Protein AF-0000000083550286 (afdb_homodimer)

Solvent-accessible surface area (backbone atoms only — not comparable to full-atom values): 44886 Å² total; per-residue (Å²): 136,80,75,78,68,79,46,74,65,54,56,50,49,52,51,49,56,55,54,67,57,27,69,70,26,64,65,83,85,72,85,82,77,82,92,67,58,82,58,62,94,46,85,60,46,61,58,56,79,90,54,51,64,74,60,34,42,72,42,70,67,60,52,52,47,47,53,38,22,76,72,44,20,48,68,37,49,34,32,51,34,47,28,50,26,33,46,18,51,31,46,28,52,52,30,58,74,47,60,39,35,36,35,36,37,37,39,39,41,30,15,79,82,58,81,53,78,46,47,35,39,37,44,31,40,37,38,42,30,55,57,65,58,36,24,34,57,59,22,47,37,51,16,30,50,24,45,30,50,23,30,52,26,48,25,50,42,39,45,51,52,50,48,53,49,46,52,50,30,50,41,50,24,29,39,22,51,50,49,44,52,52,45,51,52,50,37,53,53,35,48,52,51,31,53,51,41,47,52,32,32,76,70,68,72,41,54,72,66,48,40,46,52,32,50,38,53,35,30,52,41,59,41,53,45,50,63,30,54,27,48,28,49,36,23,45,31,51,40,16,50,50,27,60,47,56,51,79,72,48,44,76,69,63,66,54,84,62,78,63,62,52,66,74,52,81,57,36,40,38,35,47,64,56,23,55,72,50,21,39,66,34,50,23,32,45,24,48,18,50,17,30,45,21,43,30,15,28,36,54,21,64,68,46,64,45,40,32,41,39,34,39,40,32,48,29,43,34,70,98,56,69,75,46,72,49,67,52,71,52,75,45,78,48,66,67,83,86,54,72,66,53,58,55,47,31,53,49,31,48,50,49,21,51,51,28,44,52,50,23,53,48,38,46,52,49,45,49,50,44,33,47,55,22,31,60,49,48,73,43,35,66,60,51,46,51,53,28,50,51,44,31,54,54,24,49,50,43,30,55,49,27,48,50,30,32,75,71,66,72,43,52,57,66,52,29,52,51,22,48,52,50,25,53,51,26,49,51,49,35,48,50,44,44,41,45,42,39,47,29,48,51,50,26,24,59,43,22,31,43,45,78,75,128,136,80,77,79,66,79,43,75,63,50,55,49,47,50,52,49,54,53,55,66,56,29,70,70,28,63,65,82,83,70,85,82,78,83,90,68,57,82,58,64,93,44,83,60,46,62,59,57,78,92,54,50,64,74,61,33,40,72,42,71,67,60,53,50,48,48,53,40,22,77,73,43,20,60,69,36,50,50,30,50,51,47,29,53,53,34,47,52,51,32,50,55,53,52,50,59,74,47,66,48,75,47,77,49,75,50,72,49,75,44,48,92,84,71,81,52,80,43,45,35,38,35,45,29,40,38,37,42,31,55,57,64,62,38,25,34,57,57,23,46,38,52,17,31,50,25,45,30,52,22,30,53,25,48,25,51,42,39,44,52,52,50,48,52,48,44,50,49,28,50,42,48,24,29,38,22,51,50,49,44,52,51,44,52,51,49,36,53,52,35,47,52,52,32,53,52,40,47,53,32,33,76,70,69,72,42,54,72,66,46,41,52,51,32,50,48,52,34,51,54,41,61,67,52,47,60,62,31,54,50,47,26,52,53,24,45,48,49,41,16,60,51,26,60,47,58,53,80,74,48,44,75,72,64,66,55,84,60,79,64,62,52,65,75,53,79,60,37,40,38,36,46,64,58,22,55,73,50,21,39,65,36,49,22,32,46,24,48,21,50,18,31,44,21,44,30,15,28,36,53,23,65,69,45,61,46,41,32,40,40,34,37,40,33,48,30,42,32,67,98,55,68,75,39,59,31,26,39,38,36,47,39,36,41,32,61,72,47,55,60,42,50,56,19,46,32,48,25,32,49,28,50,21,50,32,29,45,39,50,23,53,43,38,47,43,50,44,51,34,45,32,49,35,20,32,40,42,47,73,37,36,63,60,38,45,52,26,26,50,50,30,30,52,44,24,48,52,41,31,55,51,28,47,50,30,34,74,71,70,72,44,52,57,65,53,29,52,51,23,49,53,49,24,52,51,27,47,51,50,34,48,50,44,44,41,46,41,38,47,29,47,52,49,26,23,59,44,24,28,43,48,74,75,127

Nearest PDB structures (foldseek):
  5iuy-assembly1_A  TM=9.160E-01  e=4.317E-27  Pseudomonas aeruginosa PAO1
  4k7r-assembly1_A  TM=8.828E-01  e=2.246E-24  Escherichia coli K-12
  1wp1-assembly2_B  TM=8.985E-01  e=4.055E-19  Pseudomonas aeruginosa
  5bun-assembly1_B  TM=8.725E-01  e=7.963E-19  Salmonella enterica subsp. enterica serovar Typhi
  2wmz-assembly1_B  TM=8.799E-01  e=1.711E-18  Escherichia coli K-12

Foldseek 3Di:
DDPPPCDPVNVVVVVVVLLVLLPPLFFDDDQDAFDDDFFFPFDADAADDQDDLVCLLVDVVLVVLLVLLVVAFVLLVVLVVVLVVLVVVLVVLVCLQDKDKDKDWDWDWDCPPVPDTWIKIKIKMKIKHWHSRNCLSVLLSQLSVLLSLLSVLSSLLSSLVLSLQLLLLLLQLLLLVLLLVLLVVLLVVLVVVLVVQVVCVVVVNHDPVLNVLSVVSNVVSVVVNVVSVVSNLVSLVSSCNSSVHDSVVVCVVSVDHDHRGDRNDAFRFHGLSLLCVQASVLSSLSSNLSSLSSVLSSLVSLQAKIKMWMKMWMFMDIVVDDIDIDIDTDMDIGHDDDDPVSVVVSVVSVVVSVVSVVVSNVVSVVLSVQLNVLSVQLVCLVVQLVVLVVQLVVLVVQLVVQVVCVVVVNHHSVSNSVSSVSNSVSSSSSSVSSSSNSSSSSSNNSSSSSHPDD/DDPPPCDPVNVVVVVVVLLVQQPPLFFDDDQDAFDDDFFFPFDADAADDQDDLVCLLVDVLLVVLLVLLVVAFPLLVVLVVVLVVLVVVLVVLVCLQDKDKDKDWDWDWDCPPVPDTWIKIKIKMKIKHWHSRNCLSVLLSQLSVLLSLLSVLVSLLSSLVLSLQLLLLLLQLLLLVLLLVLLVVLLVVLVVVLVVQVVCVVVVNHDPVLNVLSVVSNVVSVVVNVVSVVSNVVSLVSSCNSSVHDSVVVCVVSVDHDHRGDRNDAFRFHGLSLLCVQASVLSSLSSNLSSLSSVLSSLVSLQAKIKMWMKMWMFMDIVVDDIDIDIDTDMDIGHDDDDPPSVVVSVVSVVVSVVSVVVSNVVSVVLSVLLSVLSVQLVCLVVQLVVLVVQLVVLVVQLVVQVVCSVVVNHHSVSNSVSSVSNSVSSSSSSVSSSSNSSSSSSNNSSSSSNPPD

pLDDT: mean 90.05, std 11.56, range [27.23, 98.69]

Secondary structure (DSSP, 8-state):
-------HHHHHHHHHHHHHGGGGG-----PPPP---SS-SS--PPPP-S--GGGGG--HHHHHHHHHHHHH-HHHHHHHHHHHHHHHHHHHHHHTTS-EEEEEEEEEEE-TTSS--EEEEEEEEEEEEEE-SSSHHHHHHHHHHHHHHHHHHHHHHHHHHHHHHHHHHHHHHHHHHHHHHHHHHHHHHHHHHHHHHHHHHHTTSS-HHHHHHHHHHHHHHHHHHHHHHHHHHHHHHHHHHHHT--HHHHHHHHSS--PPP---S------HHHHHHH-HHHHHHHHHHHHHHHHHHHHHHTTS-EEEEEEEEEEEEETTS-EEEEEEEEEEEE--SS-HHHHHHHHHHHHHHHHHHHHHHHHHHHHHHHHHHHHHHHTTHHHHHHHHHHHHHHHHHHHHHHHHHHHTTSS-HHHHHHHHHHHHHHHHHHHHHHHHHHHHHHHHHHHTT-----/-------HHHHHHHHHHHHHGGGGG-----PPPP---SS-SS--PPPP-S--GGGGG--HHHHHHHHHHHHH-HHHHHHHHHHHHHHHHHHHHHGGGS-EEEEEEEEEEE-TTSS--EEEEEEEEEEEEEE-SSSHHHHHHHHHHHHHHHHHHHHHHHHHHHHHHHHHHHHHHHHHHHHHHHHHHHHHHHHHHHHHHHHHHHTTSS-HHHHHHHHHHHHHHHHHHHHHHHHHHHHHHHHHHHHT--HHHHHHHHSS--PPP---S------HHHHHHH-HHHHHHHHHHHHHHHHHHHHHHTTS-EEEEEEEEEEEEETTS-EEEEEEEEEEEEEEEE-HHHHHHHHHHHHHHHHHHHHHHHHHHHHHHHHHHHHHHHHHHHHHHHHHHHHHHHHHHHHHHHHHHHHTTSS-HHHHHHHHHHHHHHHHHHHHHHHHHHHHHHHHHHHTT-----

Sequence (908 aa):
MTQMTIGRRSLLKWSAATLALAGCADVNYDPPAAAVAARFDGTAPARTGNRMWWTSFRDSQLDQLITAGNARNLDVRQAVEAVNEARAAAEAIGANDLPGVDATAGAQRGNPNGTGTATSSSVGASASWVLDIFGANRNARRAAAAQLDAAYLSADVARLVMESGIANAYVDMRYYQANIALTQRSLESRRRSLDLTRTQFDLGGAARLDVLQAEQLVAEGEAQLPAYEVGFDQALARLATLTGQRIADLRPTLRRGSPQPRPRFSASVGVPAEVVRERPDVNLAERQYAAAAFEVGVAQAAFWPSVSLSGSISPTQVRGGNSITYWAIGPTINLPIFQAGNIANLKGAESRAVQAKLAWEQSVLNAIEEVESGLAAYNRDARNIAAQQRLVSTSSEAVELSRTNFSLGEGTFMNVLDAERSYLSAQQSLSAAERQRAADFIALSVAAAGRSTRMTQMTIGRRSLLKWSAATLALAGCADVNYDPPAAAVAARFDGTAPARTGNRMWWTSFRDSQLDQLITAGNARNLDVRQAVEAVNEARAAAEAIGANDLPGVDATAGAQRGNPNGTGTATSSSVGASASWVLDIFGANRNARRAAAAQLDAAYLSADVARLVMESGIANAYVDMRYYQANIALTQRSLESRRRSLDLTRTQFDLGGAARLDVLQAEQLVAEGEAQLPAYEVGFDQALARLATLTGQRIADLRPTLRRGSPQPRPRFSASVGVPAEVVRERPDVNLAERQYAAAAFEVGVAQAAFWPSVSLSGSISPTQVRGGNSITYWAIGPTINLPIFQAGNIANLKGAESRAVQAKLAWEQSVLNAIEEVESGLAAYNRDARNIAAQQRLVSTSSEAVELSRTNFSLGEGTFMNVLDAERSYLSAQQSLSAAERQRAADFIALSVAAAGRSTR

Structure (mmCIF, N/CA/C/O backbone):
data_AF-0000000083550286-model_v1
#
loop_
_entity.id
_entity.type
_entity.pdbx_description
1 polymer 'Efflux transporter outer membrane subunit'
#
loop_
_atom_site.group_PDB
_atom_site.id
_atom_site.type_symbol
_atom_site.label_atom_id
_atom_site.label_alt_id
_atom_site.label_comp_id
_atom_site.label_asym_id
_atom_site.label_entity_id
_atom_site.label_seq_id
_atom_site.pdbx_PDB_ins_code
_atom_site.Cartn_x
_atom_site.Cartn_y
_atom_site.Cartn_z
_atom_site.occupancy
_atom_site.B_iso_or_equiv
_atom_site.auth_seq_id
_atom_site.auth_comp_id
_atom_site.auth_asym_id
_atom_site.auth_atom_id
_atom_site.pdbx_PDB_model_num
ATOM 1 N N . MET A 1 1 ? -27.656 61.75 38.5 1 30.72 1 MET A N 1
ATOM 2 C CA . MET A 1 1 ? -26.734 60.969 37.656 1 30.72 1 MET A CA 1
ATOM 3 C C . MET A 1 1 ? -26.141 59.812 38.469 1 30.72 1 MET A C 1
ATOM 5 O O . MET A 1 1 ? -25.266 60.031 39.312 1 30.72 1 MET A O 1
ATOM 9 N N . THR A 1 2 ? -27 58.875 38.938 1 37.53 2 THR A N 1
ATOM 10 C CA . THR A 1 2 ? -26.875 57.812 39.875 1 37.53 2 THR A CA 1
ATOM 11 C C . THR A 1 2 ? -25.812 56.812 39.438 1 37.53 2 THR A C 1
ATOM 13 O O . THR A 1 2 ? -25.875 56.25 38.344 1 37.53 2 THR A O 1
ATOM 16 N N . GLN A 1 3 ? -24.562 57.031 39.875 1 40.09 3 GLN A N 1
ATOM 17 C CA . GLN A 1 3 ? -23.453 56.094 39.812 1 40.09 3 GLN A CA 1
ATOM 18 C C . GLN A 1 3 ? -23.906 54.688 40.156 1 40.09 3 GLN A C 1
ATOM 20 O O . GLN A 1 3 ? -24.344 54.438 41.281 1 40.09 3 GLN A O 1
ATOM 25 N N . MET A 1 4 ? -24.594 54 39.312 1 46.22 4 MET A N 1
ATOM 26 C CA . MET A 1 4 ? -24.844 52.594 39.594 1 46.22 4 MET A CA 1
ATOM 27 C C . MET A 1 4 ? -23.562 51.906 40.031 1 46.22 4 MET A C 1
ATOM 29 O O . MET A 1 4 ? -22.672 51.656 39.219 1 46.22 4 MET A O 1
ATOM 33 N N . THR A 1 5 ? -23.016 52.188 41.188 1 46.53 5 THR A N 1
ATOM 34 C CA . THR A 1 5 ? -21.984 51.438 41.875 1 46.53 5 THR A CA 1
ATOM 35 C C . THR A 1 5 ? -22.312 49.938 41.875 1 46.53 5 THR A C 1
ATOM 37 O O . THR A 1 5 ? -23.328 49.531 42.469 1 46.53 5 THR A O 1
ATOM 40 N N . ILE A 1 6 ? -22.172 49.281 40.844 1 55.62 6 ILE A N 1
ATOM 41 C CA . ILE A 1 6 ? -22.219 47.844 40.938 1 55.62 6 ILE A CA 1
ATOM 42 C C . ILE A 1 6 ? -21.422 47.375 42.156 1 55.62 6 ILE A C 1
ATOM 44 O O . ILE A 1 6 ? -20.219 47.594 42.25 1 55.62 6 ILE A O 1
ATOM 48 N N . GLY A 1 7 ? -21.953 47.375 43.375 1 54.03 7 GLY A N 1
ATOM 49 C CA . GLY A 1 7 ? -21.359 47.031 44.656 1 54.03 7 GLY A CA 1
ATOM 50 C C . GLY A 1 7 ? -20.594 45.75 44.625 1 54.03 7 GLY A C 1
ATOM 51 O O . GLY A 1 7 ? -20.812 44.906 43.75 1 54.03 7 GLY A O 1
ATOM 52 N N . ARG A 1 8 ? -19.406 45.688 45.25 1 63.25 8 ARG A N 1
ATOM 53 C CA . ARG A 1 8 ? -18.531 44.531 45.469 1 63.25 8 ARG A CA 1
ATOM 54 C C . ARG A 1 8 ? -19.328 43.25 45.625 1 63.25 8 ARG A C 1
ATOM 56 O O . ARG A 1 8 ? -18.875 42.188 45.188 1 63.25 8 ARG A O 1
ATOM 63 N N . ARG A 1 9 ? -20.438 43.375 46.188 1 66 9 ARG A N 1
ATOM 64 C CA . ARG A 1 9 ? -21.25 42.188 46.469 1 66 9 ARG A CA 1
ATOM 65 C C . ARG A 1 9 ? -21.906 41.656 45.219 1 66 9 ARG A C 1
ATOM 67 O O . ARG A 1 9 ? -22.062 40.438 45.062 1 66 9 ARG A O 1
ATOM 74 N N . SER A 1 10 ? -22.266 42.469 44.281 1 59.47 10 SER A N 1
ATOM 75 C CA . SER A 1 10 ? -22.891 42.031 43.031 1 59.47 10 SER A CA 1
ATOM 76 C C . SER A 1 10 ? -21.859 41.406 42.094 1 59.47 10 SER A C 1
ATOM 78 O O . SER A 1 10 ? -22.141 40.438 41.406 1 59.47 10 SER A O 1
ATOM 80 N N . LEU A 1 11 ? -20.656 41.969 42.094 1 58.16 11 LEU A N 1
ATOM 81 C CA . LEU A 1 11 ? -19.578 41.344 41.312 1 58.16 11 LEU A CA 1
ATOM 82 C C . LEU A 1 11 ? -19.266 39.969 41.844 1 58.16 11 LEU A C 1
ATOM 84 O O . LEU A 1 11 ? -19.016 39.031 41.062 1 58.16 11 LEU A O 1
ATOM 88 N N . LEU A 1 12 ? -19.297 39.844 43.188 1 60.75 12 LEU A N 1
ATOM 89 C CA . LEU A 1 12 ? -19.047 38.531 43.781 1 60.75 12 LEU A CA 1
ATOM 90 C C . LEU A 1 12 ? -20.172 37.562 43.438 1 60.75 12 LEU A C 1
ATOM 92 O O . LEU A 1 12 ? -19.922 36.375 43.188 1 60.75 12 LEU A O 1
ATOM 96 N N . LYS A 1 13 ? -21.391 38.062 43.438 1 59.19 13 LYS A N 1
ATOM 97 C CA . LYS A 1 13 ? -22.516 37.219 43.125 1 59.19 13 LYS A CA 1
ATOM 98 C C . LYS A 1 13 ? -22.484 36.781 41.656 1 59.19 13 LYS A C 1
ATOM 100 O O . LYS A 1 13 ? -22.812 35.656 41.312 1 59.19 13 LYS A O 1
ATOM 105 N N . TRP A 1 14 ? -22.125 37.688 40.75 1 55.56 14 TRP A N 1
ATOM 106 C CA . TRP A 1 14 ? -22 37.344 39.344 1 55.56 14 TRP A CA 1
ATOM 107 C C . TRP A 1 14 ? -20.828 36.406 39.094 1 55.56 14 TRP A C 1
ATOM 109 O O . TRP A 1 14 ? -20.922 35.5 38.281 1 55.56 14 TRP A O 1
ATOM 119 N N . SER A 1 15 ? -19.812 36.656 39.844 1 57.62 15 SER A N 1
ATOM 120 C CA . SER A 1 15 ? -18.688 35.719 39.75 1 57.62 15 SER A CA 1
ATOM 121 C C . SER A 1 15 ? -19.094 34.312 40.219 1 57.62 15 SER A C 1
ATOM 123 O O . SER A 1 15 ? -18.672 33.312 39.625 1 57.62 15 SER A O 1
ATOM 125 N N . ALA A 1 16 ? -19.844 34.281 41.281 1 57.94 16 ALA A N 1
ATOM 126 C CA . ALA A 1 16 ? -20.281 33 41.812 1 57.94 16 ALA A CA 1
ATOM 127 C C . ALA A 1 16 ? -21.219 32.312 40.812 1 57.94 16 ALA A C 1
ATOM 129 O O . ALA A 1 16 ? -21.188 31.078 40.688 1 57.94 16 ALA A O 1
ATOM 130 N N . ALA A 1 17 ? -22.109 32.969 40.219 1 54.84 17 ALA A N 1
ATOM 131 C CA . ALA A 1 17 ? -23.047 32.406 39.25 1 54.84 17 ALA A CA 1
ATOM 132 C C . ALA A 1 17 ? -22.312 31.859 38.031 1 54.84 17 ALA A C 1
ATOM 134 O O . ALA A 1 17 ? -22.703 30.828 37.469 1 54.84 17 ALA A O 1
ATOM 135 N N . THR A 1 18 ? -21.328 32.594 37.594 1 54.19 18 THR A N 1
ATOM 136 C CA . THR A 1 18 ? -20.531 32.125 36.469 1 54.19 18 THR A CA 1
ATOM 137 C C . THR A 1 18 ? -19.797 30.844 36.812 1 54.19 18 THR A C 1
ATOM 139 O O . THR A 1 18 ? -19.625 29.969 35.969 1 54.19 18 THR A O 1
ATOM 142 N N . LEU A 1 19 ? -19.391 30.75 38.062 1 55 19 LEU A N 1
ATOM 143 C CA . LEU A 1 19 ? -18.672 29.547 38.469 1 55 19 LEU A CA 1
ATOM 144 C C . LEU A 1 19 ? -19.609 28.344 38.531 1 55 19 LEU A C 1
ATOM 146 O O . LEU A 1 19 ? -19.188 27.203 38.281 1 55 19 LEU A O 1
ATOM 150 N N . ALA A 1 20 ? -20.812 28.578 38.938 1 54.44 20 ALA A N 1
ATOM 151 C CA . ALA A 1 20 ? -21.75 27.453 39.031 1 54.44 20 ALA A CA 1
ATOM 152 C C . ALA A 1 20 ? -22.047 26.859 37.656 1 54.44 20 ALA A C 1
ATOM 154 O O . ALA A 1 20 ? -22.344 25.656 37.562 1 54.44 20 ALA A O 1
ATOM 155 N N . LEU A 1 21 ? -21.922 27.547 36.594 1 51.34 21 LEU A N 1
ATOM 156 C CA . LEU A 1 21 ? -22.188 27.062 35.25 1 51.34 21 LEU A CA 1
ATOM 157 C C . LEU A 1 21 ? -20.969 26.344 34.688 1 51.34 21 LEU A C 1
ATOM 159 O O . LEU A 1 21 ? -21.047 25.75 33.594 1 51.34 21 LEU A O 1
ATOM 163 N N . ALA A 1 22 ? -19.828 26.531 35.219 1 52.34 22 ALA A N 1
ATOM 164 C CA . ALA A 1 22 ? -18.547 26 34.75 1 52.34 22 ALA A CA 1
ATOM 165 C C . ALA A 1 22 ? -18.578 24.484 34.656 1 52.34 22 ALA A C 1
ATOM 167 O O . ALA A 1 22 ? -17.844 23.891 33.875 1 52.34 22 ALA A O 1
ATOM 168 N N . GLY A 1 23 ? -19.391 23.844 35.438 1 51.91 23 GLY A N 1
ATOM 169 C CA . GLY A 1 23 ? -19.391 22.391 35.469 1 51.91 23 GLY A CA 1
ATOM 170 C C . GLY A 1 23 ? -20 21.766 34.219 1 51.91 23 GLY A C 1
ATOM 171 O O . GLY A 1 23 ? -19.922 20.562 34.031 1 51.91 23 GLY A O 1
ATOM 172 N N . CYS A 1 24 ? -20.609 22.391 33.406 1 53.09 24 CYS A N 1
ATOM 173 C CA . CYS A 1 24 ? -21.641 21.797 32.594 1 53.09 24 CYS A CA 1
ATOM 174 C C . CYS A 1 24 ? -21.062 21.266 31.281 1 53.09 24 CYS A C 1
ATOM 176 O O . CYS A 1 24 ? -21.672 20.438 30.609 1 53.09 24 CYS A O 1
ATOM 178 N N . ALA A 1 25 ? -19.766 21.719 30.797 1 65.69 25 ALA A N 1
ATOM 179 C CA . ALA A 1 25 ? -19.5 21.234 29.453 1 65.69 25 ALA A CA 1
ATOM 180 C C . ALA A 1 25 ? -18.469 20.109 29.469 1 65.69 25 ALA A C 1
ATOM 182 O O . ALA A 1 25 ? -17.922 19.734 28.422 1 65.69 25 ALA A O 1
ATOM 183 N N . ASP A 1 26 ? -18.203 19.547 30.609 1 74.44 26 ASP A N 1
ATOM 184 C CA . ASP A 1 26 ? -17.234 18.469 30.641 1 74.44 26 ASP A CA 1
ATOM 185 C C . ASP A 1 26 ? -17.859 17.141 30.219 1 74.44 26 ASP A C 1
ATOM 187 O O . ASP A 1 26 ? -18.859 16.719 30.797 1 74.44 26 ASP A O 1
ATOM 191 N N . VAL A 1 27 ? -17.344 16.625 29.078 1 81.62 27 VAL A N 1
ATOM 192 C CA . VAL A 1 27 ? -17.859 15.367 28.547 1 81.62 27 VAL A CA 1
ATOM 193 C C . VAL A 1 27 ? -17.266 14.203 29.344 1 81.62 27 VAL A C 1
ATOM 195 O O . VAL A 1 27 ? -16.047 14.141 29.547 1 81.62 27 VAL A O 1
ATOM 198 N N . ASN A 1 28 ? -18.125 13.352 29.953 1 85.31 28 ASN A N 1
ATOM 199 C CA . ASN A 1 28 ? -17.703 12.094 30.547 1 85.31 28 ASN A CA 1
ATOM 200 C C . ASN A 1 28 ? -17.766 10.945 29.547 1 85.31 28 ASN A C 1
ATOM 202 O O . ASN A 1 28 ? -18.844 10.617 29.031 1 85.31 28 ASN A O 1
ATOM 206 N N . TYR A 1 29 ? -16.641 10.539 29.188 1 91.44 29 TYR A N 1
ATOM 207 C CA . TYR A 1 29 ? -16.578 9.43 28.234 1 91.44 29 TYR A CA 1
ATOM 208 C C . TYR A 1 29 ? -16.422 8.102 28.953 1 91.44 29 TYR A C 1
ATOM 210 O O . TYR A 1 29 ? -15.516 7.926 29.781 1 91.44 29 TYR A O 1
ATOM 218 N N . ASP A 1 30 ? -17.344 7.16 28.688 1 89.75 30 ASP A N 1
ATOM 219 C CA . ASP A 1 30 ? -17.266 5.773 29.141 1 89.75 30 ASP A CA 1
ATOM 220 C C . ASP A 1 30 ? -16.984 4.836 27.969 1 89.75 30 ASP A C 1
ATOM 222 O O . ASP A 1 30 ? -17.734 4.801 27 1 89.75 30 ASP A O 1
ATOM 226 N N . PRO A 1 31 ? -15.898 4.152 28.109 1 92.19 31 PRO A N 1
ATOM 227 C CA . PRO A 1 31 ? -15.617 3.225 27 1 92.19 31 PRO A CA 1
ATOM 228 C C . PRO A 1 31 ? -16.75 2.242 26.75 1 92.19 31 PRO A C 1
ATOM 230 O O . PRO A 1 31 ? -17.344 1.716 27.703 1 92.19 31 PRO A O 1
ATOM 233 N N . PRO A 1 32 ? -17.078 2.096 25.516 1 92.19 32 PRO A N 1
ATOM 234 C CA . PRO A 1 32 ? -18.172 1.169 25.203 1 92.19 32 PRO A CA 1
ATOM 235 C C . PRO A 1 32 ? -17.781 -0.291 25.438 1 92.19 32 PRO A C 1
ATOM 237 O O . PRO A 1 32 ? -16.609 -0.64 25.406 1 92.19 32 PRO A O 1
ATOM 240 N N . ALA A 1 33 ? -18.781 -1.096 25.719 1 91.12 33 ALA A N 1
ATOM 241 C CA . ALA A 1 33 ? -18.594 -2.539 25.844 1 91.12 33 ALA A CA 1
ATOM 242 C C . ALA A 1 33 ? -18.938 -3.246 24.531 1 91.12 33 ALA A C 1
ATOM 244 O O . ALA A 1 33 ? -19.984 -3 23.938 1 91.12 33 ALA A O 1
ATOM 245 N N . ALA A 1 34 ? -18.031 -4.031 24.125 1 93.06 34 ALA A N 1
ATOM 246 C CA . ALA A 1 34 ? -18.266 -4.762 22.875 1 93.06 34 ALA A CA 1
ATOM 247 C C . ALA A 1 34 ? -19.328 -5.84 23.078 1 93.06 34 ALA A C 1
ATOM 249 O O . ALA A 1 34 ? -19.312 -6.566 24.078 1 93.06 34 ALA A O 1
ATOM 250 N N . ALA A 1 35 ? -20.266 -5.918 22.156 1 92.12 35 ALA A N 1
ATOM 251 C CA . ALA A 1 35 ? -21.266 -6.973 22.156 1 92.12 35 ALA A CA 1
ATOM 252 C C . ALA A 1 35 ? -20.766 -8.211 21.406 1 92.12 35 ALA A C 1
ATOM 254 O O . ALA A 1 35 ? -20.844 -8.273 20.188 1 92.12 35 ALA A O 1
ATOM 255 N N . VAL A 1 36 ? -20.188 -9.109 22.156 1 95.31 36 VAL A N 1
ATOM 256 C CA . VAL A 1 36 ? -19.641 -10.312 21.531 1 95.31 36 VAL A CA 1
ATOM 257 C C . VAL A 1 36 ? -20.172 -11.555 22.266 1 95.31 36 VAL A C 1
ATOM 259 O O . VAL A 1 36 ? -20.594 -11.469 23.422 1 95.31 36 VAL A O 1
ATOM 262 N N . ALA A 1 37 ? -20.172 -12.695 21.547 1 95.56 37 ALA A N 1
ATOM 263 C CA . ALA A 1 37 ? -20.578 -13.977 22.141 1 95.56 37 ALA A CA 1
ATOM 264 C C . ALA A 1 37 ? -19.594 -14.43 23.203 1 95.56 37 ALA A C 1
ATOM 266 O O . ALA A 1 37 ? -18.469 -13.914 23.281 1 95.56 37 ALA A O 1
ATOM 267 N N . ALA A 1 38 ? -20 -15.336 24.062 1 94.69 38 ALA A N 1
ATOM 268 C CA . ALA A 1 38 ? -19.156 -15.836 25.141 1 94.69 38 ALA A CA 1
ATOM 269 C C . ALA A 1 38 ? -18.016 -16.688 24.609 1 94.69 38 ALA A C 1
ATOM 271 O O . ALA A 1 38 ? -16.938 -16.75 25.188 1 94.69 38 ALA A O 1
ATOM 272 N N . ARG A 1 39 ? -18.391 -17.422 23.516 1 95.62 39 ARG A N 1
ATOM 273 C CA . ARG A 1 39 ? -17.391 -18.281 22.891 1 95.62 39 ARG A CA 1
ATOM 274 C C . ARG A 1 39 ? -17.422 -18.172 21.375 1 95.62 39 ARG A C 1
ATOM 276 O O . ARG A 1 39 ? -18.438 -17.766 20.797 1 95.62 39 ARG A O 1
ATOM 283 N N . PHE A 1 40 ? -16.297 -18.453 20.766 1 96.25 40 PHE A N 1
ATOM 284 C CA . PHE A 1 40 ? -16.266 -18.547 19.312 1 96.25 40 PHE A CA 1
ATOM 285 C C . PHE A 1 40 ? -17.062 -19.75 18.828 1 96.25 40 PHE A C 1
ATOM 287 O O . PHE A 1 40 ? -17.281 -20.703 19.578 1 96.25 40 PHE A O 1
ATOM 294 N N . ASP A 1 41 ? -17.516 -19.703 17.5 1 94.75 41 ASP A N 1
ATOM 295 C CA . ASP A 1 41 ? -18.219 -20.844 16.906 1 94.75 41 ASP A CA 1
ATOM 296 C C . ASP A 1 41 ? -17.266 -22.031 16.719 1 94.75 41 ASP A C 1
ATOM 298 O O . ASP A 1 41 ? -17.641 -23.172 17 1 94.75 41 ASP A O 1
ATOM 302 N N . GLY A 1 42 ? -16.062 -21.75 16.25 1 93.62 42 GLY A N 1
ATOM 303 C CA . GLY A 1 42 ? -15.047 -22.781 16.156 1 93.62 42 GLY A CA 1
ATOM 304 C C . GLY A 1 42 ? -14.352 -23.062 17.469 1 93.62 42 GLY A C 1
ATOM 305 O O . GLY A 1 42 ? -14.359 -22.234 18.375 1 93.62 42 GLY A O 1
ATOM 306 N N . THR A 1 43 ? -13.836 -24.312 17.656 1 93.62 43 THR A N 1
ATOM 307 C CA . THR A 1 43 ? -13.07 -24.656 18.844 1 93.62 43 THR A CA 1
ATOM 308 C C . THR A 1 43 ? -11.805 -23.812 18.922 1 93.62 43 THR A C 1
ATOM 310 O O . THR A 1 43 ? -10.945 -23.875 18.047 1 93.62 43 THR A O 1
ATOM 313 N N . ALA A 1 44 ? -11.758 -23.016 19.922 1 95.25 44 ALA A N 1
ATOM 314 C CA . ALA A 1 44 ? -10.625 -22.109 20.094 1 95.25 44 ALA A CA 1
ATOM 315 C C . ALA A 1 44 ? -9.742 -22.562 21.25 1 95.25 44 ALA A C 1
ATOM 317 O O . ALA A 1 44 ? -10.227 -22.797 22.359 1 95.25 44 ALA A O 1
ATOM 318 N N . PRO A 1 45 ? -8.445 -22.688 20.969 1 93.69 45 PRO A N 1
ATOM 319 C CA . PRO A 1 45 ? -7.551 -22.969 22.094 1 93.69 45 PRO A CA 1
ATOM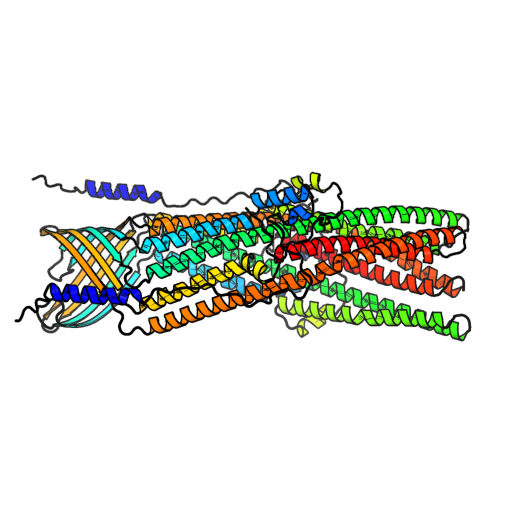 320 C C . PRO A 1 45 ? -7.594 -21.875 23.156 1 93.69 45 PRO A C 1
ATOM 322 O O . PRO A 1 45 ? -7.863 -20.719 22.859 1 93.69 45 PRO A O 1
ATOM 325 N N . ALA A 1 46 ? -7.301 -22.266 24.406 1 91.62 46 ALA A N 1
ATOM 326 C CA . ALA A 1 46 ? -7.285 -21.297 25.516 1 91.62 46 ALA A CA 1
ATOM 327 C C . ALA A 1 46 ? -6.133 -20.312 25.359 1 91.62 46 ALA A C 1
ATOM 329 O O . ALA A 1 46 ? -5.141 -20.609 24.688 1 91.62 46 ALA A O 1
ATOM 330 N N . ARG A 1 47 ? -6.352 -19.188 25.906 1 90.38 47 ARG A N 1
ATOM 331 C CA . ARG A 1 47 ? -5.289 -18.188 25.891 1 90.38 47 ARG A CA 1
ATOM 332 C C . ARG A 1 47 ? -4.164 -18.578 26.844 1 90.38 47 ARG A C 1
ATOM 334 O O . ARG A 1 47 ? -4.418 -18.906 28.016 1 90.38 47 ARG A O 1
ATOM 341 N N . THR A 1 48 ? -3.119 -18.719 26.281 1 80.31 48 THR A N 1
ATOM 342 C CA . THR A 1 48 ? -1.975 -19.094 27.094 1 80.31 48 THR A CA 1
ATOM 343 C C . THR A 1 48 ? -1.08 -17.875 27.359 1 80.31 48 THR A C 1
ATOM 345 O O . THR A 1 48 ? -1.271 -16.812 26.766 1 80.31 48 THR A O 1
ATOM 348 N N . GLY A 1 49 ? -0.128 -17.906 28.344 1 69.06 49 GLY A N 1
ATOM 349 C CA . GLY A 1 49 ? 0.749 -16.875 28.859 1 69.06 49 GLY A CA 1
ATOM 350 C C . GLY A 1 49 ? 1.306 -15.961 27.781 1 69.06 49 GLY A C 1
ATOM 351 O O . GLY A 1 49 ? 0.855 -16 26.641 1 69.06 49 GLY A O 1
ATOM 352 N N . ASN A 1 50 ? 2.168 -15.023 28.109 1 67.56 50 ASN A N 1
ATOM 353 C CA . ASN A 1 50 ? 2.689 -13.844 27.438 1 67.56 50 ASN A CA 1
ATOM 354 C C . ASN A 1 50 ? 3.846 -14.195 26.5 1 67.56 50 ASN A C 1
ATOM 356 O O . ASN A 1 50 ? 4.84 -13.477 26.438 1 67.56 50 ASN A O 1
ATOM 360 N N . ARG A 1 51 ? 3.684 -15.414 25.797 1 77.88 51 ARG A N 1
ATOM 361 C CA . ARG A 1 51 ? 4.777 -15.719 24.875 1 77.88 51 ARG A CA 1
ATOM 362 C C . ARG A 1 51 ? 4.516 -15.117 23.5 1 77.88 51 ARG A C 1
ATOM 364 O O . ARG A 1 51 ? 3.367 -15.023 23.062 1 77.88 51 ARG A O 1
ATOM 371 N N . MET A 1 52 ? 5.641 -14.742 22.922 1 90.12 52 MET A N 1
ATOM 372 C CA . MET A 1 52 ? 5.551 -14.273 21.547 1 90.12 52 MET A CA 1
ATOM 373 C C . MET A 1 52 ? 5.152 -15.414 20.609 1 90.12 52 MET A C 1
ATOM 375 O O . MET A 1 52 ? 5.719 -16.5 20.672 1 90.12 52 MET A O 1
ATOM 379 N N . TRP A 1 53 ? 4.125 -15.25 19.812 1 92.44 53 TRP A N 1
ATOM 380 C CA . TRP A 1 53 ? 3.486 -16.312 19.047 1 92.44 53 TRP A CA 1
ATOM 381 C C . TRP A 1 53 ? 4.488 -16.984 18.109 1 92.44 53 TRP A C 1
ATOM 383 O O . TRP A 1 53 ? 4.418 -18.188 17.875 1 92.44 53 TRP A O 1
ATOM 393 N N . TRP A 1 54 ? 5.457 -16.234 17.547 1 94.19 54 TRP A N 1
ATOM 394 C CA . TRP A 1 54 ? 6.359 -16.797 16.547 1 94.19 54 TRP A CA 1
ATOM 395 C C . TRP A 1 54 ? 7.344 -17.781 17.188 1 94.19 54 TRP A C 1
ATOM 397 O O . TRP A 1 54 ? 7.953 -18.594 16.5 1 94.19 54 TRP A O 1
ATOM 407 N N . THR A 1 55 ? 7.555 -17.688 18.516 1 93 55 THR A N 1
ATOM 408 C CA . THR A 1 55 ? 8.453 -18.609 19.203 1 93 55 THR A CA 1
ATOM 409 C C . THR A 1 55 ? 7.887 -20.031 19.203 1 93 55 THR A C 1
ATOM 411 O O . THR A 1 55 ? 8.602 -20.984 19.484 1 93 55 THR A O 1
ATOM 414 N N . SER A 1 56 ? 6.605 -20.172 18.844 1 94 56 SER A N 1
ATOM 415 C CA . SER A 1 56 ? 5.984 -21.484 18.734 1 94 56 SER A CA 1
ATOM 416 C C . SER A 1 56 ? 6.641 -22.328 17.641 1 94 56 SER A C 1
ATOM 418 O O . SER A 1 56 ? 6.547 -23.547 17.656 1 94 56 SER A O 1
ATOM 420 N N . PHE A 1 57 ? 7.305 -21.688 16.719 1 96.62 57 PHE A N 1
ATOM 421 C CA . PHE A 1 57 ? 7.957 -22.422 15.633 1 96.62 57 PHE A CA 1
ATOM 422 C C . PHE A 1 57 ? 9.305 -22.969 16.078 1 96.62 57 PHE A C 1
ATOM 424 O O . PHE A 1 57 ? 9.891 -23.828 15.422 1 96.62 57 PHE A O 1
ATOM 431 N N . ARG A 1 58 ? 9.875 -22.484 17.188 1 95.69 58 ARG A N 1
ATOM 432 C CA . ARG A 1 58 ? 11.188 -22.875 17.703 1 95.69 58 ARG A CA 1
ATOM 433 C C . ARG A 1 58 ? 12.25 -22.812 16.609 1 95.69 58 ARG A C 1
ATOM 435 O O . ARG A 1 58 ? 13.008 -23.766 16.406 1 95.69 58 ARG A O 1
ATOM 442 N N . ASP A 1 59 ? 12.203 -21.812 15.875 1 96.88 59 ASP A N 1
ATOM 443 C CA . ASP A 1 59 ? 13.109 -21.594 14.758 1 96.88 59 ASP A CA 1
ATOM 444 C C . ASP A 1 59 ? 13.977 -20.359 14.992 1 96.88 59 ASP A C 1
ATOM 446 O O . ASP A 1 59 ? 13.484 -19.219 14.922 1 96.88 59 ASP A O 1
ATOM 450 N N . SER A 1 60 ? 15.289 -20.531 15.25 1 96 60 SER A N 1
ATOM 451 C CA . SER A 1 60 ? 16.203 -19.453 15.617 1 96 60 SER A CA 1
ATOM 452 C C . SER A 1 60 ? 16.391 -18.469 14.477 1 96 60 SER A C 1
ATOM 454 O O . SER A 1 60 ? 16.609 -17.281 14.703 1 96 60 SER A O 1
ATOM 456 N N . GLN A 1 61 ? 16.328 -18.953 13.258 1 96.81 61 GLN A N 1
ATOM 457 C CA . GLN A 1 61 ? 16.453 -18.047 12.125 1 96.81 61 GLN A CA 1
ATOM 458 C C . GLN A 1 61 ? 15.25 -17.109 12.031 1 96.81 61 GLN A C 1
ATOM 460 O O . GLN A 1 61 ? 15.406 -15.906 11.789 1 96.81 61 GLN A O 1
ATOM 465 N N . LEU A 1 62 ? 14.039 -17.656 12.219 1 97.56 62 LEU A N 1
ATOM 466 C CA . LEU A 1 62 ? 12.844 -16.828 12.234 1 97.56 62 LEU A CA 1
ATOM 467 C C . LEU A 1 62 ? 12.914 -15.797 13.367 1 97.56 62 LEU A C 1
ATOM 469 O O . LEU A 1 62 ? 12.594 -14.625 13.164 1 97.56 62 LEU A O 1
ATOM 473 N N . ASP A 1 63 ? 13.414 -16.234 14.539 1 96.94 63 ASP A N 1
ATOM 474 C CA . ASP A 1 63 ? 13.555 -15.336 15.68 1 96.94 63 ASP A CA 1
ATOM 475 C C . ASP A 1 63 ? 14.492 -14.18 15.344 1 96.94 63 ASP A C 1
ATOM 477 O O . ASP A 1 63 ? 14.203 -13.023 15.68 1 96.94 63 ASP A O 1
ATOM 481 N N . GLN A 1 64 ? 15.562 -14.484 14.695 1 96.75 64 GLN A N 1
ATOM 482 C CA . GLN A 1 64 ? 16.547 -13.469 14.344 1 96.75 64 GLN A CA 1
ATOM 483 C C . GLN A 1 64 ? 15.984 -12.484 13.328 1 96.75 64 GLN A C 1
ATOM 485 O O . GLN A 1 64 ? 16.25 -11.281 13.406 1 96.75 64 GLN A O 1
ATOM 490 N N . LEU A 1 65 ? 15.211 -12.977 12.383 1 97.94 65 LEU A N 1
ATOM 491 C CA . LEU A 1 65 ? 14.609 -12.109 11.383 1 97.94 65 LEU A CA 1
ATOM 492 C C . LEU A 1 65 ? 13.602 -11.156 12.023 1 97.94 65 LEU A C 1
ATOM 494 O O . LEU A 1 65 ? 13.562 -9.969 11.688 1 97.94 65 LEU A O 1
ATOM 498 N N . ILE A 1 66 ? 12.805 -11.664 12.945 1 97.25 66 ILE A N 1
ATOM 499 C CA . ILE A 1 66 ? 11.82 -10.82 13.617 1 97.25 66 ILE A CA 1
ATOM 500 C C . ILE A 1 66 ? 12.531 -9.781 14.477 1 97.25 66 ILE A C 1
ATOM 502 O O . ILE A 1 66 ? 12.133 -8.609 14.508 1 97.25 66 ILE A O 1
ATOM 506 N N . THR A 1 67 ? 13.625 -10.156 15.141 1 96.5 67 THR A N 1
ATOM 507 C CA . THR A 1 67 ? 14.422 -9.219 15.93 1 96.5 67 THR A CA 1
ATOM 508 C C . THR A 1 67 ? 15 -8.125 15.039 1 96.5 67 THR A C 1
ATOM 510 O O . THR A 1 67 ? 14.953 -6.945 15.391 1 96.5 67 THR A O 1
ATOM 513 N N . ALA A 1 68 ? 15.492 -8.531 13.898 1 96.75 68 ALA A N 1
ATOM 514 C CA . ALA A 1 68 ? 16.016 -7.559 12.945 1 96.75 68 ALA A CA 1
ATOM 515 C C . ALA A 1 68 ? 14.93 -6.613 12.469 1 96.75 68 ALA A C 1
ATOM 517 O O . ALA A 1 68 ? 15.156 -5.406 12.336 1 96.75 68 ALA A O 1
ATOM 518 N N . GLY A 1 69 ? 13.742 -7.168 12.164 1 97 69 GLY A N 1
ATOM 519 C CA . GLY A 1 69 ? 12.617 -6.336 11.781 1 97 69 GLY A CA 1
ATOM 520 C C . GLY A 1 69 ? 12.234 -5.32 12.844 1 97 69 GLY A C 1
ATOM 521 O O . GLY A 1 69 ? 12.008 -4.148 12.539 1 97 69 GLY A O 1
ATOM 522 N N . ASN A 1 70 ? 12.219 -5.777 14.086 1 94.88 70 ASN A N 1
ATOM 523 C CA . ASN A 1 70 ? 11.883 -4.887 15.188 1 94.88 70 ASN A CA 1
ATOM 524 C C . ASN A 1 70 ? 12.891 -3.752 15.32 1 94.88 70 ASN A C 1
ATOM 526 O O . ASN A 1 70 ? 12.539 -2.645 15.734 1 94.88 70 ASN A O 1
ATOM 530 N N . ALA A 1 71 ? 14.055 -3.967 14.906 1 94.06 71 ALA A N 1
ATOM 531 C CA . ALA A 1 71 ? 15.117 -2.982 15.055 1 94.06 71 ALA A CA 1
ATOM 532 C C . ALA A 1 71 ? 15.156 -2.025 13.867 1 94.06 71 ALA A C 1
ATOM 534 O O . ALA A 1 71 ? 15.555 -0.867 14.008 1 94.06 71 ALA A O 1
ATOM 535 N N . ARG A 1 72 ? 14.664 -2.496 12.656 1 94.31 72 ARG A N 1
ATOM 536 C CA . ARG A 1 72 ? 15.086 -1.738 11.484 1 94.31 72 ARG A CA 1
ATOM 537 C C . ARG A 1 72 ? 13.898 -1.452 10.57 1 94.31 72 ARG A C 1
ATOM 539 O O . ARG A 1 72 ? 14.008 -0.652 9.633 1 94.31 72 ARG A O 1
ATOM 546 N N . ASN A 1 73 ? 12.789 -2.1 10.75 1 96.12 73 ASN A N 1
ATOM 547 C CA . ASN A 1 73 ? 11.688 -1.958 9.805 1 96.12 73 ASN A CA 1
ATOM 548 C C . ASN A 1 73 ? 11.211 -0.51 9.703 1 96.12 73 ASN A C 1
ATOM 550 O O . ASN A 1 73 ? 10.883 0.11 10.719 1 96.12 73 ASN A O 1
ATOM 554 N N . LEU A 1 74 ? 11.156 -0.053 8.5 1 95.31 74 LEU A N 1
ATOM 555 C CA . LEU A 1 74 ? 10.945 1.374 8.281 1 95.31 74 LEU A CA 1
ATOM 556 C C . LEU A 1 74 ? 9.477 1.741 8.469 1 95.31 74 LEU A C 1
ATOM 558 O O . LEU A 1 74 ? 9.156 2.873 8.844 1 95.31 74 LEU A O 1
ATOM 562 N N . ASP A 1 75 ? 8.547 0.799 8.227 1 94.44 75 ASP A N 1
ATOM 563 C CA . ASP A 1 75 ? 7.137 1.061 8.508 1 94.44 75 ASP A CA 1
ATOM 564 C C . ASP A 1 75 ? 6.906 1.263 10.008 1 94.44 75 ASP A C 1
ATOM 566 O O . ASP A 1 75 ? 6.172 2.164 10.414 1 94.44 75 ASP A O 1
ATOM 570 N N . VAL A 1 76 ? 7.543 0.434 10.812 1 95.94 76 VAL A N 1
ATOM 571 C CA . VAL A 1 76 ? 7.422 0.545 12.258 1 95.94 76 VAL A CA 1
ATOM 572 C C . VAL A 1 76 ? 8.062 1.846 12.734 1 95.94 76 VAL A C 1
ATOM 574 O O . VAL A 1 76 ? 7.496 2.561 13.562 1 95.94 76 VAL A O 1
ATOM 577 N N . ARG A 1 77 ? 9.18 2.193 12.195 1 96.06 77 ARG A N 1
ATOM 578 C CA . ARG A 1 77 ? 9.867 3.418 12.586 1 96.06 77 ARG A CA 1
ATOM 579 C C . ARG A 1 77 ? 9.031 4.648 12.242 1 96.06 77 ARG A C 1
ATOM 581 O O . ARG A 1 77 ? 9.016 5.625 12.992 1 96.06 77 ARG A O 1
ATOM 588 N N . GLN A 1 78 ? 8.391 4.613 11.094 1 95.94 78 GLN A N 1
ATOM 589 C CA . GLN A 1 78 ? 7.496 5.703 10.719 1 95.94 78 GLN A CA 1
ATOM 590 C C . GLN A 1 78 ? 6.328 5.824 11.695 1 95.94 78 GLN A C 1
ATOM 592 O O . GLN A 1 78 ? 5.957 6.93 12.094 1 95.94 78 GLN A O 1
ATOM 597 N N . ALA A 1 79 ? 5.773 4.676 12.078 1 95.56 79 ALA A N 1
ATOM 598 C CA . ALA A 1 79 ? 4.66 4.68 13.023 1 95.56 79 ALA A CA 1
ATOM 599 C C . ALA A 1 79 ? 5.105 5.211 14.383 1 95.56 79 ALA A C 1
ATOM 601 O O . ALA A 1 79 ? 4.355 5.934 15.055 1 95.56 79 ALA A O 1
ATOM 602 N N . VAL A 1 80 ? 6.309 4.895 14.844 1 95.44 80 VAL A N 1
ATOM 603 C CA . VAL A 1 80 ? 6.852 5.383 16.109 1 95.44 80 VAL A CA 1
ATOM 604 C C . VAL A 1 80 ? 7.066 6.895 16.031 1 95.44 80 VAL A C 1
ATOM 606 O O . VAL A 1 80 ? 6.773 7.621 16.984 1 95.44 80 VAL A O 1
ATOM 609 N N . GLU A 1 81 ? 7.52 7.336 14.844 1 95.75 81 GLU A N 1
ATOM 610 C CA . GLU A 1 81 ? 7.711 8.773 14.695 1 95.75 81 GLU A CA 1
ATOM 611 C C . GLU A 1 81 ? 6.375 9.516 14.688 1 95.75 81 GLU A C 1
ATOM 613 O O . GLU A 1 81 ? 6.289 10.648 15.156 1 95.75 81 GLU A O 1
ATOM 618 N N . ALA A 1 82 ? 5.348 8.906 14.211 1 95.12 82 ALA A N 1
ATOM 619 C CA . ALA A 1 82 ? 4.012 9.5 14.234 1 95.12 82 ALA A CA 1
ATOM 620 C C . ALA A 1 82 ? 3.531 9.703 15.672 1 95.12 82 ALA A C 1
ATOM 622 O O . ALA A 1 82 ? 2.758 10.625 15.945 1 95.12 82 ALA A O 1
ATOM 623 N N . VAL A 1 83 ? 4.004 8.875 16.641 1 96 83 VAL A N 1
ATOM 624 C CA . VAL A 1 83 ? 3.721 9.07 18.062 1 96 83 VAL A CA 1
ATOM 625 C C . VAL A 1 83 ? 4.328 10.391 18.531 1 96 83 VAL A C 1
ATOM 627 O O . VAL A 1 83 ? 3.684 11.156 19.25 1 96 83 VAL A O 1
ATOM 630 N N . ASN A 1 84 ? 5.52 10.656 18.047 1 95.12 84 ASN A N 1
ATOM 631 C CA . ASN A 1 84 ? 6.16 11.922 18.391 1 95.12 84 ASN A CA 1
ATOM 632 C C . ASN A 1 84 ? 5.375 13.117 17.859 1 95.12 84 ASN A C 1
ATOM 634 O O . ASN A 1 84 ? 5.242 14.133 18.531 1 95.12 84 ASN A O 1
ATOM 638 N N . GLU A 1 85 ? 4.855 12.992 16.703 1 96.19 85 GLU A N 1
ATOM 639 C CA . GLU A 1 85 ? 4.02 14.047 16.125 1 96.19 85 GLU A CA 1
ATOM 640 C C . GLU A 1 85 ? 2.758 14.258 16.969 1 96.19 85 GLU A C 1
ATOM 642 O O . GLU A 1 85 ? 2.373 15.398 17.234 1 96.19 85 GLU A O 1
ATOM 647 N N . ALA A 1 86 ? 2.146 13.141 17.312 1 95.75 86 ALA A N 1
ATOM 648 C CA . ALA A 1 86 ? 0.94 13.227 18.141 1 95.75 86 ALA A CA 1
ATOM 649 C C . ALA A 1 86 ? 1.248 13.828 19.5 1 95.75 86 ALA A C 1
ATOM 651 O O . ALA A 1 86 ? 0.437 14.57 20.062 1 95.75 86 ALA A O 1
ATOM 652 N N . ARG A 1 87 ? 2.383 13.492 20.062 1 95.62 87 ARG A N 1
ATOM 653 C CA . ARG A 1 87 ? 2.814 14.062 21.328 1 95.62 87 ARG A CA 1
ATOM 654 C C . ARG A 1 87 ? 2.998 15.578 21.219 1 95.62 87 ARG A C 1
ATOM 656 O O . ARG A 1 87 ? 2.539 16.328 22.078 1 95.62 87 ARG A O 1
ATOM 663 N N . ALA A 1 88 ? 3.627 15.984 20.141 1 95 88 ALA A N 1
ATOM 664 C CA . ALA A 1 88 ? 3.797 17.406 19.906 1 95 88 ALA A CA 1
ATOM 665 C C . ALA A 1 88 ? 2.445 18.109 19.75 1 95 88 ALA A C 1
ATOM 667 O O . ALA A 1 88 ? 2.248 19.203 20.266 1 95 88 ALA A O 1
ATOM 668 N N . ALA A 1 89 ? 1.51 17.5 19.094 1 94.56 89 ALA A N 1
ATOM 669 C CA . ALA A 1 89 ? 0.169 18.047 18.938 1 94.56 89 ALA A CA 1
ATOM 670 C C . ALA A 1 89 ? -0.539 18.188 20.281 1 94.56 89 ALA A C 1
ATOM 672 O O . ALA A 1 89 ? -1.193 19.203 20.547 1 94.56 89 ALA A O 1
ATOM 673 N N . ALA A 1 90 ? -0.391 17.172 21.156 1 94.88 90 ALA A N 1
ATOM 674 C CA . ALA A 1 90 ? -0.97 17.234 22.5 1 94.88 90 ALA A CA 1
ATOM 675 C C . ALA A 1 90 ? -0.336 18.359 23.328 1 94.88 90 ALA A C 1
ATOM 677 O O . ALA A 1 90 ? -1.029 19.062 24.047 1 94.88 90 ALA A O 1
ATOM 678 N N . GLU A 1 91 ? 0.957 18.5 23.141 1 94.06 91 GLU A N 1
ATOM 679 C CA . GLU A 1 91 ? 1.663 19.578 23.828 1 94.06 91 GLU A CA 1
ATOM 680 C C . GLU A 1 91 ? 1.192 20.938 23.328 1 94.06 91 GLU A C 1
ATOM 682 O O . GLU A 1 91 ? 1.042 21.875 24.125 1 94.06 91 GLU A O 1
ATOM 687 N N . ALA A 1 92 ? 0.935 21.062 22.047 1 94.19 92 ALA A N 1
ATOM 688 C CA . ALA A 1 92 ? 0.446 22.312 21.469 1 94.19 92 ALA A CA 1
ATOM 689 C C . ALA A 1 92 ? -0.925 22.672 22.031 1 94.19 92 ALA A C 1
ATOM 691 O O . ALA A 1 92 ? -1.182 23.844 22.359 1 94.19 92 ALA A O 1
ATOM 692 N N . ILE A 1 93 ? -1.774 21.703 22.156 1 93.5 93 ILE A N 1
ATOM 693 C CA . ILE A 1 93 ? -3.102 21.938 22.719 1 93.5 93 ILE A CA 1
ATOM 694 C C . ILE A 1 93 ? -2.98 22.312 24.188 1 93.5 93 ILE A C 1
ATOM 696 O O . ILE A 1 93 ? -3.672 23.219 24.672 1 93.5 93 ILE A O 1
ATOM 700 N N . GLY A 1 94 ? -2.084 21.703 24.938 1 92.19 94 GLY A N 1
ATOM 701 C CA . GLY A 1 94 ? -1.83 22.047 26.328 1 92.19 94 GLY A CA 1
ATOM 702 C C . GLY A 1 94 ? -1.289 23.453 26.5 1 92.19 94 GLY A C 1
ATOM 703 O O . GLY A 1 94 ? -1.568 24.109 27.5 1 92.19 94 GLY A O 1
ATOM 704 N N . ALA A 1 95 ? -0.604 23.922 25.5 1 91.62 95 ALA A N 1
ATOM 705 C CA . ALA A 1 95 ? -0.024 25.266 25.547 1 91.62 95 ALA A CA 1
ATOM 706 C C . ALA A 1 95 ? -1.113 26.344 25.547 1 91.62 95 ALA A C 1
ATOM 708 O O . ALA A 1 95 ? -0.881 27.469 25.984 1 91.62 95 ALA A O 1
ATOM 709 N N . ASN A 1 96 ? -2.318 25.984 25.125 1 89.31 96 ASN A N 1
ATOM 710 C CA . ASN A 1 96 ? -3.434 26.922 25.109 1 89.31 96 ASN A CA 1
ATOM 711 C C . ASN A 1 96 ? -3.896 27.281 26.516 1 89.31 96 ASN A C 1
ATOM 713 O O . ASN A 1 96 ? -4.633 28.25 26.703 1 89.31 96 ASN A O 1
ATOM 717 N N . ASP A 1 97 ? -3.443 26.531 27.578 1 90.44 97 ASP A N 1
ATOM 718 C CA . ASP A 1 97 ? -3.785 26.797 28.969 1 90.44 97 ASP A CA 1
ATOM 719 C C . ASP A 1 97 ? -2.848 27.844 29.562 1 90.44 97 ASP A C 1
ATOM 721 O O . ASP A 1 97 ? -3.092 28.359 30.672 1 90.44 97 ASP A O 1
ATOM 725 N N . LEU A 1 98 ? -1.806 28.281 28.781 1 89.12 98 LEU A N 1
ATOM 726 C CA . LEU A 1 98 ? -0.819 29.234 29.266 1 89.12 98 LEU A CA 1
ATOM 727 C C . LEU A 1 98 ? -1.023 30.609 28.609 1 89.12 98 LEU A C 1
ATOM 729 O O . LEU A 1 98 ? -1.529 30.703 27.5 1 89.12 98 LEU A O 1
ATOM 733 N N . PRO A 1 99 ? -0.69 31.703 29.359 1 88.94 99 PRO A N 1
ATOM 734 C CA . PRO A 1 99 ? -0.782 33 28.719 1 88.94 99 PRO A CA 1
ATOM 735 C C . PRO A 1 99 ? 0.211 33.188 27.578 1 88.94 99 PRO A C 1
ATOM 737 O O . PRO A 1 99 ? 1.292 32.594 27.594 1 88.94 99 PRO A O 1
ATOM 740 N N . GLY A 1 100 ? -0.151 33.906 26.641 1 86.81 100 GLY A N 1
ATOM 741 C CA . GLY A 1 100 ? 0.776 34.375 25.609 1 86.81 100 GLY A CA 1
ATOM 742 C C . GLY A 1 100 ? 1.339 35.75 25.906 1 86.81 100 GLY A C 1
ATOM 743 O O . GLY A 1 100 ? 0.632 36.625 26.422 1 86.81 100 GLY A O 1
ATOM 744 N N . VAL A 1 101 ? 2.631 35.875 25.719 1 86.94 101 VAL A N 1
ATOM 745 C CA . VAL A 1 101 ? 3.281 37.188 25.938 1 86.94 101 VAL A CA 1
ATOM 746 C C . VAL A 1 101 ? 3.945 37.656 24.641 1 86.94 101 VAL A C 1
ATOM 748 O O . VAL A 1 101 ? 4.637 36.875 23.969 1 86.94 101 VAL A O 1
ATOM 751 N N . ASP A 1 102 ? 3.637 38.875 24.297 1 87.5 102 ASP A N 1
ATOM 752 C CA . ASP A 1 102 ? 4.207 39.469 23.078 1 87.5 102 ASP A CA 1
ATOM 753 C C . ASP A 1 102 ? 4.836 40.812 23.375 1 87.5 102 ASP A C 1
ATOM 755 O O . ASP A 1 102 ? 4.395 41.531 24.266 1 87.5 102 ASP A O 1
ATOM 759 N N . ALA A 1 103 ? 5.895 41.062 22.672 1 86 103 ALA A N 1
ATOM 760 C CA . ALA A 1 103 ? 6.484 42.406 22.641 1 86 103 ALA A CA 1
ATOM 761 C C . ALA A 1 103 ? 6.293 43.062 21.281 1 86 103 ALA A C 1
ATOM 763 O O . ALA A 1 103 ? 6.359 42.375 20.25 1 86 103 ALA A O 1
ATOM 764 N N . THR A 1 104 ? 5.961 44.25 21.297 1 87.06 104 THR A N 1
ATOM 765 C CA . THR A 1 104 ? 5.766 45 20.047 1 87.06 104 THR A CA 1
ATOM 766 C C . THR A 1 104 ? 6.594 46.281 20.031 1 87.06 104 THR A C 1
ATOM 768 O O . THR A 1 104 ? 6.891 46.844 21.094 1 87.06 104 THR A O 1
ATOM 771 N N . ALA A 1 105 ? 7.133 46.656 18.906 1 83.88 105 ALA A N 1
ATOM 772 C CA . ALA A 1 105 ? 7.762 47.938 18.656 1 83.88 105 ALA A CA 1
ATOM 773 C C . ALA A 1 105 ? 7.273 48.531 17.344 1 83.88 105 ALA A C 1
ATOM 775 O O . ALA A 1 105 ? 7.004 47.812 16.391 1 83.88 105 ALA A O 1
ATOM 776 N N . GLY A 1 106 ? 7.023 49.844 17.391 1 86.56 106 GLY A N 1
ATOM 777 C CA . GLY A 1 106 ? 6.543 50.438 16.172 1 86.56 106 GLY A CA 1
ATOM 778 C C . GLY A 1 106 ? 6.848 51.938 16.094 1 86.56 106 GLY A C 1
ATOM 779 O O . GLY A 1 106 ? 7.199 52.562 17.109 1 86.56 106 GLY A O 1
ATOM 780 N N . ALA A 1 107 ? 6.91 52.406 14.852 1 85 107 ALA A N 1
ATOM 781 C CA . ALA A 1 107 ? 6.953 53.844 14.539 1 85 107 ALA A CA 1
ATOM 782 C C . ALA A 1 107 ? 5.848 54.219 13.555 1 85 107 ALA A C 1
ATOM 784 O O . ALA A 1 107 ? 5.457 53.406 12.703 1 85 107 ALA A O 1
ATOM 785 N N . GLN A 1 108 ? 5.246 55.312 13.836 1 86.31 108 GLN A N 1
ATOM 786 C CA . GLN A 1 108 ? 4.145 55.75 12.984 1 86.31 108 GLN A CA 1
ATOM 787 C C . GLN A 1 108 ? 4.18 57.25 12.742 1 86.31 108 GLN A C 1
ATOM 789 O O . GLN A 1 108 ? 4.512 58 13.648 1 86.31 108 GLN A O 1
ATOM 794 N N . ARG A 1 109 ? 3.986 57.688 11.484 1 87.25 109 ARG A N 1
ATOM 795 C CA . ARG A 1 109 ? 3.74 59.062 11.133 1 87.25 109 ARG A CA 1
ATOM 796 C C . ARG A 1 109 ? 2.359 59.25 10.516 1 87.25 109 ARG A C 1
ATOM 798 O O . ARG A 1 109 ? 1.925 58.438 9.711 1 87.25 109 ARG A O 1
ATOM 805 N N . GLY A 1 110 ? 1.665 60.156 11.07 1 87.81 110 GLY A N 1
ATOM 806 C CA . GLY A 1 110 ? 0.371 60.469 10.484 1 87.81 110 GLY A CA 1
ATOM 807 C C . GLY A 1 110 ? -0.493 61.344 11.359 1 87.81 110 GLY A C 1
ATOM 808 O O . GLY A 1 110 ? 0.022 62.094 12.188 1 87.81 110 GLY A O 1
ATOM 809 N N . ASN A 1 111 ? -1.812 61.438 10.938 1 82.81 111 ASN A N 1
ATOM 810 C CA . ASN A 1 111 ? -2.855 62.125 11.672 1 82.81 111 ASN A CA 1
ATOM 811 C C . ASN A 1 111 ? -3.928 61.188 12.18 1 82.81 111 ASN A C 1
ATOM 813 O O . ASN A 1 111 ? -5.098 61.312 11.82 1 82.81 111 ASN A O 1
ATOM 817 N N . PRO A 1 112 ? -3.504 60.344 13.117 1 75.62 112 PRO A N 1
ATOM 818 C CA . PRO A 1 112 ? -4.426 59.281 13.508 1 75.62 112 PRO A CA 1
ATOM 819 C C . PRO A 1 112 ? -5.641 59.781 14.273 1 75.62 112 PRO A C 1
ATOM 821 O O . PRO A 1 112 ? -6.699 59.156 14.266 1 75.62 112 PRO A O 1
ATOM 824 N N . ASN A 1 113 ? -5.496 61.031 14.922 1 73.12 113 ASN A N 1
ATOM 825 C CA . ASN A 1 113 ? -6.602 61.531 15.711 1 73.12 113 ASN A CA 1
ATOM 826 C C . ASN A 1 113 ? -7.227 62.781 15.062 1 73.12 113 ASN A C 1
ATOM 828 O O . ASN A 1 113 ? -8.094 63.406 15.656 1 73.12 113 ASN A O 1
ATOM 832 N N . GLY A 1 114 ? -6.699 63.125 13.914 1 76.31 114 GLY A N 1
ATOM 833 C CA . GLY A 1 114 ? -7.258 64.25 13.211 1 76.31 114 GLY A CA 1
ATOM 834 C C . GLY A 1 114 ? -6.785 65.625 13.758 1 76.31 114 GLY A C 1
ATOM 835 O O . GLY A 1 114 ? -7.391 66.625 13.492 1 76.31 114 GLY A O 1
ATOM 836 N N . THR A 1 115 ? -5.832 65.625 14.656 1 77.69 115 THR A N 1
ATOM 837 C CA . THR A 1 115 ? -5.391 66.812 15.312 1 77.69 115 THR A CA 1
ATOM 838 C C . THR A 1 115 ? -4.078 67.312 14.711 1 77.69 115 THR A C 1
ATOM 840 O O . THR A 1 115 ? -3.477 68.25 15.211 1 77.69 115 THR A O 1
ATOM 843 N N . GLY A 1 116 ? -3.633 66.812 13.648 1 81.5 116 GLY A N 1
ATOM 844 C CA . GLY A 1 116 ? -2.395 67.188 12.984 1 81.5 116 GLY A CA 1
ATOM 845 C C . GLY A 1 116 ? -1.447 66 12.781 1 81.5 116 GLY A C 1
ATOM 846 O O . GLY A 1 116 ? -1.64 64.938 13.359 1 81.5 116 GLY A O 1
ATOM 847 N N . THR A 1 117 ? -0.488 66.25 11.883 1 85.5 117 THR A N 1
ATOM 848 C CA . THR A 1 117 ? 0.508 65.25 11.594 1 85.5 117 THR A CA 1
ATOM 849 C C . THR A 1 117 ? 1.495 65.062 12.75 1 85.5 117 THR A C 1
ATOM 851 O O . THR A 1 117 ? 2.01 66.062 13.258 1 85.5 117 THR A O 1
ATOM 854 N N . ALA A 1 118 ? 1.672 63.969 13.266 1 84.25 118 ALA A N 1
ATOM 855 C CA . ALA A 1 118 ? 2.637 63.688 14.32 1 84.25 118 ALA A CA 1
ATOM 856 C C . ALA A 1 118 ? 3.443 62.406 14.008 1 84.25 118 ALA A C 1
ATOM 858 O O . ALA A 1 118 ? 3.018 61.594 13.203 1 84.25 118 ALA A O 1
ATOM 859 N N . THR A 1 119 ? 4.723 62.375 14.438 1 85.69 119 THR A N 1
ATOM 860 C CA . THR A 1 119 ? 5.574 61.188 14.414 1 85.69 119 THR A CA 1
ATOM 861 C C . THR A 1 119 ? 5.73 60.594 15.812 1 85.69 119 THR A C 1
ATOM 863 O O . THR A 1 119 ? 6.047 61.312 16.766 1 85.69 119 THR A O 1
ATOM 866 N N . SER A 1 120 ? 5.402 59.406 15.945 1 85.81 120 SER A N 1
ATOM 867 C CA . SER A 1 120 ? 5.508 58.75 17.25 1 85.81 120 SER A CA 1
ATOM 868 C C . SER A 1 120 ? 6.238 57.438 17.141 1 85.81 120 SER A C 1
ATOM 870 O O . SER A 1 120 ? 6.324 56.844 16.062 1 85.81 120 SER A O 1
ATOM 872 N N . SER A 1 121 ? 6.961 56.969 18.188 1 86.88 121 SER A N 1
ATOM 873 C CA . SER A 1 121 ? 7.559 55.656 18.375 1 86.88 121 SER A CA 1
ATOM 874 C C . SER A 1 121 ? 7.082 55 19.672 1 86.88 121 SER A C 1
ATOM 876 O O . SER A 1 121 ? 6.855 55.719 20.672 1 86.88 121 SER A O 1
ATOM 878 N N . SER A 1 122 ? 6.863 53.781 19.625 1 87.44 122 SER A N 1
ATOM 879 C CA . SER A 1 122 ? 6.359 53.094 20.812 1 87.44 122 SER A CA 1
ATOM 880 C C . SER A 1 122 ? 7.02 51.75 20.984 1 87.44 122 SER A C 1
ATOM 882 O O . SER A 1 122 ? 7.461 51.125 20 1 87.44 122 SER A O 1
ATOM 884 N N . VAL A 1 123 ? 7.207 51.281 22.219 1 86.25 123 VAL A N 1
ATOM 885 C CA . VAL A 1 123 ? 7.559 49.906 22.625 1 86.25 123 VAL A CA 1
ATOM 886 C C . VAL A 1 123 ? 6.508 49.375 23.609 1 86.25 123 VAL A C 1
ATOM 888 O O . VAL A 1 123 ? 6.078 50.094 24.516 1 86.25 123 VAL A O 1
ATOM 891 N N . GLY A 1 124 ? 6.039 48.219 23.281 1 88.5 124 GLY A N 1
ATOM 892 C CA . GLY A 1 124 ? 4.965 47.719 24.109 1 88.5 124 GLY A CA 1
ATOM 893 C C . GLY A 1 124 ? 5.105 46.25 24.438 1 88.5 124 GLY A C 1
ATOM 894 O O . GLY A 1 124 ? 5.887 45.531 23.781 1 88.5 124 GLY A O 1
ATOM 895 N N . ALA A 1 125 ? 4.52 45.812 25.469 1 88.25 125 ALA A N 1
ATOM 896 C CA . ALA A 1 125 ? 4.359 44.438 25.875 1 88.25 125 ALA A CA 1
ATOM 897 C C . ALA A 1 125 ? 2.896 44.094 26.156 1 88.25 125 ALA A C 1
ATOM 899 O O . ALA A 1 125 ? 2.146 44.969 26.641 1 88.25 125 ALA A O 1
ATOM 900 N N . SER A 1 126 ? 2.502 42.969 25.719 1 88.69 126 SER A N 1
ATOM 901 C CA . SER A 1 126 ? 1.132 42.531 26 1 88.69 126 SER A CA 1
ATOM 902 C C . SER A 1 126 ? 1.079 41.062 26.375 1 88.69 126 SER A C 1
ATOM 904 O O . SER A 1 126 ? 1.938 40.281 25.953 1 88.69 126 SER A O 1
ATOM 906 N N . ALA A 1 127 ? 0.232 40.75 27.281 1 88.31 127 ALA A N 1
ATOM 907 C CA . ALA A 1 127 ? -0.062 39.375 27.688 1 88.31 127 ALA A CA 1
ATOM 908 C C . ALA A 1 127 ? -1.555 39.094 27.578 1 88.31 127 ALA A C 1
ATOM 910 O O . ALA A 1 127 ? -2.389 39.969 27.797 1 88.31 127 ALA A O 1
ATOM 911 N N . SER A 1 128 ? -1.857 37.906 27.062 1 88.44 128 SER A N 1
ATOM 912 C CA . SER A 1 128 ? -3.246 37.469 26.969 1 88.44 128 SER A CA 1
ATOM 913 C C . SER A 1 128 ? -3.4 36.031 27.422 1 88.44 128 SER A C 1
ATOM 915 O O . SER A 1 128 ? -2.539 35.188 27.141 1 88.44 128 SER A O 1
ATOM 917 N N . TRP A 1 129 ? -4.453 35.781 28.219 1 89.12 129 TRP A N 1
ATOM 918 C CA . TRP A 1 129 ? -4.734 34.438 28.781 1 89.12 129 TRP A CA 1
ATOM 919 C C . TRP A 1 129 ? -6.223 34.125 28.688 1 89.12 129 TRP A C 1
ATOM 921 O O . TRP A 1 129 ? -7.062 34.906 29.141 1 89.12 129 TRP A O 1
ATOM 931 N N . VAL A 1 130 ? -6.52 33 28.062 1 88.62 130 VAL A N 1
ATOM 932 C CA . VAL A 1 130 ? -7.906 32.562 28.016 1 88.62 130 VAL A CA 1
ATOM 933 C C . VAL A 1 130 ? -8.156 31.531 29.109 1 88.62 130 VAL A C 1
ATOM 935 O O . VAL A 1 130 ? -7.484 30.5 29.172 1 88.62 130 VAL A O 1
ATOM 938 N N . LEU A 1 131 ? -9.078 31.859 30.031 1 89 131 LEU A N 1
ATOM 939 C CA . LEU A 1 131 ? -9.406 30.969 31.125 1 89 131 LEU A CA 1
ATOM 940 C C . LEU A 1 131 ? -10.359 29.875 30.672 1 89 131 LEU A C 1
ATOM 942 O O . LEU A 1 131 ? -11.344 30.141 29.984 1 89 131 LEU A O 1
ATOM 946 N N . ASP A 1 132 ? -10.078 28.688 31.031 1 89.94 132 ASP A N 1
ATOM 947 C CA . ASP A 1 132 ? -10.914 27.562 30.625 1 89.94 132 ASP A CA 1
ATOM 948 C C . ASP A 1 132 ? -12.016 27.297 31.656 1 89.94 132 ASP A C 1
ATOM 950 O O . ASP A 1 132 ? -12.078 26.234 32.25 1 89.94 132 ASP A O 1
ATOM 954 N N . ILE A 1 133 ? -12.906 28.109 31.688 1 87.12 133 ILE A N 1
ATOM 955 C CA . ILE A 1 133 ? -13.961 28.078 32.688 1 87.12 133 ILE A CA 1
ATOM 956 C C . ILE A 1 133 ? -15 27.016 32.312 1 87.12 133 ILE A C 1
ATOM 958 O O . ILE A 1 133 ? -15.469 26.266 33.188 1 87.12 133 ILE A O 1
ATOM 962 N N . PHE A 1 134 ? -15.305 26.859 31.031 1 88.44 134 PHE A N 1
ATOM 963 C CA . PHE A 1 134 ? -16.422 26.016 30.625 1 88.44 134 PHE A CA 1
ATOM 964 C C . PHE A 1 134 ? -15.922 24.734 29.969 1 88.44 134 PHE A C 1
ATOM 966 O O . PHE A 1 134 ? -16.703 23.984 29.375 1 88.44 134 PHE A O 1
ATOM 973 N N . GLY A 1 135 ? -14.586 24.531 29.922 1 90.19 135 GLY A N 1
ATOM 974 C CA . GLY A 1 135 ? -14.039 23.219 29.641 1 90.19 135 GLY A CA 1
ATOM 975 C C . GLY A 1 135 ? -13.688 23.031 28.172 1 90.19 135 GLY A C 1
ATOM 976 O O . GLY A 1 135 ? -13.516 21.906 27.703 1 90.19 135 GLY A O 1
ATOM 977 N N . ALA A 1 136 ? -13.648 24.062 27.328 1 91.56 136 ALA A N 1
ATOM 978 C CA . ALA A 1 136 ? -13.273 23.938 25.922 1 91.56 136 ALA A CA 1
ATOM 979 C C . ALA A 1 136 ? -11.867 23.359 25.781 1 91.56 136 ALA A C 1
ATOM 981 O O . ALA A 1 136 ? -11.664 22.375 25.062 1 91.56 136 ALA A O 1
ATOM 982 N N . ASN A 1 137 ? -10.93 23.938 26.516 1 92.88 137 ASN A N 1
ATOM 983 C CA . ASN A 1 137 ? -9.547 23.484 26.406 1 92.88 137 ASN A CA 1
ATOM 984 C C . ASN A 1 137 ? -9.336 22.141 27.109 1 92.88 137 ASN A C 1
ATOM 986 O O . ASN A 1 137 ? -8.539 21.328 26.656 1 92.88 137 ASN A O 1
ATOM 990 N N . ARG A 1 138 ? -9.992 21.969 28.234 1 93.75 138 ARG A N 1
ATOM 991 C CA . ARG A 1 138 ? -9.922 20.688 28.938 1 93.75 138 ARG A CA 1
ATOM 992 C C . ARG A 1 138 ? -10.359 19.547 28.031 1 93.75 138 ARG A C 1
ATOM 994 O O . ARG A 1 138 ? -9.695 18.516 27.953 1 93.75 138 ARG A O 1
ATOM 1001 N N . ASN A 1 139 ? -11.484 19.734 27.344 1 94.69 139 ASN A N 1
ATOM 1002 C CA . ASN A 1 139 ? -11.961 18.719 26.406 1 94.69 139 ASN A CA 1
ATOM 1003 C C . ASN A 1 139 ? -11 18.547 25.234 1 94.69 139 ASN A C 1
ATOM 1005 O O . ASN A 1 139 ? -10.773 17.422 24.766 1 94.69 139 ASN A O 1
ATOM 1009 N N . ALA A 1 140 ? -10.461 19.609 24.719 1 95.31 140 ALA A N 1
ATOM 1010 C CA . ALA A 1 140 ? -9.492 19.531 23.625 1 95.31 140 ALA A CA 1
ATOM 1011 C C . ALA A 1 140 ? -8.258 18.734 24.047 1 95.31 140 ALA A C 1
ATOM 1013 O O . ALA A 1 140 ? -7.727 17.953 23.266 1 95.31 140 ALA A O 1
ATOM 1014 N N . ARG A 1 141 ? -7.742 18.922 25.312 1 95.12 141 ARG A N 1
ATOM 1015 C CA . ARG A 1 141 ? -6.594 18.188 25.812 1 95.12 141 ARG A CA 1
ATOM 1016 C C . ARG A 1 141 ? -6.91 16.688 25.938 1 95.12 141 ARG A C 1
ATOM 1018 O O . ARG A 1 141 ? -6.078 15.852 25.609 1 95.12 141 ARG A O 1
ATOM 1025 N N . ARG A 1 142 ? -8.094 16.469 26.406 1 95.56 142 ARG A N 1
ATOM 1026 C CA . ARG A 1 142 ? -8.5 15.07 26.531 1 95.56 142 ARG A CA 1
ATOM 1027 C C . ARG A 1 142 ? -8.609 14.406 25.156 1 95.56 142 ARG A C 1
ATOM 1029 O O . ARG A 1 142 ? -8.227 13.25 24.984 1 95.56 142 ARG A O 1
ATOM 1036 N N . ALA A 1 143 ? -9.148 15.109 24.141 1 96.69 143 ALA A N 1
ATOM 1037 C CA . ALA A 1 143 ? -9.203 14.609 22.766 1 96.69 143 ALA A CA 1
ATOM 1038 C C . ALA A 1 143 ? -7.805 14.336 22.234 1 96.69 143 ALA A C 1
ATOM 1040 O O . ALA A 1 143 ? -7.562 13.289 21.625 1 96.69 143 ALA A O 1
ATOM 1041 N N . ALA A 1 144 ? -6.883 15.266 22.5 1 96.62 144 ALA A N 1
ATOM 1042 C CA . ALA A 1 144 ? -5.508 15.117 22.031 1 96.62 144 ALA A CA 1
ATOM 1043 C C . ALA A 1 144 ? -4.824 13.938 22.719 1 96.62 144 ALA A C 1
ATOM 1045 O O . ALA A 1 144 ? -4.043 13.211 22.094 1 96.62 144 ALA A O 1
ATOM 1046 N N . ALA A 1 145 ? -5.047 13.789 24.031 1 96.25 145 ALA A N 1
ATOM 1047 C CA . ALA A 1 145 ? -4.5 12.656 24.766 1 96.25 145 ALA A CA 1
ATOM 1048 C C . ALA A 1 145 ? -4.996 11.336 24.188 1 96.25 145 ALA A C 1
ATOM 1050 O O . ALA A 1 145 ? -4.227 10.383 24.047 1 96.25 145 ALA A O 1
ATOM 1051 N N . ALA A 1 146 ? -6.277 11.281 23.844 1 96.94 146 ALA A N 1
ATOM 1052 C CA . ALA A 1 146 ? -6.844 10.086 23.219 1 96.94 146 ALA A CA 1
ATOM 1053 C C . ALA A 1 146 ? -6.203 9.828 21.859 1 96.94 146 ALA A C 1
ATOM 1055 O O . ALA A 1 146 ? -5.934 8.68 21.5 1 96.94 146 ALA A O 1
ATOM 1056 N N . GLN A 1 147 ? -5.973 10.867 21.141 1 97.06 147 GLN A N 1
ATOM 1057 C CA . GLN A 1 147 ? -5.309 10.734 19.844 1 97.06 147 GLN A CA 1
ATOM 1058 C C . GLN A 1 147 ? -3.875 10.242 20 1 97.06 147 GLN A C 1
ATOM 1060 O O . GLN A 1 147 ? -3.371 9.492 19.156 1 97.06 147 GLN A O 1
ATOM 1065 N N . LEU A 1 148 ? -3.148 10.688 21.062 1 96.38 148 LEU A N 1
ATOM 1066 C CA . LEU A 1 148 ? -1.809 10.195 21.359 1 96.38 148 LEU A CA 1
ATOM 1067 C C . LEU A 1 148 ? -1.839 8.703 21.688 1 96.38 148 LEU A C 1
ATOM 1069 O O . LEU A 1 148 ? -1.011 7.938 21.188 1 96.38 148 LEU A O 1
ATOM 1073 N N . ASP A 1 149 ? -2.846 8.344 22.469 1 96.69 149 ASP A N 1
ATOM 1074 C CA . ASP A 1 149 ? -3.029 6.926 22.75 1 96.69 149 ASP A CA 1
ATOM 1075 C C . ASP A 1 149 ? -3.246 6.137 21.453 1 96.69 149 ASP A C 1
ATOM 1077 O O . ASP A 1 149 ? -2.688 5.051 21.297 1 96.69 149 ASP A O 1
ATOM 1081 N N . ALA A 1 150 ? -4.098 6.641 20.562 1 97.19 150 ALA A N 1
ATOM 1082 C CA . ALA A 1 150 ? -4.355 6.008 19.266 1 97.19 150 ALA A CA 1
ATOM 1083 C C . ALA A 1 150 ? -3.066 5.855 18.469 1 97.19 150 ALA A C 1
ATOM 1085 O O . ALA A 1 150 ? -2.867 4.844 17.781 1 97.19 150 ALA A O 1
ATOM 1086 N N . ALA A 1 151 ? -2.195 6.832 18.531 1 96.38 151 ALA A N 1
ATOM 1087 C CA . ALA A 1 151 ? -0.926 6.77 17.812 1 96.38 151 ALA A CA 1
ATOM 1088 C C . ALA A 1 151 ? -0.046 5.645 18.344 1 96.38 151 ALA A C 1
ATOM 1090 O O . ALA A 1 151 ? 0.601 4.93 17.578 1 96.38 151 ALA A O 1
ATOM 1091 N N . TYR A 1 152 ? 0.031 5.504 19.719 1 95.75 152 TYR A N 1
ATOM 1092 C CA . TYR A 1 152 ? 0.768 4.391 20.297 1 95.75 152 TYR A CA 1
ATOM 1093 C C . TYR A 1 152 ? 0.238 3.055 19.797 1 95.75 152 TYR A C 1
ATOM 1095 O O . TYR A 1 152 ? 1.016 2.174 19.422 1 95.75 152 TYR A O 1
ATOM 1103 N N . LEU A 1 153 ? -1.075 2.91 19.75 1 95.88 153 LEU A N 1
ATOM 1104 C CA . LEU A 1 153 ? -1.711 1.674 19.312 1 95.88 153 LEU A CA 1
ATOM 1105 C C . LEU A 1 153 ? -1.47 1.442 17.812 1 95.88 153 LEU A C 1
ATOM 1107 O O . LEU A 1 153 ? -1.34 0.298 17.375 1 95.88 153 LEU A O 1
ATOM 1111 N N . SER A 1 154 ? -1.434 2.473 17.047 1 96.12 154 SER A N 1
ATOM 1112 C CA . SER A 1 154 ? -1.111 2.355 15.625 1 96.12 154 SER A CA 1
ATOM 1113 C C . SER A 1 154 ? 0.288 1.786 15.422 1 96.12 154 SER A C 1
ATOM 1115 O O . SER A 1 154 ? 0.521 1.016 14.492 1 96.12 154 SER A O 1
ATOM 1117 N N . ALA A 1 155 ? 1.266 2.18 16.281 1 96 155 ALA A N 1
ATOM 1118 C CA . ALA A 1 155 ? 2.611 1.612 16.234 1 96 155 ALA A CA 1
ATOM 1119 C C . ALA A 1 155 ? 2.59 0.122 16.562 1 96 155 ALA A C 1
ATOM 1121 O O . ALA A 1 155 ? 3.314 -0.665 15.945 1 96 155 ALA A O 1
ATOM 1122 N N . ASP A 1 156 ? 1.758 -0.249 17.469 1 94.62 156 ASP A N 1
ATOM 1123 C CA . ASP A 1 156 ? 1.605 -1.662 17.797 1 94.62 156 ASP A CA 1
ATOM 1124 C C . ASP A 1 156 ? 1.045 -2.447 16.609 1 94.62 156 ASP A C 1
ATOM 1126 O O . ASP A 1 156 ? 1.497 -3.559 16.328 1 94.62 156 ASP A O 1
ATOM 1130 N N . VAL A 1 157 ? 0.047 -1.939 15.938 1 95.06 157 VAL A N 1
ATOM 1131 C CA . VAL A 1 157 ? -0.526 -2.57 14.75 1 95.06 157 VAL A CA 1
ATOM 1132 C C . VAL A 1 157 ? 0.551 -2.734 13.68 1 95.06 157 VAL A C 1
ATOM 1134 O O . VAL A 1 157 ? 0.659 -3.793 13.055 1 95.06 157 VAL A O 1
ATOM 1137 N N . ALA A 1 158 ? 1.354 -1.669 13.5 1 95.44 158 ALA A N 1
ATOM 1138 C CA . ALA A 1 158 ? 2.426 -1.727 12.508 1 95.44 158 ALA A CA 1
ATOM 1139 C C . ALA A 1 158 ? 3.414 -2.842 12.828 1 95.44 158 ALA A C 1
ATOM 1141 O O . ALA A 1 158 ? 3.893 -3.537 11.93 1 95.44 158 ALA A O 1
ATOM 1142 N N . ARG A 1 159 ? 3.748 -3.004 14.094 1 95.19 159 ARG A N 1
ATOM 1143 C CA . ARG A 1 159 ? 4.656 -4.062 14.516 1 95.19 159 ARG A CA 1
ATOM 1144 C C . ARG A 1 159 ? 4.074 -5.441 14.219 1 95.19 159 ARG A C 1
ATOM 1146 O O . ARG A 1 159 ? 4.77 -6.316 13.703 1 95.19 159 ARG A O 1
ATOM 1153 N N . LEU A 1 160 ? 2.805 -5.617 14.5 1 94.56 160 LEU A N 1
ATOM 1154 C CA . LEU A 1 160 ? 2.137 -6.891 14.258 1 94.56 160 LEU A CA 1
ATOM 1155 C C . LEU A 1 160 ? 2.111 -7.211 12.766 1 94.56 160 LEU A C 1
ATOM 1157 O O . LEU A 1 160 ? 2.328 -8.359 12.367 1 94.56 160 LEU A O 1
ATOM 1161 N N . VAL A 1 161 ? 1.842 -6.23 11.984 1 95.19 161 VAL A N 1
ATOM 1162 C CA . VAL A 1 161 ? 1.815 -6.406 10.539 1 95.19 161 VAL A CA 1
ATOM 1163 C C . VAL A 1 161 ? 3.203 -6.801 10.039 1 95.19 161 VAL A C 1
ATOM 1165 O O . VAL A 1 161 ? 3.338 -7.711 9.219 1 95.19 161 VAL A O 1
ATOM 1168 N N . MET A 1 162 ? 4.238 -6.129 10.578 1 96.69 162 MET A N 1
ATOM 1169 C CA . MET A 1 162 ? 5.617 -6.441 10.203 1 96.69 162 MET A CA 1
ATOM 1170 C C . MET A 1 162 ? 5.98 -7.867 10.609 1 96.69 162 MET A C 1
ATOM 1172 O O . MET A 1 162 ? 6.547 -8.617 9.805 1 96.69 162 MET A O 1
ATOM 1176 N N . GLU A 1 163 ? 5.637 -8.281 11.805 1 96.75 163 GLU A N 1
ATOM 1177 C CA . GLU A 1 163 ? 5.938 -9.625 12.297 1 96.75 163 GLU A CA 1
ATOM 1178 C C . GLU A 1 163 ? 5.254 -10.688 11.438 1 96.75 163 GLU A C 1
ATOM 1180 O O . GLU A 1 163 ? 5.879 -11.68 11.055 1 96.75 163 GLU A O 1
ATOM 1185 N N . SER A 1 164 ? 3.975 -10.484 11.156 1 97 164 SER A N 1
ATOM 1186 C CA . SER A 1 164 ? 3.225 -11.398 10.305 1 97 164 SER A CA 1
ATOM 1187 C C . SER A 1 164 ? 3.84 -11.484 8.906 1 97 164 SER A C 1
ATOM 1189 O O . SER A 1 164 ? 3.939 -12.562 8.328 1 97 164 SER A O 1
ATOM 1191 N N . GLY A 1 165 ? 4.211 -10.297 8.398 1 97.88 165 GLY A N 1
ATOM 1192 C CA . GLY A 1 165 ? 4.836 -10.258 7.082 1 97.88 165 GLY A CA 1
ATOM 1193 C C . GLY A 1 165 ? 6.125 -11.055 7.008 1 97.88 165 GLY A C 1
ATOM 1194 O O . GLY A 1 165 ? 6.328 -11.828 6.07 1 97.88 165 GLY A O 1
ATOM 1195 N N . ILE A 1 166 ? 7 -10.906 8.016 1 98.25 166 ILE A N 1
ATOM 1196 C CA . ILE A 1 166 ? 8.266 -11.625 8.062 1 98.25 166 ILE A CA 1
ATOM 1197 C C . ILE A 1 166 ? 8.008 -13.125 8.188 1 98.25 166 ILE A C 1
ATOM 1199 O O . ILE A 1 166 ? 8.602 -13.93 7.469 1 98.25 166 ILE A O 1
ATOM 1203 N N . ALA A 1 167 ? 7.117 -13.508 9.039 1 98.19 167 ALA A N 1
ATOM 1204 C CA . ALA A 1 167 ? 6.832 -14.922 9.25 1 98.19 167 ALA A CA 1
ATOM 1205 C C . ALA A 1 167 ? 6.289 -15.57 7.98 1 98.19 167 ALA A C 1
ATOM 1207 O O . ALA A 1 167 ? 6.734 -16.656 7.594 1 98.19 167 ALA A O 1
ATOM 1208 N N . ASN A 1 168 ? 5.359 -14.922 7.316 1 98.56 168 ASN A N 1
ATOM 1209 C CA . ASN A 1 168 ? 4.789 -15.469 6.086 1 98.56 168 ASN A CA 1
ATOM 1210 C C . ASN A 1 168 ? 5.832 -15.562 4.977 1 98.56 168 ASN A C 1
ATOM 1212 O O . ASN A 1 168 ? 5.875 -16.547 4.238 1 98.56 168 ASN A O 1
ATOM 1216 N N . ALA A 1 169 ? 6.637 -14.492 4.836 1 98.56 169 ALA A N 1
ATOM 1217 C CA . ALA A 1 169 ? 7.695 -14.539 3.832 1 98.56 169 ALA A CA 1
ATOM 1218 C C . ALA A 1 169 ? 8.68 -15.672 4.117 1 98.56 169 ALA A C 1
ATOM 1220 O O . ALA A 1 169 ? 9.156 -16.328 3.189 1 98.56 169 ALA A O 1
ATOM 1221 N N . TYR A 1 170 ? 8.992 -15.914 5.371 1 98.44 170 TYR A N 1
ATOM 1222 C CA . TYR A 1 170 ? 9.891 -17 5.773 1 98.44 170 TYR A CA 1
ATOM 1223 C C . TYR A 1 170 ? 9.273 -18.359 5.461 1 98.44 170 TYR A C 1
ATOM 1225 O O . TYR A 1 170 ? 9.945 -19.234 4.918 1 98.44 170 TYR A O 1
ATOM 1233 N N . VAL A 1 171 ? 7.992 -18.516 5.785 1 98.69 171 VAL A N 1
ATOM 1234 C CA . VAL A 1 171 ? 7.266 -19.75 5.504 1 98.69 171 VAL A CA 1
ATOM 1235 C C . VAL A 1 171 ? 7.258 -20.016 4 1 98.69 171 VAL A C 1
ATOM 1237 O O . VAL A 1 171 ? 7.508 -21.141 3.561 1 98.69 171 VAL A O 1
ATOM 1240 N N . ASP A 1 172 ? 7.012 -19.016 3.232 1 98.44 172 ASP A N 1
ATOM 1241 C CA . ASP A 1 172 ? 7.027 -19.141 1.779 1 98.44 172 ASP A CA 1
ATOM 1242 C C . ASP A 1 172 ? 8.414 -19.547 1.277 1 98.44 172 ASP A C 1
ATOM 1244 O O . ASP A 1 172 ? 8.539 -20.422 0.414 1 98.44 172 ASP A O 1
ATOM 1248 N N . MET A 1 173 ? 9.453 -18.906 1.831 1 98.25 173 MET A N 1
ATOM 1249 C CA . MET A 1 173 ? 10.82 -19.203 1.423 1 98.25 173 MET A CA 1
ATOM 1250 C C . MET A 1 173 ? 11.148 -20.672 1.66 1 98.25 173 MET A C 1
ATOM 1252 O O . MET A 1 173 ? 11.68 -21.344 0.773 1 98.25 173 MET A O 1
ATOM 1256 N N . ARG A 1 174 ? 10.805 -21.156 2.82 1 98.62 174 ARG A N 1
ATOM 1257 C CA . ARG A 1 174 ? 11.086 -22.547 3.16 1 98.62 174 ARG A CA 1
ATOM 1258 C C . ARG A 1 174 ? 10.242 -23.5 2.312 1 98.62 174 ARG A C 1
ATOM 1260 O O . ARG A 1 174 ? 10.703 -24.562 1.932 1 98.62 174 ARG A O 1
ATOM 1267 N N . TYR A 1 175 ? 8.961 -23.125 2 1 98.44 175 TYR A N 1
ATOM 1268 C CA . TYR A 1 175 ? 8.094 -23.891 1.104 1 98.44 175 TYR A CA 1
ATOM 1269 C C . TYR A 1 175 ? 8.742 -24.047 -0.267 1 98.44 175 TYR A C 1
ATOM 1271 O O . TYR A 1 175 ? 8.805 -25.156 -0.801 1 98.44 175 TYR A O 1
ATOM 1279 N N . TYR A 1 176 ? 9.297 -22.984 -0.832 1 98.38 176 TYR A N 1
ATOM 1280 C CA . TYR A 1 176 ? 9.93 -23.047 -2.146 1 98.38 176 TYR A CA 1
ATOM 1281 C C . TYR A 1 176 ? 11.203 -23.875 -2.098 1 98.38 176 TYR A C 1
ATOM 1283 O O . TYR A 1 176 ? 11.469 -24.656 -3.014 1 98.38 176 TYR A O 1
ATOM 1291 N N . GLN A 1 177 ? 11.961 -23.797 -1.026 1 97.75 177 GLN A N 1
ATOM 1292 C CA . GLN A 1 177 ? 13.156 -24.625 -0.864 1 97.75 177 GLN A CA 1
ATOM 1293 C C . GLN A 1 177 ? 12.797 -26.109 -0.814 1 97.75 177 GLN A C 1
ATOM 1295 O O . GLN A 1 177 ? 13.461 -26.938 -1.447 1 97.75 177 GLN A O 1
ATOM 1300 N N . ALA A 1 178 ? 11.758 -26.391 -0.061 1 97.94 178 ALA A N 1
ATOM 1301 C CA . ALA A 1 178 ? 11.312 -27.781 0.041 1 97.94 178 ALA A CA 1
ATOM 1302 C C . ALA A 1 178 ? 10.906 -28.328 -1.324 1 97.94 178 ALA A C 1
ATOM 1304 O O . ALA A 1 178 ? 11.266 -29.453 -1.684 1 97.94 178 ALA A O 1
ATOM 1305 N N . ASN A 1 179 ? 10.219 -27.562 -2.1 1 97.88 179 ASN A N 1
ATOM 1306 C CA . ASN A 1 179 ? 9.734 -28.047 -3.393 1 97.88 179 ASN A CA 1
ATOM 1307 C C . ASN A 1 179 ? 10.852 -28.094 -4.426 1 97.88 179 ASN A C 1
ATOM 1309 O O . ASN A 1 179 ? 10.836 -28.938 -5.324 1 97.88 179 ASN A O 1
ATOM 1313 N N . ILE A 1 180 ? 11.875 -27.203 -4.309 1 96.94 180 ILE A N 1
ATOM 1314 C CA . ILE A 1 180 ? 13.07 -27.344 -5.133 1 96.94 180 ILE A CA 1
ATOM 1315 C C . ILE A 1 180 ? 13.742 -28.688 -4.855 1 96.94 180 ILE A C 1
ATOM 1317 O O . ILE A 1 180 ? 14.055 -29.438 -5.785 1 96.94 180 ILE A O 1
ATOM 1321 N N . ALA A 1 181 ? 13.898 -29.031 -3.619 1 97 181 ALA A N 1
ATOM 1322 C CA . ALA A 1 181 ? 14.531 -30.281 -3.23 1 97 181 ALA A CA 1
ATOM 1323 C C . ALA A 1 181 ? 13.703 -31.484 -3.697 1 97 181 ALA A C 1
ATOM 1325 O O . ALA A 1 181 ? 14.25 -32.438 -4.23 1 97 181 ALA A O 1
ATOM 1326 N N . LEU A 1 182 ? 12.336 -31.406 -3.508 1 96.69 182 LEU A N 1
ATOM 1327 C CA . LEU A 1 182 ? 11.438 -32.469 -3.93 1 96.69 182 LEU A CA 1
ATOM 1328 C C . LEU A 1 182 ? 11.516 -32.688 -5.438 1 96.69 182 LEU A C 1
ATOM 1330 O O . LEU A 1 182 ? 11.594 -33.812 -5.91 1 96.69 182 LEU A O 1
ATOM 1334 N N . THR A 1 183 ? 11.492 -31.641 -6.18 1 96.5 183 THR A N 1
ATOM 1335 C CA . THR A 1 183 ? 11.523 -31.719 -7.637 1 96.5 183 THR A CA 1
ATOM 1336 C C . THR A 1 183 ? 12.867 -32.25 -8.125 1 96.5 183 THR A C 1
ATOM 1338 O O . THR A 1 183 ? 12.93 -33.062 -9.047 1 96.5 183 THR A O 1
ATOM 1341 N N . GLN A 1 184 ? 13.977 -31.859 -7.488 1 96.12 184 GLN A N 1
ATOM 1342 C CA . GLN A 1 184 ? 15.305 -32.344 -7.848 1 96.12 184 GLN A CA 1
ATOM 1343 C C . GLN A 1 184 ? 15.43 -33.844 -7.586 1 96.12 184 GLN A C 1
ATOM 1345 O O . GLN A 1 184 ? 15.969 -34.562 -8.414 1 96.12 184 GLN A O 1
ATOM 1350 N N . ARG A 1 185 ? 14.906 -34.281 -6.465 1 94.88 185 ARG A N 1
ATOM 1351 C CA . ARG A 1 185 ? 14.914 -35.719 -6.164 1 94.88 185 ARG A CA 1
ATOM 1352 C C . ARG A 1 185 ? 14.086 -36.5 -7.18 1 94.88 185 ARG A C 1
ATOM 1354 O O . ARG A 1 185 ? 14.484 -37.562 -7.625 1 94.88 185 ARG A O 1
ATOM 1361 N N . SER A 1 186 ? 12.906 -35.969 -7.461 1 94.88 186 SER A N 1
ATOM 1362 C CA . SER A 1 186 ? 12.055 -36.594 -8.469 1 94.88 186 SER A CA 1
ATOM 1363 C C . SER A 1 186 ? 12.766 -36.688 -9.82 1 94.88 186 SER A C 1
ATOM 1365 O O . SER A 1 186 ? 12.695 -37.688 -10.508 1 94.88 186 SER A O 1
ATOM 1367 N N . LEU A 1 187 ? 13.492 -35.625 -10.18 1 95.44 187 LEU A N 1
ATOM 1368 C CA . LEU A 1 187 ? 14.219 -35.594 -11.438 1 95.44 187 LEU A CA 1
ATOM 1369 C C . LEU A 1 187 ? 15.312 -36.656 -11.469 1 95.44 187 LEU A C 1
ATOM 1371 O O . LEU A 1 187 ? 15.508 -37.312 -12.484 1 95.44 187 LEU A O 1
ATOM 1375 N N . GLU A 1 188 ? 15.977 -36.844 -10.414 1 94.69 188 GLU A N 1
ATOM 1376 C CA . GLU A 1 188 ? 17 -37.906 -10.328 1 94.69 188 GLU A CA 1
ATOM 1377 C C . GLU A 1 188 ? 16.406 -39.281 -10.531 1 94.69 188 GLU A C 1
ATOM 1379 O O . GLU A 1 188 ? 16.938 -40.094 -11.305 1 94.69 188 GLU A O 1
ATOM 1384 N N . SER A 1 189 ? 15.281 -39.5 -9.859 1 93.06 189 SER A N 1
ATOM 1385 C CA . SER A 1 189 ? 14.586 -40.781 -9.984 1 93.06 189 SER A CA 1
ATOM 1386 C C . SER A 1 189 ? 14.094 -41 -11.414 1 93.06 189 SER A C 1
ATOM 1388 O O . SER A 1 189 ? 14.258 -42.094 -11.969 1 93.06 189 SER A O 1
ATOM 1390 N N . ARG A 1 190 ? 13.555 -40.031 -12.008 1 93.69 190 ARG A N 1
ATOM 1391 C CA . ARG A 1 190 ? 13.008 -40.094 -13.359 1 93.69 190 ARG A CA 1
ATOM 1392 C C . ARG A 1 190 ? 14.117 -40.312 -14.391 1 93.69 190 ARG A C 1
ATOM 1394 O O . ARG A 1 190 ? 13.945 -41.031 -15.367 1 93.69 190 ARG A O 1
ATOM 1401 N N . ARG A 1 191 ? 15.242 -39.719 -14.172 1 95.31 191 ARG A N 1
ATOM 1402 C CA . ARG A 1 191 ? 16.375 -39.906 -15.07 1 95.31 191 ARG A CA 1
ATOM 1403 C C . ARG A 1 191 ? 16.906 -41.344 -14.992 1 95.31 191 ARG A C 1
ATOM 1405 O O . ARG A 1 191 ? 17.266 -41.906 -16.016 1 95.31 191 ARG A O 1
ATOM 1412 N N . ARG A 1 192 ? 16.922 -41.875 -13.852 1 92 192 ARG A N 1
ATOM 1413 C CA . ARG A 1 192 ? 17.312 -43.281 -13.703 1 92 192 ARG A CA 1
ATOM 1414 C C . ARG A 1 192 ? 16.344 -44.219 -14.438 1 92 192 ARG A C 1
ATOM 1416 O O . ARG A 1 192 ? 16.766 -45.156 -15.109 1 92 192 ARG A O 1
ATOM 1423 N N . SER A 1 193 ? 15.039 -43.906 -14.219 1 91.5 193 SER A N 1
ATOM 1424 C CA . SER A 1 193 ? 14.023 -44.688 -14.914 1 91.5 193 SER A CA 1
ATOM 1425 C C . SER A 1 193 ? 14.172 -44.562 -16.422 1 91.5 193 SER A C 1
ATOM 1427 O O . SER A 1 193 ? 13.992 -45.562 -17.141 1 91.5 193 SER A O 1
ATOM 1429 N N . LEU A 1 194 ? 14.492 -43.406 -16.906 1 94 194 LEU A N 1
ATOM 1430 C CA . LEU A 1 194 ? 14.703 -43.188 -18.328 1 94 194 LEU A CA 1
ATOM 1431 C C . LEU A 1 194 ? 15.891 -44 -18.828 1 94 194 LEU A C 1
ATOM 1433 O O . LEU A 1 194 ? 15.805 -44.688 -19.859 1 94 194 LEU A O 1
ATOM 1437 N N . ASP A 1 195 ? 16.969 -44.062 -18.156 1 94.25 195 ASP A N 1
ATOM 1438 C CA . ASP A 1 195 ? 18.156 -44.812 -18.531 1 94.25 195 ASP A CA 1
ATOM 1439 C C . ASP A 1 195 ? 17.859 -46.312 -18.578 1 94.25 195 ASP A C 1
ATOM 1441 O O . ASP A 1 195 ? 18.25 -47 -19.531 1 94.25 195 ASP A O 1
ATOM 1445 N N . LEU A 1 196 ? 17.109 -46.75 -17.594 1 90.38 196 LEU A N 1
ATOM 1446 C CA . LEU A 1 196 ? 16.734 -48.156 -17.547 1 90.38 196 LEU A CA 1
ATOM 1447 C C . LEU A 1 196 ? 15.828 -48.5 -18.719 1 90.38 196 LEU A C 1
ATOM 1449 O O . LEU A 1 196 ? 16 -49.562 -19.359 1 90.38 196 LEU A O 1
ATOM 1453 N N . THR A 1 197 ? 14.898 -47.656 -18.969 1 93 197 THR A N 1
ATOM 1454 C CA . THR A 1 197 ? 13.961 -47.906 -20.062 1 93 197 THR A CA 1
ATOM 1455 C C . THR A 1 197 ? 14.68 -47.906 -21.406 1 93 197 THR A C 1
ATOM 1457 O O . THR A 1 197 ? 14.367 -48.688 -22.297 1 93 197 THR A O 1
ATOM 1460 N N . ARG A 1 198 ? 15.641 -47.031 -21.562 1 94.25 198 ARG A N 1
ATOM 1461 C CA . ARG A 1 198 ? 16.453 -46.969 -22.781 1 94.25 198 ARG A CA 1
ATOM 1462 C C . ARG A 1 198 ? 17.25 -48.25 -22.969 1 94.25 198 ARG A C 1
ATOM 1464 O O . ARG A 1 198 ? 17.328 -48.781 -24.078 1 94.25 198 ARG A O 1
ATOM 1471 N N . THR A 1 199 ? 17.781 -48.75 -21.906 1 92.62 199 THR A N 1
ATOM 1472 C CA . THR A 1 199 ? 18.531 -50 -21.969 1 92.62 199 THR A CA 1
ATOM 1473 C C . THR A 1 199 ? 17.609 -51.156 -22.344 1 92.62 199 THR A C 1
ATOM 1475 O O . THR A 1 199 ? 17.969 -52 -23.188 1 92.62 199 THR A O 1
ATOM 1478 N N . GLN A 1 200 ? 16.438 -51.25 -21.781 1 90.94 200 GLN A N 1
ATOM 1479 C CA . GLN A 1 200 ? 15.477 -52.281 -22.109 1 90.94 200 GLN A CA 1
ATOM 1480 C C . GLN A 1 200 ? 15.031 -52.219 -23.562 1 90.94 200 GLN A C 1
ATOM 1482 O O . GLN A 1 200 ? 14.82 -53.25 -24.203 1 90.94 200 GLN A O 1
ATOM 1487 N N . PHE A 1 201 ? 14.867 -51.031 -24.031 1 92.69 201 PHE A N 1
ATOM 1488 C CA . PHE A 1 201 ? 14.5 -50.844 -25.422 1 92.69 201 PHE A CA 1
ATOM 1489 C C . PHE A 1 201 ? 15.586 -51.375 -26.359 1 92.69 201 PHE A C 1
ATOM 1491 O O . PHE A 1 201 ? 15.297 -52.062 -27.328 1 92.69 201 PHE A O 1
ATOM 1498 N N . ASP A 1 202 ? 16.812 -51.094 -26.031 1 93.94 202 ASP A N 1
ATOM 1499 C CA . ASP A 1 202 ? 17.953 -51.562 -26.828 1 93.94 202 ASP A CA 1
ATOM 1500 C C . ASP A 1 202 ? 18.047 -53.062 -26.844 1 93.94 202 ASP A C 1
ATOM 1502 O O . ASP A 1 202 ? 18.531 -53.656 -27.828 1 93.94 202 ASP A O 1
ATOM 1506 N N . LEU A 1 203 ? 17.469 -53.656 -25.812 1 92.5 203 LEU A N 1
ATOM 1507 C CA . LEU A 1 203 ? 17.516 -55.094 -25.688 1 92.5 203 LEU A CA 1
ATOM 1508 C C . LEU A 1 203 ? 16.219 -55.719 -26.203 1 92.5 203 LEU A C 1
ATOM 1510 O O . LEU A 1 203 ? 16.047 -56.938 -26.109 1 92.5 203 LEU A O 1
ATOM 1514 N N . GLY A 1 204 ? 15.359 -54.906 -26.656 1 90.62 204 GLY A N 1
ATOM 1515 C CA . GLY A 1 204 ? 14.117 -55.375 -27.25 1 90.62 204 GLY A CA 1
ATOM 1516 C C . GLY A 1 204 ? 13.031 -55.625 -26.203 1 90.62 204 GLY A C 1
ATOM 1517 O O . GLY A 1 204 ? 11.984 -56.188 -26.531 1 90.62 204 GLY A O 1
ATOM 1518 N N . GLY A 1 205 ? 13.328 -55.219 -24.969 1 87.56 205 GLY A N 1
ATOM 1519 C CA . GLY A 1 205 ? 12.43 -55.531 -23.859 1 87.56 205 GLY A CA 1
ATOM 1520 C C . GLY A 1 205 ? 11.43 -54.406 -23.594 1 87.56 205 GLY A C 1
ATOM 1521 O O . GLY A 1 205 ? 10.57 -54.531 -22.734 1 87.56 205 GLY A O 1
ATOM 1522 N N . ALA A 1 206 ? 11.484 -53.219 -24.25 1 89 206 ALA A N 1
ATOM 1523 C CA . ALA A 1 206 ? 10.555 -52.125 -24.078 1 89 206 ALA A CA 1
ATOM 1524 C C . ALA A 1 206 ? 10.234 -51.469 -25.438 1 89 206 ALA A C 1
ATOM 1526 O O . ALA A 1 206 ? 10.984 -51.625 -26.391 1 89 206 ALA A O 1
ATOM 1527 N N . ALA A 1 207 ? 9.078 -50.906 -25.453 1 90.88 207 ALA A N 1
ATOM 1528 C CA . ALA A 1 207 ? 8.656 -50.219 -26.672 1 90.88 207 ALA A CA 1
ATOM 1529 C C . ALA A 1 207 ? 9.234 -48.812 -26.75 1 90.88 207 ALA A C 1
ATOM 1531 O O . ALA A 1 207 ? 9.641 -48.25 -25.734 1 90.88 207 ALA A O 1
ATOM 1532 N N . ARG A 1 208 ? 9.328 -48.281 -28 1 90.69 208 ARG A N 1
ATOM 1533 C CA . ARG A 1 208 ? 9.781 -46.906 -28.203 1 90.69 208 ARG A CA 1
ATOM 1534 C C . ARG A 1 208 ? 8.891 -45.906 -27.453 1 90.69 208 ARG A C 1
ATOM 1536 O O . ARG A 1 208 ? 9.375 -44.906 -26.953 1 90.69 208 ARG A O 1
ATOM 1543 N N . LEU A 1 209 ? 7.641 -46.156 -27.344 1 89.94 209 LEU A N 1
ATOM 1544 C CA . LEU A 1 209 ? 6.703 -45.312 -26.609 1 89.94 209 LEU A CA 1
ATOM 1545 C C . LEU A 1 209 ? 7.078 -45.219 -25.141 1 89.94 209 LEU A C 1
ATOM 1547 O O . LEU A 1 209 ? 6.93 -44.156 -24.516 1 89.94 209 LEU A O 1
ATOM 1551 N N . ASP A 1 210 ? 7.562 -46.312 -24.609 1 91.56 210 ASP A N 1
ATOM 1552 C CA . ASP A 1 210 ? 7.98 -46.312 -23.219 1 91.56 210 ASP A CA 1
ATOM 1553 C C . ASP A 1 210 ? 9.117 -45.312 -22.984 1 91.56 210 ASP A C 1
ATOM 1555 O O . ASP A 1 210 ? 9.117 -44.594 -22 1 91.56 210 ASP A O 1
ATOM 1559 N N . VAL A 1 211 ? 10.062 -45.281 -23.875 1 93 211 VAL A N 1
ATOM 1560 C CA . VAL A 1 211 ? 11.203 -44.375 -23.781 1 93 211 VAL A CA 1
ATOM 1561 C C . VAL A 1 211 ? 10.734 -42.938 -23.891 1 93 211 VAL A C 1
ATOM 1563 O O . VAL A 1 211 ? 11.141 -42.062 -23.094 1 93 211 VAL A O 1
ATOM 1566 N N . LEU A 1 212 ? 9.867 -42.656 -24.797 1 91.06 212 LEU A N 1
ATOM 1567 C CA . LEU A 1 212 ? 9.359 -41.312 -24.984 1 91.06 212 LEU A CA 1
ATOM 1568 C C . LEU A 1 212 ? 8.594 -40.844 -23.75 1 91.06 212 LEU A C 1
ATOM 1570 O O . LEU A 1 212 ? 8.688 -39.656 -23.375 1 91.06 212 LEU A O 1
ATOM 1574 N N . GLN A 1 213 ? 7.809 -41.656 -23.203 1 91.88 213 GLN A N 1
ATOM 1575 C CA . GLN A 1 213 ? 7.062 -41.344 -22 1 91.88 213 GLN A CA 1
ATOM 1576 C C . GLN A 1 213 ? 8.008 -41.062 -20.828 1 91.88 213 GLN A C 1
ATOM 1578 O O . GLN A 1 213 ? 7.766 -40.156 -20.031 1 91.88 213 GLN A O 1
ATOM 1583 N N . ALA A 1 214 ? 9.016 -41.812 -20.719 1 93.12 214 ALA A N 1
ATOM 1584 C CA . ALA A 1 214 ? 10.023 -41.562 -19.688 1 93.12 214 ALA A CA 1
ATOM 1585 C C . ALA A 1 214 ? 10.711 -40.219 -19.906 1 93.12 214 ALA A C 1
ATOM 1587 O O . ALA A 1 214 ? 10.977 -39.469 -18.953 1 93.12 214 ALA A O 1
ATOM 1588 N N . GLU A 1 215 ? 11 -39.906 -21.156 1 92.94 215 GLU A N 1
ATOM 1589 C CA . GLU A 1 215 ? 11.578 -38.594 -21.5 1 92.94 215 GLU A CA 1
ATOM 1590 C C . GLU A 1 215 ? 10.625 -37.469 -21.125 1 92.94 215 GLU A C 1
ATOM 1592 O O . GLU A 1 215 ? 11.07 -36.406 -20.656 1 92.94 215 GLU A O 1
ATOM 1597 N N . GLN A 1 216 ? 9.398 -37.656 -21.328 1 91.12 216 GLN A N 1
ATOM 1598 C CA . GLN A 1 216 ? 8.383 -36.688 -20.984 1 91.12 216 GLN A CA 1
ATOM 1599 C C . GLN A 1 216 ? 8.352 -36.406 -19.484 1 91.12 216 GLN A C 1
ATOM 1601 O O . GLN A 1 216 ? 8.188 -35.25 -19.062 1 91.12 216 GLN A O 1
ATOM 1606 N N . LEU A 1 217 ? 8.469 -37.406 -18.734 1 91.5 217 LEU A N 1
ATOM 1607 C CA . LEU A 1 217 ? 8.484 -37.25 -17.297 1 91.5 217 LEU A CA 1
ATOM 1608 C C . LEU A 1 217 ? 9.648 -36.375 -16.844 1 91.5 217 LEU A C 1
ATOM 1610 O O . LEU A 1 217 ? 9.484 -35.5 -15.984 1 91.5 217 LEU A O 1
ATOM 1614 N N . VAL A 1 218 ? 10.828 -36.594 -17.406 1 93.19 218 VAL A N 1
ATOM 1615 C CA . VAL A 1 218 ? 12 -35.812 -17.078 1 93.19 218 VAL A CA 1
ATOM 1616 C C . VAL A 1 218 ? 11.766 -34.344 -17.5 1 93.19 218 VAL A C 1
ATOM 1618 O O . VAL A 1 218 ? 12 -33.438 -16.719 1 93.19 218 VAL A O 1
ATOM 1621 N N . ALA A 1 219 ? 11.219 -34.188 -18.672 1 91.31 219 ALA A N 1
ATOM 1622 C CA . ALA A 1 219 ? 10.953 -32.844 -19.188 1 91.31 219 ALA A CA 1
ATOM 1623 C C . ALA A 1 219 ? 9.953 -32.094 -18.297 1 91.31 219 ALA A C 1
ATOM 1625 O O . ALA A 1 219 ? 10.086 -30.891 -18.062 1 91.31 219 ALA A O 1
ATOM 1626 N N . GLU A 1 220 ? 8.93 -32.781 -17.844 1 90.56 220 GLU A N 1
ATOM 1627 C CA . GLU A 1 220 ? 7.938 -32.219 -16.938 1 90.56 220 GLU A CA 1
ATOM 1628 C C . GLU A 1 220 ? 8.586 -31.719 -15.641 1 90.56 220 GLU A C 1
ATOM 1630 O O . GLU A 1 220 ? 8.266 -30.641 -15.148 1 90.56 220 GLU A O 1
ATOM 1635 N N . GLY A 1 221 ? 9.43 -32.531 -15.102 1 90.69 221 GLY A N 1
ATOM 1636 C CA . GLY A 1 221 ? 10.148 -32.125 -13.906 1 90.69 221 GLY A CA 1
ATOM 1637 C C . GLY A 1 221 ? 11.039 -30.906 -14.109 1 90.69 221 GLY A C 1
ATOM 1638 O O . GLY A 1 221 ? 11.062 -30 -13.273 1 90.69 221 GLY A O 1
ATOM 1639 N N . GLU A 1 222 ? 11.758 -30.891 -15.219 1 92.12 222 GLU A N 1
ATOM 1640 C CA . GLU A 1 222 ? 12.633 -29.766 -15.547 1 92.12 222 GLU A CA 1
ATOM 1641 C C . GLU A 1 222 ? 11.836 -28.484 -15.711 1 92.12 222 GLU A C 1
ATOM 1643 O O . GLU A 1 222 ? 12.312 -27.406 -15.352 1 92.12 222 GLU A O 1
ATOM 1648 N N . ALA A 1 223 ? 10.664 -28.578 -16.141 1 91.06 223 ALA A N 1
ATOM 1649 C CA . ALA A 1 223 ? 9.82 -27.422 -16.438 1 91.06 223 ALA A CA 1
ATOM 1650 C C . ALA A 1 223 ? 9.234 -26.828 -15.156 1 91.06 223 ALA A C 1
ATOM 1652 O O . ALA A 1 223 ? 8.781 -25.688 -15.141 1 91.06 223 ALA A O 1
ATOM 1653 N N . GLN A 1 224 ? 9.266 -27.562 -14.086 1 91.94 224 GLN A N 1
ATOM 1654 C CA . GLN A 1 224 ? 8.641 -27.094 -12.844 1 91.94 224 GLN A CA 1
ATOM 1655 C C . GLN A 1 224 ? 9.641 -26.344 -11.969 1 91.94 224 GLN A C 1
ATOM 1657 O O . GLN A 1 224 ? 9.25 -25.547 -11.125 1 91.94 224 GLN A O 1
ATOM 1662 N N . LEU A 1 225 ? 10.961 -26.547 -12.156 1 93.06 225 LEU A N 1
ATOM 1663 C CA . LEU A 1 225 ? 11.992 -26.125 -11.227 1 93.06 225 LEU A CA 1
ATOM 1664 C C . LEU A 1 225 ? 12.125 -24.594 -11.227 1 93.06 225 LEU A C 1
ATOM 1666 O O . LEU A 1 225 ? 12.164 -23.969 -10.172 1 93.06 225 LEU A O 1
ATOM 1670 N N . PRO A 1 226 ? 12.086 -23.906 -12.359 1 92.81 226 PRO A N 1
ATOM 1671 C CA . PRO A 1 226 ? 12.344 -22.469 -12.383 1 92.81 226 PRO A CA 1
ATOM 1672 C C . PRO A 1 226 ? 11.328 -21.672 -11.57 1 92.81 226 PRO A C 1
ATOM 1674 O O . PRO A 1 226 ? 11.695 -20.703 -10.898 1 92.81 226 PRO A O 1
ATOM 1677 N N . ALA A 1 227 ? 10.094 -22.047 -11.562 1 93.62 227 ALA A N 1
ATOM 1678 C CA . ALA A 1 227 ? 9.062 -21.312 -10.836 1 93.62 227 ALA A CA 1
ATOM 1679 C C . ALA A 1 227 ? 9.32 -21.344 -9.328 1 93.62 227 ALA A C 1
ATOM 1681 O O . ALA A 1 227 ? 9.117 -20.344 -8.641 1 93.62 227 ALA A O 1
ATOM 1682 N N . TYR A 1 228 ? 9.797 -22.469 -8.805 1 96.06 228 TYR A N 1
ATOM 1683 C CA . TYR A 1 228 ? 10.117 -22.578 -7.387 1 96.06 228 TYR A CA 1
ATOM 1684 C C . TYR A 1 228 ? 11.359 -21.75 -7.051 1 96.06 228 TYR A C 1
ATOM 1686 O O . TYR A 1 228 ? 11.422 -21.125 -5.988 1 96.06 228 TYR A O 1
ATOM 1694 N N . GLU A 1 229 ? 12.289 -21.766 -7.965 1 95.5 229 GLU A N 1
ATOM 1695 C CA . GLU A 1 229 ? 13.5 -20.969 -7.758 1 95.5 229 GLU A CA 1
ATOM 1696 C C . GLU A 1 229 ? 13.195 -19.484 -7.715 1 95.5 229 GLU A C 1
ATOM 1698 O O . GLU A 1 229 ? 13.742 -18.75 -6.883 1 95.5 229 GLU A O 1
ATOM 1703 N N . VAL A 1 230 ? 12.359 -19.031 -8.578 1 95.75 230 VAL A N 1
ATOM 1704 C CA . VAL A 1 230 ? 11.922 -17.641 -8.594 1 95.75 230 VAL A CA 1
ATOM 1705 C C . VAL A 1 230 ? 11.211 -17.312 -7.277 1 95.75 230 VAL A C 1
ATOM 1707 O O . VAL A 1 230 ? 11.484 -16.281 -6.664 1 95.75 230 VAL A O 1
ATOM 1710 N N . GLY A 1 231 ? 10.32 -18.25 -6.859 1 97.06 231 GLY A N 1
ATOM 1711 C CA . GLY A 1 231 ? 9.617 -18.047 -5.602 1 97.06 231 GLY A CA 1
ATOM 1712 C C . GLY A 1 231 ? 10.555 -17.875 -4.418 1 97.06 231 GLY A C 1
ATOM 1713 O O . GLY A 1 231 ? 10.336 -17.016 -3.562 1 97.06 231 GLY A O 1
ATOM 1714 N N . PHE A 1 232 ? 11.648 -18.656 -4.379 1 97.38 232 PHE A N 1
ATOM 1715 C CA . PHE A 1 232 ? 12.641 -18.562 -3.314 1 97.38 232 PHE A CA 1
ATOM 1716 C C . PHE A 1 232 ? 13.281 -17.188 -3.303 1 97.38 232 PHE A C 1
ATOM 1718 O O . PHE A 1 232 ? 13.352 -16.531 -2.256 1 97.38 232 PHE A O 1
ATOM 1725 N N . ASP A 1 233 ? 13.711 -16.703 -4.418 1 96.62 233 ASP A N 1
ATOM 1726 C CA . ASP A 1 233 ? 14.414 -15.43 -4.516 1 96.62 233 ASP A CA 1
ATOM 1727 C C . ASP A 1 233 ? 13.484 -14.266 -4.18 1 96.62 233 ASP A C 1
ATOM 1729 O O . ASP A 1 233 ? 13.906 -13.289 -3.561 1 96.62 233 ASP A O 1
ATOM 1733 N N . GLN A 1 234 ? 12.242 -14.344 -4.582 1 96.75 234 GLN A N 1
ATOM 1734 C CA . GLN A 1 234 ? 11.273 -13.297 -4.281 1 96.75 234 GLN A CA 1
ATOM 1735 C C . GLN A 1 234 ? 10.969 -13.234 -2.789 1 96.75 234 GLN A C 1
ATOM 1737 O O . GLN A 1 234 ? 10.828 -12.148 -2.221 1 96.75 234 GLN A O 1
ATOM 1742 N N . ALA A 1 235 ? 10.844 -14.398 -2.162 1 97.69 235 ALA A N 1
ATOM 1743 C CA . ALA A 1 235 ? 10.641 -14.438 -0.715 1 97.69 235 ALA A CA 1
ATOM 1744 C C . ALA A 1 235 ? 11.844 -13.852 0.019 1 97.69 235 ALA A C 1
ATOM 1746 O O . ALA A 1 235 ? 11.688 -13.133 1.008 1 97.69 235 ALA A O 1
ATOM 1747 N N . LEU A 1 236 ? 13 -14.164 -0.484 1 97.06 236 LEU A N 1
ATOM 1748 C CA . LEU A 1 236 ? 14.227 -13.633 0.1 1 97.06 236 LEU A CA 1
ATOM 1749 C C . LEU A 1 236 ? 14.273 -12.109 -0.031 1 97.06 236 LEU A C 1
ATOM 1751 O O . LEU A 1 236 ? 14.641 -11.414 0.916 1 97.06 236 LEU A O 1
ATOM 1755 N N . ALA A 1 237 ? 13.922 -11.578 -1.166 1 96.31 237 ALA A N 1
ATOM 1756 C CA . ALA A 1 237 ? 13.875 -10.133 -1.381 1 96.31 237 ALA A CA 1
ATOM 1757 C C . ALA A 1 237 ? 12.883 -9.469 -0.427 1 96.31 237 ALA A C 1
ATOM 1759 O O . ALA A 1 237 ? 13.156 -8.406 0.131 1 96.31 237 ALA A O 1
ATOM 1760 N N . ARG A 1 238 ? 11.742 -10.109 -0.246 1 97.25 238 ARG A N 1
ATOM 1761 C CA . ARG A 1 238 ? 10.727 -9.594 0.672 1 97.25 238 ARG A CA 1
ATOM 1762 C C . ARG A 1 238 ? 11.258 -9.555 2.102 1 97.25 238 ARG A C 1
ATOM 1764 O O . ARG A 1 238 ? 11.031 -8.578 2.822 1 97.25 238 ARG A O 1
ATOM 1771 N N . LEU A 1 239 ? 11.938 -10.617 2.496 1 98.19 239 LEU A N 1
ATOM 1772 C CA . LEU A 1 239 ? 12.531 -10.656 3.828 1 98.19 239 LEU A CA 1
ATOM 1773 C C . LEU A 1 239 ? 13.555 -9.547 4.004 1 98.19 239 LEU A C 1
ATOM 1775 O O . LEU A 1 239 ? 13.625 -8.922 5.062 1 98.19 239 LEU A O 1
ATOM 1779 N N . ALA A 1 240 ? 14.359 -9.305 2.994 1 97 240 ALA A N 1
ATOM 1780 C CA . ALA A 1 240 ? 15.344 -8.234 3.055 1 97 240 ALA A CA 1
ATOM 1781 C C . ALA A 1 240 ? 14.68 -6.879 3.268 1 97 240 ALA A C 1
ATOM 1783 O O . ALA A 1 240 ? 15.102 -6.094 4.117 1 97 240 ALA A O 1
ATOM 1784 N N . THR A 1 241 ? 13.609 -6.645 2.58 1 96.56 241 THR A N 1
ATOM 1785 C CA . THR A 1 241 ? 12.875 -5.387 2.688 1 96.56 241 THR A CA 1
ATOM 1786 C C . THR A 1 241 ? 12.266 -5.23 4.078 1 96.56 241 THR A C 1
ATOM 1788 O O . THR A 1 241 ? 12.422 -4.184 4.715 1 96.56 241 THR A O 1
ATOM 1791 N N . LEU A 1 242 ? 11.633 -6.285 4.578 1 97.31 242 LEU A N 1
ATOM 1792 C CA . LEU A 1 242 ? 10.945 -6.23 5.863 1 97.31 242 LEU A CA 1
ATOM 1793 C C . LEU A 1 242 ? 11.938 -6.062 7.008 1 97.31 242 LEU A C 1
ATOM 1795 O O . LEU A 1 242 ? 11.609 -5.484 8.047 1 97.31 242 LEU A O 1
ATOM 1799 N N . THR A 1 243 ? 13.18 -6.559 6.848 1 97 243 THR A N 1
ATOM 1800 C CA . THR A 1 243 ? 14.164 -6.504 7.922 1 97 243 THR A CA 1
ATOM 1801 C C . THR A 1 243 ? 15.141 -5.352 7.707 1 97 243 THR A C 1
ATOM 1803 O O . THR A 1 243 ? 16.078 -5.164 8.492 1 97 243 THR A O 1
ATOM 1806 N N . GLY A 1 244 ? 14.938 -4.605 6.59 1 94.31 244 GLY A N 1
ATOM 1807 C CA . GLY A 1 244 ? 15.836 -3.494 6.301 1 94.31 244 GLY A CA 1
ATOM 1808 C C . GLY A 1 244 ? 17.266 -3.926 6.078 1 94.31 244 GLY A C 1
ATOM 1809 O O . GLY A 1 244 ? 18.203 -3.256 6.527 1 94.31 244 GLY A O 1
ATOM 1810 N N . GLN A 1 245 ? 17.453 -5.102 5.496 1 93.06 245 GLN A N 1
ATOM 1811 C CA . GLN A 1 245 ? 18.766 -5.648 5.207 1 93.06 245 GLN A CA 1
ATOM 1812 C C . GLN A 1 245 ? 18.969 -5.84 3.707 1 93.06 245 GLN A C 1
ATOM 1814 O O . GLN A 1 245 ? 18 -5.797 2.938 1 93.06 245 GLN A O 1
ATOM 1819 N N . ARG A 1 246 ? 20.375 -6.09 3.385 1 92.44 246 ARG A N 1
ATOM 1820 C CA . ARG A 1 246 ? 20.672 -6.402 1.992 1 92.44 246 ARG A CA 1
ATOM 1821 C C . ARG A 1 246 ? 20.516 -7.895 1.719 1 92.44 246 ARG A C 1
ATOM 1823 O O . ARG A 1 246 ? 20.812 -8.727 2.582 1 92.44 246 ARG A O 1
ATOM 1830 N N . ILE A 1 247 ? 19.953 -8.18 0.537 1 94.31 247 ILE A N 1
ATOM 1831 C CA . ILE A 1 247 ? 19.766 -9.562 0.127 1 94.31 247 ILE A CA 1
ATOM 1832 C C . ILE A 1 247 ? 21.094 -10.32 0.266 1 94.31 247 ILE A C 1
ATOM 1834 O O . ILE A 1 247 ? 21.109 -11.469 0.728 1 94.31 247 ILE A O 1
ATOM 1838 N N . ALA A 1 248 ? 22.188 -9.68 -0.078 1 90.94 248 ALA A N 1
ATOM 1839 C CA . ALA A 1 248 ? 23.516 -10.297 -0.048 1 90.94 248 ALA A CA 1
ATOM 1840 C C . ALA A 1 248 ? 23.891 -10.711 1.37 1 90.94 248 ALA A C 1
ATOM 1842 O O . ALA A 1 248 ? 24.641 -11.664 1.562 1 90.94 248 ALA A O 1
ATOM 1843 N N . ASP A 1 249 ? 23.375 -10 2.338 1 91.62 249 ASP A N 1
ATOM 1844 C CA . ASP A 1 249 ? 23.672 -10.305 3.734 1 91.62 249 ASP A CA 1
ATOM 1845 C C . ASP A 1 249 ? 22.828 -11.477 4.234 1 91.62 249 ASP A C 1
ATOM 1847 O O . ASP A 1 249 ? 23.266 -12.227 5.109 1 91.62 249 ASP A O 1
ATOM 1851 N N . LEU A 1 250 ? 21.609 -11.664 3.697 1 94.75 250 LEU A N 1
ATOM 1852 C CA . LEU A 1 250 ? 20.672 -12.672 4.184 1 94.75 250 LEU A CA 1
ATOM 1853 C C . LEU A 1 250 ? 20.875 -13.992 3.449 1 94.75 250 LEU A C 1
ATOM 1855 O O . LEU A 1 250 ? 20.688 -15.062 4.031 1 94.75 250 LEU A O 1
ATOM 1859 N N . ARG A 1 251 ? 21.25 -13.961 2.197 1 94.75 251 ARG A N 1
ATOM 1860 C CA . ARG A 1 251 ? 21.25 -15.133 1.323 1 94.75 251 ARG A CA 1
ATOM 1861 C C . ARG A 1 251 ? 22.156 -16.234 1.878 1 94.75 251 ARG A C 1
ATOM 1863 O O . ARG A 1 251 ? 21.75 -17.391 1.947 1 94.75 251 ARG A O 1
ATOM 1870 N N . PRO A 1 252 ? 23.406 -15.906 2.369 1 93.5 252 PRO A N 1
ATOM 1871 C CA . PRO A 1 252 ? 24.281 -16.984 2.824 1 93.5 252 PRO A CA 1
ATOM 1872 C C . PRO A 1 252 ? 23.688 -17.781 3.98 1 93.5 252 PRO A C 1
ATOM 1874 O O . PRO A 1 252 ? 23.875 -19 4.059 1 93.5 252 PRO A O 1
ATOM 1877 N N . THR A 1 253 ? 22.969 -17.172 4.801 1 92.25 253 THR A N 1
ATOM 1878 C CA . THR A 1 253 ? 22.406 -17.828 5.969 1 92.25 253 THR A CA 1
ATOM 1879 C C . THR A 1 253 ? 21.125 -18.562 5.598 1 92.25 253 THR A C 1
ATOM 1881 O O . THR A 1 253 ? 20.859 -19.656 6.102 1 92.25 253 THR A O 1
ATOM 1884 N N . LEU A 1 254 ? 20.375 -18.078 4.617 1 95.06 254 LEU A N 1
ATOM 1885 C CA . LEU A 1 254 ? 19.031 -18.578 4.371 1 95.06 254 LEU A CA 1
ATOM 1886 C C . LEU A 1 254 ? 19.031 -19.547 3.189 1 95.06 254 LEU A C 1
ATOM 1888 O O . LEU A 1 254 ? 18.047 -20.266 2.975 1 95.06 254 LEU A O 1
ATOM 1892 N N . ARG A 1 255 ? 20.141 -19.578 2.5 1 92.75 255 ARG A N 1
ATOM 1893 C CA . ARG A 1 255 ? 20.219 -20.469 1.342 1 92.75 255 ARG A CA 1
ATOM 1894 C C . ARG A 1 255 ? 20.312 -21.922 1.773 1 92.75 255 ARG A C 1
ATOM 1896 O O . ARG A 1 255 ? 19.875 -22.828 1.05 1 92.75 255 ARG A O 1
ATOM 1903 N N . ARG A 1 256 ? 20.906 -22 3.02 1 89.5 256 ARG A N 1
ATOM 1904 C CA . ARG A 1 256 ? 20.984 -23.359 3.523 1 89.5 256 ARG A CA 1
ATOM 1905 C C . ARG A 1 256 ? 19.609 -23.922 3.816 1 89.5 256 ARG A C 1
ATOM 1907 O O . ARG A 1 256 ? 18.781 -23.266 4.469 1 89.5 256 ARG A O 1
ATOM 1914 N N . GLY A 1 257 ? 19.266 -25.078 3.293 1 85.44 257 GLY A N 1
ATOM 1915 C CA . GLY A 1 257 ? 17.969 -25.688 3.465 1 85.44 257 GLY A CA 1
ATOM 1916 C C . GLY A 1 257 ? 17.641 -26.016 4.91 1 85.44 257 GLY A C 1
ATOM 1917 O O . GLY A 1 257 ? 18.547 -26.312 5.699 1 85.44 257 GLY A O 1
ATOM 1918 N N . SER A 1 258 ? 16.391 -25.828 5.305 1 90.56 258 SER A N 1
ATOM 1919 C CA . SER A 1 258 ? 15.812 -26.219 6.582 1 90.56 258 SER A CA 1
ATOM 1920 C C . SER A 1 258 ? 14.383 -26.734 6.406 1 90.56 258 SER A C 1
ATOM 1922 O O . SER A 1 258 ? 13.75 -26.484 5.379 1 90.56 258 SER A O 1
ATOM 1924 N N . PRO A 1 259 ? 13.93 -27.531 7.344 1 94.75 259 PRO A N 1
ATOM 1925 C CA . PRO A 1 259 ? 12.547 -28.016 7.234 1 94.75 259 PRO A CA 1
ATOM 1926 C C . PRO A 1 259 ? 11.523 -26.875 7.254 1 94.75 259 PRO A C 1
ATOM 1928 O O . PRO A 1 259 ? 11.789 -25.812 7.797 1 94.75 259 PRO A O 1
ATOM 1931 N N . GLN A 1 260 ? 10.414 -27.156 6.566 1 97.88 260 GLN A N 1
ATOM 1932 C CA . GLN A 1 260 ? 9.312 -26.203 6.648 1 97.88 260 GLN A CA 1
ATOM 1933 C C . GLN A 1 260 ? 8.883 -25.984 8.094 1 97.88 260 GLN A C 1
ATOM 1935 O O . GLN A 1 260 ? 8.828 -26.938 8.875 1 97.88 260 GLN A O 1
ATOM 1940 N N . PRO A 1 261 ? 8.609 -24.734 8.477 1 97.5 261 PRO A N 1
ATOM 1941 C CA . PRO A 1 261 ? 8.234 -24.438 9.867 1 97.5 261 PRO A CA 1
ATOM 1942 C C . PRO A 1 261 ? 6.922 -25.109 10.273 1 97.5 261 PRO A C 1
ATOM 1944 O O . PRO A 1 261 ? 5.961 -25.125 9.5 1 97.5 261 PRO A O 1
ATOM 1947 N N . ARG A 1 262 ? 6.918 -25.703 11.461 1 96.94 262 ARG A N 1
ATOM 1948 C CA . ARG A 1 262 ? 5.754 -26.312 12.102 1 96.94 262 ARG A CA 1
ATOM 1949 C C . ARG A 1 262 ? 5.566 -25.781 13.516 1 96.94 262 ARG A C 1
ATOM 1951 O O . ARG A 1 262 ? 6.488 -25.844 14.336 1 96.94 262 ARG A O 1
ATOM 1958 N N . PRO A 1 263 ? 4.406 -25.25 13.734 1 96.19 263 PRO A N 1
ATOM 1959 C CA . PRO A 1 263 ? 4.203 -24.812 15.117 1 96.19 263 PRO A CA 1
ATOM 1960 C C . PRO A 1 263 ? 4.18 -25.969 16.109 1 96.19 263 PRO A C 1
ATOM 1962 O O . PRO A 1 263 ? 3.504 -26.984 15.875 1 96.19 263 PRO A O 1
ATOM 1965 N N . ARG A 1 264 ? 4.867 -25.781 17.172 1 94.25 264 ARG A N 1
ATOM 1966 C CA . ARG A 1 264 ? 5.008 -26.844 18.172 1 94.25 264 ARG A CA 1
ATOM 1967 C C . ARG A 1 264 ? 4.012 -26.672 19.312 1 94.25 264 ARG A C 1
ATOM 1969 O O . ARG A 1 264 ? 3.799 -27.578 20.109 1 94.25 264 ARG A O 1
ATOM 1976 N N . PHE A 1 265 ? 3.48 -25.469 19.438 1 90.94 265 PHE A N 1
ATOM 1977 C CA . PHE A 1 265 ? 2.484 -25.188 20.453 1 90.94 265 PHE A CA 1
ATOM 1978 C C . PHE A 1 265 ? 1.185 -24.703 19.828 1 90.94 265 PHE A C 1
ATOM 1980 O O . PHE A 1 265 ? 1.184 -24.219 18.688 1 90.94 265 PHE A O 1
ATOM 1987 N N . SER A 1 266 ? 0.122 -24.875 20.562 1 91.88 266 SER A N 1
ATOM 1988 C CA . SER A 1 266 ? -1.17 -24.391 20.094 1 91.88 266 SER A CA 1
ATOM 1989 C C . SER A 1 266 ? -1.198 -22.859 20.047 1 91.88 266 SER A C 1
ATOM 1991 O O . SER A 1 266 ? -0.464 -22.203 20.781 1 91.88 266 SER A O 1
ATOM 1993 N N . ALA A 1 267 ? -2.039 -22.359 19.172 1 93.31 267 ALA A N 1
ATOM 1994 C CA . ALA A 1 267 ? -2.242 -20.922 19.141 1 93.31 267 ALA A CA 1
ATOM 1995 C C . ALA A 1 267 ? -2.906 -20.438 20.438 1 93.31 267 ALA A C 1
ATOM 1997 O O . ALA A 1 267 ? -3.689 -21.156 21.047 1 93.31 267 ALA A O 1
ATOM 1998 N N . SER A 1 268 ? -2.545 -19.234 20.859 1 92.88 268 SER A N 1
ATOM 1999 C CA . SER A 1 268 ? -3.176 -18.594 22 1 92.88 268 SER A CA 1
ATOM 2000 C C . SER A 1 268 ? -4.344 -17.719 21.562 1 92.88 268 SER A C 1
ATOM 2002 O O . SER A 1 268 ? -4.141 -16.625 21.031 1 92.88 268 SER A O 1
ATOM 2004 N N . VAL A 1 269 ? -5.562 -18.109 21.766 1 94.19 269 VAL A N 1
ATOM 2005 C CA . VAL A 1 269 ? -6.707 -17.391 21.219 1 94.19 269 VAL A CA 1
ATOM 2006 C C . VAL A 1 269 ? -7.605 -16.906 22.344 1 94.19 269 VAL A C 1
ATOM 2008 O O . VAL A 1 269 ? -7.773 -15.695 22.547 1 94.19 269 VAL A O 1
ATOM 2011 N N . GLY A 1 270 ? -8.102 -17.797 23.219 1 93.81 270 GLY A N 1
ATOM 2012 C CA . GLY A 1 270 ? -9.016 -17.453 24.281 1 93.81 270 GLY A CA 1
ATOM 2013 C C . GLY A 1 270 ? -10.445 -17.266 23.812 1 93.81 270 GLY A C 1
ATOM 2014 O O . GLY A 1 270 ? -10.922 -18.016 22.953 1 93.81 270 GLY A O 1
ATOM 2015 N N . VAL A 1 271 ? -11.188 -16.328 24.469 1 95.44 271 VAL A N 1
ATOM 2016 C CA . VAL A 1 271 ? -12.586 -16.094 24.141 1 95.44 271 VAL A CA 1
ATOM 2017 C C . VAL A 1 271 ? -12.734 -14.734 23.469 1 95.44 271 VAL A C 1
ATOM 2019 O O . VAL A 1 271 ? -11.828 -13.906 23.516 1 95.44 271 VAL A O 1
ATOM 2022 N N . PRO A 1 272 ? -13.883 -14.508 22.781 1 96.19 272 PRO A N 1
ATOM 2023 C CA . PRO A 1 272 ? -14.07 -13.266 22.031 1 96.19 272 PRO A CA 1
ATOM 2024 C C . PRO A 1 272 ? -13.789 -12.023 22.859 1 96.19 272 PRO A C 1
ATOM 2026 O O . PRO A 1 272 ? -13.102 -11.102 22.406 1 96.19 272 PRO A O 1
ATOM 2029 N N . ALA A 1 273 ? -14.211 -11.977 24.078 1 94.62 273 ALA A N 1
ATOM 2030 C CA . ALA A 1 273 ? -14.031 -10.812 24.922 1 94.62 273 ALA A CA 1
ATOM 2031 C C . ALA A 1 273 ? -12.547 -10.531 25.172 1 94.62 273 ALA A C 1
ATOM 2033 O O . ALA A 1 273 ? -12.125 -9.367 25.188 1 94.62 273 ALA A O 1
ATOM 2034 N N . GLU A 1 274 ? -11.773 -11.555 25.344 1 92.44 274 GLU A N 1
ATOM 2035 C CA . GLU A 1 274 ? -10.336 -11.414 25.547 1 92.44 274 GLU A CA 1
ATOM 2036 C C . GLU A 1 274 ? -9.641 -10.898 24.297 1 92.44 274 GLU A C 1
ATOM 2038 O O . GLU A 1 274 ? -8.75 -10.055 24.375 1 92.44 274 GLU A O 1
ATOM 2043 N N . VAL A 1 275 ? -10.07 -11.375 23.109 1 94.31 275 VAL A N 1
ATOM 2044 C CA . VAL A 1 275 ? -9.477 -10.961 21.844 1 94.31 275 VAL A CA 1
ATOM 2045 C C . VAL A 1 275 ? -9.75 -9.477 21.609 1 94.31 275 VAL A C 1
ATOM 2047 O O . VAL A 1 275 ? -8.836 -8.719 21.281 1 94.31 275 VAL A O 1
ATOM 2050 N N . VAL A 1 276 ? -10.961 -9.086 21.844 1 94.38 276 VAL A N 1
ATOM 2051 C CA . VAL A 1 276 ? -11.359 -7.695 21.625 1 94.38 276 VAL A CA 1
ATOM 2052 C C . VAL A 1 276 ? -10.57 -6.777 22.547 1 94.38 276 VAL A C 1
ATOM 2054 O O . VAL A 1 276 ? -10.156 -5.688 22.141 1 94.38 276 VAL A O 1
ATOM 2057 N N . ARG A 1 277 ? -10.32 -7.223 23.734 1 91.94 277 ARG A N 1
ATOM 2058 C CA . ARG A 1 277 ? -9.609 -6.426 24.734 1 91.94 277 ARG A CA 1
ATOM 2059 C C . ARG A 1 277 ? -8.141 -6.277 24.359 1 91.94 277 ARG A C 1
ATOM 2061 O O . ARG A 1 277 ? -7.523 -5.25 24.656 1 91.94 277 ARG A O 1
ATOM 2068 N N . GLU A 1 278 ? -7.598 -7.234 23.625 1 91.38 278 GLU A N 1
ATOM 2069 C CA . GLU A 1 278 ? -6.152 -7.27 23.422 1 91.38 278 GLU A CA 1
ATOM 2070 C C . GLU A 1 278 ? -5.781 -6.734 22.047 1 91.38 278 GLU A C 1
ATOM 2072 O O . GLU A 1 278 ? -4.629 -6.367 21.797 1 91.38 278 GLU A O 1
ATOM 2077 N N . ARG A 1 279 ? -6.688 -6.703 21.078 1 94.31 279 ARG A N 1
ATOM 2078 C CA . ARG A 1 279 ? -6.383 -6.312 19.703 1 94.31 279 ARG A CA 1
ATOM 2079 C C . ARG A 1 279 ? -6.098 -4.816 19.609 1 94.31 279 ARG A C 1
ATOM 2081 O O . ARG A 1 279 ? -6.973 -3.994 19.891 1 94.31 279 ARG A O 1
ATOM 2088 N N . PRO A 1 280 ? -4.891 -4.5 19.188 1 95.44 280 PRO A N 1
ATOM 2089 C CA . PRO A 1 280 ? -4.539 -3.076 19.141 1 95.44 280 PRO A CA 1
ATOM 2090 C C . PRO A 1 280 ? -5.387 -2.287 18.141 1 95.44 280 PRO A C 1
ATOM 2092 O O . PRO A 1 280 ? -5.66 -1.104 18.375 1 95.44 280 PRO A O 1
ATOM 2095 N N . ASP A 1 281 ? -5.863 -2.908 17.062 1 95.94 281 ASP A N 1
ATOM 2096 C CA . ASP A 1 281 ? -6.664 -2.178 16.078 1 95.94 281 ASP A CA 1
ATOM 2097 C C . ASP A 1 281 ? -8.047 -1.841 16.641 1 95.94 281 ASP A C 1
ATOM 2099 O O . ASP A 1 281 ? -8.602 -0.786 16.344 1 95.94 281 ASP A O 1
ATOM 2103 N N . VAL A 1 282 ? -8.586 -2.707 17.469 1 96.5 282 VAL A N 1
ATOM 2104 C CA . VAL A 1 282 ? -9.867 -2.439 18.125 1 96.5 282 VAL A CA 1
ATOM 2105 C C . VAL A 1 282 ? -9.695 -1.32 19.156 1 96.5 282 VAL A C 1
ATOM 2107 O O . VAL A 1 282 ? -10.508 -0.394 19.203 1 96.5 282 VAL A O 1
ATOM 2110 N N . ASN A 1 283 ? -8.625 -1.413 19.938 1 96.88 283 ASN A N 1
ATOM 2111 C CA . ASN A 1 283 ? -8.352 -0.381 20.938 1 96.88 283 ASN A CA 1
ATOM 2112 C C . ASN A 1 283 ? -8.062 0.967 20.281 1 96.88 283 ASN A C 1
ATOM 2114 O O . ASN A 1 283 ? -8.422 2.014 20.812 1 96.88 283 ASN A O 1
ATOM 2118 N N . LEU A 1 284 ? -7.359 0.928 19.125 1 96.94 284 LEU A N 1
ATOM 2119 C CA . LEU A 1 284 ? -7.102 2.137 18.344 1 96.94 284 LEU A CA 1
ATOM 2120 C C . LEU A 1 284 ? -8.414 2.824 17.969 1 96.94 284 LEU A C 1
ATOM 2122 O O . LEU A 1 284 ? -8.562 4.031 18.156 1 96.94 284 LEU A O 1
ATOM 2126 N N . ALA A 1 285 ? -9.336 2.039 17.422 1 97.12 285 ALA A N 1
ATOM 2127 C CA . ALA A 1 285 ? -10.633 2.588 17.031 1 97.12 285 ALA A CA 1
ATOM 2128 C C . ALA A 1 285 ? -11.375 3.15 18.25 1 97.12 285 ALA A C 1
ATOM 2130 O O . ALA A 1 285 ? -12.062 4.164 18.141 1 97.12 285 ALA A O 1
ATOM 2131 N N . GLU A 1 286 ? -11.281 2.504 19.422 1 97.5 286 GLU A N 1
ATOM 2132 C CA . GLU A 1 286 ? -11.914 2.99 20.656 1 97.5 286 GLU A CA 1
ATOM 2133 C C . GLU A 1 286 ? -11.328 4.336 21.078 1 97.5 286 GLU A C 1
ATOM 2135 O O . GLU A 1 286 ? -12.062 5.238 21.484 1 97.5 286 GLU A O 1
ATOM 2140 N N . ARG A 1 287 ? -10.008 4.473 20.969 1 97.69 287 ARG A N 1
ATOM 2141 C CA . ARG A 1 287 ? -9.391 5.742 21.328 1 97.69 287 ARG A CA 1
ATOM 2142 C C . ARG A 1 287 ? -9.797 6.852 20.375 1 97.69 287 ARG A C 1
ATOM 2144 O O . ARG A 1 287 ? -9.945 8.008 20.766 1 97.69 287 ARG A O 1
ATOM 2151 N N . GLN A 1 288 ? -9.961 6.531 19.125 1 97.81 288 GLN A N 1
ATOM 2152 C CA . GLN A 1 288 ? -10.453 7.504 18.156 1 97.81 288 GLN A CA 1
ATOM 2153 C C . GLN A 1 288 ? -11.883 7.93 18.484 1 97.81 288 GLN A C 1
ATOM 2155 O O . GLN A 1 288 ? -12.242 9.102 18.312 1 97.81 288 GLN A O 1
ATOM 2160 N N . TYR A 1 289 ? -12.68 7.004 18.922 1 97.44 289 TYR A N 1
ATOM 2161 C CA . TYR A 1 289 ? -14.023 7.32 19.375 1 97.44 289 TYR A CA 1
ATOM 2162 C C . TYR A 1 289 ? -13.992 8.234 20.594 1 97.44 289 TYR A C 1
ATOM 2164 O O . TYR A 1 289 ? -14.727 9.227 20.656 1 97.44 289 TYR A O 1
ATOM 2172 N N . ALA A 1 290 ? -13.148 7.922 21.531 1 97.31 290 ALA A N 1
ATOM 2173 C CA . ALA A 1 290 ? -12.984 8.781 22.703 1 97.31 290 ALA A CA 1
ATOM 2174 C C . ALA A 1 290 ? -12.609 10.203 22.281 1 97.31 290 ALA A C 1
ATOM 2176 O O . ALA A 1 290 ? -13.18 11.18 22.781 1 97.31 290 ALA A O 1
ATOM 2177 N N . ALA A 1 291 ? -11.641 10.32 21.375 1 97.81 291 ALA A N 1
ATOM 2178 C CA . ALA A 1 291 ? -11.219 11.633 20.891 1 97.81 291 ALA A CA 1
ATOM 2179 C C . ALA A 1 291 ? -12.391 12.398 20.297 1 97.81 291 ALA A C 1
ATOM 2181 O O . ALA A 1 291 ? -12.594 13.578 20.594 1 97.81 291 ALA A O 1
ATOM 2182 N N . ALA A 1 292 ? -13.164 11.719 19.469 1 97 292 ALA A N 1
ATOM 2183 C CA . ALA A 1 292 ? -14.312 12.352 18.828 1 97 292 ALA A CA 1
ATOM 2184 C C . ALA A 1 292 ? -15.359 12.766 19.859 1 97 292 ALA A C 1
ATOM 2186 O O . ALA A 1 292 ? -16.016 13.797 19.703 1 97 292 ALA A O 1
ATOM 2187 N N . ALA A 1 293 ? -15.555 11.984 20.891 1 96.5 293 ALA A N 1
ATOM 2188 C CA . ALA A 1 293 ? -16.5 12.305 21.969 1 96.5 293 ALA A CA 1
ATOM 2189 C C . ALA A 1 293 ? -16.062 13.578 22.703 1 96.5 293 ALA A C 1
ATOM 2191 O O . ALA A 1 293 ? -16.906 14.438 23 1 96.5 293 ALA A O 1
ATOM 2192 N N . PHE A 1 294 ? -14.805 13.68 22.969 1 96.25 294 PHE A N 1
ATOM 2193 C CA . PHE A 1 294 ? -14.312 14.867 23.641 1 96.25 294 PHE A CA 1
ATOM 2194 C C . PHE A 1 294 ? -14.445 16.094 22.75 1 96.25 294 PHE A C 1
ATOM 2196 O O . PHE A 1 294 ? -14.656 17.203 23.25 1 96.25 294 PHE A O 1
ATOM 2203 N N . GLU A 1 295 ? -14.375 15.922 21.469 1 96.38 295 GLU A N 1
ATOM 2204 C CA . GLU A 1 295 ? -14.555 17.031 20.531 1 96.38 295 GLU A CA 1
ATOM 2205 C C . GLU A 1 295 ? -15.984 17.562 20.578 1 96.38 295 GLU A C 1
ATOM 2207 O O . GLU A 1 295 ? -16.219 18.75 20.328 1 96.38 295 GLU A O 1
ATOM 2212 N N . VAL A 1 296 ? -16.969 16.703 20.875 1 95.44 296 VAL A N 1
ATOM 2213 C CA . VAL A 1 296 ? -18.328 17.188 21.109 1 95.44 296 VAL A CA 1
ATOM 2214 C C . VAL A 1 296 ? -18.359 18.156 22.281 1 95.44 296 VAL A C 1
ATOM 2216 O O . VAL A 1 296 ? -19.047 19.172 22.25 1 95.44 296 VAL A O 1
ATOM 2219 N N . GLY A 1 297 ? -17.578 17.812 23.297 1 94.69 297 GLY A N 1
ATOM 2220 C CA . GLY A 1 297 ? -17.453 18.719 24.422 1 94.69 297 GLY A CA 1
ATOM 2221 C C . GLY A 1 297 ? -16.844 20.062 24.047 1 94.69 297 GLY A C 1
ATOM 2222 O O . GLY A 1 297 ? -17.266 21.094 24.578 1 94.69 297 GLY A O 1
ATOM 2223 N N . VAL A 1 298 ? -15.883 20.031 23.172 1 94.19 298 VAL A N 1
ATOM 2224 C CA . VAL A 1 298 ? -15.297 21.281 22.672 1 94.19 298 VAL A CA 1
ATOM 2225 C C . VAL A 1 298 ? -16.359 22.109 21.969 1 94.19 298 VAL A C 1
ATOM 2227 O O . VAL A 1 298 ? -16.469 23.312 22.188 1 94.19 298 VAL A O 1
ATOM 2230 N N . ALA A 1 299 ? -17.172 21.469 21.141 1 93.25 299 ALA A N 1
ATOM 2231 C CA . ALA A 1 299 ? -18.234 22.172 20.406 1 93.25 299 ALA A CA 1
ATOM 2232 C C . ALA A 1 299 ? -19.312 22.688 21.359 1 93.25 299 ALA A C 1
ATOM 2234 O O . ALA A 1 299 ? -19.859 23.766 21.141 1 93.25 299 ALA A O 1
ATOM 2235 N N . GLN A 1 300 ? -19.656 21.969 22.406 1 92.69 300 GLN A N 1
ATOM 2236 C CA . GLN A 1 300 ? -20.625 22.406 23.406 1 92.69 300 GLN A CA 1
ATOM 2237 C C . GLN A 1 300 ? -20.141 23.641 24.156 1 92.69 300 GLN A C 1
ATOM 2239 O O . GLN A 1 300 ? -20.922 24.547 24.438 1 92.69 300 GLN A O 1
ATOM 2244 N N . ALA A 1 301 ? -18.891 23.609 24.391 1 90.81 301 ALA A N 1
ATOM 2245 C CA . ALA A 1 301 ? -18.312 24.719 25.141 1 90.81 301 ALA A CA 1
ATOM 2246 C C . ALA A 1 301 ? -18.391 26.016 24.344 1 90.81 301 ALA A C 1
ATOM 2248 O O . ALA A 1 301 ? -18.328 27.109 24.922 1 90.81 301 ALA A O 1
ATOM 2249 N N . ALA A 1 302 ? -18.547 25.906 23.062 1 90.31 302 ALA A N 1
ATOM 2250 C CA . ALA A 1 302 ? -18.578 27.078 22.203 1 90.31 302 ALA A CA 1
ATOM 2251 C C . ALA A 1 302 ? -19.844 27.891 22.422 1 90.31 302 ALA A C 1
ATOM 2253 O O . ALA A 1 302 ? -19.938 29.047 21.984 1 90.31 302 ALA A O 1
ATOM 2254 N N . PHE A 1 303 ? -20.906 27.359 23.141 1 89.31 303 PHE A N 1
ATOM 2255 C CA . PHE A 1 303 ? -22.156 28.047 23.406 1 89.31 303 PHE A CA 1
ATOM 2256 C C . PHE A 1 303 ? -22.047 28.891 24.672 1 89.31 303 PHE A C 1
ATOM 2258 O O . PHE A 1 303 ? -22.906 29.734 24.953 1 89.31 303 PHE A O 1
ATOM 2265 N N . TRP A 1 304 ? -20.922 28.766 25.359 1 87.62 304 TRP A N 1
ATOM 2266 C CA . TRP A 1 304 ? -20.734 29.453 26.641 1 87.62 304 TRP A CA 1
ATOM 2267 C C . TRP A 1 304 ? -19.781 30.641 26.484 1 87.62 304 TRP A C 1
ATOM 2269 O O . TRP A 1 304 ? -19.031 30.703 25.5 1 87.62 304 TRP A O 1
ATOM 2279 N N . PRO A 1 305 ? -19.828 31.625 27.391 1 86.38 305 PRO A N 1
ATOM 2280 C CA . PRO A 1 305 ? -18.953 32.781 27.281 1 86.38 305 PRO A CA 1
ATOM 2281 C C . PRO A 1 305 ? -17.469 32.406 27.328 1 86.38 305 PRO A C 1
ATOM 2283 O O . PRO A 1 305 ? -17.094 31.453 28 1 86.38 305 PRO A O 1
ATOM 2286 N N . SER A 1 306 ? -16.688 33.094 26.641 1 88.12 306 SER A N 1
ATOM 2287 C CA . SER A 1 306 ? -15.234 33 26.766 1 88.12 306 SER A CA 1
ATOM 2288 C C . SER A 1 306 ? -14.695 34.156 27.609 1 88.12 306 SER A C 1
ATOM 2290 O O . SER A 1 306 ? -15.125 35.312 27.453 1 88.12 306 SER A O 1
ATOM 2292 N N . VAL A 1 307 ? -13.883 33.812 28.594 1 87.31 307 VAL A N 1
ATOM 2293 C CA . VAL A 1 307 ? -13.281 34.812 29.484 1 87.31 307 VAL A CA 1
ATOM 2294 C C . VAL A 1 307 ? -11.781 34.906 29.203 1 87.31 307 VAL A C 1
ATOM 2296 O O . VAL A 1 307 ? -11.086 33.875 29.188 1 87.31 307 VAL A O 1
ATOM 2299 N N . SER A 1 308 ? -11.352 36.031 28.906 1 90.44 308 SER A N 1
ATOM 2300 C CA . SER A 1 308 ? -9.93 36.25 28.703 1 90.44 308 SER A CA 1
ATOM 2301 C C . SER A 1 308 ? -9.398 37.375 29.594 1 90.44 308 SER A C 1
ATOM 2303 O O . SER A 1 308 ? -10.156 38.25 30 1 90.44 308 SER A O 1
ATOM 2305 N N . LEU A 1 309 ? -8.188 37.219 30.031 1 87.88 309 LEU A N 1
ATOM 2306 C CA . LEU A 1 309 ? -7.438 38.25 30.734 1 87.88 309 LEU A CA 1
ATOM 2307 C C . LEU A 1 309 ? -6.328 38.812 29.859 1 87.88 309 LEU A C 1
ATOM 2309 O O . LEU A 1 309 ? -5.535 38.062 29.297 1 87.88 309 LEU A O 1
ATOM 2313 N N . SER A 1 310 ? -6.406 40.125 29.656 1 90.06 310 SER A N 1
ATOM 2314 C CA . SER A 1 310 ? -5.383 40.75 28.828 1 90.06 310 SER A CA 1
ATOM 2315 C C . SER A 1 310 ? -4.75 41.938 29.531 1 90.06 310 SER A C 1
ATOM 2317 O O . SER A 1 310 ? -5.371 42.562 30.391 1 90.06 310 SER A O 1
ATOM 2319 N N . GLY A 1 311 ? -3.494 42.156 29.297 1 84.94 311 GLY A N 1
ATOM 2320 C CA . GLY A 1 311 ? -2.742 43.344 29.734 1 84.94 311 GLY A CA 1
ATOM 2321 C C . GLY A 1 311 ? -1.756 43.844 28.703 1 84.94 311 GLY A C 1
ATOM 2322 O O . GLY A 1 311 ? -1.231 43.031 27.906 1 84.94 311 GLY A O 1
ATOM 2323 N N . SER A 1 312 ? -1.655 45.156 28.625 1 89.38 312 SER A N 1
ATOM 2324 C CA . SER A 1 312 ? -0.682 45.75 27.703 1 89.38 312 SER A CA 1
ATOM 2325 C C . SER A 1 312 ? -0.071 47 28.281 1 89.38 312 SER A C 1
ATOM 2327 O O . SER A 1 312 ? -0.696 47.688 29.109 1 89.38 312 SER A O 1
ATOM 2329 N N . ILE A 1 313 ? 1.166 47.219 28.078 1 84.75 313 ILE A N 1
ATOM 2330 C CA . ILE A 1 313 ? 1.875 48.438 28.406 1 84.75 313 ILE A CA 1
ATOM 2331 C C . ILE A 1 313 ? 2.688 48.906 27.203 1 84.75 313 ILE A C 1
ATOM 2333 O O . ILE A 1 313 ? 3.352 48.094 26.547 1 84.75 313 ILE A O 1
ATOM 2337 N N . SER A 1 314 ? 2.52 50.219 26.875 1 88.94 314 SER A N 1
ATOM 2338 C CA . SER A 1 314 ? 3.18 50.75 25.672 1 88.94 314 SER A CA 1
ATOM 2339 C C . SER A 1 314 ? 3.703 52.156 25.906 1 88.94 314 SER A C 1
ATOM 2341 O O . SER A 1 314 ? 3.037 53.125 25.562 1 88.94 314 SER A O 1
ATOM 2343 N N . PRO A 1 315 ? 4.895 52.344 26.469 1 81.75 315 PRO A N 1
ATOM 2344 C CA . PRO A 1 315 ? 5.523 53.656 26.438 1 81.75 315 PRO A CA 1
ATOM 2345 C C . PRO A 1 315 ? 5.645 54.219 25.016 1 81.75 315 PRO A C 1
ATOM 2347 O O . PRO A 1 315 ? 6.074 53.5 24.109 1 81.75 315 PRO A O 1
ATOM 2350 N N . THR A 1 316 ? 5.18 55.406 24.797 1 83.88 316 THR A N 1
ATOM 2351 C CA . THR A 1 316 ? 5.145 56.031 23.469 1 83.88 316 THR A CA 1
ATOM 2352 C C . THR A 1 316 ? 5.785 57.406 23.516 1 83.88 316 THR A C 1
ATOM 2354 O O . THR A 1 316 ? 5.445 58.25 24.375 1 83.88 316 THR A O 1
ATOM 2357 N N . GLN A 1 317 ? 6.715 57.719 22.672 1 85.69 317 GLN A N 1
ATOM 2358 C CA . GLN A 1 317 ? 7.363 59.031 22.531 1 85.69 317 GLN A CA 1
ATOM 2359 C C . GLN A 1 317 ? 6.875 59.75 21.297 1 85.69 317 GLN A C 1
ATOM 2361 O O . GLN A 1 317 ? 6.918 59.219 20.188 1 85.69 317 GLN A O 1
ATOM 2366 N N . VAL A 1 318 ? 6.305 60.938 21.469 1 79.06 318 VAL A N 1
ATOM 2367 C CA . VAL A 1 318 ? 5.879 61.781 20.359 1 79.06 318 VAL A CA 1
ATOM 2368 C C . VAL A 1 318 ? 6.938 62.844 20.078 1 79.06 318 VAL A C 1
ATOM 2370 O O . VAL A 1 318 ? 7.355 63.562 20.984 1 79.06 318 VAL A O 1
ATOM 2373 N N . ARG A 1 319 ? 7.383 62.969 18.859 1 83.38 319 ARG A N 1
ATOM 2374 C CA . ARG A 1 319 ? 8.398 63.969 18.516 1 83.38 319 ARG A CA 1
ATOM 2375 C C . ARG A 1 319 ? 7.891 65.375 18.766 1 83.38 319 ARG A C 1
ATOM 2377 O O . ARG A 1 319 ? 6.844 65.75 18.25 1 83.38 319 ARG A O 1
ATOM 2384 N N . GLY A 1 320 ? 8.773 66.062 19.453 1 77.62 320 GLY A N 1
ATOM 2385 C CA . GLY A 1 320 ? 8.438 67.438 19.781 1 77.62 320 GLY A CA 1
ATOM 2386 C C . GLY A 1 320 ? 7.391 67.562 20.875 1 77.62 320 GLY A C 1
ATOM 2387 O O . GLY A 1 320 ? 6.957 68.688 21.203 1 77.62 320 GLY A O 1
ATOM 2388 N N . GLY A 1 321 ? 6.824 66.375 21.281 1 78.56 321 GLY A N 1
ATOM 2389 C CA . GLY A 1 321 ? 5.812 66.438 22.312 1 78.56 321 GLY A CA 1
ATOM 2390 C C . GLY A 1 321 ? 6.207 65.625 23.547 1 78.56 321 GLY A C 1
ATOM 2391 O O . GLY A 1 321 ? 7.395 65.375 23.797 1 78.56 321 GLY A O 1
ATOM 2392 N N . ASN A 1 322 ? 5.27 65.375 24.484 1 77.69 322 ASN A N 1
ATOM 2393 C CA . ASN A 1 322 ? 5.504 64.625 25.734 1 77.69 322 ASN A CA 1
ATOM 2394 C C . ASN A 1 322 ? 5.504 63.125 25.516 1 77.69 322 ASN A C 1
ATOM 2396 O O . ASN A 1 322 ? 4.918 62.625 24.562 1 77.69 322 ASN A O 1
ATOM 2400 N N . SER A 1 323 ? 6.301 62.438 26.375 1 83.62 323 SER A N 1
ATOM 2401 C CA . SER A 1 323 ? 6.23 60.969 26.453 1 83.62 323 SER A CA 1
ATOM 2402 C C . SER A 1 323 ? 4.996 60.531 27.234 1 83.62 323 SER A C 1
ATOM 2404 O O . SER A 1 323 ? 4.645 61.125 28.25 1 83.62 323 SER A O 1
ATOM 2406 N N . ILE A 1 324 ? 4.273 59.594 26.562 1 83.19 324 ILE A N 1
ATOM 2407 C CA . ILE A 1 324 ? 3.09 59.062 27.219 1 83.19 324 ILE A CA 1
ATOM 2408 C C . ILE A 1 324 ? 3.203 57.531 27.328 1 83.19 324 ILE A C 1
ATOM 2410 O O . ILE A 1 324 ? 3.664 56.875 26.391 1 83.19 324 ILE A O 1
ATOM 2414 N N . THR A 1 325 ? 2.893 56.938 28.547 1 83.38 325 THR A N 1
ATOM 2415 C CA . THR A 1 325 ? 2.803 55.469 28.719 1 83.38 325 THR A CA 1
ATOM 2416 C C . THR A 1 325 ? 1.345 55.031 28.734 1 83.38 325 THR A C 1
ATOM 2418 O O . THR A 1 325 ? 0.605 55.312 29.672 1 83.38 325 THR A O 1
ATOM 2421 N N . TYR A 1 326 ? 1.005 54.375 27.75 1 82.75 326 TYR A N 1
ATOM 2422 C CA . TYR A 1 326 ? -0.321 53.781 27.703 1 82.75 326 TYR A CA 1
ATOM 2423 C C . TYR A 1 326 ? -0.307 52.375 28.328 1 82.75 326 TYR A C 1
ATOM 2425 O O . TYR A 1 326 ? 0.627 51.594 28.109 1 82.75 326 TYR A O 1
ATOM 2433 N N . TRP A 1 327 ? -1.205 52 29.297 1 86.25 327 TRP A N 1
ATOM 2434 C CA . TRP A 1 327 ? -1.314 50.656 29.828 1 86.25 327 TRP A CA 1
ATOM 2435 C C . TRP A 1 327 ? -2.768 50.312 30.141 1 86.25 327 TRP A C 1
ATOM 2437 O O . TRP A 1 327 ? -3.598 51.188 30.328 1 86.25 327 TRP A O 1
ATOM 2447 N N . ALA A 1 328 ? -3.168 49.125 29.969 1 86.31 328 ALA A N 1
ATOM 2448 C CA . ALA A 1 328 ? -4.5 48.625 30.297 1 86.31 328 ALA A CA 1
ATOM 2449 C C . ALA A 1 328 ? -4.426 47.188 30.781 1 86.31 328 ALA A C 1
ATOM 2451 O O . ALA A 1 328 ? -3.572 46.406 30.344 1 86.31 328 ALA A O 1
ATOM 2452 N N . ILE A 1 329 ? -5.164 46.781 31.812 1 88.12 329 ILE A N 1
ATOM 2453 C CA . ILE A 1 329 ? -5.293 45.406 32.312 1 88.12 329 ILE A CA 1
ATOM 2454 C C . ILE A 1 329 ? -6.742 45.125 32.688 1 88.12 329 ILE A C 1
ATOM 2456 O O . ILE A 1 329 ? -7.414 46 33.25 1 88.12 329 ILE A O 1
ATOM 2460 N N . GLY A 1 330 ? -7.316 44 32.375 1 87.19 330 GLY A N 1
ATOM 2461 C CA . GLY A 1 330 ? -8.648 43.656 32.812 1 87.19 330 GLY A CA 1
ATOM 2462 C C . GLY A 1 330 ? -9.211 42.406 32.125 1 87.19 330 GLY A C 1
ATOM 2463 O O . GLY A 1 330 ? -8.641 41.938 31.141 1 87.19 330 GLY A O 1
ATOM 2464 N N . PRO A 1 331 ? -10.234 41.875 32.656 1 86.69 331 PRO A N 1
ATOM 2465 C CA . PRO A 1 331 ? -10.93 40.719 32.031 1 86.69 331 PRO A CA 1
ATOM 2466 C C . PRO A 1 331 ? -11.906 41.156 30.938 1 86.69 331 PRO A C 1
ATOM 2468 O O . PRO A 1 331 ? -12.383 42.281 30.938 1 86.69 331 PRO A O 1
ATOM 2471 N N . THR A 1 332 ? -12 40.344 29.891 1 88.62 332 THR A N 1
ATOM 2472 C CA . THR A 1 332 ? -13.023 40.5 28.859 1 88.62 332 THR A CA 1
ATOM 2473 C C . THR A 1 332 ? -13.867 39.219 28.75 1 88.62 332 THR A C 1
ATOM 2475 O O . THR A 1 332 ? -13.336 38.125 28.766 1 88.62 332 THR A O 1
ATOM 2478 N N . ILE A 1 333 ? -15.164 39.406 28.797 1 86.81 333 ILE A N 1
ATOM 2479 C CA . ILE A 1 333 ? -16.094 38.281 28.625 1 86.81 333 ILE A CA 1
ATOM 2480 C C . ILE A 1 333 ? -16.781 38.406 27.266 1 86.81 333 ILE A C 1
ATOM 2482 O O . ILE A 1 333 ? -17.328 39.469 26.938 1 86.81 333 ILE A O 1
ATOM 2486 N N . ASN A 1 334 ? -16.688 37.406 26.453 1 86.69 334 ASN A N 1
ATOM 2487 C CA . ASN A 1 334 ? -17.375 37.312 25.172 1 86.69 334 ASN A CA 1
ATOM 2488 C C . ASN A 1 334 ? -18.422 36.219 25.172 1 86.69 334 ASN A C 1
ATOM 2490 O O . ASN A 1 334 ? -18.094 35.031 25.359 1 86.69 334 ASN A O 1
ATOM 2494 N N . LEU A 1 335 ? -19.688 36.594 25.047 1 85.56 335 LEU A N 1
ATOM 2495 C CA . LEU A 1 335 ? -20.797 35.656 25.047 1 85.56 335 LEU A CA 1
ATOM 2496 C C . LEU A 1 335 ? -21.484 35.594 23.688 1 85.56 335 LEU A C 1
ATOM 2498 O O . LEU A 1 335 ? -22.172 36.562 23.312 1 85.56 335 LEU A O 1
ATOM 2502 N N . PRO A 1 336 ? -21.312 34.531 22.953 1 84.31 336 PRO A N 1
ATOM 2503 C CA . PRO A 1 336 ? -22.094 34.438 21.734 1 84.31 336 PRO A CA 1
ATOM 2504 C C . PRO A 1 336 ? -23.578 34.219 22 1 84.31 336 PRO A C 1
ATOM 2506 O O . PRO A 1 336 ? -23.953 33.312 22.75 1 84.31 336 PRO A O 1
ATOM 2509 N N . ILE A 1 337 ? -24.422 35.062 21.531 1 81.25 337 ILE A N 1
ATOM 2510 C CA . ILE A 1 337 ? -25.859 35 21.797 1 81.25 337 ILE A CA 1
ATOM 2511 C C . ILE A 1 337 ? -26.547 34.188 20.703 1 81.25 337 ILE A C 1
ATOM 2513 O O . ILE A 1 337 ? -27.328 33.281 20.984 1 81.25 337 ILE A O 1
ATOM 2517 N N . PHE A 1 338 ? -26.469 34.625 19.438 1 78.56 338 PHE A N 1
ATOM 2518 C CA . PHE A 1 338 ? -27.031 33.875 18.312 1 78.56 338 PHE A CA 1
ATOM 2519 C C . PHE A 1 338 ? -25.969 33.594 17.281 1 78.56 338 PHE A C 1
ATOM 2521 O O . PHE A 1 338 ? -25.562 34.469 16.516 1 78.56 338 PHE A O 1
ATOM 2528 N N . GLN A 1 339 ? -25.5 32.406 17.391 1 83.88 339 GLN A N 1
ATOM 2529 C CA . GLN A 1 339 ? -24.516 31.984 16.406 1 83.88 339 GLN A CA 1
ATOM 2530 C C . GLN A 1 339 ? -24.938 30.672 15.742 1 83.88 339 GLN A C 1
ATOM 2532 O O . GLN A 1 339 ? -24.656 29.594 16.25 1 83.88 339 GLN A O 1
ATOM 2537 N N . ALA A 1 340 ? -25.609 30.781 14.664 1 88.44 340 ALA A N 1
ATOM 2538 C CA . ALA A 1 340 ? -26.078 29.625 13.906 1 88.44 340 ALA A CA 1
ATOM 2539 C C . ALA A 1 340 ? -24.922 28.688 13.555 1 88.44 340 ALA A C 1
ATOM 2541 O O . ALA A 1 340 ? -25.109 27.469 13.469 1 88.44 340 ALA A O 1
ATOM 2542 N N . GLY A 1 341 ? -23.812 29.141 13.391 1 89.81 341 GLY A N 1
ATOM 2543 C CA . GLY A 1 341 ? -22.641 28.344 13.094 1 89.81 341 GLY A CA 1
ATOM 2544 C C . GLY A 1 341 ? -22.266 27.375 14.195 1 89.81 341 GLY A C 1
ATOM 2545 O O . GLY A 1 341 ? -21.875 26.25 13.93 1 89.81 341 GLY A O 1
ATOM 2546 N N . ASN A 1 342 ? -22.469 27.75 15.508 1 88.62 342 ASN A N 1
ATOM 2547 C CA . ASN A 1 342 ? -22.188 26.891 16.641 1 88.62 342 ASN A CA 1
ATOM 2548 C C . ASN A 1 342 ? -23.125 25.688 16.672 1 88.62 342 ASN A C 1
ATOM 2550 O O . ASN A 1 342 ? -22.719 24.578 17.016 1 88.62 342 ASN A O 1
ATOM 2554 N N . ILE A 1 343 ? -24.344 25.922 16.344 1 90.56 343 ILE A N 1
ATOM 2555 C CA . ILE A 1 343 ? -25.312 24.844 16.312 1 90.56 343 ILE A CA 1
ATOM 2556 C C . ILE A 1 343 ? -24.906 23.812 15.266 1 90.56 343 ILE A C 1
ATOM 2558 O O . ILE A 1 343 ? -24.875 22.609 15.547 1 90.56 343 ILE A O 1
ATOM 2562 N N . ALA A 1 344 ? -24.609 24.312 14.016 1 93.94 344 ALA A N 1
ATOM 2563 C CA . ALA A 1 344 ? -24.203 23.422 12.93 1 93.94 344 ALA A CA 1
ATOM 2564 C C . ALA A 1 344 ? -22.922 22.672 13.297 1 93.94 344 ALA A C 1
ATOM 2566 O O . ALA A 1 344 ? -22.781 21.484 13 1 93.94 344 ALA A O 1
ATOM 2567 N N . ASN A 1 345 ? -22 23.344 13.938 1 93.81 345 ASN A N 1
ATOM 2568 C CA . ASN A 1 345 ? -20.734 22.719 14.336 1 93.81 345 ASN A CA 1
ATOM 2569 C C . ASN A 1 345 ? -20.969 21.609 15.367 1 93.81 345 ASN A C 1
ATOM 2571 O O . ASN A 1 345 ? -20.312 20.578 15.32 1 93.81 345 ASN A O 1
ATOM 2575 N N . LEU A 1 346 ? -21.781 21.844 16.375 1 93.06 346 LEU A N 1
ATOM 2576 C CA . LEU A 1 346 ? -22.094 20.828 17.375 1 93.06 346 LEU A CA 1
ATOM 2577 C C . LEU A 1 346 ? -22.719 19.594 16.734 1 93.06 346 LEU A C 1
ATOM 2579 O O . LEU A 1 346 ? -22.312 18.469 17.031 1 93.06 346 LEU A O 1
ATOM 2583 N N . LYS A 1 347 ? -23.625 19.859 15.742 1 95.38 347 LYS A N 1
ATOM 2584 C CA . LYS A 1 347 ? -24.234 18.734 15.023 1 95.38 347 LYS A CA 1
ATOM 2585 C C . LYS A 1 347 ? -23.172 17.938 14.266 1 95.38 347 LYS A C 1
ATOM 2587 O O . LYS A 1 347 ? -23.219 16.703 14.234 1 95.38 347 LYS A O 1
ATOM 2592 N N . GLY A 1 348 ? -22.281 18.625 13.656 1 96.19 348 GLY A N 1
ATOM 2593 C CA . GLY A 1 348 ? -21.188 17.969 12.961 1 96.19 348 GLY A CA 1
ATOM 2594 C C . GLY A 1 348 ? -20.328 17.125 13.883 1 96.19 348 GLY A C 1
ATOM 2595 O O . GLY A 1 348 ? -19.969 15.992 13.555 1 96.19 348 GLY A O 1
ATOM 2596 N N . ALA A 1 349 ? -19.953 17.703 15.031 1 95.38 349 ALA A N 1
ATOM 2597 C CA . ALA A 1 349 ? -19.125 16.984 16 1 95.38 349 ALA A CA 1
ATOM 2598 C C . ALA A 1 349 ? -19.828 15.742 16.516 1 95.38 349 ALA A C 1
ATOM 2600 O O . ALA A 1 349 ? -19.203 14.688 16.688 1 95.38 349 ALA A O 1
ATOM 2601 N N . GLU A 1 350 ? -21.078 15.891 16.812 1 95.44 350 GLU A N 1
ATOM 2602 C CA . GLU A 1 350 ? -21.875 14.742 17.266 1 95.44 350 GLU A CA 1
ATOM 2603 C C . GLU A 1 350 ? -21.891 13.641 16.203 1 95.44 350 GLU A C 1
ATOM 2605 O O . GLU A 1 350 ? -21.75 12.461 16.531 1 95.44 350 GLU A O 1
ATOM 2610 N N . SER A 1 351 ? -22.109 14.023 14.93 1 97.19 351 SER A N 1
ATOM 2611 C CA . SER A 1 351 ? -22.125 13.039 13.844 1 97.19 351 SER A CA 1
ATOM 2612 C C . SER A 1 351 ? -20.781 12.336 13.719 1 97.19 351 SER A C 1
ATOM 2614 O O . SER A 1 351 ? -20.719 11.125 13.508 1 97.19 351 SER A O 1
ATOM 2616 N N . ARG A 1 352 ? -19.688 13.055 13.859 1 97.12 352 ARG A N 1
ATOM 2617 C CA . ARG A 1 352 ? -18.359 12.453 13.797 1 97.12 352 ARG A CA 1
ATOM 2618 C C . ARG A 1 352 ? -18.156 11.469 14.938 1 97.12 352 ARG A C 1
ATOM 2620 O O . ARG A 1 352 ? -17.5 10.438 14.766 1 97.12 352 ARG A O 1
ATOM 2627 N N . ALA A 1 353 ? -18.641 11.789 16.141 1 96.44 353 ALA A N 1
ATOM 2628 C CA . ALA A 1 353 ? -18.547 10.867 17.266 1 96.44 353 ALA A CA 1
ATOM 2629 C C . ALA A 1 353 ? -19.297 9.578 16.984 1 96.44 353 ALA A C 1
ATOM 2631 O O . ALA A 1 353 ? -18.812 8.484 17.281 1 96.44 353 ALA A O 1
ATOM 2632 N N . VAL A 1 354 ? -20.484 9.68 16.359 1 96.62 354 VAL A N 1
ATOM 2633 C CA . VAL A 1 354 ? -21.266 8.5 16.016 1 96.62 354 VAL A CA 1
ATOM 2634 C C . VAL A 1 354 ? -20.531 7.676 14.969 1 96.62 354 VAL A C 1
ATOM 2636 O O . VAL A 1 354 ? -20.469 6.445 15.055 1 96.62 354 VAL A O 1
ATOM 2639 N N . GLN A 1 355 ? -19.984 8.359 13.945 1 97.56 355 GLN A N 1
ATOM 2640 C CA . GLN A 1 355 ? -19.203 7.672 12.938 1 97.56 355 GLN A CA 1
ATOM 2641 C C . GLN A 1 355 ? -18.047 6.891 13.57 1 97.56 355 GLN A C 1
ATOM 2643 O O . GLN A 1 355 ? -17.797 5.738 13.211 1 97.56 355 GLN A O 1
ATOM 2648 N N . ALA A 1 356 ? -17.344 7.531 14.516 1 97.5 356 ALA A N 1
ATOM 2649 C CA . ALA A 1 356 ? -16.219 6.883 15.18 1 97.5 356 ALA A CA 1
ATOM 2650 C C . ALA A 1 356 ? -16.688 5.688 16 1 97.5 356 ALA A C 1
ATOM 2652 O O . ALA A 1 356 ? -16 4.664 16.062 1 97.5 356 ALA A O 1
ATOM 2653 N N . LYS A 1 357 ? -17.812 5.809 16.656 1 96.62 357 LYS A N 1
ATOM 2654 C CA . LYS A 1 357 ? -18.375 4.688 17.406 1 96.62 357 LYS A CA 1
ATOM 2655 C C . LYS A 1 357 ? -18.688 3.514 16.469 1 96.62 357 LYS A C 1
ATOM 2657 O O . LYS A 1 357 ? -18.344 2.367 16.781 1 96.62 357 LYS A O 1
ATOM 2662 N N . LEU A 1 358 ? -19.312 3.771 15.312 1 96.75 358 LEU A N 1
ATOM 2663 C CA . LEU A 1 358 ? -19.641 2.734 14.344 1 96.75 358 LEU A CA 1
ATOM 2664 C C . LEU A 1 358 ? -18.375 2.084 13.789 1 96.75 358 LEU A C 1
ATOM 2666 O O . LEU A 1 358 ? -18.344 0.874 13.562 1 96.75 358 LEU A O 1
ATOM 2670 N N . ALA A 1 359 ? -17.375 2.914 13.617 1 97.62 359 ALA A N 1
ATOM 2671 C CA . ALA A 1 359 ? -16.094 2.379 13.164 1 97.62 359 ALA A CA 1
ATOM 2672 C C . ALA A 1 359 ? -15.508 1.427 14.195 1 97.62 359 ALA A C 1
ATOM 2674 O O . ALA A 1 359 ? -14.914 0.407 13.844 1 97.62 359 ALA A O 1
ATOM 2675 N N . TRP A 1 360 ? -15.602 1.751 15.469 1 96.94 360 TRP A N 1
ATOM 2676 C CA . TRP A 1 360 ? -15.148 0.865 16.531 1 96.94 360 TRP A CA 1
ATOM 2677 C C . TRP A 1 360 ? -15.945 -0.438 16.531 1 96.94 360 TRP A C 1
ATOM 2679 O O . TRP A 1 360 ? -15.367 -1.524 16.609 1 96.94 360 TRP A O 1
ATOM 2689 N N . GLU A 1 361 ? -17.25 -0.354 16.375 1 97.19 361 GLU A N 1
ATOM 2690 C CA . GLU A 1 361 ? -18.078 -1.549 16.312 1 97.19 361 GLU A CA 1
ATOM 2691 C C . GLU A 1 361 ? -17.688 -2.434 15.141 1 97.19 361 GLU A C 1
ATOM 2693 O O . GLU A 1 361 ? -17.641 -3.66 15.266 1 97.19 361 GLU A O 1
ATOM 2698 N N . GLN A 1 362 ? -17.438 -1.813 14.039 1 96.5 362 GLN A N 1
ATOM 2699 C CA . GLN A 1 362 ? -16.984 -2.547 12.859 1 96.5 362 GLN A CA 1
ATOM 2700 C C . GLN A 1 362 ? -15.664 -3.262 13.133 1 96.5 362 GLN A C 1
ATOM 2702 O O . GLN A 1 362 ? -15.461 -4.391 12.688 1 96.5 362 GLN A O 1
ATOM 2707 N N . SER A 1 363 ? -14.742 -2.58 13.805 1 97.19 363 SER A N 1
ATOM 2708 C CA . SER A 1 363 ? -13.461 -3.195 14.117 1 97.19 363 SER A CA 1
ATOM 2709 C C . SER A 1 363 ? -13.625 -4.418 15.008 1 97.19 363 SER A C 1
ATOM 2711 O O . SER A 1 363 ? -12.883 -5.395 14.883 1 97.19 363 SER A O 1
ATOM 2713 N N . VAL A 1 364 ? -14.57 -4.348 15.883 1 96.44 364 VAL A N 1
ATOM 2714 C CA . VAL A 1 364 ? -14.883 -5.488 16.734 1 96.44 364 VAL A CA 1
ATOM 2715 C C . VAL A 1 364 ? -15.367 -6.652 15.883 1 96.44 364 VAL A C 1
ATOM 2717 O O . VAL A 1 364 ? -14.891 -7.781 16.031 1 96.44 364 VAL A O 1
ATOM 2720 N N . LEU A 1 365 ? -16.312 -6.43 14.938 1 96.5 365 LEU A N 1
ATOM 2721 C CA . LEU A 1 365 ? -16.844 -7.465 14.062 1 96.5 365 LEU A CA 1
ATOM 2722 C C . LEU A 1 365 ? -15.75 -8.055 13.18 1 96.5 365 LEU A C 1
ATOM 2724 O O . LEU A 1 365 ? -15.695 -9.266 12.977 1 96.5 365 LEU A O 1
ATOM 2728 N N . ASN A 1 366 ? -14.961 -7.191 12.703 1 96.25 366 ASN A N 1
ATOM 2729 C CA . ASN A 1 366 ? -13.852 -7.66 11.883 1 96.25 366 ASN A CA 1
ATOM 2730 C C . ASN A 1 366 ? -12.906 -8.562 12.68 1 96.25 366 ASN A C 1
ATOM 2732 O O . ASN A 1 366 ? -12.422 -9.57 12.164 1 96.25 366 ASN A O 1
ATOM 2736 N N . ALA A 1 367 ? -12.586 -8.141 13.891 1 96.69 367 ALA A N 1
ATOM 2737 C CA . ALA A 1 367 ? -11.719 -8.945 14.742 1 96.69 367 ALA A CA 1
ATOM 2738 C C . ALA A 1 367 ? -12.289 -10.344 14.953 1 96.69 367 ALA A C 1
ATOM 2740 O O . ALA A 1 367 ? -11.57 -11.344 14.844 1 96.69 367 ALA A O 1
ATOM 2741 N N . ILE A 1 368 ? -13.57 -10.445 15.172 1 96.62 368 ILE A N 1
ATOM 2742 C CA . ILE A 1 368 ? -14.234 -11.727 15.391 1 96.62 368 ILE A CA 1
ATOM 2743 C C . ILE A 1 368 ? -14.211 -12.547 14.102 1 96.62 368 ILE A C 1
ATOM 2745 O O . ILE A 1 368 ? -13.922 -13.742 14.125 1 96.62 368 ILE A O 1
ATOM 2749 N N . GLU A 1 369 ? -14.547 -11.914 12.984 1 96.31 369 GLU A N 1
ATOM 2750 C CA . GLU A 1 369 ? -14.523 -12.586 11.688 1 96.31 369 GLU A CA 1
ATOM 2751 C C . GLU A 1 369 ? -13.148 -13.188 11.406 1 96.31 369 GLU A C 1
ATOM 2753 O O . GLU A 1 369 ? -13.047 -14.328 10.953 1 96.31 369 GLU A O 1
ATOM 2758 N N . GLU A 1 370 ? -12.125 -12.422 11.672 1 96.94 370 GLU A N 1
ATOM 2759 C CA . GLU A 1 370 ? -10.766 -12.883 11.398 1 96.94 370 GLU A CA 1
ATOM 2760 C C . GLU A 1 370 ? -10.406 -14.094 12.25 1 96.94 370 GLU A C 1
ATOM 2762 O O . GLU A 1 370 ? -9.812 -15.055 11.758 1 96.94 370 GLU A O 1
ATOM 2767 N N . VAL A 1 371 ? -10.781 -14.031 13.508 1 96.62 371 VAL A N 1
ATOM 2768 C CA . VAL A 1 371 ? -10.492 -15.164 14.391 1 96.62 371 VAL A CA 1
ATOM 2769 C C . VAL A 1 371 ? -11.312 -16.375 13.961 1 96.62 371 VAL A C 1
ATOM 2771 O O . VAL A 1 371 ? -10.789 -17.484 13.844 1 96.62 371 VAL A O 1
ATOM 2774 N N . GLU A 1 372 ? -12.641 -16.188 13.68 1 96.75 372 GLU A N 1
ATOM 2775 C CA . GLU A 1 372 ? -13.508 -17.281 13.266 1 96.75 372 GLU A CA 1
ATOM 2776 C C . GLU A 1 372 ? -13 -17.922 11.977 1 96.75 372 GLU A C 1
ATOM 2778 O O . GLU A 1 372 ? -12.953 -19.141 11.859 1 96.75 372 GLU A O 1
ATOM 2783 N N . SER A 1 373 ? -12.625 -17.125 11.039 1 96.94 373 SER A N 1
ATOM 2784 C CA . SER A 1 373 ? -12.07 -17.609 9.789 1 96.94 373 SER A CA 1
ATOM 2785 C C . SER A 1 373 ? -10.758 -18.359 10.023 1 96.94 373 SER A C 1
ATOM 2787 O O . SER A 1 373 ? -10.523 -19.406 9.414 1 96.94 373 SER A O 1
ATOM 2789 N N . GLY A 1 374 ? -9.93 -17.797 10.906 1 97.38 374 GLY A N 1
ATOM 2790 C CA . GLY A 1 374 ? -8.688 -18.469 11.258 1 97.38 374 GLY A CA 1
ATOM 2791 C C . GLY A 1 374 ? -8.906 -19.812 11.938 1 97.38 374 GLY A C 1
ATOM 2792 O O . GLY A 1 374 ? -8.203 -20.781 11.648 1 97.38 374 GLY A O 1
ATOM 2793 N N . LEU A 1 375 ? -9.852 -19.859 12.773 1 96.94 375 LEU A N 1
ATOM 2794 C CA . LEU A 1 375 ? -10.172 -21.094 13.484 1 96.94 375 LEU A CA 1
ATOM 2795 C C . LEU A 1 375 ? -10.68 -22.156 12.516 1 96.94 375 LEU A C 1
ATOM 2797 O O . LEU A 1 375 ? -10.367 -23.344 12.664 1 96.94 375 LEU A O 1
ATOM 2801 N N . ALA A 1 376 ? -11.492 -21.75 11.516 1 96 376 ALA A N 1
ATOM 2802 C CA . ALA A 1 376 ? -12.023 -22.688 10.523 1 96 376 ALA A CA 1
ATOM 2803 C C . ALA A 1 376 ? -10.891 -23.406 9.789 1 96 376 ALA A C 1
ATOM 2805 O O . ALA A 1 376 ? -10.961 -24.609 9.539 1 96 376 ALA A O 1
ATOM 2806 N N . ALA A 1 377 ? -9.914 -22.688 9.523 1 96.62 377 ALA A N 1
ATOM 2807 C CA . ALA A 1 377 ? -8.766 -23.266 8.82 1 96.62 377 ALA A CA 1
ATOM 2808 C C . ALA A 1 377 ? -7.863 -24.031 9.773 1 96.62 377 ALA A C 1
ATOM 2810 O O . ALA A 1 377 ? -7.52 -25.188 9.516 1 96.62 377 ALA A O 1
ATOM 2811 N N . TYR A 1 378 ? -7.508 -23.438 10.914 1 96.75 378 TYR A N 1
ATOM 2812 C CA . TYR A 1 378 ? -6.594 -23.984 11.914 1 96.75 378 TYR A CA 1
ATOM 2813 C C . TYR A 1 378 ? -7.07 -25.344 12.414 1 96.75 378 TYR A C 1
ATOM 2815 O O . TYR A 1 378 ? -6.277 -26.281 12.523 1 96.75 378 TYR A O 1
ATOM 2823 N N . ASN A 1 379 ? -8.32 -25.516 12.586 1 96.12 379 ASN A N 1
ATOM 2824 C CA . ASN A 1 379 ? -8.891 -26.719 13.18 1 96.12 379 ASN A CA 1
ATOM 2825 C C . ASN A 1 379 ? -8.906 -27.875 12.188 1 96.12 379 ASN A C 1
ATOM 2827 O O . ASN A 1 379 ? -9.094 -29.031 12.578 1 96.12 379 ASN A O 1
ATOM 2831 N N . ARG A 1 380 ? -8.688 -27.594 10.922 1 96.25 380 ARG A N 1
ATOM 2832 C CA . ARG A 1 380 ? -8.781 -28.641 9.906 1 96.25 380 ARG A CA 1
ATOM 2833 C C . ARG A 1 380 ? -7.402 -28.984 9.352 1 96.25 380 ARG A C 1
ATOM 2835 O O . ARG A 1 380 ? -7.266 -29.922 8.57 1 96.25 380 ARG A O 1
ATOM 2842 N N . ASP A 1 381 ? -6.395 -28.266 9.828 1 96.69 381 ASP A N 1
ATOM 2843 C CA . ASP A 1 381 ? -5.055 -28.438 9.281 1 96.69 381 ASP A CA 1
ATOM 2844 C C . ASP A 1 381 ? -4.527 -29.844 9.547 1 96.69 381 ASP A C 1
ATOM 2846 O O . ASP A 1 381 ? -3.953 -30.484 8.664 1 96.69 381 ASP A O 1
ATOM 2850 N N . ALA A 1 382 ? -4.703 -30.375 10.734 1 94.75 382 ALA A N 1
ATOM 2851 C CA . ALA A 1 382 ? -4.184 -31.688 11.094 1 94.75 382 ALA A CA 1
ATOM 2852 C C . ALA A 1 382 ? -4.812 -32.781 10.227 1 94.75 382 ALA A C 1
ATOM 2854 O O . ALA A 1 382 ? -4.121 -33.688 9.781 1 94.75 382 ALA A O 1
ATOM 2855 N N . ARG A 1 383 ? -6.055 -32.656 10.016 1 95.12 383 ARG A N 1
ATOM 2856 C CA . ARG A 1 383 ? -6.754 -33.625 9.18 1 95.12 383 ARG A CA 1
ATOM 2857 C C . ARG A 1 383 ? -6.246 -33.562 7.742 1 95.12 383 ARG A C 1
ATOM 2859 O O . ARG A 1 383 ? -6.062 -34.594 7.102 1 95.12 383 ARG A O 1
ATOM 2866 N N . ASN A 1 384 ? -6.082 -32.375 7.289 1 96.5 384 ASN A N 1
ATOM 2867 C CA . ASN A 1 384 ? -5.559 -32.219 5.934 1 96.5 384 ASN A CA 1
ATOM 2868 C C . ASN A 1 384 ? -4.16 -32.812 5.805 1 96.5 384 ASN A C 1
ATOM 2870 O O . ASN A 1 384 ? -3.879 -33.562 4.859 1 96.5 384 ASN A O 1
ATOM 2874 N N . ILE A 1 385 ? -3.242 -32.594 6.754 1 97.31 385 ILE A N 1
ATOM 2875 C CA . ILE A 1 385 ? -1.875 -33.094 6.73 1 97.31 385 ILE A CA 1
ATOM 2876 C C . ILE A 1 385 ? -1.893 -34.625 6.754 1 97.31 385 ILE A C 1
ATOM 2878 O O . ILE A 1 385 ? -1.181 -35.25 5.984 1 97.31 385 ILE A O 1
ATOM 2882 N N . ALA A 1 386 ? -2.732 -35.188 7.543 1 96.12 386 ALA A N 1
ATOM 2883 C CA . ALA A 1 386 ? -2.834 -36.625 7.648 1 96.12 386 ALA A CA 1
ATOM 2884 C C . ALA A 1 386 ? -3.289 -37.25 6.324 1 96.12 386 ALA A C 1
ATOM 2886 O O . ALA A 1 386 ? -2.754 -38.281 5.891 1 96.12 386 ALA A O 1
ATOM 2887 N N . ALA A 1 387 ? -4.277 -36.594 5.758 1 97 387 ALA A N 1
ATOM 2888 C CA . ALA A 1 387 ? -4.766 -37.062 4.469 1 97 387 ALA A CA 1
ATOM 2889 C C . ALA A 1 387 ? -3.676 -37 3.406 1 97 387 ALA A C 1
ATOM 2891 O O . ALA A 1 387 ? -3.502 -37.938 2.621 1 97 387 ALA A O 1
ATOM 2892 N N . GLN A 1 388 ? -2.934 -35.938 3.441 1 97.56 388 GLN A N 1
ATOM 2893 C CA . GLN A 1 388 ? -1.856 -35.781 2.471 1 97.56 388 GLN A CA 1
ATOM 2894 C C . GLN A 1 388 ? -0.729 -36.781 2.725 1 97.56 388 GLN A C 1
ATOM 2896 O O . GLN A 1 388 ? -0.136 -37.281 1.78 1 97.56 388 GLN A O 1
ATOM 2901 N N . GLN A 1 389 ? -0.441 -37.031 3.941 1 97.19 389 GLN A N 1
ATOM 2902 C CA . GLN A 1 389 ? 0.588 -38.031 4.285 1 97.19 389 GLN A CA 1
ATOM 2903 C C . GLN 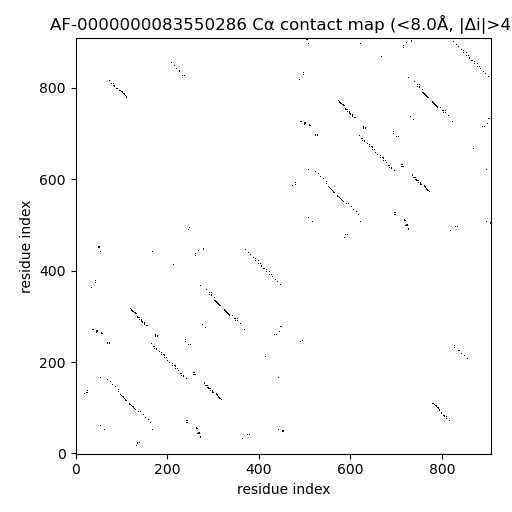A 1 389 ? 0.207 -39.406 3.805 1 97.19 389 GLN A C 1
ATOM 2905 O O . GLN A 1 389 ? 1.051 -40.156 3.289 1 97.19 389 GLN A O 1
ATOM 2910 N N . ARG A 1 390 ? -1.035 -39.75 3.959 1 96.56 390 ARG A N 1
ATOM 2911 C CA . ARG A 1 390 ? -1.52 -41.031 3.463 1 96.56 390 ARG A CA 1
ATOM 2912 C C . ARG A 1 390 ? -1.402 -41.094 1.943 1 96.56 390 ARG A C 1
ATOM 2914 O O . ARG A 1 390 ? -1.017 -42.125 1.398 1 96.56 390 ARG A O 1
ATOM 2921 N N . LEU A 1 391 ? -1.745 -39.969 1.327 1 96.81 391 LEU A N 1
ATOM 2922 C CA . LEU A 1 391 ? -1.638 -39.906 -0.127 1 96.81 391 LEU A CA 1
ATOM 2923 C C . LEU A 1 391 ? -0.191 -40.094 -0.572 1 96.81 391 LEU A C 1
ATOM 2925 O O . LEU A 1 391 ? 0.073 -40.781 -1.556 1 96.81 391 LEU A O 1
ATOM 2929 N N . VAL A 1 392 ? 0.764 -39.5 0.115 1 97.12 392 VAL A N 1
ATOM 2930 C CA . VAL A 1 392 ? 2.178 -39.656 -0.209 1 97.12 392 VAL A CA 1
ATOM 2931 C C . VAL A 1 392 ? 2.592 -41.125 -0.034 1 97.12 392 VAL A C 1
ATOM 2933 O O . VAL A 1 392 ? 3.24 -41.688 -0.911 1 97.12 392 VAL A O 1
ATOM 2936 N N . SER A 1 393 ? 2.18 -41.781 1.026 1 96.88 393 SER A N 1
ATOM 2937 C CA . SER A 1 393 ? 2.543 -43.156 1.321 1 96.88 393 SER A CA 1
ATOM 2938 C C . SER A 1 393 ? 1.986 -44.125 0.268 1 96.88 393 SER A C 1
ATOM 2940 O O . SER A 1 393 ? 2.713 -44.969 -0.253 1 96.88 393 SER A O 1
ATOM 2942 N N . THR A 1 394 ? 0.719 -43.938 -0.073 1 96.94 394 THR A N 1
ATOM 2943 C CA . THR A 1 394 ? 0.083 -44.812 -1.045 1 96.94 394 THR A CA 1
ATOM 2944 C C . THR A 1 394 ? 0.679 -44.594 -2.436 1 96.94 394 THR A C 1
ATOM 2946 O O . THR A 1 394 ? 0.872 -45.562 -3.182 1 96.94 394 THR A O 1
ATOM 2949 N N . SER A 1 395 ? 0.973 -43.375 -2.713 1 96.5 395 SER A N 1
ATOM 2950 C CA . SER A 1 395 ? 1.559 -43.062 -4.016 1 96.5 395 SER A CA 1
ATOM 2951 C C . SER A 1 395 ? 2.979 -43.625 -4.121 1 96.5 395 SER A C 1
ATOM 2953 O O . SER A 1 395 ? 3.402 -44.062 -5.195 1 96.5 395 SER A O 1
ATOM 2955 N N . SER A 1 396 ? 3.717 -43.594 -3.072 1 96 396 SER A N 1
ATOM 2956 C CA . SER A 1 396 ? 5.059 -44.156 -3.045 1 96 396 SER A CA 1
ATOM 2957 C C . SER A 1 396 ? 5.027 -45.656 -3.312 1 96 396 SER A C 1
ATOM 2959 O O . SER A 1 396 ? 5.812 -46.156 -4.113 1 96 396 SER A O 1
ATOM 2961 N N . GLU A 1 397 ? 4.117 -46.344 -2.691 1 94.62 397 GLU A N 1
ATOM 2962 C CA . GLU A 1 397 ? 3.951 -47.781 -2.898 1 94.62 397 GLU A CA 1
ATOM 2963 C C . GLU A 1 397 ? 3.545 -48.094 -4.336 1 94.62 397 GLU A C 1
ATOM 2965 O O . GLU A 1 397 ? 4.012 -49.094 -4.926 1 94.62 397 GLU A O 1
ATOM 2970 N N . ALA A 1 398 ? 2.695 -47.25 -4.816 1 94.94 398 ALA A N 1
ATOM 2971 C CA . ALA A 1 398 ? 2.246 -47.438 -6.195 1 94.94 398 ALA A CA 1
ATOM 2972 C C . ALA A 1 398 ? 3.414 -47.312 -7.172 1 94.94 398 ALA A C 1
ATOM 2974 O O . ALA A 1 398 ? 3.482 -48.062 -8.156 1 94.94 398 ALA A O 1
ATOM 2975 N N . VAL A 1 399 ? 4.344 -46.406 -6.949 1 93.81 399 VAL A N 1
ATOM 2976 C CA . VAL A 1 399 ? 5.516 -46.25 -7.805 1 93.81 399 VAL A CA 1
ATOM 2977 C C . VAL A 1 399 ? 6.379 -47.5 -7.727 1 93.81 399 VAL A C 1
ATOM 2979 O O . VAL A 1 399 ? 6.793 -48.031 -8.758 1 93.81 399 VAL A O 1
ATOM 2982 N N . GLU A 1 400 ? 6.613 -48.031 -6.586 1 93.62 400 GLU A N 1
ATOM 2983 C CA . GLU A 1 400 ? 7.445 -49.219 -6.391 1 93.62 400 GLU A CA 1
ATOM 2984 C C . GLU A 1 400 ? 6.844 -50.438 -7.09 1 93.62 400 GLU A C 1
ATOM 2986 O O . GLU A 1 400 ? 7.547 -51.156 -7.801 1 93.62 400 GLU A O 1
ATOM 2991 N N . LEU A 1 401 ? 5.547 -50.594 -6.922 1 93.81 401 LEU A N 1
ATOM 2992 C CA . LEU A 1 401 ? 4.879 -51.75 -7.516 1 93.81 401 LEU A CA 1
ATOM 2993 C C . LEU A 1 401 ? 4.836 -51.625 -9.031 1 93.81 401 LEU A C 1
ATOM 2995 O O . LEU A 1 401 ? 5.055 -52.594 -9.75 1 93.81 401 LEU A O 1
ATOM 2999 N N . SER A 1 402 ? 4.527 -50.438 -9.445 1 93.38 402 SER A N 1
ATOM 3000 C CA . SER A 1 402 ? 4.453 -50.219 -10.891 1 93.38 402 SER A CA 1
ATOM 3001 C C . SER A 1 402 ? 5.809 -50.438 -11.547 1 93.38 402 SER A C 1
ATOM 3003 O O . SER A 1 402 ? 5.891 -51.031 -12.633 1 93.38 402 SER A O 1
ATOM 3005 N N . ARG A 1 403 ? 6.875 -50.031 -11 1 91.44 403 ARG A N 1
ATOM 3006 C CA . ARG A 1 403 ? 8.219 -50.25 -11.516 1 91.44 403 ARG A CA 1
ATOM 3007 C C . ARG A 1 403 ? 8.578 -51.75 -11.523 1 91.44 403 ARG A C 1
ATOM 3009 O O . ARG A 1 403 ? 9.133 -52.25 -12.5 1 91.44 403 ARG A O 1
ATOM 3016 N N . THR A 1 404 ? 8.195 -52.438 -10.445 1 91.75 404 THR A N 1
ATOM 3017 C CA . THR A 1 404 ? 8.453 -53.844 -10.352 1 91.75 404 THR A CA 1
ATOM 3018 C C . THR A 1 404 ? 7.695 -54.625 -11.438 1 91.75 404 THR A C 1
ATOM 3020 O O . THR A 1 404 ? 8.273 -55.438 -12.141 1 91.75 404 THR A O 1
ATOM 3023 N N . ASN A 1 405 ? 6.414 -54.312 -11.547 1 91.75 405 ASN A N 1
ATOM 3024 C CA . ASN A 1 405 ? 5.598 -54.969 -12.555 1 91.75 405 ASN A CA 1
ATOM 3025 C C . ASN A 1 405 ? 6.133 -54.719 -13.961 1 91.75 405 ASN A C 1
ATOM 3027 O O . ASN A 1 405 ? 6.145 -55.625 -14.797 1 91.75 405 ASN A O 1
ATOM 3031 N N . PHE A 1 406 ? 6.523 -53.562 -14.203 1 90.31 406 PHE A N 1
ATOM 3032 C CA . PHE A 1 406 ? 7.062 -53.219 -15.523 1 90.31 406 PHE A CA 1
ATOM 3033 C C . PHE A 1 406 ? 8.359 -54 -15.781 1 90.31 406 PHE A C 1
ATOM 3035 O O . PHE A 1 406 ? 8.562 -54.531 -16.875 1 90.31 406 PHE A O 1
ATOM 3042 N N . SER A 1 407 ? 9.219 -54.062 -14.758 1 88.25 407 SER A N 1
ATOM 3043 C CA . SER A 1 407 ? 10.5 -54.75 -14.898 1 88.25 407 SER A CA 1
ATOM 3044 C C . SER A 1 407 ? 10.312 -56.25 -15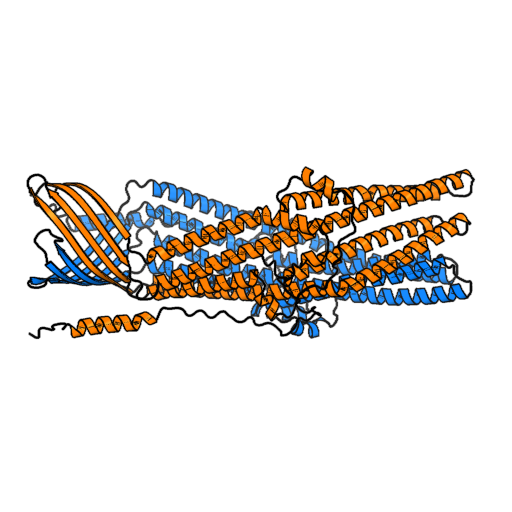.148 1 88.25 407 SER A C 1
ATOM 3046 O O . SER A 1 407 ? 11.133 -56.875 -15.812 1 88.25 407 SER A O 1
ATOM 3048 N N . LEU A 1 408 ? 9.141 -56.781 -14.719 1 88.81 408 LEU A N 1
ATOM 3049 C CA . LEU A 1 408 ? 8.844 -58.188 -14.867 1 88.81 408 LEU A CA 1
ATOM 3050 C C . LEU A 1 408 ? 8.023 -58.438 -16.125 1 88.81 408 LEU A C 1
ATOM 3052 O O . LEU A 1 408 ? 7.676 -59.594 -16.438 1 88.81 408 LEU A O 1
ATOM 3056 N N . GLY A 1 409 ? 7.758 -57.344 -16.75 1 85.88 409 GLY A N 1
ATOM 3057 C CA . GLY A 1 409 ? 6.957 -57.469 -17.969 1 85.88 409 GLY A CA 1
ATOM 3058 C C . GLY A 1 409 ? 5.48 -57.688 -17.688 1 85.88 409 GLY A C 1
ATOM 3059 O O . GLY A 1 409 ? 4.73 -58.125 -18.562 1 85.88 409 GLY A O 1
ATOM 3060 N N . GLU A 1 410 ? 5.074 -57.406 -16.484 1 87.62 410 GLU A N 1
ATOM 3061 C CA . GLU A 1 410 ? 3.699 -57.656 -16.047 1 87.62 410 GLU A CA 1
ATOM 3062 C C . GLU A 1 410 ? 2.895 -56.344 -16.031 1 87.62 410 GLU A C 1
ATOM 3064 O O . GLU A 1 410 ? 1.763 -56.312 -15.539 1 87.62 410 GLU A O 1
ATOM 3069 N N . GLY A 1 411 ? 3.469 -55.312 -16.469 1 84.5 411 GLY A N 1
ATOM 3070 C CA . GLY A 1 411 ? 2.801 -54.031 -16.516 1 84.5 411 GLY A CA 1
ATOM 3071 C C . GLY A 1 411 ? 3.332 -53.125 -17.609 1 84.5 411 GLY A C 1
ATOM 3072 O O . GLY A 1 411 ? 4.328 -53.438 -18.25 1 84.5 411 GLY A O 1
ATOM 3073 N N . THR A 1 412 ? 2.598 -52.062 -17.812 1 86 412 THR A N 1
ATOM 3074 C CA . THR A 1 412 ? 2.998 -51.094 -18.828 1 86 412 THR A CA 1
ATOM 3075 C C . THR A 1 412 ? 3.723 -49.906 -18.203 1 86 412 THR A C 1
ATOM 3077 O O . THR A 1 412 ? 3.553 -49.625 -17.016 1 86 412 THR A O 1
ATOM 3080 N N . PHE A 1 413 ? 4.504 -49.312 -19 1 87.88 413 PHE A N 1
ATOM 3081 C CA . PHE A 1 413 ? 5.195 -48.125 -18.5 1 87.88 413 PHE A CA 1
ATOM 3082 C C . PHE A 1 413 ? 4.203 -47 -18.188 1 87.88 413 PHE A C 1
ATOM 3084 O O . PHE A 1 413 ? 4.492 -46.094 -17.391 1 87.88 413 PHE A O 1
ATOM 3091 N N . MET A 1 414 ? 3.053 -47 -18.797 1 86.31 414 MET A N 1
ATOM 3092 C CA . MET A 1 414 ? 1.996 -46.031 -18.5 1 86.31 414 MET A CA 1
ATOM 3093 C C . MET A 1 414 ? 1.641 -46.031 -17.016 1 86.31 414 MET A C 1
ATOM 3095 O O . MET A 1 414 ? 1.36 -45 -16.422 1 86.31 414 MET A O 1
ATOM 3099 N N . ASN A 1 415 ? 1.644 -47.219 -16.484 1 88.56 415 ASN A N 1
ATOM 3100 C CA . ASN A 1 415 ? 1.374 -47.344 -15.055 1 88.56 415 ASN A CA 1
ATOM 3101 C C . ASN A 1 415 ? 2.48 -46.688 -14.227 1 88.56 415 ASN A C 1
ATOM 3103 O O . ASN A 1 415 ? 2.207 -46.062 -13.203 1 88.56 415 ASN A O 1
ATOM 3107 N N . VAL A 1 416 ? 3.725 -46.844 -14.688 1 89.5 416 VAL A N 1
ATOM 3108 C CA . VAL A 1 416 ? 4.859 -46.219 -14.016 1 89.5 416 VAL A CA 1
ATOM 3109 C C . VAL A 1 416 ? 4.762 -44.719 -14.133 1 89.5 416 VAL A C 1
ATOM 3111 O O . VAL A 1 416 ? 4.906 -43.969 -13.141 1 89.5 416 VAL A O 1
ATOM 3114 N N . LEU A 1 417 ? 4.473 -44.25 -15.328 1 88.44 417 LEU A N 1
ATOM 3115 C CA . LEU A 1 417 ? 4.328 -42.812 -15.609 1 88.44 417 LEU A CA 1
ATOM 3116 C C . LEU A 1 417 ? 3.277 -42.188 -14.695 1 88.44 417 LEU A C 1
ATOM 3118 O O . LEU A 1 417 ? 3.537 -41.156 -14.055 1 88.44 417 LEU A O 1
ATOM 3122 N N . ASP A 1 418 ? 2.188 -42.719 -14.602 1 89.38 418 ASP A N 1
ATOM 3123 C CA . ASP A 1 418 ? 1.085 -42.219 -13.789 1 89.38 418 ASP A CA 1
ATOM 3124 C C . ASP A 1 418 ? 1.445 -42.219 -12.305 1 89.38 418 ASP A C 1
ATOM 3126 O O . ASP A 1 418 ? 1.169 -41.25 -11.586 1 89.38 418 ASP A O 1
ATOM 3130 N N . ALA A 1 419 ? 2.012 -43.312 -11.945 1 92 419 ALA A N 1
ATOM 3131 C CA . ALA A 1 419 ? 2.389 -43.469 -10.539 1 92 419 ALA A CA 1
ATOM 3132 C C . ALA A 1 419 ? 3.42 -42.406 -10.141 1 92 419 ALA A C 1
ATOM 3134 O O . ALA A 1 419 ? 3.334 -41.812 -9.062 1 92 419 ALA A O 1
ATOM 3135 N N . GLU A 1 420 ? 4.398 -42.188 -11.008 1 92.44 420 GLU A N 1
ATOM 3136 C CA . GLU A 1 420 ? 5.441 -41.188 -10.742 1 92.44 420 GLU A CA 1
ATOM 3137 C C . GLU A 1 420 ? 4.863 -39.781 -10.672 1 92.44 420 GLU A C 1
ATOM 3139 O O . GLU A 1 420 ? 5.215 -39 -9.781 1 92.44 420 GLU A O 1
ATOM 3144 N N . ARG A 1 421 ? 4.059 -39.438 -11.562 1 91.81 421 ARG A N 1
ATOM 3145 C CA . ARG A 1 421 ? 3.396 -38.156 -11.555 1 91.81 421 ARG A CA 1
ATOM 3146 C C . ARG A 1 421 ? 2.578 -37.969 -10.281 1 91.81 421 ARG A C 1
ATOM 3148 O O . ARG A 1 421 ? 2.648 -36.906 -9.641 1 91.81 421 ARG A O 1
ATOM 3155 N N . SER A 1 422 ? 1.828 -38.969 -10 1 91.5 422 SER A N 1
ATOM 3156 C CA . SER A 1 422 ? 0.966 -38.906 -8.82 1 91.5 422 SER A CA 1
ATOM 3157 C C . SER A 1 422 ? 1.784 -38.781 -7.543 1 91.5 422 SER A C 1
ATOM 3159 O O . SER A 1 422 ? 1.392 -38.062 -6.621 1 91.5 422 SER A O 1
ATOM 3161 N N . TYR A 1 423 ? 2.916 -39.438 -7.48 1 93.88 423 TYR A N 1
ATOM 3162 C CA . TYR A 1 423 ? 3.754 -39.406 -6.289 1 93.88 423 TYR A CA 1
ATOM 3163 C C . TYR A 1 423 ? 4.344 -38.031 -6.078 1 93.88 423 TYR A C 1
ATOM 3165 O O . TYR A 1 423 ? 4.273 -37.469 -4.977 1 93.88 423 TYR A O 1
ATOM 3173 N N . LEU A 1 424 ? 4.898 -37.406 -7.09 1 94.56 424 LEU A N 1
ATOM 3174 C CA . LEU A 1 424 ? 5.438 -36.062 -6.945 1 94.56 424 LEU A CA 1
ATOM 3175 C C . LEU A 1 424 ? 4.332 -35.062 -6.582 1 94.56 424 LEU A C 1
ATOM 3177 O O . LEU A 1 424 ? 4.523 -34.219 -5.723 1 94.56 424 LEU A O 1
ATOM 3181 N N . SER A 1 425 ? 3.207 -35.188 -7.246 1 94.56 425 SER A N 1
ATOM 3182 C CA . SER A 1 425 ? 2.064 -34.344 -6.938 1 94.56 425 SER A CA 1
ATOM 3183 C C . SER A 1 425 ? 1.65 -34.469 -5.473 1 94.56 425 SER A C 1
ATOM 3185 O O . SER A 1 425 ? 1.342 -33.469 -4.816 1 94.56 425 SER A O 1
ATOM 3187 N N . ALA A 1 426 ? 1.619 -35.688 -5.02 1 95.88 426 ALA A N 1
ATOM 3188 C CA . ALA A 1 426 ? 1.27 -35.938 -3.623 1 95.88 426 ALA A CA 1
ATOM 3189 C C . ALA A 1 426 ? 2.273 -35.281 -2.68 1 95.88 426 ALA A C 1
ATOM 3191 O O . ALA A 1 426 ? 1.888 -34.656 -1.686 1 95.88 426 ALA A O 1
ATOM 3192 N N . GLN A 1 427 ? 3.562 -35.406 -3 1 96.88 427 GLN A N 1
ATOM 3193 C CA . GLN A 1 427 ? 4.605 -34.812 -2.18 1 96.88 427 GLN A CA 1
ATOM 3194 C C . GLN A 1 427 ? 4.484 -33.312 -2.166 1 96.88 427 GLN A C 1
ATOM 3196 O O . GLN A 1 427 ? 4.609 -32.656 -1.111 1 96.88 427 GLN A O 1
ATOM 3201 N N . GLN A 1 428 ? 4.258 -32.719 -3.279 1 97.06 428 GLN A N 1
ATOM 3202 C CA . GLN A 1 428 ? 4.113 -31.281 -3.391 1 97.06 428 GLN A CA 1
ATOM 3203 C C . GLN A 1 428 ? 2.857 -30.797 -2.672 1 97.06 428 GLN A C 1
ATOM 3205 O O . GLN A 1 428 ? 2.85 -29.719 -2.086 1 97.06 428 GLN A O 1
ATOM 3210 N N . SER A 1 429 ? 1.822 -31.594 -2.736 1 96.62 429 SER A N 1
ATOM 3211 C CA . SER A 1 429 ? 0.591 -31.266 -2.029 1 96.62 429 SER A CA 1
ATOM 3212 C C . SER A 1 429 ? 0.794 -31.297 -0.518 1 96.62 429 SER A C 1
ATOM 3214 O O . SER A 1 429 ? 0.245 -30.453 0.205 1 96.62 429 SER A O 1
ATOM 3216 N N . LEU A 1 430 ? 1.557 -32.25 -0.069 1 97.62 430 LEU A N 1
ATOM 3217 C CA . LEU A 1 430 ? 1.875 -32.312 1.354 1 97.62 430 LEU A CA 1
ATOM 3218 C C . LEU A 1 430 ? 2.697 -31.078 1.758 1 97.62 430 LEU A C 1
ATOM 3220 O O . LEU A 1 430 ? 2.447 -30.484 2.805 1 97.62 430 LEU A O 1
ATOM 3224 N N . SER A 1 431 ? 3.688 -30.734 0.948 1 98.25 431 SER A N 1
ATOM 3225 C CA . SER A 1 431 ? 4.488 -29.531 1.196 1 98.25 431 SER A CA 1
ATOM 3226 C C . SER A 1 431 ? 3.611 -28.281 1.263 1 98.25 431 SER A C 1
ATOM 3228 O O . SER A 1 431 ? 3.799 -27.438 2.133 1 98.25 431 SER A O 1
ATOM 3230 N N . ALA A 1 432 ? 2.635 -28.141 0.387 1 97.81 432 ALA A N 1
ATOM 3231 C CA . ALA A 1 432 ? 1.695 -27.016 0.372 1 97.81 432 ALA A CA 1
ATOM 3232 C C . ALA A 1 432 ? 0.827 -27.016 1.626 1 97.81 432 ALA A C 1
ATOM 3234 O O . ALA A 1 432 ? 0.507 -25.953 2.164 1 97.81 432 ALA A O 1
ATOM 3235 N N . ALA A 1 433 ? 0.433 -28.188 2.02 1 97.69 433 ALA A N 1
ATOM 3236 C CA . ALA A 1 433 ? -0.37 -28.297 3.234 1 97.69 433 ALA A CA 1
ATOM 3237 C C . ALA A 1 433 ? 0.416 -27.828 4.457 1 97.69 433 ALA A C 1
ATOM 3239 O O . ALA A 1 433 ? -0.137 -27.188 5.352 1 97.69 433 ALA A O 1
ATOM 3240 N N . GLU A 1 434 ? 1.673 -28.234 4.469 1 98.06 434 GLU A N 1
ATOM 3241 C CA . GLU A 1 434 ? 2.527 -27.781 5.562 1 98.06 434 GLU A CA 1
ATOM 3242 C C . GLU A 1 434 ? 2.68 -26.266 5.562 1 98.06 434 GLU A C 1
ATOM 3244 O O . GLU A 1 434 ? 2.637 -25.625 6.617 1 98.06 434 GLU A O 1
ATOM 3249 N N . ARG A 1 435 ? 2.898 -25.625 4.441 1 98.38 435 ARG A N 1
ATOM 3250 C CA . ARG A 1 435 ? 2.936 -24.172 4.312 1 98.38 435 ARG A CA 1
ATOM 3251 C C . ARG A 1 435 ? 1.646 -23.547 4.828 1 98.38 435 ARG A C 1
ATOM 3253 O O . ARG A 1 435 ? 1.68 -22.562 5.559 1 98.38 435 ARG A O 1
ATOM 3260 N N . GLN A 1 436 ? 0.54 -24.172 4.449 1 97.56 436 GLN A N 1
ATOM 3261 C CA . GLN A 1 436 ? -0.77 -23.656 4.82 1 97.56 436 GLN A CA 1
ATOM 3262 C C . GLN A 1 436 ? -0.996 -23.75 6.324 1 97.56 436 GLN A C 1
ATOM 3264 O O . GLN A 1 436 ? -1.577 -22.844 6.93 1 97.56 436 GLN A O 1
ATOM 3269 N N . ARG A 1 437 ? -0.564 -24.844 6.867 1 97.81 437 ARG A N 1
ATOM 3270 C CA . ARG A 1 437 ? -0.669 -25 8.312 1 97.81 437 ARG A CA 1
ATOM 3271 C C . ARG A 1 437 ? 0.075 -23.875 9.031 1 97.81 437 ARG A C 1
ATOM 3273 O O . ARG A 1 437 ? -0.454 -23.266 9.969 1 97.81 437 ARG A O 1
ATOM 3280 N N . ALA A 1 438 ? 1.304 -23.609 8.633 1 98.38 438 ALA A N 1
ATOM 3281 C CA . ALA A 1 438 ? 2.086 -22.531 9.242 1 98.38 438 ALA A CA 1
ATOM 3282 C C . ALA A 1 438 ? 1.405 -21.188 9.031 1 98.38 438 ALA A C 1
ATOM 3284 O O . ALA A 1 438 ? 1.303 -20.391 9.969 1 98.38 438 ALA A O 1
ATOM 3285 N N . ALA A 1 439 ? 0.908 -20.938 7.848 1 98.25 439 ALA A N 1
ATOM 3286 C CA . ALA A 1 439 ? 0.238 -19.688 7.527 1 98.25 439 ALA A CA 1
ATOM 3287 C C . ALA A 1 439 ? -1.032 -19.516 8.359 1 98.25 439 ALA A C 1
ATOM 3289 O O . ALA A 1 439 ? -1.338 -18.406 8.812 1 98.25 439 ALA A O 1
ATOM 3290 N N . ASP A 1 440 ? -1.794 -20.625 8.484 1 97.75 440 ASP A N 1
ATOM 3291 C CA . ASP A 1 440 ? -3.02 -20.578 9.281 1 97.75 440 ASP A CA 1
ATOM 3292 C C . ASP A 1 440 ? -2.715 -20.281 10.742 1 97.75 440 ASP A C 1
ATOM 3294 O O . ASP A 1 440 ? -3.439 -19.516 11.391 1 97.75 440 ASP A O 1
ATOM 3298 N N . PHE A 1 441 ? -1.685 -20.891 11.234 1 97.44 441 PHE A N 1
ATOM 3299 C CA . PHE A 1 441 ? -1.258 -20.609 12.602 1 97.44 441 PHE A CA 1
ATOM 3300 C C . PHE A 1 441 ? -0.905 -19.141 12.766 1 97.44 441 PHE A C 1
ATOM 3302 O O . PHE A 1 441 ? -1.31 -18.5 13.742 1 97.44 441 PHE A O 1
ATOM 3309 N N . ILE A 1 442 ? -0.091 -18.594 11.836 1 97.38 442 ILE A N 1
ATOM 3310 C CA . ILE A 1 442 ? 0.305 -17.188 11.867 1 97.38 442 ILE A CA 1
ATOM 3311 C C . ILE A 1 442 ? -0.937 -16.297 11.836 1 97.38 442 ILE A C 1
ATOM 3313 O O . ILE A 1 442 ? -1.087 -15.398 12.664 1 97.38 442 ILE A O 1
ATOM 3317 N N . ALA A 1 443 ? -1.864 -16.578 10.898 1 97.12 443 ALA A N 1
ATOM 3318 C CA . ALA A 1 443 ? -3.074 -15.773 10.734 1 97.12 443 ALA A CA 1
ATOM 3319 C C . ALA A 1 443 ? -3.91 -15.766 12.008 1 97.12 443 ALA A C 1
ATOM 3321 O O . ALA A 1 443 ? -4.379 -14.719 12.453 1 97.12 443 ALA A O 1
ATOM 3322 N N . LEU A 1 444 ? -4.094 -16.922 12.578 1 96.44 444 LEU A N 1
ATOM 3323 C CA . LEU A 1 444 ? -4.895 -17.031 13.789 1 96.44 444 LEU A CA 1
ATOM 3324 C C . LEU A 1 444 ? -4.219 -16.328 14.961 1 96.44 444 LEU A C 1
ATOM 3326 O O . LEU A 1 444 ? -4.879 -15.633 15.742 1 96.44 444 LEU A O 1
ATOM 3330 N N . SER A 1 445 ? -2.93 -16.516 15.086 1 95.31 445 SER A N 1
ATOM 3331 C CA . SER A 1 445 ? -2.18 -15.898 16.172 1 95.31 445 SER A CA 1
ATOM 3332 C C . SER A 1 445 ? -2.242 -14.383 16.094 1 95.31 445 SER A C 1
ATOM 3334 O O . SER A 1 445 ? -2.434 -13.703 17.109 1 95.31 445 SER A O 1
ATOM 3336 N N . VAL A 1 446 ? -2.09 -13.852 14.914 1 94.69 446 VAL A N 1
ATOM 3337 C CA . VAL A 1 446 ? -2.141 -12.406 14.703 1 94.69 446 VAL A CA 1
ATOM 3338 C C . VAL A 1 446 ? -3.557 -11.898 14.961 1 94.69 446 VAL A C 1
ATOM 3340 O O . VAL A 1 446 ? -3.744 -10.859 15.602 1 94.69 446 VAL A O 1
ATOM 3343 N N . ALA A 1 447 ? -4.512 -12.641 14.477 1 95.19 447 ALA A N 1
ATOM 3344 C CA . ALA A 1 447 ? -5.906 -12.258 14.68 1 95.19 447 ALA A CA 1
ATOM 3345 C C . ALA A 1 447 ? -6.258 -12.227 16.172 1 95.19 447 ALA A C 1
ATOM 3347 O O . ALA A 1 447 ? -7.062 -11.406 16.594 1 95.19 447 ALA A O 1
ATOM 3348 N N . ALA A 1 448 ? -5.762 -13.125 16.891 1 92.81 448 ALA A N 1
ATOM 3349 C CA . ALA A 1 448 ? -6.047 -13.211 18.312 1 92.81 448 ALA A CA 1
ATOM 3350 C C . ALA A 1 448 ? -5.203 -12.219 19.109 1 92.81 448 ALA A C 1
ATOM 3352 O O . ALA A 1 448 ? -5.348 -12.102 20.328 1 92.81 448 ALA A O 1
ATOM 3353 N N . ALA A 1 449 ? -4.613 -11.258 18.453 1 74.75 449 ALA A N 1
ATOM 3354 C CA . ALA A 1 449 ? -3.863 -10.125 19 1 74.75 449 ALA A CA 1
ATOM 3355 C C . ALA A 1 449 ? -2.697 -10.594 19.859 1 74.75 449 ALA A C 1
ATOM 3357 O O . ALA A 1 449 ? -2.238 -9.867 20.75 1 74.75 449 ALA A O 1
ATOM 3358 N N . GLY A 1 450 ? -2.346 -12.062 19.859 1 62.81 450 GLY A N 1
ATOM 3359 C CA . GLY A 1 450 ? -1.407 -12.758 20.719 1 62.81 450 GLY A CA 1
ATOM 3360 C C . GLY A 1 450 ? -0.2 -11.914 21.094 1 62.81 450 GLY A C 1
ATOM 3361 O O . GLY A 1 450 ? 0.337 -11.188 20.25 1 62.81 450 GLY A O 1
ATOM 3362 N N . ARG A 1 451 ? 0.274 -11.344 22.078 1 53.91 451 ARG A N 1
ATOM 3363 C CA . ARG A 1 451 ? 1.091 -10.344 22.75 1 53.91 451 ARG A CA 1
ATOM 3364 C C . ARG A 1 451 ? 2.455 -10.211 22.078 1 53.91 451 ARG A C 1
ATOM 3366 O O . ARG A 1 451 ? 3.053 -11.203 21.672 1 53.91 451 ARG A O 1
ATOM 3373 N N . SER A 1 452 ? 2.797 -9.391 20.953 1 52.34 452 SER A N 1
ATOM 3374 C CA . SER A 1 452 ? 4.105 -8.812 20.672 1 52.34 452 SER A CA 1
ATOM 3375 C C . SER A 1 452 ? 4.676 -8.094 21.875 1 52.34 452 SER A C 1
ATOM 3377 O O . SER A 1 452 ? 4.621 -6.863 21.969 1 52.34 452 SER A O 1
ATOM 3379 N N . THR A 1 453 ? 4.555 -8.516 23.125 1 43.69 453 THR A N 1
ATOM 3380 C CA . THR A 1 453 ? 5.012 -7.688 24.234 1 43.69 453 THR A CA 1
ATOM 3381 C C . THR A 1 453 ? 6.406 -7.137 23.969 1 43.69 453 THR A C 1
ATOM 3383 O O . THR A 1 453 ? 7.258 -7.832 23.406 1 43.69 453 THR A O 1
ATOM 3386 N N . ARG A 1 454 ? 6.512 -5.742 23.844 1 37.16 454 ARG A N 1
ATOM 3387 C CA . ARG A 1 454 ? 7.762 -5.004 24 1 37.16 454 ARG A CA 1
ATOM 3388 C C . ARG A 1 454 ? 8.539 -5.484 25.219 1 37.16 454 ARG A C 1
ATOM 3390 O O . ARG A 1 454 ? 7.941 -5.934 26.203 1 37.16 454 ARG A O 1
ATOM 3397 N N . MET B 1 1 ? 20.203 63.906 34.844 1 27.23 1 MET B N 1
ATOM 3398 C CA . MET B 1 1 ? 19 63.875 34 1 27.23 1 MET B CA 1
ATOM 3399 C C . MET B 1 1 ? 19.344 63.5 32.562 1 27.23 1 MET B C 1
ATOM 3401 O O . MET B 1 1 ? 19.562 64.375 31.734 1 27.23 1 MET B O 1
ATOM 3405 N N . THR B 1 2 ? 20.125 62.5 32.438 1 32.81 2 THR B N 1
ATOM 3406 C CA . THR B 1 2 ? 20.859 62 31.266 1 32.81 2 THR B CA 1
ATOM 3407 C C . THR B 1 2 ? 19.906 61.5 30.188 1 32.81 2 THR B C 1
ATOM 3409 O O . THR B 1 2 ? 19.062 60.656 30.453 1 32.81 2 THR B O 1
ATOM 3412 N N . GLN B 1 3 ? 19.547 62.406 29.234 1 34.25 3 GLN B N 1
ATOM 3413 C CA . GLN B 1 3 ? 18.844 62.219 27.969 1 34.25 3 GLN B CA 1
ATOM 3414 C C . GLN B 1 3 ? 19.344 60.969 27.234 1 34.25 3 GLN B C 1
ATOM 3416 O O . GLN B 1 3 ? 20.516 60.906 26.828 1 34.25 3 GLN B O 1
ATOM 3421 N N . MET B 1 4 ? 18.984 59.844 27.672 1 39.81 4 MET B N 1
ATOM 3422 C CA . MET B 1 4 ? 19.375 58.719 26.844 1 39.81 4 MET B CA 1
ATOM 3423 C C . MET B 1 4 ? 18.828 58.875 25.422 1 39.81 4 MET B C 1
ATOM 3425 O O . MET B 1 4 ? 17.641 58.656 25.188 1 39.81 4 MET B O 1
ATOM 3429 N N . THR B 1 5 ? 19.281 59.875 24.641 1 41.44 5 THR B N 1
ATOM 3430 C CA . THR B 1 5 ? 19.141 59.969 23.188 1 41.44 5 THR B CA 1
ATOM 3431 C C . THR B 1 5 ? 19.469 58.656 22.531 1 41.44 5 THR B C 1
ATOM 3433 O O . THR B 1 5 ? 20.578 58.125 22.672 1 41.44 5 THR B O 1
ATOM 3436 N N . ILE B 1 6 ? 18.562 57.844 22.469 1 49.5 6 ILE B N 1
ATOM 3437 C CA . ILE B 1 6 ? 18.828 56.719 21.594 1 49.5 6 ILE B CA 1
ATOM 3438 C C . ILE B 1 6 ? 19.312 57.219 20.234 1 49.5 6 ILE B C 1
ATOM 3440 O O . ILE B 1 6 ? 18.547 57.875 19.5 1 49.5 6 ILE B O 1
ATOM 3444 N N . GLY B 1 7 ? 20.5 57.75 20.031 1 47.72 7 GLY B N 1
ATOM 3445 C CA . GLY B 1 7 ? 21.141 58.344 18.875 1 47.72 7 GLY B CA 1
ATOM 3446 C C . GLY B 1 7 ? 21 57.469 17.625 1 47.72 7 GLY B C 1
ATOM 3447 O O . GLY B 1 7 ? 20.719 56.281 17.703 1 47.72 7 GLY B O 1
ATOM 3448 N N . ARG B 1 8 ? 20.812 58.094 16.422 1 57.03 8 ARG B N 1
ATOM 3449 C CA . ARG B 1 8 ? 20.828 57.531 15.078 1 57.03 8 ARG B CA 1
ATOM 3450 C C . ARG B 1 8 ? 21.719 56.312 15.016 1 57.03 8 ARG B C 1
ATOM 3452 O O . ARG B 1 8 ? 21.453 55.375 14.258 1 57.03 8 ARG B O 1
ATOM 3459 N N . ARG B 1 9 ? 22.688 56.344 15.758 1 61.22 9 ARG B N 1
ATOM 3460 C CA . ARG B 1 9 ? 23.688 55.281 15.758 1 61.22 9 ARG B CA 1
ATOM 3461 C C . ARG B 1 9 ? 23.141 54.031 16.453 1 61.22 9 ARG B C 1
ATOM 3463 O O . ARG B 1 9 ? 23.469 52.906 16.062 1 61.22 9 ARG B O 1
ATOM 3470 N N . SER B 1 10 ? 22.312 54.25 17.438 1 54.88 10 SER B N 1
ATOM 3471 C CA . SER B 1 10 ? 21.75 53.094 18.141 1 54.88 10 SER B CA 1
ATOM 3472 C C . SER B 1 10 ? 20.672 52.406 17.312 1 54.88 10 SER B C 1
ATOM 3474 O O . SER B 1 10 ? 20.562 51.188 17.312 1 54.88 10 SER B O 1
ATOM 3476 N N . LEU B 1 11 ? 19.875 53.219 16.656 1 53.38 11 LEU B N 1
ATOM 3477 C CA . LEU B 1 11 ? 18.891 52.625 15.75 1 53.38 11 LEU B CA 1
ATOM 3478 C C . LEU B 1 11 ? 19.594 51.875 14.633 1 53.38 11 LEU B C 1
ATOM 3480 O O . LEU B 1 11 ? 19.125 50.781 14.234 1 53.38 11 LEU B O 1
ATOM 3484 N N . LEU B 1 12 ? 20.656 52.469 14.109 1 55.97 12 LEU B N 1
ATOM 3485 C CA . LEU B 1 12 ? 21.406 51.781 13.086 1 55.97 12 LEU B CA 1
ATOM 3486 C C . LEU B 1 12 ? 22.016 50.5 13.648 1 55.97 12 LEU B C 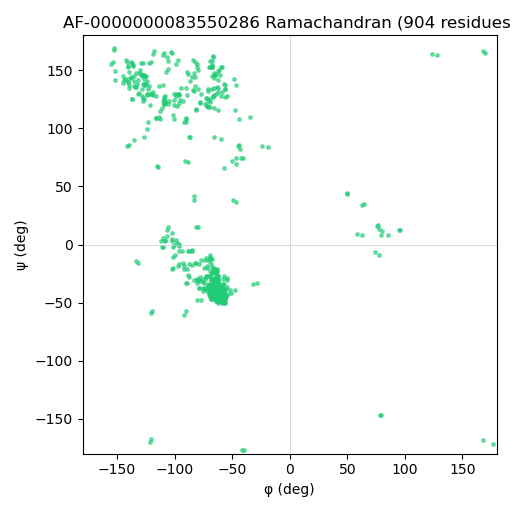1
ATOM 3488 O O . LEU B 1 12 ? 22.094 49.469 12.953 1 55.97 12 LEU B O 1
ATOM 3492 N N . LYS B 1 13 ? 22.406 50.531 14.859 1 55.94 13 LYS B N 1
ATOM 3493 C CA . LYS B 1 13 ? 23 49.375 15.469 1 55.94 13 LYS B CA 1
ATOM 3494 C C . LYS B 1 13 ? 21.938 48.281 15.727 1 55.94 13 LYS B C 1
ATOM 3496 O O . LYS B 1 13 ? 22.203 47.094 15.555 1 55.94 13 LYS B O 1
ATOM 3501 N N . TRP B 1 14 ? 20.781 48.719 16.078 1 53.16 14 TRP B N 1
ATOM 3502 C CA . TRP B 1 14 ? 19.703 47.75 16.281 1 53.16 14 TRP B CA 1
ATOM 3503 C C . TRP B 1 14 ? 19.234 47.188 14.938 1 53.16 14 TRP B C 1
ATOM 3505 O O . TRP B 1 14 ? 18.953 46 14.828 1 53.16 14 TRP B O 1
ATOM 3515 N N . SER B 1 15 ? 19.172 48.062 13.992 1 55.53 15 SER B N 1
ATOM 3516 C CA . SER B 1 15 ? 18.859 47.562 12.664 1 55.53 15 SER B CA 1
ATOM 3517 C C . SER B 1 15 ? 19.906 46.562 12.18 1 55.53 15 SER B C 1
ATOM 3519 O O . SER B 1 15 ? 19.578 45.562 11.547 1 55.53 15 SER B O 1
ATOM 3521 N N . ALA B 1 16 ? 21.125 46.906 12.422 1 55.56 16 ALA B N 1
ATOM 3522 C CA . ALA B 1 16 ? 22.203 46 12.008 1 55.56 16 ALA B CA 1
ATOM 3523 C C . ALA B 1 16 ? 22.141 44.688 12.781 1 55.56 16 ALA B C 1
ATOM 3525 O O . ALA B 1 16 ? 22.438 43.625 12.227 1 55.56 16 ALA B O 1
ATOM 3526 N N . ALA B 1 17 ? 21.859 44.719 13.992 1 53.59 17 ALA B N 1
ATOM 3527 C CA . ALA B 1 17 ? 21.766 43.5 14.789 1 53.59 17 ALA B CA 1
ATOM 3528 C C . ALA B 1 17 ? 20.609 42.625 14.32 1 53.59 17 ALA B C 1
ATOM 3530 O O . ALA B 1 17 ? 20.719 41.406 14.312 1 53.59 17 ALA B O 1
ATOM 3531 N N . THR B 1 18 ? 19.547 43.312 13.977 1 53.34 18 THR B N 1
ATOM 3532 C CA . THR B 1 18 ? 18.406 42.562 13.461 1 53.34 18 THR B CA 1
ATOM 3533 C C . THR B 1 18 ? 18.766 41.906 12.133 1 53.34 18 THR B C 1
ATOM 3535 O O . THR B 1 18 ? 18.312 40.781 11.844 1 53.34 18 THR B O 1
ATOM 3538 N N . LEU B 1 19 ? 19.516 42.594 11.352 1 53.66 19 LEU B N 1
ATOM 3539 C CA . LEU B 1 19 ? 19.906 42.031 10.07 1 53.66 19 LEU B CA 1
ATOM 3540 C C . LEU B 1 19 ? 20.859 40.875 10.258 1 53.66 19 LEU B C 1
ATOM 3542 O O . LEU B 1 19 ? 20.859 39.906 9.461 1 53.66 19 LEU B O 1
ATOM 3546 N N . ALA B 1 20 ? 21.688 40.938 11.188 1 53.53 20 ALA B N 1
ATOM 3547 C CA . ALA B 1 20 ? 22.625 39.844 11.406 1 53.53 20 ALA B CA 1
ATOM 3548 C C . ALA B 1 20 ? 21.906 38.594 11.844 1 53.53 20 ALA B C 1
ATOM 3550 O O . ALA B 1 20 ? 22.375 37.469 11.57 1 53.53 20 ALA B O 1
ATOM 3551 N N . LEU B 1 21 ? 20.766 38.688 12.352 1 50.84 21 LEU B N 1
ATOM 3552 C CA . LEU B 1 21 ? 20.016 37.5 12.797 1 50.84 21 LEU B CA 1
ATOM 3553 C C . LEU B 1 21 ? 19.203 36.906 11.656 1 50.84 21 LEU B C 1
ATOM 3555 O O . LEU B 1 21 ? 18.625 35.844 11.797 1 50.84 21 LEU B O 1
ATOM 3559 N N . ALA B 1 22 ? 18.984 37.656 10.594 1 51.81 22 ALA B N 1
ATOM 3560 C CA . ALA B 1 22 ? 18.156 37.25 9.453 1 51.81 22 ALA B CA 1
ATOM 3561 C C . ALA B 1 22 ? 18.672 35.969 8.828 1 51.81 22 ALA B C 1
ATOM 3563 O O . ALA B 1 22 ? 17.891 35.219 8.227 1 51.81 22 ALA B O 1
ATOM 3564 N N . GLY B 1 23 ? 19.906 35.719 8.883 1 51.78 23 GLY B N 1
ATOM 3565 C CA . GLY B 1 23 ? 20.453 34.531 8.234 1 51.78 23 GLY B CA 1
ATOM 3566 C C . GLY B 1 23 ? 20.047 33.25 8.898 1 51.78 23 GLY B C 1
ATOM 3567 O O . GLY B 1 23 ? 20.297 32.156 8.367 1 51.78 23 GLY B O 1
ATOM 3568 N N . CYS B 1 24 ? 19.469 33.219 9.953 1 53.88 24 CYS B N 1
ATOM 3569 C CA . CYS B 1 24 ? 19.578 32.062 10.844 1 53.88 24 CYS B CA 1
ATOM 3570 C C . CYS B 1 24 ? 18.453 31.078 10.594 1 53.88 24 CYS B C 1
ATOM 3572 O O . CYS B 1 24 ? 18.547 29.906 10.969 1 53.88 24 CYS B O 1
ATOM 3574 N N . ALA B 1 25 ? 17.266 31.516 9.836 1 65.38 25 ALA B N 1
ATOM 3575 C CA . ALA B 1 25 ? 16.25 30.469 9.836 1 65.38 25 ALA B CA 1
ATOM 3576 C C . ALA B 1 25 ? 16.156 29.797 8.469 1 65.38 25 ALA B C 1
ATOM 3578 O O . ALA B 1 25 ? 15.203 29.062 8.195 1 65.38 25 ALA B O 1
ATOM 3579 N N . ASP B 1 26 ? 17.109 30.047 7.641 1 73.88 26 ASP B N 1
ATOM 3580 C CA . ASP B 1 26 ? 17.016 29.406 6.332 1 73.88 26 ASP B CA 1
ATOM 3581 C C . ASP B 1 26 ? 17.516 27.969 6.391 1 73.88 26 ASP B C 1
ATOM 3583 O O . ASP B 1 26 ? 18.625 27.703 6.844 1 73.88 26 ASP B O 1
ATOM 3587 N N . VAL B 1 27 ? 16.531 27.094 6.102 1 82.75 27 VAL B N 1
ATOM 3588 C CA . VAL B 1 27 ? 16.875 25.672 6.117 1 82.75 27 VAL B CA 1
ATOM 3589 C C . VAL B 1 27 ? 17.625 25.312 4.836 1 82.75 27 VAL B C 1
ATOM 3591 O O . VAL B 1 27 ? 17.172 25.641 3.732 1 82.75 27 VAL B O 1
ATOM 3594 N N . ASN B 1 28 ? 18.844 24.797 4.961 1 86.31 28 ASN B N 1
ATOM 3595 C CA . ASN B 1 28 ? 19.562 24.219 3.832 1 86.31 28 ASN B CA 1
ATOM 3596 C C . ASN B 1 28 ? 19.266 22.734 3.689 1 86.31 28 ASN B C 1
ATOM 3598 O O . ASN B 1 28 ? 19.594 21.938 4.582 1 86.31 28 ASN B O 1
ATOM 3602 N N . TYR B 1 29 ? 18.547 22.484 2.709 1 91.5 29 TYR B N 1
ATOM 3603 C CA . TYR B 1 29 ? 18.203 21.094 2.453 1 91.5 29 TYR B CA 1
ATOM 3604 C C . TYR B 1 29 ? 19.203 20.453 1.49 1 91.5 29 TYR B C 1
ATOM 3606 O O . TYR B 1 29 ? 19.422 20.969 0.392 1 91.5 29 TYR B O 1
ATOM 3614 N N . ASP B 1 30 ? 19.812 19.359 1.931 1 90.81 30 ASP B N 1
ATOM 3615 C CA . ASP B 1 30 ? 20.641 18.5 1.085 1 90.81 30 ASP B CA 1
ATOM 3616 C C . ASP B 1 30 ? 19.953 17.172 0.81 1 90.81 30 ASP B C 1
ATOM 3618 O O . ASP B 1 30 ? 19.594 16.438 1.741 1 90.81 30 ASP B O 1
ATOM 3622 N N . PRO B 1 31 ? 19.766 16.953 -0.46 1 92.5 31 PRO B N 1
ATOM 3623 C CA . PRO B 1 31 ? 19.125 15.672 -0.765 1 92.5 31 PRO B CA 1
ATOM 3624 C C . PRO B 1 31 ? 19.906 14.484 -0.185 1 92.5 31 PRO B C 1
ATOM 3626 O O . PRO B 1 31 ? 21.125 14.461 -0.239 1 92.5 31 PRO B O 1
ATOM 3629 N N . PRO B 1 32 ? 19.188 13.609 0.434 1 92.75 32 PRO B N 1
ATOM 3630 C CA . PRO B 1 32 ? 19.859 12.453 1.019 1 92.75 32 PRO B CA 1
ATOM 3631 C C . PRO B 1 32 ? 20.406 11.492 -0.038 1 92.75 32 PRO B C 1
ATOM 3633 O O . PRO B 1 32 ? 19.906 11.453 -1.162 1 92.75 32 PRO B O 1
ATOM 3636 N N . ALA B 1 33 ? 21.469 10.75 0.331 1 92 33 ALA B N 1
ATOM 3637 C CA . ALA B 1 33 ? 22.016 9.703 -0.523 1 92 33 ALA B CA 1
ATOM 3638 C C . ALA B 1 33 ? 21.469 8.328 -0.142 1 92 33 ALA B C 1
ATOM 3640 O O . ALA B 1 33 ? 21.453 7.965 1.035 1 92 33 ALA B O 1
ATOM 3641 N N . ALA B 1 34 ? 21.016 7.699 -1.118 1 92.75 34 ALA B N 1
ATOM 3642 C CA . ALA B 1 34 ? 20.469 6.367 -0.861 1 92.75 34 ALA B CA 1
ATOM 3643 C C . ALA B 1 34 ? 21.578 5.371 -0.536 1 92.75 34 ALA B C 1
ATOM 3645 O O . ALA B 1 34 ? 22.625 5.352 -1.202 1 92.75 34 ALA B O 1
ATOM 3646 N N . ALA B 1 35 ? 21.406 4.613 0.501 1 90.44 35 ALA B N 1
ATOM 3647 C CA . ALA B 1 35 ? 22.328 3.539 0.851 1 90.44 35 ALA B CA 1
ATOM 3648 C C . ALA B 1 35 ? 21.969 2.246 0.124 1 90.44 35 ALA B C 1
ATOM 3650 O O . ALA B 1 35 ? 21.109 1.495 0.573 1 90.44 35 ALA B O 1
ATOM 3651 N N . VAL B 1 36 ? 22.594 2.066 -1.017 1 93.81 36 VAL B N 1
ATOM 3652 C CA . VAL B 1 36 ? 22.297 0.887 -1.824 1 93.81 36 VAL B CA 1
ATOM 3653 C C . VAL B 1 36 ? 23.594 0.161 -2.168 1 93.81 36 VAL B C 1
ATOM 3655 O O . VAL B 1 36 ? 24.672 0.756 -2.131 1 93.81 36 VAL B O 1
ATOM 3658 N N . ALA B 1 37 ? 23.484 -1.109 -2.445 1 93.94 37 ALA B N 1
ATOM 3659 C CA . ALA B 1 37 ? 24.625 -1.904 -2.881 1 93.94 37 ALA B CA 1
ATOM 3660 C C . ALA B 1 37 ? 25.125 -1.455 -4.258 1 93.94 37 ALA B C 1
ATOM 3662 O O . ALA B 1 37 ? 24.406 -0.758 -4.977 1 93.94 37 ALA B O 1
ATOM 3663 N N . ALA B 1 38 ? 26.359 -1.843 -4.586 1 93.5 38 ALA B N 1
ATOM 3664 C CA . ALA B 1 38 ? 26.953 -1.463 -5.867 1 93.5 38 ALA B CA 1
ATOM 3665 C C . ALA B 1 38 ? 26.266 -2.197 -7.023 1 93.5 38 ALA B C 1
ATOM 3667 O O . ALA B 1 38 ? 26.172 -1.665 -8.133 1 93.5 38 ALA B O 1
ATOM 3668 N N . ARG B 1 39 ? 25.891 -3.406 -6.727 1 95 39 ARG B N 1
ATOM 3669 C CA . ARG B 1 39 ? 25.234 -4.227 -7.742 1 95 39 ARG B CA 1
ATOM 3670 C C . ARG B 1 39 ? 24.047 -4.988 -7.16 1 95 39 ARG B C 1
ATOM 3672 O O . ARG B 1 39 ? 23.969 -5.172 -5.941 1 95 39 ARG B O 1
ATOM 3679 N N . PHE B 1 40 ? 23.141 -5.332 -8.039 1 95.25 40 PHE B N 1
ATOM 3680 C CA . PHE B 1 40 ? 22.047 -6.207 -7.645 1 95.25 40 PHE B CA 1
ATOM 3681 C C . PHE B 1 40 ? 22.562 -7.617 -7.371 1 95.25 40 PHE B C 1
ATOM 3683 O O . PHE B 1 40 ? 23.641 -7.996 -7.832 1 95.25 40 PHE B O 1
ATOM 3690 N N . ASP B 1 41 ? 21.797 -8.391 -6.59 1 92.25 41 ASP B N 1
ATOM 3691 C CA . ASP B 1 41 ? 22.125 -9.789 -6.344 1 92.25 41 ASP B CA 1
ATOM 3692 C C . ASP B 1 41 ? 21.969 -10.625 -7.613 1 92.25 41 ASP B C 1
ATOM 3694 O O . ASP B 1 41 ? 22.797 -11.484 -7.906 1 92.25 41 ASP B O 1
ATOM 3698 N N . GLY B 1 42 ? 20.891 -10.391 -8.328 1 92.25 42 GLY B N 1
ATOM 3699 C CA . GLY B 1 42 ? 20.703 -11.047 -9.609 1 92.25 42 GLY B CA 1
ATOM 3700 C C . GLY B 1 42 ? 21.469 -10.391 -10.742 1 92.25 42 GLY B C 1
ATOM 3701 O O . GLY B 1 42 ? 21.859 -9.227 -10.641 1 92.25 42 GLY B O 1
ATOM 3702 N N . THR B 1 43 ? 21.75 -11.164 -11.766 1 93.56 43 THR B N 1
ATOM 3703 C CA . THR B 1 43 ? 22.406 -10.602 -12.945 1 93.56 43 THR B CA 1
ATOM 3704 C C . THR B 1 43 ? 21.484 -9.594 -13.633 1 93.56 43 THR B C 1
ATOM 3706 O O . THR B 1 43 ? 20.391 -9.938 -14.078 1 93.56 43 THR B O 1
ATOM 3709 N N . ALA B 1 44 ? 21.938 -8.398 -13.656 1 95.38 44 ALA B N 1
ATOM 3710 C CA . ALA B 1 44 ? 21.141 -7.32 -14.234 1 95.38 44 ALA B CA 1
ATOM 3711 C C . ALA B 1 44 ? 21.734 -6.844 -15.555 1 95.38 44 ALA B C 1
ATOM 3713 O O . ALA B 1 44 ? 22.922 -6.531 -15.633 1 95.38 44 ALA B O 1
ATOM 3714 N N . PRO B 1 45 ? 20.922 -6.82 -16.594 1 94.38 45 PRO B N 1
ATOM 3715 C CA . PRO B 1 45 ? 21.422 -6.211 -17.828 1 94.38 45 PRO B CA 1
ATOM 3716 C C . PRO B 1 45 ? 21.828 -4.754 -17.641 1 94.38 45 PRO B C 1
ATOM 3718 O O . PRO B 1 45 ? 21.297 -4.062 -16.781 1 94.38 45 PRO B O 1
ATOM 3721 N N . ALA B 1 46 ? 22.75 -4.324 -18.469 1 91.88 46 ALA B N 1
ATOM 3722 C CA . ALA B 1 46 ? 23.219 -2.941 -18.406 1 91.88 46 ALA B CA 1
ATOM 3723 C C . ALA B 1 46 ? 22.125 -1.97 -18.828 1 91.88 46 ALA B C 1
ATOM 3725 O O . ALA B 1 46 ? 21.219 -2.346 -19.578 1 91.88 46 ALA B O 1
ATOM 3726 N N . ARG B 1 47 ? 22.234 -0.802 -18.344 1 90.62 47 ARG B N 1
ATOM 3727 C CA . ARG B 1 47 ? 21.297 0.233 -18.766 1 90.62 47 ARG B CA 1
ATOM 3728 C C . ARG B 1 47 ? 21.594 0.715 -20.172 1 90.62 47 ARG B C 1
ATOM 3730 O O . ARG B 1 47 ? 22.734 1.042 -20.5 1 90.62 47 ARG B O 1
ATOM 3737 N N . THR B 1 48 ? 20.656 0.539 -20.875 1 82 48 THR B N 1
ATOM 3738 C CA . THR B 1 48 ? 20.844 0.959 -22.266 1 82 48 THR B CA 1
ATOM 3739 C C . THR B 1 48 ? 20.125 2.283 -22.531 1 82 48 THR B C 1
ATOM 3741 O O . THR B 1 48 ? 19.375 2.768 -21.672 1 82 48 THR B O 1
ATOM 3744 N N . GLY B 1 49 ? 20.391 2.992 -23.641 1 69.88 49 GLY B N 1
ATOM 3745 C CA . GLY B 1 49 ? 19.938 4.316 -24.047 1 69.88 49 GLY B CA 1
ATOM 3746 C C . GLY B 1 49 ? 18.469 4.562 -23.75 1 69.88 49 GLY B C 1
ATOM 3747 O O . GLY B 1 49 ? 17.828 3.779 -23.047 1 69.88 49 GLY B O 1
ATOM 3748 N N . ASN B 1 50 ? 17.906 5.715 -24.125 1 67.56 50 ASN B N 1
ATOM 3749 C CA . ASN B 1 50 ? 16.641 6.359 -23.781 1 67.56 50 ASN B CA 1
ATOM 3750 C C . ASN B 1 50 ? 15.492 5.812 -24.625 1 67.56 50 ASN B C 1
ATOM 3752 O O . ASN B 1 50 ? 14.688 6.582 -25.156 1 67.56 50 ASN B O 1
ATOM 3756 N N . ARG B 1 51 ? 15.477 4.492 -24.828 1 79.38 51 ARG B N 1
ATOM 3757 C CA . ARG B 1 51 ? 14.32 3.982 -25.562 1 79.38 51 ARG B CA 1
ATOM 3758 C C . ARG B 1 51 ? 13.18 3.625 -24.609 1 79.38 51 ARG B C 1
ATOM 3760 O O . ARG B 1 51 ? 13.422 3.184 -23.484 1 79.38 51 ARG B O 1
ATOM 3767 N N . MET B 1 52 ? 11.969 3.816 -25.203 1 89.75 52 MET B N 1
ATOM 3768 C CA . MET B 1 52 ? 10.781 3.395 -24.453 1 89.75 52 MET B CA 1
ATOM 3769 C C . MET B 1 52 ? 10.719 1.873 -24.359 1 89.75 52 MET B C 1
ATOM 3771 O O . MET B 1 52 ? 10.906 1.169 -25.344 1 89.75 52 MET B O 1
ATOM 3775 N N . TRP B 1 53 ? 10.625 1.331 -23.172 1 92.44 53 TRP B N 1
ATOM 3776 C CA . TRP B 1 53 ? 10.797 -0.091 -22.891 1 92.44 53 TRP B CA 1
ATOM 3777 C C . TRP B 1 53 ? 9.82 -0.93 -23.719 1 92.44 53 TRP B C 1
ATOM 3779 O O . TRP B 1 53 ? 10.156 -2.035 -24.141 1 92.44 53 TRP B O 1
ATOM 3789 N N . TRP B 1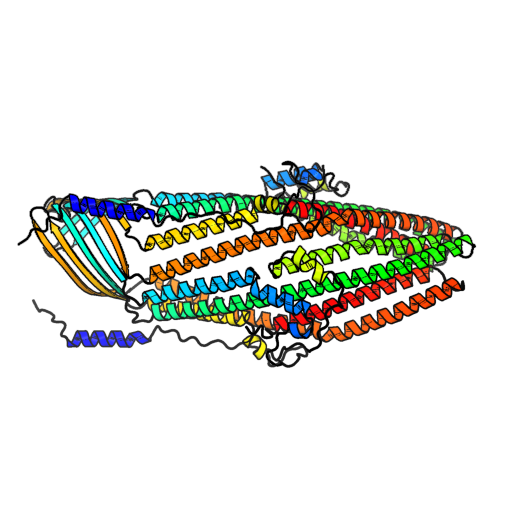 54 ? 8.562 -0.409 -24 1 94 54 TRP B N 1
ATOM 3790 C CA . TRP B 1 54 ? 7.555 -1.221 -24.672 1 94 54 TRP B CA 1
ATOM 3791 C C . TRP B 1 54 ? 7.906 -1.418 -26.141 1 94 54 TRP B C 1
ATOM 3793 O O . TRP B 1 54 ? 7.379 -2.322 -26.797 1 94 54 TRP B O 1
ATOM 3803 N N . THR B 1 55 ? 8.781 -0.587 -26.734 1 92.81 55 THR B N 1
ATOM 3804 C CA . THR B 1 55 ? 9.188 -0.731 -28.125 1 92.81 55 THR B CA 1
ATOM 3805 C C . THR B 1 55 ? 10.039 -1.985 -28.312 1 92.81 55 THR B C 1
ATOM 3807 O O . THR B 1 55 ? 10.258 -2.432 -29.438 1 92.81 55 THR B O 1
ATOM 3810 N N . SER B 1 56 ? 10.477 -2.555 -27.203 1 93.75 56 SER B N 1
ATOM 3811 C CA . SER B 1 56 ? 11.234 -3.797 -27.266 1 93.75 56 SER B CA 1
ATOM 3812 C C . SER B 1 56 ? 10.391 -4.934 -27.844 1 93.75 56 SER B C 1
ATOM 3814 O O . SER B 1 56 ? 10.93 -5.922 -28.344 1 93.75 56 SER B O 1
ATOM 3816 N N . PHE B 1 57 ? 9.094 -4.801 -27.781 1 96.5 57 PHE B N 1
ATOM 3817 C CA . PHE B 1 57 ? 8.219 -5.844 -28.312 1 96.5 57 PHE B CA 1
ATOM 3818 C C . PHE B 1 57 ? 8.062 -5.723 -29.812 1 96.5 57 PHE B C 1
ATOM 3820 O O . PHE B 1 57 ? 7.594 -6.656 -30.469 1 96.5 57 PHE B O 1
ATOM 3827 N N . ARG B 1 58 ? 8.398 -4.625 -30.406 1 95.62 58 ARG B N 1
ATOM 3828 C CA . ARG B 1 58 ? 8.25 -4.355 -31.844 1 95.62 58 ARG B CA 1
ATOM 3829 C C . ARG B 1 58 ? 6.84 -4.691 -32.312 1 95.62 58 ARG B C 1
ATOM 3831 O O . ARG B 1 58 ? 6.664 -5.391 -33.312 1 95.62 58 ARG B O 1
ATOM 3838 N N . ASP B 1 59 ? 5.922 -4.289 -31.562 1 96.81 59 ASP B N 1
ATOM 3839 C CA . ASP B 1 59 ? 4.508 -4.539 -31.828 1 96.81 59 ASP B CA 1
ATOM 3840 C C . ASP B 1 59 ? 3.754 -3.23 -32.062 1 96.81 59 ASP B C 1
ATOM 3842 O O . ASP B 1 59 ? 3.492 -2.486 -31.109 1 96.81 59 ASP B O 1
ATOM 3846 N N . SER B 1 60 ? 3.352 -2.973 -33.312 1 95.75 60 SER B N 1
ATOM 3847 C CA . SER B 1 60 ? 2.736 -1.705 -33.688 1 95.75 60 SER B CA 1
ATOM 3848 C C . SER B 1 60 ? 1.386 -1.521 -33 1 95.75 60 SER B C 1
ATOM 3850 O O . SER B 1 60 ? 0.983 -0.393 -32.688 1 95.75 60 SER B O 1
ATOM 3852 N N . GLN B 1 61 ? 0.688 -2.578 -32.75 1 96.69 61 GLN B N 1
ATOM 3853 C CA . GLN B 1 61 ? -0.595 -2.465 -32.062 1 96.69 61 GLN B CA 1
ATOM 3854 C C . GLN B 1 61 ? -0.406 -2.041 -30.609 1 96.69 61 GLN B C 1
ATOM 3856 O O . GLN B 1 61 ? -1.142 -1.189 -30.109 1 96.69 61 GLN B O 1
ATOM 3861 N N . LEU B 1 62 ? 0.598 -2.633 -29.938 1 97.62 62 LEU B N 1
ATOM 3862 C CA . LEU B 1 62 ? 0.906 -2.227 -28.578 1 97.62 62 LEU B CA 1
ATOM 3863 C C . LEU B 1 62 ? 1.327 -0.761 -28.531 1 97.62 62 LEU B C 1
ATOM 3865 O O . LEU B 1 62 ? 0.879 -0.01 -27.656 1 97.62 62 LEU B O 1
ATOM 3869 N N . ASP B 1 63 ? 2.117 -0.343 -29.531 1 96.75 63 ASP B N 1
ATOM 3870 C CA . ASP B 1 63 ? 2.557 1.048 -29.609 1 96.75 63 ASP B CA 1
ATOM 3871 C C . ASP B 1 63 ? 1.363 1.993 -29.734 1 96.75 63 ASP B C 1
ATOM 3873 O O . ASP B 1 63 ? 1.322 3.035 -29.078 1 96.75 63 ASP B O 1
ATOM 3877 N N . GLN B 1 64 ? 0.44 1.583 -30.531 1 96.56 64 GLN B N 1
ATOM 3878 C CA . GLN B 1 64 ? -0.737 2.414 -30.75 1 96.56 64 GLN B CA 1
ATOM 3879 C C . GLN B 1 64 ? -1.595 2.502 -29.5 1 96.56 64 GLN B C 1
ATOM 3881 O O . GLN B 1 64 ? -2.146 3.561 -29.188 1 96.56 64 GLN B O 1
ATOM 3886 N N . LEU B 1 65 ? -1.72 1.435 -28.781 1 97.88 65 LEU B N 1
ATOM 3887 C CA . LEU B 1 65 ? -2.502 1.424 -27.547 1 97.88 65 LEU B CA 1
ATOM 3888 C C . LEU B 1 65 ? -1.862 2.318 -26.5 1 97.88 65 LEU B C 1
ATOM 3890 O O . LEU B 1 65 ? -2.559 3.064 -25.797 1 97.88 65 LEU B O 1
ATOM 3894 N N . ILE B 1 66 ? -0.545 2.268 -26.375 1 97.25 66 ILE B N 1
ATOM 3895 C CA . ILE B 1 66 ? 0.148 3.096 -25.391 1 97.25 66 ILE B CA 1
ATOM 3896 C C . ILE B 1 66 ? 0.023 4.566 -25.781 1 97.25 66 ILE B C 1
ATOM 3898 O O . ILE B 1 66 ? -0.203 5.426 -24.922 1 97.25 66 ILE B O 1
ATOM 3902 N N . THR B 1 67 ? 0.112 4.879 -27.094 1 96.38 67 THR B N 1
ATOM 3903 C CA . THR B 1 67 ? -0.081 6.242 -27.578 1 96.38 67 THR B CA 1
ATOM 3904 C C . THR B 1 67 ? -1.483 6.742 -27.25 1 96.38 67 THR B C 1
ATOM 3906 O O . THR B 1 67 ? -1.65 7.871 -26.781 1 96.38 67 THR B O 1
ATOM 3909 N N . ALA B 1 68 ? -2.455 5.867 -27.469 1 96.75 68 ALA B N 1
ATOM 3910 C CA . ALA B 1 68 ? -3.834 6.219 -27.141 1 96.75 68 ALA B CA 1
ATOM 3911 C C . ALA B 1 68 ? -3.992 6.453 -25.641 1 96.75 68 ALA B C 1
ATOM 3913 O O . ALA B 1 68 ? -4.684 7.387 -25.219 1 96.75 68 ALA B O 1
ATOM 3914 N N . GLY B 1 69 ? -3.396 5.609 -24.828 1 97.12 69 GLY B N 1
ATOM 3915 C CA . GLY B 1 69 ? -3.416 5.812 -23.391 1 97.12 69 GLY B CA 1
ATOM 3916 C C . GLY B 1 69 ? -2.807 7.133 -22.953 1 97.12 69 GLY B C 1
ATOM 3917 O O . GLY B 1 69 ? -3.387 7.859 -22.156 1 97.12 69 GLY B O 1
ATOM 3918 N N . ASN B 1 70 ? -1.671 7.465 -23.547 1 95.06 70 ASN B N 1
ATOM 3919 C CA . ASN B 1 70 ? -0.999 8.719 -23.219 1 95.06 70 ASN B CA 1
ATOM 3920 C C . ASN B 1 70 ? -1.86 9.922 -23.578 1 95.06 70 ASN B C 1
ATOM 3922 O O . ASN B 1 70 ? -1.799 10.953 -22.906 1 95.06 70 ASN B O 1
ATOM 3926 N N . ALA B 1 71 ? -2.688 9.758 -24.516 1 94.31 71 ALA B N 1
ATOM 3927 C CA . ALA B 1 71 ? -3.518 10.859 -24.984 1 94.31 71 ALA B CA 1
ATOM 3928 C C . ALA B 1 71 ? -4.812 10.961 -24.188 1 94.31 71 ALA B C 1
ATOM 3930 O O . ALA B 1 71 ? -5.371 12.047 -24.031 1 94.31 71 ALA B O 1
ATOM 3931 N N . ARG B 1 72 ? -5.316 9.758 -23.609 1 95.06 72 ARG B N 1
ATOM 3932 C CA . ARG B 1 72 ? -6.723 9.781 -23.219 1 95.06 72 ARG B CA 1
ATOM 3933 C C . ARG B 1 72 ? -6.906 9.25 -21.812 1 95.06 72 ARG B C 1
ATOM 3935 O O . ARG B 1 72 ? -7.98 9.391 -21.219 1 95.06 72 ARG B O 1
ATOM 3942 N N . ASN B 1 73 ? -5.98 8.594 -21.25 1 96.44 73 ASN B N 1
ATOM 3943 C CA . ASN B 1 73 ? -6.188 7.941 -19.953 1 96.44 73 ASN B CA 1
ATOM 3944 C C . ASN B 1 73 ? -6.582 8.945 -18.875 1 96.44 73 ASN B C 1
ATOM 3946 O O . ASN B 1 73 ? -5.887 9.938 -18.672 1 96.44 73 ASN B O 1
ATOM 3950 N N . LEU B 1 74 ? -7.609 8.594 -18.172 1 95.81 74 LEU B N 1
ATOM 3951 C CA . LEU B 1 74 ? -8.211 9.555 -17.266 1 95.81 74 LEU B CA 1
ATOM 3952 C C . LEU B 1 74 ? -7.426 9.641 -15.961 1 95.81 74 LEU B C 1
ATOM 3954 O O . LEU B 1 74 ? -7.426 10.68 -15.289 1 95.81 74 LEU B O 1
ATOM 3958 N N . ASP B 1 75 ? -6.82 8.586 -15.578 1 94.12 75 ASP B N 1
ATOM 3959 C CA . ASP B 1 75 ? -5.969 8.656 -14.398 1 94.12 75 ASP B CA 1
ATOM 3960 C C . ASP B 1 75 ? -4.793 9.602 -14.609 1 94.12 75 ASP B C 1
ATOM 3962 O O . ASP B 1 75 ? -4.445 10.383 -13.727 1 94.12 75 ASP B O 1
ATOM 3966 N N . VAL B 1 76 ? -4.145 9.516 -15.75 1 95.56 76 VAL B N 1
ATOM 3967 C CA . VAL B 1 76 ? -3.023 10.391 -16.078 1 95.56 76 VAL B CA 1
ATOM 3968 C C . VAL B 1 76 ? -3.506 11.836 -16.172 1 95.56 76 VAL B C 1
ATOM 3970 O O . VAL B 1 76 ? -2.857 12.742 -15.641 1 95.56 76 VAL B O 1
ATOM 3973 N N . ARG B 1 77 ? -4.625 12.047 -16.75 1 95.56 77 ARG B N 1
ATOM 3974 C CA . ARG B 1 77 ? -5.164 13.398 -16.875 1 95.56 77 ARG B CA 1
ATOM 3975 C C . ARG B 1 77 ? -5.477 13.992 -15.508 1 95.56 77 ARG B C 1
ATOM 3977 O O . ARG B 1 77 ? -5.277 15.188 -15.281 1 95.56 77 ARG B O 1
ATOM 3984 N N . GLN B 1 78 ? -6.012 13.172 -14.633 1 96.19 78 GLN B N 1
ATOM 3985 C CA . GLN B 1 78 ? -6.254 13.633 -13.266 1 96.19 78 GLN B CA 1
ATOM 3986 C C . GLN B 1 78 ? -4.949 14.023 -12.578 1 96.19 78 GLN B C 1
ATOM 3988 O O . GLN B 1 78 ? -4.898 15.039 -11.875 1 96.19 78 GLN B O 1
ATOM 3993 N N . ALA B 1 79 ? -3.904 13.273 -12.781 1 94.62 79 ALA B N 1
ATOM 3994 C CA . ALA B 1 79 ? -2.605 13.578 -12.188 1 94.62 79 ALA B CA 1
ATOM 3995 C C . ALA B 1 79 ? -2.035 14.875 -12.75 1 94.62 79 ALA B C 1
ATOM 3997 O O . ALA B 1 79 ? -1.417 15.664 -12.031 1 94.62 79 ALA B O 1
ATOM 3998 N N . VAL B 1 80 ? -2.232 15.117 -14 1 95.31 80 VAL B N 1
ATOM 3999 C CA . VAL B 1 80 ? -1.769 16.344 -14.641 1 95.31 80 VAL B CA 1
ATOM 4000 C C . VAL B 1 80 ? -2.529 17.531 -14.078 1 95.31 80 VAL B C 1
ATOM 4002 O O . VAL B 1 80 ? -1.943 18.594 -13.836 1 95.31 80 VAL B O 1
ATOM 4005 N N . GLU B 1 81 ? -3.844 17.359 -13.859 1 96.12 81 GLU B N 1
ATOM 4006 C CA . GLU B 1 81 ? -4.625 18.453 -13.281 1 96.12 81 GLU B CA 1
ATOM 4007 C C . GLU B 1 81 ? -4.188 18.734 -11.844 1 96.12 81 GLU B C 1
ATOM 4009 O O . GLU B 1 81 ? -4.238 19.891 -11.391 1 96.12 81 GLU B O 1
ATOM 4014 N N . ALA B 1 82 ? -3.77 17.75 -11.18 1 96.12 82 ALA B N 1
ATOM 4015 C CA . ALA B 1 82 ? -3.252 17.938 -9.828 1 96.12 82 ALA B CA 1
ATOM 4016 C C . ALA B 1 82 ? -1.989 18.797 -9.836 1 96.12 82 ALA B C 1
ATOM 4018 O O . ALA B 1 82 ? -1.729 19.547 -8.891 1 96.12 82 ALA B O 1
ATOM 4019 N N . VAL B 1 83 ? -1.167 18.75 -10.906 1 95.94 83 VAL B N 1
ATOM 4020 C CA . VAL B 1 83 ? -0.008 19.625 -11.07 1 95.94 83 VAL B CA 1
ATOM 4021 C C . VAL B 1 83 ? -0.462 21.078 -11.141 1 95.94 83 VAL B C 1
ATOM 4023 O O . VAL B 1 83 ? 0.134 21.953 -10.508 1 95.94 83 VAL B O 1
ATOM 4026 N N . ASN B 1 84 ? -1.598 21.297 -11.82 1 96.5 84 ASN B N 1
ATOM 4027 C CA . ASN B 1 84 ? -2.141 22.656 -11.906 1 96.5 84 ASN B CA 1
ATOM 4028 C C . ASN B 1 84 ? -2.59 23.172 -10.539 1 96.5 84 ASN B C 1
ATOM 4030 O O . ASN B 1 84 ? -2.377 24.328 -10.211 1 96.5 84 ASN B O 1
ATOM 4034 N N . GLU B 1 85 ? -3.17 22.297 -9.836 1 96.94 85 GLU B N 1
ATOM 4035 C CA . GLU B 1 85 ? -3.574 22.656 -8.477 1 96.94 85 GLU B CA 1
ATOM 4036 C C . GLU B 1 85 ? -2.363 23.016 -7.621 1 96.94 85 GLU B C 1
ATOM 4038 O O . GLU B 1 85 ? -2.389 24 -6.891 1 96.94 85 GLU B O 1
ATOM 4043 N N . ALA B 1 86 ? -1.294 22.234 -7.699 1 95.94 86 ALA B N 1
ATOM 4044 C CA . ALA B 1 86 ? -0.076 22.484 -6.938 1 95.94 86 ALA B CA 1
ATOM 4045 C C . ALA B 1 86 ? 0.586 23.797 -7.383 1 95.94 86 ALA B C 1
ATOM 4047 O O . ALA B 1 86 ? 1.146 24.516 -6.559 1 95.94 86 ALA B O 1
ATOM 4048 N N . ARG B 1 87 ? 0.5 24.047 -8.656 1 95.25 87 ARG B N 1
ATOM 4049 C CA . ARG B 1 87 ? 1.031 25.297 -9.188 1 95.25 87 ARG B CA 1
ATOM 4050 C C . ARG B 1 87 ? 0.276 26.5 -8.625 1 95.25 87 ARG B C 1
ATOM 4052 O O . ARG B 1 87 ? 0.889 27.469 -8.188 1 95.25 87 ARG B O 1
ATOM 4059 N N . ALA B 1 88 ? -1.037 26.391 -8.617 1 96.44 88 ALA B N 1
ATOM 4060 C CA . ALA B 1 88 ? -1.853 27.453 -8.047 1 96.44 88 ALA B CA 1
ATOM 4061 C C . ALA B 1 88 ? -1.546 27.641 -6.562 1 96.44 88 ALA B C 1
ATOM 4063 O O . ALA B 1 88 ? -1.477 28.766 -6.074 1 96.44 88 ALA B O 1
ATOM 4064 N N . ALA B 1 89 ? -1.305 26.625 -5.871 1 95.44 89 ALA B N 1
ATOM 4065 C CA . ALA B 1 89 ? -0.96 26.688 -4.453 1 95.44 89 ALA B CA 1
ATOM 4066 C C . ALA B 1 89 ? 0.388 27.375 -4.246 1 95.44 89 ALA B C 1
ATOM 4068 O O . ALA B 1 89 ? 0.544 28.188 -3.338 1 95.44 89 ALA B O 1
ATOM 4069 N N . ALA B 1 90 ? 1.377 27.047 -5.082 1 95.5 90 ALA B N 1
ATOM 4070 C CA . ALA B 1 90 ? 2.689 27.688 -5.004 1 95.5 90 ALA B CA 1
ATOM 4071 C C . ALA B 1 90 ? 2.59 29.172 -5.297 1 95.5 90 ALA B C 1
ATOM 4073 O O . ALA B 1 90 ? 3.24 29.984 -4.637 1 95.5 90 ALA B O 1
ATOM 4074 N N . GLU B 1 91 ? 1.695 29.5 -6.246 1 93.94 91 GLU B N 1
ATOM 4075 C CA . GLU B 1 91 ? 1.461 30.891 -6.57 1 93.94 91 GLU B CA 1
ATOM 4076 C C . GLU B 1 91 ? 0.808 31.625 -5.402 1 93.94 91 GLU B C 1
ATOM 4078 O O . GLU B 1 91 ? 1.166 32.781 -5.102 1 93.94 91 GLU B O 1
ATOM 4083 N N . ALA B 1 92 ? -0.088 30.984 -4.762 1 93.44 92 ALA B N 1
ATOM 4084 C CA . ALA B 1 92 ? -0.752 31.578 -3.604 1 93.44 92 ALA B CA 1
ATOM 4085 C C . ALA B 1 92 ? 0.243 31.859 -2.48 1 93.44 92 ALA B C 1
ATOM 4087 O O . ALA B 1 92 ? 0.19 32.906 -1.835 1 93.44 92 ALA B O 1
ATOM 4088 N N . ILE B 1 93 ? 1.165 31 -2.264 1 92.06 93 ILE B N 1
ATOM 4089 C CA . ILE B 1 93 ? 2.18 31.172 -1.231 1 92.06 93 ILE B CA 1
ATOM 4090 C C . ILE B 1 93 ? 3.125 32.312 -1.629 1 92.06 93 ILE B C 1
ATOM 4092 O O . ILE B 1 93 ? 3.516 33.125 -0.789 1 92.06 93 ILE B O 1
ATOM 4096 N N . GLY B 1 94 ? 3.449 32.406 -2.91 1 91.88 94 GLY B N 1
ATOM 4097 C CA . GLY B 1 94 ? 4.277 33.5 -3.404 1 91.88 94 GLY B CA 1
ATOM 4098 C C . GLY B 1 94 ? 3.619 34.844 -3.26 1 91.88 94 GLY B C 1
ATOM 4099 O O . GLY B 1 94 ? 4.301 35.875 -3.059 1 91.88 94 GLY B O 1
ATOM 4100 N N . ALA B 1 95 ? 2.289 34.844 -3.275 1 91.12 95 ALA B N 1
ATOM 4101 C CA . ALA B 1 95 ? 1.541 36.094 -3.164 1 91.12 95 ALA B CA 1
ATOM 4102 C C . ALA B 1 95 ? 1.697 36.719 -1.774 1 91.12 95 ALA B C 1
ATOM 4104 O O . ALA B 1 95 ? 1.481 37.906 -1.589 1 91.12 95 ALA B O 1
ATOM 4105 N N . ASN B 1 96 ? 2.154 35.938 -0.805 1 89.38 96 ASN B N 1
ATOM 4106 C CA . ASN B 1 96 ? 2.365 36.406 0.553 1 89.38 96 ASN B CA 1
ATOM 4107 C C . ASN B 1 96 ? 3.559 37.375 0.628 1 89.38 96 ASN B C 1
ATOM 4109 O O . ASN B 1 96 ? 3.729 38.062 1.618 1 89.38 96 ASN B O 1
ATOM 4113 N N . ASP B 1 97 ? 4.395 37.438 -0.435 1 91.06 97 ASP B N 1
ATOM 4114 C CA . ASP B 1 97 ? 5.543 38.344 -0.489 1 91.06 97 ASP B CA 1
ATOM 4115 C C . ASP B 1 97 ? 5.133 39.719 -0.98 1 91.06 97 ASP B C 1
ATOM 4117 O O . ASP B 1 97 ? 5.918 40.656 -0.914 1 91.06 97 ASP B O 1
ATOM 4121 N N . LEU B 1 98 ? 3.814 39.844 -1.405 1 90.06 98 LEU B N 1
ATOM 4122 C CA . LEU B 1 98 ? 3.32 41.125 -1.935 1 90.06 98 LEU B CA 1
ATOM 4123 C C . LEU B 1 98 ? 2.428 41.812 -0.917 1 90.06 98 LEU B C 1
ATOM 4125 O O . LEU B 1 98 ? 1.796 41.156 -0.083 1 90.06 98 LEU B O 1
ATOM 4129 N N . PRO B 1 99 ? 2.379 43.219 -0.943 1 90.75 99 PRO B N 1
ATOM 4130 C CA . PRO B 1 99 ? 1.458 43.906 -0.046 1 90.75 99 PRO B CA 1
ATOM 4131 C C . PRO B 1 99 ? -0.008 43.656 -0.394 1 90.75 99 PRO B C 1
ATOM 4133 O O . PRO B 1 99 ? -0.345 43.469 -1.565 1 90.75 99 PRO B O 1
ATOM 4136 N N . GLY B 1 100 ? -0.796 43.594 0.561 1 90.31 100 GLY B N 1
ATOM 4137 C CA . GLY B 1 100 ? -2.236 43.625 0.363 1 90.31 100 GLY B CA 1
ATOM 4138 C C . GLY B 1 100 ? -2.797 45.031 0.384 1 90.31 100 GLY B C 1
ATOM 4139 O O . GLY B 1 100 ? -2.336 45.875 1.152 1 90.31 100 GLY B O 1
ATOM 4140 N N . VAL B 1 101 ? -3.658 45.344 -0.549 1 88.88 101 VAL B N 1
ATOM 4141 C CA . VAL B 1 101 ? -4.312 46.656 -0.604 1 88.88 101 VAL B CA 1
ATOM 4142 C C . VAL B 1 101 ? -5.824 46.469 -0.522 1 88.88 101 VAL B C 1
ATOM 4144 O O . VAL B 1 101 ? -6.395 45.625 -1.203 1 88.88 101 VAL B O 1
ATOM 4147 N N . ASP B 1 102 ? -6.379 47.219 0.376 1 89.56 102 ASP B N 1
ATOM 4148 C CA . ASP B 1 102 ? -7.824 47.125 0.557 1 89.56 102 ASP B CA 1
ATOM 4149 C C . ASP B 1 102 ? -8.453 48.531 0.507 1 89.56 102 ASP B C 1
ATOM 4151 O O . ASP B 1 102 ? -7.805 49.531 0.831 1 89.56 102 ASP B O 1
ATOM 4155 N N . ALA B 1 103 ? -9.672 48.531 -0.022 1 89.94 103 ALA B N 1
ATOM 4156 C CA . ALA B 1 103 ? -10.516 49.75 0.052 1 89.94 103 ALA B CA 1
ATOM 4157 C C . ALA B 1 103 ? -11.727 49.5 0.942 1 89.94 103 ALA B C 1
ATOM 4159 O O . ALA B 1 103 ? -12.297 48.406 0.943 1 89.94 103 ALA B O 1
ATOM 4160 N N . THR B 1 104 ? -11.945 50.5 1.744 1 88.62 104 THR B N 1
ATOM 4161 C CA . THR B 1 104 ? -13.109 50.438 2.619 1 88.62 104 THR B CA 1
ATOM 4162 C C . THR B 1 104 ? -13.992 51.656 2.469 1 88.62 104 THR B C 1
ATOM 4164 O O . THR B 1 104 ? -13.508 52.719 2.09 1 88.62 104 THR B O 1
ATOM 4167 N N . ALA B 1 105 ? -15.32 51.5 2.584 1 88.81 105 ALA B N 1
ATOM 4168 C CA . ALA B 1 105 ? -16.312 52.562 2.68 1 88.81 105 ALA B CA 1
ATOM 4169 C C . ALA B 1 105 ? -17.312 52.281 3.795 1 88.81 105 ALA B C 1
ATOM 4171 O O . ALA B 1 105 ? -17.672 51.125 4.039 1 88.81 105 ALA B O 1
ATOM 4172 N N . GLY B 1 106 ? -17.516 53.438 4.504 1 87.38 106 GLY B N 1
ATOM 4173 C CA . GLY B 1 106 ? -18.453 53.25 5.594 1 87.38 106 GLY B CA 1
ATOM 4174 C C . GLY B 1 106 ? -19.188 54.531 5.992 1 87.38 106 GLY B C 1
ATOM 4175 O O . GLY B 1 106 ? -18.781 55.625 5.609 1 87.38 106 GLY B O 1
ATOM 4176 N N . ALA B 1 107 ? -20.344 54.406 6.617 1 87.06 107 ALA B N 1
ATOM 4177 C CA . ALA B 1 107 ? -21.109 55.406 7.297 1 87.06 107 ALA B CA 1
ATOM 4178 C C . ALA B 1 107 ? -21.484 54.969 8.711 1 87.06 107 ALA B C 1
ATOM 4180 O O . ALA B 1 107 ? -21.781 53.812 8.945 1 87.06 107 ALA B O 1
ATOM 4181 N N . GLN B 1 108 ? -21.234 55.969 9.508 1 86.31 108 GLN B N 1
ATOM 4182 C CA . GLN B 1 108 ? -21.531 55.625 10.898 1 86.31 108 GLN B CA 1
ATOM 4183 C C . GLN B 1 108 ? -22.297 56.75 11.578 1 86.31 108 GLN B C 1
ATOM 4185 O O . GLN B 1 108 ? -22.047 57.938 11.312 1 86.31 108 GLN B O 1
ATOM 4190 N N . ARG B 1 109 ? -23.281 56.469 12.422 1 86.62 109 ARG B N 1
ATOM 4191 C CA . ARG B 1 109 ? -23.969 57.375 13.328 1 86.62 109 ARG B CA 1
ATOM 4192 C C . ARG B 1 109 ? -23.844 56.906 14.773 1 86.62 109 ARG B C 1
ATOM 4194 O O . ARG B 1 109 ? -24.047 55.719 15.07 1 86.62 109 ARG B O 1
ATOM 4201 N N . GLY B 1 110 ? -23.281 57.75 15.523 1 85.81 110 GLY B N 1
ATOM 4202 C CA . GLY B 1 110 ? -23.188 57.406 16.938 1 85.81 110 GLY B CA 1
ATOM 4203 C C . GLY B 1 110 ? -22.422 58.438 17.734 1 85.81 110 GLY B C 1
ATOM 4204 O O . GLY B 1 110 ? -22.297 59.594 17.312 1 85.81 110 GLY B O 1
ATOM 4205 N N . ASN B 1 111 ? -22.109 58.125 19.078 1 80.94 111 ASN B N 1
ATOM 4206 C CA . ASN B 1 111 ? -21.297 58.938 19.984 1 80.94 111 ASN B CA 1
ATOM 4207 C C . ASN B 1 111 ? -20.016 58.219 20.391 1 80.94 111 ASN B C 1
ATOM 4209 O O . ASN B 1 111 ? -19.797 57.938 21.562 1 80.94 111 ASN B O 1
ATOM 4213 N N . PRO B 1 112 ? -19.141 58.062 19.312 1 71.81 112 PRO B N 1
ATOM 4214 C CA . PRO B 1 112 ? -18 57.156 19.547 1 71.81 112 PRO B CA 1
ATOM 4215 C C . PRO B 1 112 ? -17 57.75 20.562 1 71.81 112 PRO B C 1
ATOM 4217 O O . PRO B 1 112 ? -16.328 57 21.266 1 71.81 112 PRO B O 1
ATOM 4220 N N . ASN B 1 113 ? -16.875 59.156 20.781 1 71.5 113 ASN B N 1
ATOM 4221 C CA . ASN B 1 113 ? -15.906 59.75 21.688 1 71.5 113 ASN B CA 1
ATOM 4222 C C . ASN B 1 113 ? -16.594 60.344 22.906 1 71.5 113 ASN B C 1
ATOM 4224 O O . ASN B 1 113 ? -15.945 61.031 23.719 1 71.5 113 ASN B O 1
ATOM 4228 N N . GLY B 1 114 ? -17.812 60.156 23.016 1 74.62 114 GLY B N 1
ATOM 4229 C CA . GLY B 1 114 ? -18.531 60.656 24.172 1 74.62 114 GLY B CA 1
ATOM 4230 C C . GLY B 1 114 ? -18.797 62.156 24.094 1 74.62 114 GLY B C 1
ATOM 4231 O O . GLY B 1 114 ? -19.047 62.781 25.125 1 74.62 114 GLY B O 1
ATOM 4232 N N . THR B 1 115 ? -18.625 62.719 22.984 1 77.5 115 THR B N 1
ATOM 4233 C CA . THR B 1 115 ? -18.75 64.188 22.875 1 77.5 115 THR B CA 1
ATOM 4234 C C . THR B 1 115 ? -20.047 64.562 22.172 1 77.5 115 THR B C 1
ATOM 4236 O O . THR B 1 115 ? -20.281 65.75 21.891 1 77.5 115 THR B O 1
ATOM 4239 N N . GLY B 1 116 ? -20.953 63.625 21.875 1 80.81 116 GLY B N 1
ATOM 4240 C CA . GLY B 1 116 ? -22.219 63.875 21.203 1 80.81 116 GLY B CA 1
ATOM 4241 C C . GLY B 1 116 ? -22.422 62.969 19.984 1 80.81 116 GLY B C 1
ATOM 4242 O O . GLY B 1 116 ? -21.484 62.312 19.531 1 80.81 116 GLY B O 1
ATOM 4243 N N . THR B 1 117 ? -23.703 62.938 19.594 1 86.44 117 THR B N 1
ATOM 4244 C CA . THR B 1 117 ? -24.062 62.125 18.438 1 86.44 117 THR B CA 1
ATOM 4245 C C . THR B 1 117 ? -23.562 62.781 17.156 1 86.44 117 THR B C 1
ATOM 4247 O O . THR B 1 117 ? -23.734 64 16.953 1 86.44 117 THR B O 1
ATOM 4250 N N . ALA B 1 118 ? -22.844 62.031 16.438 1 84.25 118 ALA B N 1
ATOM 4251 C CA . ALA B 1 118 ? -22.359 62.5 15.141 1 84.25 118 ALA B CA 1
ATOM 4252 C C . ALA B 1 118 ? -22.594 61.469 14.047 1 84.25 118 ALA B C 1
ATOM 4254 O O . ALA B 1 118 ? -22.703 60.281 14.32 1 84.25 118 ALA B O 1
ATOM 4255 N N . THR B 1 119 ? -22.984 62 12.773 1 86.94 119 THR B N 1
ATOM 4256 C CA . THR B 1 119 ? -23.016 61.188 11.562 1 86.94 119 THR B CA 1
ATOM 4257 C C . THR B 1 119 ? -21.781 61.438 10.703 1 86.94 119 THR B C 1
ATOM 4259 O O . THR B 1 119 ? -21.453 62.594 10.398 1 86.94 119 THR B O 1
ATOM 4262 N N . SER B 1 120 ? -21.141 60.344 10.461 1 87 120 SER B N 1
ATOM 4263 C CA . SER B 1 120 ? -19.922 60.5 9.656 1 87 120 SER B CA 1
ATOM 4264 C C . SER B 1 120 ? -19.906 59.5 8.508 1 87 120 SER B C 1
ATOM 4266 O O . SER B 1 120 ? -20.562 58.438 8.57 1 87 120 SER B O 1
ATOM 4268 N N . SER B 1 121 ? -19.312 59.875 7.352 1 88.38 121 SER B N 1
ATOM 4269 C CA . SER B 1 121 ? -19 59 6.227 1 88.38 121 SER B CA 1
ATOM 4270 C C . SER B 1 121 ? -17.5 59.031 5.906 1 88.38 121 SER B C 1
ATOM 4272 O O . SER B 1 121 ? -16.859 60.062 6.023 1 88.38 121 SER B O 1
ATOM 4274 N N . SER B 1 122 ? -17.047 57.844 5.676 1 89.38 122 SER B N 1
ATOM 4275 C CA . SER B 1 122 ? -15.625 57.75 5.406 1 89.38 122 SER B CA 1
ATOM 4276 C C . SER B 1 122 ? -15.336 56.844 4.223 1 89.38 122 SER B C 1
ATOM 4278 O O . SER B 1 122 ? -16.094 55.938 3.943 1 89.38 122 SER B O 1
ATOM 4280 N N . VAL B 1 123 ? -14.312 57.156 3.406 1 87.5 123 VAL B N 1
ATOM 4281 C CA . VAL B 1 123 ? -13.672 56.312 2.412 1 87.5 123 VAL B CA 1
ATOM 4282 C C . VAL B 1 123 ? -12.195 56.125 2.75 1 87.5 123 VAL B C 1
ATOM 4284 O O . VAL B 1 123 ? -11.523 57.094 3.131 1 87.5 123 VAL B O 1
ATOM 4287 N N . GLY B 1 124 ? -11.852 54.875 2.754 1 90.12 124 GLY B N 1
ATOM 4288 C CA . GLY B 1 124 ? -10.477 54.625 3.164 1 90.12 124 GLY B CA 1
ATOM 4289 C C . GLY B 1 124 ? -9.758 53.625 2.305 1 90.12 124 GLY B C 1
ATOM 4290 O O . GLY B 1 124 ? -10.398 52.844 1.59 1 90.12 124 GLY B O 1
ATOM 4291 N N . ALA B 1 125 ? -8.453 53.75 2.26 1 88.44 125 ALA B N 1
ATOM 4292 C CA . ALA B 1 125 ? -7.539 52.781 1.669 1 88.44 125 ALA B CA 1
ATOM 4293 C C . ALA B 1 125 ? -6.453 52.344 2.66 1 88.44 125 ALA B C 1
ATOM 4295 O O . ALA B 1 125 ? -6.012 53.156 3.475 1 88.44 125 ALA B O 1
ATOM 4296 N N . SER B 1 126 ? -6.184 51.094 2.65 1 90.81 126 SER B N 1
ATOM 4297 C CA . SER B 1 126 ? -5.113 50.625 3.516 1 90.81 126 SER B CA 1
ATOM 4298 C C . SER B 1 126 ? -4.238 49.594 2.797 1 90.81 126 SER B C 1
ATOM 4300 O O . SER B 1 126 ? -4.695 48.938 1.872 1 90.81 126 SER B O 1
ATOM 4302 N N . ALA B 1 127 ? -2.975 49.625 3.068 1 88.62 127 ALA B N 1
ATOM 4303 C CA . ALA B 1 127 ? -2.002 48.656 2.574 1 88.62 127 ALA B CA 1
ATOM 4304 C C . ALA B 1 127 ? -1.203 48.062 3.723 1 88.62 127 ALA B C 1
ATOM 4306 O O . ALA B 1 127 ? -0.922 48.719 4.719 1 88.62 127 ALA B O 1
ATOM 4307 N N . SER B 1 128 ? -1.039 46.781 3.607 1 91.31 128 SER B N 1
ATOM 4308 C CA . SER B 1 128 ? -0.21 46.062 4.586 1 91.31 128 SER B CA 1
ATOM 4309 C C . SER B 1 128 ? 0.754 45.094 3.906 1 91.31 128 SER B C 1
ATOM 4311 O O . SER B 1 128 ? 0.396 44.438 2.922 1 91.31 128 SER B O 1
ATOM 4313 N N . TRP B 1 129 ? 2.002 45.094 4.367 1 90.06 129 TRP B N 1
ATOM 4314 C CA . TRP B 1 129 ? 3.062 44.25 3.812 1 90.06 129 TRP B CA 1
ATOM 4315 C C . TRP B 1 129 ? 3.887 43.625 4.926 1 90.06 129 TRP B C 1
ATOM 4317 O O . TRP B 1 129 ? 4.387 44.312 5.812 1 90.06 129 TRP B O 1
ATOM 4327 N N . VAL B 1 130 ? 3.957 42.312 4.855 1 90.38 130 VAL B N 1
ATOM 4328 C CA . VAL B 1 130 ? 4.812 41.594 5.809 1 90.38 130 VAL B CA 1
ATOM 4329 C C . VAL B 1 130 ? 6.164 41.312 5.168 1 90.38 130 VAL B C 1
ATOM 4331 O O . VAL B 1 130 ? 6.238 40.688 4.109 1 90.38 130 VAL B O 1
ATOM 4334 N N . LEU B 1 131 ? 7.254 41.812 5.805 1 89.5 131 LEU B N 1
ATOM 4335 C CA . LEU B 1 131 ? 8.602 41.594 5.285 1 89.5 131 LEU B CA 1
ATOM 4336 C C . LEU B 1 131 ? 9.156 40.25 5.727 1 89.5 131 LEU B C 1
ATOM 4338 O O . LEU B 1 131 ? 9.039 39.875 6.898 1 89.5 131 LEU B O 1
ATOM 4342 N N . ASP B 1 132 ? 9.688 39.562 4.855 1 89.75 132 ASP B N 1
ATOM 4343 C CA . ASP B 1 132 ? 10.242 38.219 5.152 1 89.75 132 ASP B CA 1
ATOM 4344 C C . ASP B 1 132 ? 11.695 38.344 5.598 1 89.75 132 ASP B C 1
ATOM 4346 O O . ASP B 1 132 ? 12.586 37.781 4.941 1 89.75 132 ASP B O 1
ATOM 4350 N N . ILE B 1 133 ? 11.891 38.812 6.668 1 87.38 133 ILE B N 1
ATOM 4351 C CA . ILE B 1 133 ? 13.227 39.094 7.18 1 87.38 133 ILE B CA 1
ATOM 4352 C C . ILE B 1 133 ? 13.867 37.781 7.691 1 87.38 133 ILE B C 1
ATOM 4354 O O . ILE B 1 133 ? 15.055 37.562 7.461 1 87.38 133 ILE B O 1
ATOM 4358 N N . PHE B 1 134 ? 13.117 36.938 8.289 1 89.25 134 PHE B N 1
ATOM 4359 C CA . PHE B 1 134 ? 13.695 35.781 8.969 1 89.25 134 PHE B CA 1
ATOM 4360 C C . PHE B 1 134 ? 13.406 34.5 8.203 1 89.25 134 PHE B C 1
ATOM 4362 O O . PHE B 1 134 ? 13.633 33.406 8.711 1 89.25 134 PHE B O 1
ATOM 4369 N N . GLY B 1 135 ? 12.773 34.562 7.02 1 90.38 135 GLY B N 1
ATOM 4370 C CA . GLY B 1 135 ? 12.75 33.469 6.07 1 90.38 135 GLY B CA 1
ATOM 4371 C C . GLY B 1 135 ? 11.508 32.594 6.191 1 90.38 135 GLY B C 1
ATOM 4372 O O . GLY B 1 135 ? 11.492 31.469 5.707 1 90.38 135 GLY B O 1
ATOM 4373 N N . ALA B 1 136 ? 10.445 33 6.93 1 91.81 136 ALA B N 1
ATOM 4374 C CA . ALA B 1 136 ? 9.211 32.219 7.023 1 91.81 136 ALA B CA 1
ATOM 4375 C C . ALA B 1 136 ? 8.594 32 5.645 1 91.81 136 ALA B C 1
ATOM 4377 O O . ALA B 1 136 ? 8.32 30.859 5.262 1 91.81 136 ALA B O 1
ATOM 4378 N N . ASN B 1 137 ? 8.445 33.094 4.91 1 92.38 137 ASN B N 1
ATOM 4379 C CA . ASN B 1 137 ? 7.82 32.969 3.6 1 92.38 137 ASN B CA 1
ATOM 4380 C C . ASN B 1 137 ? 8.758 32.312 2.586 1 92.38 137 ASN B C 1
ATOM 4382 O O . ASN B 1 137 ? 8.305 31.594 1.699 1 92.38 137 ASN B O 1
ATOM 4386 N N . ARG B 1 138 ? 10.031 32.625 2.67 1 94.31 138 ARG B N 1
ATOM 4387 C CA . ARG B 1 138 ? 11 32 1.79 1 94.31 138 ARG B CA 1
ATOM 4388 C C . ARG B 1 138 ? 10.961 30.484 1.939 1 94.31 138 ARG B C 1
ATOM 4390 O O . ARG B 1 138 ? 10.945 29.75 0.944 1 94.31 138 ARG B O 1
ATOM 4397 N N . ASN B 1 139 ? 11.008 30.047 3.189 1 95.06 139 ASN B N 1
ATOM 4398 C CA . ASN B 1 139 ? 10.906 28.609 3.439 1 95.06 139 ASN B CA 1
ATOM 4399 C C . ASN B 1 139 ? 9.578 28.031 2.949 1 95.06 139 ASN B C 1
ATOM 4401 O O . ASN B 1 139 ? 9.531 26.938 2.396 1 95.06 139 ASN B O 1
ATOM 4405 N N . ALA B 1 140 ? 8.469 28.75 3.131 1 94.62 140 ALA B N 1
ATOM 4406 C CA . ALA B 1 140 ? 7.16 28.312 2.664 1 94.62 140 ALA B CA 1
ATOM 4407 C C . ALA B 1 140 ? 7.137 28.172 1.144 1 94.62 140 ALA B C 1
ATOM 4409 O O . ALA B 1 140 ? 6.555 27.219 0.609 1 94.62 140 ALA B O 1
ATOM 4410 N N . ARG B 1 141 ? 7.75 29.125 0.427 1 95 141 ARG B N 1
ATOM 4411 C CA . ARG B 1 141 ? 7.828 29.062 -1.029 1 95 141 ARG B CA 1
ATOM 4412 C C . ARG B 1 141 ? 8.641 27.844 -1.477 1 95 141 ARG B C 1
ATOM 4414 O O . ARG B 1 141 ? 8.273 27.172 -2.438 1 95 141 ARG B O 1
ATOM 4421 N N . ARG B 1 142 ? 9.734 27.641 -0.773 1 96.06 142 ARG B N 1
ATOM 4422 C CA . ARG B 1 142 ? 10.562 26.484 -1.116 1 96.06 142 ARG B CA 1
ATOM 4423 C C . ARG B 1 142 ? 9.82 25.188 -0.868 1 96.06 142 ARG B C 1
ATOM 4425 O O . ARG B 1 142 ? 9.93 24.234 -1.653 1 96.06 142 ARG B O 1
ATOM 4432 N N . ALA B 1 143 ? 9.031 25.094 0.243 1 96.38 143 ALA B N 1
ATOM 4433 C CA . ALA B 1 143 ? 8.195 23.922 0.514 1 96.38 143 ALA B CA 1
ATOM 4434 C C . ALA B 1 143 ? 7.164 23.719 -0.592 1 96.38 143 ALA B C 1
ATOM 4436 O O . ALA B 1 143 ? 6.969 22.594 -1.067 1 96.38 143 ALA B O 1
ATOM 4437 N N . ALA B 1 144 ? 6.566 24.812 -1.014 1 95.44 144 ALA B N 1
ATOM 4438 C CA . ALA B 1 144 ? 5.559 24.75 -2.064 1 95.44 144 ALA B CA 1
ATOM 4439 C C . ALA B 1 144 ? 6.176 24.328 -3.395 1 95.44 144 ALA B C 1
ATOM 4441 O O . ALA B 1 144 ? 5.57 23.562 -4.156 1 95.44 144 ALA B O 1
ATOM 4442 N N . ALA B 1 145 ? 7.324 24.859 -3.695 1 96.75 145 ALA B N 1
ATOM 4443 C CA . ALA B 1 145 ? 8.039 24.469 -4.91 1 96.75 145 ALA B CA 1
ATOM 4444 C C . ALA B 1 145 ? 8.352 22.969 -4.902 1 96.75 145 ALA B C 1
ATOM 4446 O O . ALA B 1 145 ? 8.211 22.297 -5.926 1 96.75 145 ALA B O 1
ATOM 4447 N N . ALA B 1 146 ? 8.82 22.484 -3.771 1 97.19 146 ALA B N 1
ATOM 4448 C CA . ALA B 1 146 ? 9.086 21.047 -3.641 1 97.19 146 ALA B CA 1
ATOM 4449 C C . ALA B 1 146 ? 7.812 20.234 -3.84 1 97.19 146 ALA B C 1
ATOM 4451 O O . ALA B 1 146 ? 7.84 19.172 -4.469 1 97.19 146 ALA B O 1
ATOM 4452 N N . GLN B 1 147 ? 6.691 20.734 -3.359 1 97.38 147 GLN B N 1
ATOM 4453 C CA . GLN B 1 147 ? 5.41 20.047 -3.535 1 97.38 147 GLN B CA 1
ATOM 4454 C C . GLN B 1 147 ? 4.984 20.062 -5 1 97.38 147 GLN B C 1
ATOM 4456 O O . GLN B 1 147 ? 4.371 19.094 -5.477 1 97.38 147 GLN B O 1
ATOM 4461 N N . LEU B 1 148 ? 5.262 21.125 -5.691 1 96.69 148 LEU B N 1
ATOM 4462 C CA . LEU B 1 148 ? 4.98 21.188 -7.121 1 96.69 148 LEU B CA 1
ATOM 4463 C C . LEU B 1 148 ? 5.812 20.156 -7.883 1 96.69 148 LEU B C 1
ATOM 4465 O O . LEU B 1 148 ? 5.289 19.438 -8.742 1 96.69 148 LEU B O 1
ATOM 4469 N N . ASP B 1 149 ? 7.086 20.078 -7.516 1 97.19 149 ASP B N 1
ATOM 4470 C CA . ASP B 1 149 ? 7.938 19.047 -8.102 1 97.19 149 ASP B CA 1
ATOM 4471 C C . ASP B 1 149 ? 7.371 17.656 -7.852 1 97.19 149 ASP B C 1
ATOM 4473 O O . ASP B 1 149 ? 7.375 16.812 -8.75 1 97.19 149 ASP B O 1
ATOM 4477 N N . ALA B 1 150 ? 6.914 17.391 -6.613 1 97.25 150 ALA B N 1
ATOM 4478 C CA . ALA B 1 150 ? 6.309 16.109 -6.262 1 97.25 150 ALA B CA 1
ATOM 4479 C C . ALA B 1 150 ? 5.094 15.812 -7.137 1 97.25 150 ALA B C 1
ATOM 4481 O O . ALA B 1 150 ? 4.863 14.672 -7.535 1 97.25 150 ALA B O 1
ATOM 4482 N N . ALA B 1 151 ? 4.336 16.828 -7.434 1 95.94 151 ALA B N 1
ATOM 4483 C CA . ALA B 1 151 ? 3.148 16.656 -8.266 1 95.94 151 ALA B CA 1
ATOM 4484 C C . ALA B 1 151 ? 3.531 16.25 -9.688 1 95.94 151 ALA B C 1
ATOM 4486 O O . ALA B 1 151 ? 2.877 15.391 -10.289 1 95.94 151 ALA B O 1
ATOM 4487 N N . TYR B 1 152 ? 4.574 16.891 -10.25 1 96.44 152 TYR B N 1
ATOM 4488 C CA . TYR B 1 152 ? 5.07 16.484 -11.562 1 96.44 152 TYR B CA 1
ATOM 4489 C C . TYR B 1 152 ? 5.473 15.016 -11.562 1 96.44 152 TYR B C 1
ATOM 4491 O O . TYR B 1 152 ? 5.125 14.273 -12.477 1 96.44 152 TYR B O 1
ATOM 4499 N N . LEU B 1 153 ? 6.191 14.602 -10.523 1 96.31 153 LEU B N 1
ATOM 4500 C CA . LEU B 1 153 ? 6.668 13.227 -10.414 1 96.31 153 LEU B CA 1
ATOM 4501 C C . LEU B 1 153 ? 5.5 12.266 -10.227 1 96.31 153 LEU B C 1
ATOM 4503 O O . LEU B 1 153 ? 5.539 11.133 -10.711 1 96.31 153 LEU B O 1
ATOM 4507 N N . SER B 1 154 ? 4.469 12.68 -9.547 1 96.19 154 SER B N 1
ATOM 4508 C CA . SER B 1 154 ? 3.27 11.859 -9.391 1 96.19 154 SER B CA 1
ATOM 4509 C C . SER B 1 154 ? 2.607 11.594 -10.742 1 96.19 154 SER B C 1
ATOM 4511 O O . SER B 1 154 ? 2.084 10.5 -10.969 1 96.19 154 SER B O 1
ATOM 4513 N N . ALA B 1 155 ? 2.588 12.57 -11.602 1 95.69 155 ALA B N 1
ATOM 4514 C CA . ALA B 1 155 ? 2.064 12.383 -12.953 1 95.69 155 ALA B CA 1
ATOM 4515 C C . ALA B 1 155 ? 2.904 11.367 -13.727 1 95.69 155 ALA B C 1
ATOM 4517 O O . ALA B 1 155 ? 2.367 10.555 -14.477 1 95.69 155 ALA B O 1
ATOM 4518 N N . ASP B 1 156 ? 4.188 11.422 -13.562 1 95 156 ASP B N 1
ATOM 4519 C CA . ASP B 1 156 ? 5.07 10.445 -14.195 1 95 156 ASP B CA 1
ATOM 4520 C C . ASP B 1 156 ? 4.773 9.031 -13.695 1 95 156 ASP B C 1
ATOM 4522 O O . ASP B 1 156 ? 4.77 8.086 -14.484 1 95 156 ASP B O 1
ATOM 4526 N N . VAL B 1 157 ? 4.574 8.867 -12.422 1 95.25 157 VAL B N 1
ATOM 4527 C CA . VAL B 1 157 ? 4.223 7.574 -11.852 1 95.25 157 VAL B CA 1
ATOM 4528 C C . VAL B 1 157 ? 2.914 7.078 -12.461 1 95.25 157 VAL B C 1
ATOM 4530 O O . VAL B 1 157 ? 2.801 5.906 -12.828 1 95.25 157 VAL B O 1
ATOM 4533 N N . ALA B 1 158 ? 1.959 7.988 -12.578 1 94.88 158 ALA B N 1
ATOM 4534 C CA . ALA B 1 158 ? 0.669 7.621 -13.156 1 94.88 158 ALA B CA 1
ATOM 4535 C C . ALA B 1 158 ? 0.829 7.129 -14.594 1 94.88 158 ALA B C 1
ATOM 4537 O O . ALA B 1 158 ? 0.169 6.176 -15.008 1 94.88 158 ALA B O 1
ATOM 4538 N N . ARG B 1 159 ? 1.646 7.77 -15.328 1 95.25 159 ARG B N 1
ATOM 4539 C CA . ARG B 1 159 ? 1.9 7.359 -16.703 1 95.25 159 ARG B CA 1
ATOM 4540 C C . ARG B 1 159 ? 2.514 5.965 -16.766 1 95.25 159 ARG B C 1
ATOM 4542 O O . ARG B 1 159 ? 2.098 5.129 -17.562 1 95.25 159 ARG B O 1
ATOM 4549 N N . LEU B 1 160 ? 3.504 5.723 -15.93 1 94.5 160 LEU B N 1
ATOM 4550 C CA . LEU B 1 160 ? 4.164 4.422 -15.891 1 94.5 160 LEU B CA 1
ATOM 4551 C C . LEU B 1 160 ? 3.176 3.32 -15.523 1 94.5 160 LEU B C 1
ATOM 4553 O O . LEU B 1 160 ? 3.213 2.229 -16.094 1 94.5 160 LEU B O 1
ATOM 4557 N N . VAL B 1 161 ? 2.301 3.609 -14.602 1 95.31 161 VAL B N 1
ATOM 4558 C CA . VAL B 1 161 ? 1.287 2.646 -14.18 1 95.31 161 VAL B CA 1
ATOM 4559 C C . VAL B 1 161 ? 0.34 2.354 -15.336 1 95.31 161 VAL B C 1
ATOM 4561 O O . VAL B 1 161 ? 0.008 1.194 -15.594 1 95.31 161 VAL B O 1
ATOM 4564 N N . MET B 1 162 ? -0.034 3.4 -16.016 1 96.44 162 MET B N 1
ATOM 4565 C CA . MET B 1 162 ? -0.914 3.25 -17.172 1 96.44 162 MET B CA 1
ATOM 4566 C C . MET B 1 162 ? -0.243 2.424 -18.25 1 96.44 162 MET B C 1
ATOM 4568 O O . MET B 1 162 ? -0.847 1.499 -18.797 1 96.44 162 MET B O 1
ATOM 4572 N N . GLU B 1 163 ? 1.008 2.697 -18.578 1 96.75 163 GLU B N 1
ATOM 4573 C CA . GLU B 1 163 ? 1.746 1.975 -19.609 1 96.75 163 GLU B CA 1
ATOM 4574 C C . GLU B 1 163 ? 1.877 0.495 -19.25 1 96.75 163 GLU B C 1
ATOM 4576 O O . GLU B 1 163 ? 1.654 -0.371 -20.109 1 96.75 163 GLU B O 1
ATOM 4581 N N . SER B 1 164 ? 2.248 0.231 -18.016 1 97 164 SER B N 1
ATOM 4582 C CA . SER B 1 164 ? 2.348 -1.146 -17.547 1 97 164 SER B CA 1
ATOM 4583 C C . SER B 1 164 ? 1.003 -1.859 -17.625 1 97 164 SER B C 1
ATOM 4585 O O . SER B 1 164 ? 0.938 -3.027 -18.016 1 97 164 SER B O 1
ATOM 4587 N N . GLY B 1 165 ? -0.041 -1.124 -17.25 1 97.75 165 GLY B N 1
ATOM 4588 C CA . GLY B 1 165 ? -1.376 -1.694 -17.312 1 97.75 165 GLY B CA 1
ATOM 4589 C C . GLY B 1 165 ? -1.788 -2.09 -18.719 1 97.75 165 GLY B C 1
ATOM 4590 O O . GLY B 1 165 ? -2.295 -3.193 -18.922 1 97.75 165 GLY B O 1
ATOM 4591 N N . ILE B 1 166 ? -1.535 -1.239 -19.656 1 98.31 166 ILE B N 1
ATOM 4592 C CA . ILE B 1 166 ? -1.88 -1.507 -21.047 1 98.31 166 ILE B CA 1
ATOM 4593 C C . ILE B 1 166 ? -1.059 -2.686 -21.562 1 98.31 166 ILE B C 1
ATOM 4595 O O . ILE B 1 166 ? -1.6 -3.602 -22.188 1 98.31 166 ILE B O 1
ATOM 4599 N N . ALA B 1 167 ? 0.208 -2.682 -21.312 1 98.12 167 ALA B N 1
ATOM 4600 C CA . ALA B 1 167 ? 1.075 -3.75 -21.812 1 98.12 167 ALA B CA 1
ATOM 4601 C C . ALA B 1 167 ? 0.65 -5.102 -21.234 1 98.12 167 ALA B C 1
ATOM 4603 O O . ALA B 1 167 ? 0.56 -6.09 -21.984 1 98.12 167 ALA B O 1
ATOM 4604 N N . ASN B 1 168 ? 0.35 -5.152 -19.953 1 98.56 168 ASN B N 1
ATOM 4605 C CA . ASN B 1 168 ? -0.068 -6.406 -19.344 1 98.56 168 ASN B CA 1
ATOM 4606 C C . ASN B 1 168 ? -1.415 -6.875 -19.875 1 98.56 168 ASN B C 1
ATOM 4608 O O . ASN B 1 168 ? -1.607 -8.07 -20.125 1 98.56 168 ASN B O 1
ATOM 4612 N N . ALA B 1 169 ? -2.314 -5.949 -20.016 1 98.56 169 ALA B N 1
ATOM 4613 C CA . ALA B 1 169 ? -3.615 -6.316 -20.562 1 98.56 169 ALA B CA 1
ATOM 4614 C C . ALA B 1 169 ? -3.473 -6.84 -21.984 1 98.56 169 ALA B C 1
ATOM 4616 O O . ALA B 1 169 ? -4.16 -7.789 -22.375 1 98.56 169 ALA B O 1
ATOM 4617 N N . TYR B 1 170 ? -2.617 -6.25 -22.781 1 98.5 170 TYR B N 1
ATOM 4618 C CA . TYR B 1 170 ? -2.357 -6.688 -24.141 1 98.5 170 TYR B CA 1
ATOM 4619 C C . TYR B 1 170 ? -1.734 -8.078 -24.156 1 98.5 170 TYR B C 1
ATOM 4621 O O . TYR B 1 170 ? -2.146 -8.938 -24.938 1 98.5 170 TYR B O 1
ATOM 4629 N N . VAL B 1 171 ? -0.756 -8.273 -23.312 1 98.69 171 VAL B N 1
ATOM 4630 C CA . VAL B 1 171 ? -0.104 -9.57 -23.188 1 98.69 171 VAL B CA 1
ATOM 4631 C C . VAL B 1 171 ? -1.135 -10.633 -22.812 1 98.69 171 VAL B C 1
ATOM 4633 O O . VAL B 1 171 ? -1.154 -11.727 -23.391 1 98.69 171 VAL B O 1
ATOM 4636 N N . ASP B 1 172 ? -2.006 -10.32 -21.891 1 98.44 172 ASP B N 1
ATOM 4637 C CA . ASP B 1 172 ? -3.055 -11.25 -21.484 1 98.44 172 ASP B CA 1
ATOM 4638 C C . ASP B 1 172 ? -4.004 -11.547 -22.641 1 98.44 172 ASP B C 1
ATOM 4640 O O . ASP B 1 172 ? -4.379 -12.695 -22.875 1 98.44 172 ASP B O 1
ATOM 4644 N N . MET B 1 173 ? -4.363 -10.531 -23.359 1 98.12 173 MET B N 1
ATOM 4645 C CA . MET B 1 173 ? -5.277 -10.695 -24.5 1 98.12 173 MET B CA 1
ATOM 4646 C C . MET B 1 173 ? -4.695 -11.656 -25.531 1 98.12 173 MET B C 1
ATOM 4648 O O . MET B 1 173 ? -5.379 -12.578 -25.984 1 98.12 173 MET B O 1
ATOM 4652 N N . ARG B 1 174 ? -3.457 -11.414 -25.844 1 98.62 174 ARG B N 1
ATOM 4653 C CA . ARG B 1 174 ? -2.805 -12.266 -26.828 1 98.62 174 ARG B CA 1
ATOM 4654 C C . ARG B 1 174 ? -2.635 -13.688 -26.312 1 98.62 174 ARG B C 1
ATOM 4656 O O . ARG B 1 174 ? -2.736 -14.656 -27.078 1 98.62 174 ARG B O 1
ATOM 4663 N N . TYR B 1 175 ? -2.375 -13.836 -25.016 1 98.44 175 TYR B N 1
ATOM 4664 C CA . TYR B 1 175 ? -2.309 -15.141 -24.375 1 98.44 175 TYR B CA 1
ATOM 4665 C C . TYR B 1 175 ? -3.621 -15.898 -24.531 1 98.44 175 TYR B C 1
ATOM 4667 O O . TYR B 1 175 ? -3.627 -17.062 -24.922 1 98.44 175 TYR B O 1
ATOM 4675 N N . TYR B 1 176 ? -4.73 -15.234 -24.266 1 98.19 176 TYR B N 1
ATOM 4676 C CA . TYR B 1 176 ? -6.027 -15.891 -24.375 1 98.19 176 TYR B CA 1
ATOM 4677 C C . TYR B 1 176 ? -6.344 -16.234 -25.828 1 98.19 176 TYR B C 1
ATOM 4679 O O . TYR B 1 176 ? -6.879 -17.312 -26.109 1 98.19 176 TYR B O 1
ATOM 4687 N N . GLN B 1 177 ? -5.949 -15.43 -26.766 1 97.69 177 GLN B N 1
ATOM 4688 C CA . GLN B 1 177 ? -6.141 -15.719 -28.188 1 97.69 177 GLN B CA 1
ATOM 4689 C C . GLN B 1 177 ? -5.336 -16.938 -28.609 1 97.69 177 GLN B C 1
ATOM 4691 O O . GLN B 1 177 ? -5.836 -17.797 -29.344 1 97.69 177 GLN B O 1
ATOM 4696 N N . ALA B 1 178 ? -4.109 -16.922 -28.156 1 97.88 178 ALA B N 1
ATOM 4697 C CA . ALA B 1 178 ? -3.262 -18.062 -28.484 1 97.88 178 ALA B CA 1
ATOM 4698 C C . ALA B 1 178 ? -3.865 -19.359 -27.953 1 97.88 178 ALA B C 1
ATOM 4700 O O . ALA B 1 178 ? -3.871 -20.375 -28.656 1 97.88 178 ALA B O 1
ATOM 4701 N N . ASN B 1 179 ? -4.438 -19.344 -26.797 1 97.88 179 ASN B N 1
ATOM 4702 C CA . ASN B 1 179 ? -4.977 -20.562 -26.203 1 97.88 179 ASN B CA 1
ATOM 4703 C C . ASN B 1 179 ? -6.316 -20.938 -26.828 1 97.88 179 ASN B C 1
ATOM 4705 O O . ASN B 1 179 ? -6.648 -22.125 -26.922 1 97.88 179 ASN B O 1
ATOM 4709 N N . ILE B 1 180 ? -7.086 -19.969 -27.25 1 96.31 180 ILE B N 1
ATOM 4710 C CA . ILE B 1 180 ? -8.281 -20.266 -28.031 1 96.31 180 ILE B CA 1
ATOM 4711 C C . ILE B 1 180 ? -7.898 -21.016 -29.297 1 96.31 180 ILE B C 1
ATOM 4713 O O . ILE B 1 180 ? -8.469 -22.062 -29.609 1 96.31 180 ILE B O 1
ATOM 4717 N N . ALA B 1 181 ? -6.922 -20.547 -29.984 1 96.88 181 ALA B N 1
ATOM 4718 C CA . ALA B 1 181 ? -6.473 -21.172 -31.219 1 96.88 181 ALA B CA 1
ATOM 4719 C C . ALA B 1 181 ? -5.922 -22.562 -30.953 1 96.88 181 ALA B C 1
ATOM 4721 O O . ALA B 1 181 ? -6.227 -23.516 -31.688 1 96.88 181 ALA B O 1
ATOM 4722 N N . LEU B 1 182 ? -5.105 -22.656 -29.875 1 96.5 182 LEU B N 1
ATOM 4723 C CA . LEU B 1 182 ? -4.539 -23.953 -29.516 1 96.5 182 LEU B CA 1
ATOM 4724 C C . LEU B 1 182 ? -5.641 -24.953 -29.188 1 96.5 182 LEU B C 1
ATOM 4726 O O . LEU B 1 182 ? -5.594 -26.109 -29.641 1 96.5 182 LEU B O 1
ATOM 4730 N N . THR B 1 183 ? -6.609 -24.547 -28.438 1 95.94 183 THR B N 1
ATOM 4731 C CA . THR B 1 183 ? -7.699 -25.438 -28.031 1 95.94 183 THR B CA 1
ATOM 4732 C C . THR B 1 183 ? -8.562 -25.812 -29.234 1 95.94 183 THR B C 1
ATOM 4734 O O . THR B 1 183 ? -8.977 -26.969 -29.359 1 95.94 183 THR B O 1
ATOM 4737 N N . GLN B 1 184 ? -8.812 -24.938 -30.172 1 95.56 184 GLN B N 1
ATOM 4738 C CA . GLN B 1 184 ? -9.578 -25.234 -31.375 1 95.56 184 GLN B CA 1
ATOM 4739 C C . GLN B 1 184 ? -8.852 -26.234 -32.25 1 95.56 184 GLN B C 1
ATOM 4741 O O . GLN B 1 184 ? -9.469 -27.156 -32.812 1 95.56 184 GLN B O 1
ATOM 4746 N N . ARG B 1 185 ? -7.578 -26.016 -32.375 1 94.94 185 ARG B N 1
ATOM 4747 C CA . ARG B 1 185 ? -6.793 -26.969 -33.156 1 94.94 185 ARG B CA 1
ATOM 4748 C C . ARG B 1 185 ? -6.82 -28.359 -32.5 1 94.94 185 ARG B C 1
ATOM 4750 O O . ARG B 1 185 ? -6.93 -29.359 -33.219 1 94.94 185 ARG B O 1
ATOM 4757 N N . SER B 1 186 ? -6.648 -28.359 -31.203 1 95 186 SER B N 1
ATOM 4758 C CA . SER B 1 186 ? -6.73 -29.625 -30.484 1 95 186 SER B CA 1
ATOM 4759 C C . SER B 1 186 ? -8.086 -30.281 -30.688 1 95 186 SER B C 1
ATOM 4761 O O . SER B 1 186 ? -8.172 -31.5 -30.875 1 95 186 SER B O 1
ATOM 4763 N N . LEU B 1 187 ? -9.141 -29.516 -30.688 1 94.69 187 LEU B N 1
ATOM 4764 C CA . LEU B 1 187 ? -10.492 -30.031 -30.859 1 94.69 187 LEU B CA 1
ATOM 4765 C C . LEU B 1 187 ? -10.656 -30.625 -32.25 1 94.69 187 LEU B C 1
ATOM 4767 O O . LEU B 1 187 ? -11.273 -31.688 -32.406 1 94.69 187 LEU B O 1
ATOM 4771 N N . GLU B 1 188 ? -10.109 -30.031 -33.219 1 94.75 188 GLU B N 1
ATOM 4772 C CA . GLU B 1 188 ? -10.164 -30.562 -34.562 1 94.75 188 GLU B CA 1
ATOM 4773 C C . GLU B 1 188 ? -9.461 -31.906 -34.656 1 94.75 188 GLU B C 1
ATOM 4775 O O . GLU B 1 188 ? -9.992 -32.844 -35.25 1 94.75 188 GLU B O 1
ATOM 4780 N N . SER B 1 189 ? -8.305 -31.906 -34.062 1 93.19 189 SER B N 1
ATOM 4781 C CA . SER B 1 189 ? -7.543 -33.156 -34.031 1 93.19 189 SER B CA 1
ATOM 4782 C C . SER B 1 189 ? -8.289 -34.25 -33.281 1 93.19 189 SER B C 1
ATOM 4784 O O . SER B 1 189 ? -8.359 -35.375 -33.781 1 93.19 189 SER B O 1
ATOM 4786 N N . ARG B 1 190 ? -8.852 -34 -32.188 1 93.69 190 ARG B N 1
ATOM 4787 C CA . ARG B 1 190 ? -9.57 -34.969 -31.359 1 93.69 190 ARG B CA 1
ATOM 4788 C C . ARG B 1 190 ? -10.844 -35.438 -32.062 1 93.69 190 ARG B C 1
ATOM 4790 O O . ARG B 1 190 ? -11.203 -36.625 -31.953 1 93.69 190 ARG B O 1
ATOM 4797 N N . ARG B 1 191 ? -11.484 -34.625 -32.781 1 95.25 191 ARG B N 1
ATOM 4798 C CA . ARG B 1 191 ? -12.672 -35 -33.531 1 95.25 191 ARG B CA 1
ATOM 4799 C C . ARG B 1 191 ? -12.32 -35.969 -34.656 1 95.25 191 ARG B C 1
ATOM 4801 O O . ARG B 1 191 ? -13.055 -36.906 -34.938 1 95.25 191 ARG B O 1
ATOM 4808 N N . ARG B 1 192 ? -11.25 -35.719 -35.25 1 92.44 192 ARG B N 1
ATOM 4809 C CA . ARG B 1 192 ? -10.781 -36.656 -36.281 1 92.44 192 ARG B CA 1
ATOM 4810 C C . ARG B 1 192 ? -10.484 -38 -35.688 1 92.44 192 ARG B C 1
ATOM 4812 O O . ARG B 1 192 ? -10.828 -39.031 -36.281 1 92.44 192 ARG B O 1
ATOM 4819 N N . SER B 1 193 ? -9.812 -37.938 -34.5 1 92.12 193 SER B N 1
ATO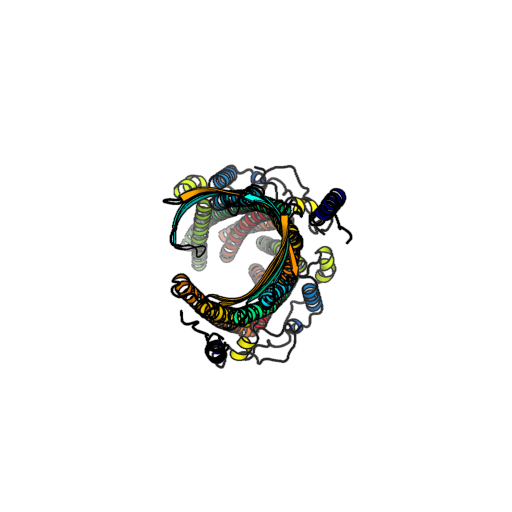M 4820 C CA . SER B 1 193 ? -9.516 -39.188 -33.812 1 92.12 193 SER B CA 1
ATOM 4821 C C . SER B 1 193 ? -10.797 -39.906 -33.438 1 92.12 193 SER B C 1
ATOM 4823 O O . SER B 1 193 ? -10.867 -41.125 -33.5 1 92.12 193 SER B O 1
ATOM 4825 N N . LEU B 1 194 ? -11.797 -39.219 -33 1 93.75 194 LEU B N 1
ATOM 4826 C CA . LEU B 1 194 ? -13.086 -39.781 -32.625 1 93.75 194 LEU B CA 1
ATOM 4827 C C . LEU B 1 194 ? -13.742 -40.438 -33.844 1 93.75 194 LEU B C 1
ATOM 4829 O O . LEU B 1 194 ? -14.234 -41.562 -33.75 1 93.75 194 LEU B O 1
ATOM 4833 N N . ASP B 1 195 ? -13.727 -39.844 -34.938 1 94.06 195 ASP B N 1
ATOM 4834 C CA . ASP B 1 195 ? -14.328 -40.375 -36.156 1 94.06 195 ASP B CA 1
ATOM 4835 C C . ASP B 1 195 ? -13.641 -41.656 -36.625 1 94.06 195 ASP B C 1
ATOM 4837 O O . ASP B 1 195 ? -14.305 -42.625 -36.969 1 94.06 195 ASP B O 1
ATOM 4841 N N . LEU B 1 196 ? -12.336 -41.594 -36.5 1 90.5 196 LEU B N 1
ATOM 4842 C CA . LEU B 1 196 ? -11.578 -42.781 -36.875 1 90.5 196 LEU B CA 1
ATOM 4843 C C . LEU B 1 196 ? -11.875 -43.938 -35.906 1 90.5 196 LEU B C 1
ATOM 4845 O O . LEU B 1 196 ? -12.031 -45.094 -36.344 1 90.5 196 LEU B O 1
ATOM 4849 N N . THR B 1 197 ? -11.992 -43.656 -34.688 1 92.88 197 THR B N 1
ATOM 4850 C CA . THR B 1 197 ? -12.266 -44.688 -33.688 1 92.88 197 THR B CA 1
ATOM 4851 C C . THR B 1 197 ? -13.672 -45.25 -33.875 1 92.88 197 THR B C 1
ATOM 4853 O O . THR B 1 197 ? -13.883 -46.438 -33.688 1 92.88 197 THR B O 1
ATOM 4856 N N . ARG B 1 198 ? -14.578 -44.438 -34.156 1 93.94 198 ARG B N 1
ATOM 4857 C CA . ARG B 1 198 ? -15.938 -44.875 -34.438 1 93.94 198 ARG B CA 1
ATOM 4858 C C . ARG B 1 198 ? -15.977 -45.812 -35.656 1 93.94 198 ARG B C 1
ATOM 4860 O O . ARG B 1 198 ? -16.672 -46.844 -35.625 1 93.94 198 ARG B O 1
ATOM 4867 N N . THR B 1 199 ? -15.203 -45.438 -36.625 1 92.88 199 THR B N 1
ATOM 4868 C CA . THR B 1 199 ? -15.133 -46.281 -37.812 1 92.88 199 THR B CA 1
ATOM 4869 C C . THR B 1 199 ? -14.523 -47.656 -37.469 1 92.88 199 THR B C 1
ATOM 4871 O O . THR B 1 199 ? -15.016 -48.688 -37.938 1 92.88 199 THR B O 1
ATOM 4874 N N . GLN B 1 200 ? -13.531 -47.656 -36.719 1 91 200 GLN B N 1
ATOM 4875 C CA . GLN B 1 200 ? -12.891 -48.906 -36.312 1 91 200 GLN B CA 1
ATOM 4876 C C . GLN B 1 200 ? -13.828 -49.75 -35.438 1 91 200 GLN B C 1
ATOM 4878 O O . GLN B 1 200 ? -13.828 -50.969 -35.562 1 91 200 GLN B O 1
ATOM 4883 N N . PHE B 1 201 ? -14.602 -49.125 -34.594 1 92.44 201 PHE B N 1
ATOM 4884 C CA . PHE B 1 201 ? -15.578 -49.844 -33.75 1 92.44 201 PHE B CA 1
ATOM 4885 C C . PHE B 1 201 ? -16.625 -50.5 -34.625 1 92.44 201 PHE B C 1
ATOM 4887 O O . PHE B 1 201 ? -16.969 -51.656 -34.406 1 92.44 201 PHE B O 1
ATOM 4894 N N . ASP B 1 202 ? -17.047 -49.844 -35.594 1 93.69 202 ASP B N 1
ATOM 4895 C CA . ASP B 1 202 ? -18.062 -50.375 -36.5 1 93.69 202 ASP B CA 1
ATOM 4896 C C . ASP B 1 202 ? -17.547 -51.562 -37.281 1 93.69 202 ASP B C 1
ATOM 4898 O O . ASP B 1 202 ? -18.312 -52.438 -37.656 1 93.69 202 ASP B O 1
ATOM 4902 N N . LEU B 1 203 ? -16.219 -51.594 -37.375 1 92.75 203 LEU B N 1
ATOM 4903 C CA . LEU B 1 203 ? -15.578 -52.656 -38.125 1 92.75 203 LEU B CA 1
ATOM 4904 C C . LEU B 1 203 ? -15.078 -53.75 -37.188 1 92.75 203 LEU B C 1
ATOM 4906 O O . LEU B 1 203 ? -14.453 -54.719 -37.625 1 92.75 203 LEU B O 1
ATOM 4910 N N . GLY B 1 204 ? -15.383 -53.594 -35.906 1 90.94 204 GLY B N 1
ATOM 4911 C CA . GLY B 1 204 ? -15.039 -54.562 -34.906 1 90.94 204 GLY B CA 1
ATOM 4912 C C . GLY B 1 204 ? -13.594 -54.469 -34.438 1 90.94 204 GLY B C 1
ATOM 4913 O O . GLY B 1 204 ? -13.102 -55.344 -33.719 1 90.94 204 GLY B O 1
ATOM 4914 N N . GLY B 1 205 ? -12.953 -53.375 -34.844 1 88.25 205 GLY B N 1
ATOM 4915 C CA . GLY B 1 205 ? -11.531 -53.219 -34.562 1 88.25 205 GLY B CA 1
ATOM 4916 C C . GLY B 1 205 ? -11.25 -52.406 -33.312 1 88.25 205 GLY B C 1
ATOM 4917 O O . GLY B 1 205 ? -10.086 -52.25 -32.938 1 88.25 205 GLY B O 1
ATOM 4918 N N . ALA B 1 206 ? -12.258 -51.844 -32.688 1 89.56 206 ALA B N 1
ATOM 4919 C CA . ALA B 1 206 ? -12.094 -51.062 -31.469 1 89.56 206 ALA B CA 1
ATOM 4920 C C . ALA B 1 206 ? -13.234 -51.344 -30.484 1 89.56 206 ALA B C 1
ATOM 4922 O O . ALA B 1 206 ? -14.297 -51.844 -30.875 1 89.56 206 ALA B O 1
ATOM 4923 N N . ALA B 1 207 ? -12.914 -51.156 -29.203 1 92.56 207 ALA B N 1
ATOM 4924 C CA . ALA B 1 207 ? -13.922 -51.375 -28.172 1 92.56 207 ALA B CA 1
ATOM 4925 C C . ALA B 1 207 ? -14.797 -50.156 -27.984 1 92.56 207 ALA B C 1
ATOM 4927 O O . ALA B 1 207 ? -14.414 -49.031 -28.375 1 92.56 207 ALA B O 1
ATOM 4928 N N . ARG B 1 208 ? -15.961 -50.406 -27.422 1 92.75 208 ARG B N 1
ATOM 4929 C CA . ARG B 1 208 ? -16.859 -49.281 -27.094 1 92.75 208 ARG B CA 1
ATOM 4930 C C . ARG B 1 208 ? -16.188 -48.312 -26.141 1 92.75 208 ARG B C 1
ATOM 4932 O O . ARG B 1 208 ? -16.422 -47.094 -26.219 1 92.75 208 ARG B O 1
ATOM 4939 N N . LEU B 1 209 ? -15.383 -48.75 -25.25 1 91.5 209 LEU B N 1
ATOM 4940 C CA . LEU B 1 209 ? -14.641 -47.938 -24.312 1 91.5 209 LEU B CA 1
ATOM 4941 C C . LEU B 1 209 ? -13.742 -46.938 -25.047 1 91.5 209 LEU B C 1
ATOM 4943 O O . LEU B 1 209 ? -13.602 -45.781 -24.625 1 91.5 209 LEU B O 1
ATOM 4947 N N . ASP B 1 210 ? -13.172 -47.375 -26.125 1 92.56 210 ASP B N 1
ATOM 4948 C CA . ASP B 1 210 ? -12.297 -46.5 -26.906 1 92.56 210 ASP B CA 1
ATOM 4949 C C . ASP B 1 210 ? -13.078 -45.344 -27.484 1 92.56 210 ASP B C 1
ATOM 4951 O O . ASP B 1 210 ? -12.594 -44.188 -27.469 1 92.56 210 ASP B O 1
ATOM 4955 N N . VAL B 1 211 ? -14.219 -45.625 -27.953 1 93.62 211 VAL B N 1
ATOM 4956 C CA . VAL B 1 211 ? -15.062 -44.594 -28.516 1 93.62 211 VAL B CA 1
ATOM 4957 C C . VAL B 1 211 ? -15.453 -43.594 -27.422 1 93.62 211 VAL B C 1
ATOM 4959 O O . VAL B 1 211 ? -15.375 -42.375 -27.625 1 93.62 211 VAL B O 1
ATOM 4962 N N . LEU B 1 212 ? -15.836 -44.094 -26.266 1 93.62 212 LEU B N 1
ATOM 4963 C CA . LEU B 1 212 ? -16.234 -43.25 -25.156 1 93.62 212 LEU B CA 1
ATOM 4964 C C . LEU B 1 212 ? -15.062 -42.375 -24.703 1 93.62 212 LEU B C 1
ATOM 4966 O O . LEU B 1 212 ? -15.25 -41.188 -24.344 1 93.62 212 LEU B O 1
ATOM 4970 N N . GLN B 1 213 ? -13.875 -42.844 -24.656 1 92.69 213 GLN B N 1
ATOM 4971 C CA . GLN B 1 213 ? -12.68 -42.125 -24.297 1 92.69 213 GLN B CA 1
ATOM 4972 C C . GLN B 1 213 ? -12.367 -41.031 -25.312 1 92.69 213 GLN B C 1
ATOM 4974 O O . GLN B 1 213 ? -11.969 -39.906 -24.953 1 92.69 213 GLN B O 1
ATOM 4979 N N . ALA B 1 214 ? -12.547 -41.344 -26.516 1 93.12 214 ALA B N 1
ATOM 4980 C CA . ALA B 1 214 ? -12.359 -40.344 -27.562 1 93.12 214 ALA B CA 1
ATOM 4981 C C . ALA B 1 214 ? -13.398 -39.25 -27.438 1 93.12 214 ALA B C 1
ATOM 4983 O O . ALA B 1 214 ? -13.078 -38.062 -27.609 1 93.12 214 ALA B O 1
ATOM 4984 N N . GLU B 1 2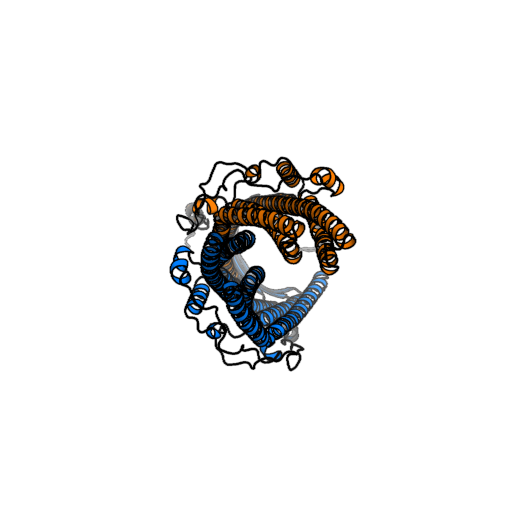15 ? -14.617 -39.625 -27.109 1 94 215 GLU B N 1
ATOM 4985 C CA . GLU B 1 215 ? -15.672 -38.656 -26.875 1 94 215 GLU B CA 1
ATOM 4986 C C . GLU B 1 215 ? -15.336 -37.75 -25.672 1 94 215 GLU B C 1
ATOM 4988 O O . GLU B 1 215 ? -15.602 -36.562 -25.688 1 94 215 GLU B O 1
ATOM 4993 N N . GLN B 1 216 ? -14.805 -38.312 -24.625 1 93 216 GLN B N 1
ATOM 4994 C CA . GLN B 1 216 ? -14.383 -37.594 -23.422 1 93 216 GLN B CA 1
ATOM 4995 C C . GLN B 1 216 ? -13.336 -36.531 -23.766 1 93 216 GLN B C 1
ATOM 4997 O O . GLN B 1 216 ? -13.383 -35.406 -23.234 1 93 216 GLN B O 1
ATOM 5002 N N . LEU B 1 217 ? -12.422 -36.844 -24.625 1 92.31 217 LEU B N 1
ATOM 5003 C CA . LEU B 1 217 ? -11.375 -35.906 -25.016 1 92.31 217 LEU B CA 1
ATOM 5004 C C . LEU B 1 217 ? -11.969 -34.688 -25.719 1 92.31 217 LEU B C 1
ATOM 5006 O O . LEU B 1 217 ? -11.547 -33.562 -25.469 1 92.31 217 LEU B O 1
ATOM 5010 N N . VAL B 1 218 ? -12.875 -34.969 -26.641 1 93.31 218 VAL B N 1
ATOM 5011 C CA . VAL B 1 218 ? -13.531 -33.875 -27.328 1 93.31 218 VAL B CA 1
ATOM 5012 C C . VAL B 1 218 ? -14.297 -33 -26.328 1 93.31 218 VAL B C 1
ATOM 5014 O O . VAL B 1 218 ? -14.164 -31.781 -26.344 1 93.31 218 VAL B O 1
ATOM 5017 N N . ALA B 1 219 ? -15.023 -33.625 -25.406 1 93.56 219 ALA B N 1
ATOM 5018 C CA . ALA B 1 219 ? -15.805 -32.906 -24.391 1 93.56 219 ALA B CA 1
ATOM 5019 C C . ALA B 1 219 ? -14.891 -32.094 -23.5 1 93.56 219 ALA B C 1
ATOM 5021 O O . ALA B 1 219 ? -15.25 -30.969 -23.109 1 93.56 219 ALA B O 1
ATOM 5022 N N . GLU B 1 220 ? -13.766 -32.594 -23.109 1 91.12 220 GLU B N 1
ATOM 5023 C CA . GLU B 1 220 ? -12.789 -31.875 -22.312 1 91.12 220 GLU B CA 1
ATOM 5024 C C . GLU B 1 220 ? -12.312 -30.609 -23.016 1 91.12 220 GLU B C 1
ATOM 5026 O O . GLU B 1 220 ? -12.195 -29.562 -22.391 1 91.12 220 GLU B O 1
ATOM 5031 N N . GLY B 1 221 ? -12 -30.781 -24.281 1 90.31 221 GLY B N 1
ATOM 5032 C CA . GLY B 1 221 ? -11.594 -29.625 -25.062 1 90.31 221 GLY B CA 1
ATOM 5033 C C . GLY B 1 221 ? -12.672 -28.562 -25.156 1 90.31 221 GLY B C 1
ATOM 5034 O O . GLY B 1 221 ? -12.391 -27.359 -25.016 1 90.31 221 GLY B O 1
ATOM 5035 N N . GLU B 1 222 ? -13.914 -29.016 -25.391 1 93.19 222 GLU B N 1
ATOM 5036 C CA . GLU B 1 222 ? -15.047 -28.109 -25.484 1 93.19 222 GLU B CA 1
ATOM 5037 C C . GLU B 1 222 ? -15.266 -27.359 -24.172 1 93.19 222 GLU B C 1
ATOM 5039 O O . GLU B 1 222 ? -15.625 -26.172 -24.172 1 93.19 222 GLU B O 1
ATOM 5044 N N . ALA B 1 223 ? -15.008 -27.969 -23.094 1 93 223 ALA B N 1
ATOM 5045 C CA . ALA B 1 223 ? -15.242 -27.406 -21.766 1 93 223 ALA B CA 1
ATOM 5046 C C . ALA B 1 223 ? -14.203 -26.344 -21.422 1 93 223 ALA B C 1
ATOM 5048 O O . ALA B 1 223 ? -14.43 -25.5 -20.562 1 93 223 ALA B O 1
ATOM 5049 N N . GLN B 1 224 ? -13.07 -26.359 -22.094 1 92.12 224 GLN B N 1
ATOM 5050 C CA . GLN B 1 224 ? -11.969 -25.453 -21.75 1 92.12 224 GLN B CA 1
ATOM 5051 C C . GLN B 1 224 ? -12.086 -24.141 -22.516 1 92.12 224 GLN B C 1
ATOM 5053 O O . GLN B 1 224 ? -11.547 -23.125 -22.078 1 92.12 224 GLN B O 1
ATOM 5058 N N . LEU B 1 225 ? -12.805 -24.141 -23.609 1 93 225 LEU B N 1
ATOM 5059 C CA . LEU B 1 225 ? -12.789 -23.031 -24.562 1 93 225 LEU B CA 1
ATOM 5060 C C . LEU B 1 225 ? -13.43 -21.797 -23.953 1 93 225 LEU B C 1
ATOM 5062 O O . LEU B 1 225 ? -12.883 -20.688 -24.047 1 93 225 LEU B O 1
ATOM 5066 N N . PRO B 1 226 ? -14.57 -21.875 -23.219 1 93 226 PRO B N 1
ATOM 5067 C CA . PRO B 1 226 ? -15.266 -20.672 -22.75 1 93 226 PRO B CA 1
ATOM 5068 C C . PRO B 1 226 ? -14.422 -19.844 -21.797 1 93 226 PRO B C 1
ATOM 5070 O O . PRO B 1 226 ? -14.477 -18.609 -21.844 1 93 226 PRO B O 1
ATOM 5073 N N . ALA B 1 227 ? -13.656 -20.422 -20.938 1 94.06 227 ALA B N 1
ATOM 5074 C CA . ALA B 1 227 ? -12.836 -19.672 -19.984 1 94.06 227 ALA B CA 1
ATOM 5075 C C . ALA B 1 227 ? -11.828 -18.797 -20.719 1 94.06 227 ALA B C 1
ATOM 5077 O O . ALA B 1 227 ? -11.562 -17.672 -20.281 1 94.06 227 ALA B O 1
ATOM 5078 N N . TYR B 1 228 ? -11.227 -19.25 -21.812 1 96.12 228 TYR B N 1
ATOM 5079 C CA . TYR B 1 228 ? -10.281 -18.453 -22.594 1 96.12 228 TYR B CA 1
ATOM 5080 C C . TYR B 1 228 ? -10.992 -17.328 -23.328 1 96.12 228 TYR B C 1
ATOM 5082 O O . TYR B 1 228 ? -10.469 -16.219 -23.438 1 96.12 228 TYR B O 1
ATOM 5090 N N . GLU B 1 229 ? -12.172 -17.641 -23.781 1 95.5 229 GLU B N 1
ATOM 5091 C CA . GLU B 1 229 ? -12.961 -16.625 -24.469 1 95.5 229 GLU B CA 1
ATOM 5092 C C . GLU B 1 229 ? -13.344 -15.5 -23.516 1 95.5 229 GLU B C 1
ATOM 5094 O O . GLU B 1 229 ? -13.273 -14.32 -23.891 1 95.5 229 GLU B O 1
ATOM 5099 N N . VAL B 1 230 ? -13.719 -15.812 -22.312 1 96.19 230 VAL B N 1
ATOM 5100 C CA . VAL B 1 230 ? -14.023 -14.82 -21.297 1 96.19 230 VAL B CA 1
ATOM 5101 C C . VAL B 1 230 ? -12.781 -13.977 -21 1 96.19 230 VAL B C 1
ATOM 5103 O O . VAL B 1 230 ? -12.859 -12.75 -20.922 1 96.19 230 VAL B O 1
ATOM 5106 N N . GLY B 1 231 ? -11.648 -14.672 -20.859 1 97.38 231 GLY B N 1
ATOM 5107 C CA . GLY B 1 231 ? -10.406 -13.961 -20.625 1 97.38 231 GLY B CA 1
ATOM 5108 C C . GLY B 1 231 ? -10.07 -12.953 -21.703 1 97.38 231 GLY B C 1
ATOM 5109 O O . GLY B 1 231 ? -9.633 -11.836 -21.406 1 97.38 231 GLY B O 1
ATOM 5110 N N . PHE B 1 232 ? -10.297 -13.312 -22.938 1 96.94 232 PHE B N 1
ATOM 5111 C CA . PHE B 1 232 ? -10.062 -12.406 -24.062 1 96.94 232 PHE B CA 1
ATOM 5112 C C . PHE B 1 232 ? -10.93 -11.156 -23.938 1 96.94 232 PHE B C 1
ATOM 5114 O O . PHE B 1 232 ? -10.43 -10.031 -24.031 1 96.94 232 PHE B O 1
ATOM 5121 N N . ASP B 1 233 ? -12.156 -11.344 -23.656 1 96.81 233 ASP B N 1
ATOM 5122 C CA . ASP B 1 233 ? -13.094 -10.234 -23.562 1 96.81 233 ASP B CA 1
ATOM 5123 C C . ASP B 1 233 ? -12.766 -9.328 -22.375 1 96.81 233 ASP B C 1
ATOM 5125 O O . ASP B 1 233 ? -12.891 -8.102 -22.469 1 96.81 233 ASP B O 1
ATOM 5129 N N . GLN B 1 234 ? -12.383 -9.914 -21.266 1 96.88 234 GLN B N 1
ATOM 5130 C CA . GLN B 1 234 ? -12.016 -9.133 -20.094 1 96.88 234 GLN B CA 1
ATOM 5131 C C . GLN B 1 234 ? -10.758 -8.297 -20.359 1 96.88 234 GLN B C 1
ATOM 5133 O O . GLN B 1 234 ? -10.68 -7.145 -19.922 1 96.88 234 GLN B O 1
ATOM 5138 N N . ALA B 1 235 ? -9.789 -8.867 -21.031 1 97.94 235 ALA B N 1
ATOM 5139 C CA . ALA B 1 235 ? -8.578 -8.125 -21.375 1 97.94 235 ALA B CA 1
ATOM 5140 C C . ALA B 1 235 ? -8.883 -6.98 -22.344 1 97.94 235 ALA B C 1
ATOM 5142 O O . ALA B 1 235 ? -8.344 -5.883 -22.203 1 97.94 235 ALA B O 1
ATOM 5143 N N . LEU B 1 236 ? -9.758 -7.262 -23.266 1 97.06 236 LEU B N 1
ATOM 5144 C CA . LEU B 1 236 ? -10.18 -6.234 -24.219 1 97.06 236 LEU B CA 1
ATOM 5145 C C . LEU B 1 236 ? -10.891 -5.094 -23.5 1 97.06 236 LEU B C 1
ATOM 5147 O O . LEU B 1 236 ? -10.656 -3.922 -23.797 1 97.06 236 LEU B O 1
ATOM 5151 N N . ALA B 1 237 ? -11.758 -5.418 -22.547 1 97.19 237 ALA B N 1
ATOM 5152 C CA . ALA B 1 237 ? -12.453 -4.406 -21.75 1 97.19 237 ALA B CA 1
ATOM 5153 C C . ALA B 1 237 ? -11.469 -3.561 -20.953 1 97.19 237 ALA B C 1
ATOM 5155 O O . ALA B 1 237 ? -11.609 -2.338 -20.875 1 97.19 237 ALA B O 1
ATOM 5156 N N . ARG B 1 238 ? -10.516 -4.211 -20.422 1 98.12 238 ARG B N 1
ATOM 5157 C CA . ARG B 1 238 ? -9.492 -3.498 -19.656 1 98.12 238 ARG B CA 1
ATOM 5158 C C . ARG B 1 238 ? -8.711 -2.541 -20.547 1 98.12 238 ARG B C 1
ATOM 5160 O O . ARG B 1 238 ? -8.414 -1.411 -20.156 1 98.12 238 ARG B O 1
ATOM 5167 N N . LEU B 1 239 ? -8.336 -2.988 -21.719 1 98.38 239 LEU B N 1
ATOM 5168 C CA . LEU B 1 239 ? -7.637 -2.137 -22.672 1 98.38 239 LEU B CA 1
ATOM 5169 C C . LEU B 1 239 ? -8.484 -0.924 -23.047 1 98.38 239 LEU B C 1
ATOM 5171 O O . LEU B 1 239 ? -7.969 0.19 -23.156 1 98.38 239 LEU B O 1
ATOM 5175 N N . ALA B 1 240 ? -9.766 -1.159 -23.25 1 97.94 240 ALA B N 1
ATOM 5176 C CA . ALA B 1 240 ? -10.672 -0.058 -23.578 1 97.94 240 ALA B CA 1
ATOM 5177 C C . ALA B 1 240 ? -10.688 0.987 -22.469 1 97.94 240 ALA B C 1
ATOM 5179 O O . ALA B 1 240 ? -10.578 2.188 -22.734 1 97.94 240 ALA B O 1
ATOM 5180 N N . THR B 1 241 ? -10.773 0.544 -21.219 1 97.56 241 THR B N 1
ATOM 5181 C CA . THR B 1 241 ? -10.789 1.447 -20.078 1 97.56 241 THR B CA 1
ATOM 5182 C C . THR B 1 241 ? -9.484 2.23 -19.984 1 97.56 241 THR B C 1
ATOM 5184 O O . THR B 1 241 ? -9.492 3.455 -19.844 1 97.56 241 THR B O 1
ATOM 5187 N N . LEU B 1 242 ? -8.328 1.562 -20.156 1 97.94 242 LEU B N 1
ATOM 5188 C CA . LEU B 1 242 ? -7.016 2.184 -19.984 1 97.94 242 LEU B CA 1
ATOM 5189 C C . LEU B 1 242 ? -6.738 3.178 -21.109 1 97.94 242 LEU B C 1
ATOM 5191 O O . LEU B 1 242 ? -6.004 4.148 -20.906 1 97.94 242 LEU B O 1
ATOM 5195 N N . THR B 1 243 ? -7.344 2.965 -22.266 1 97.75 243 THR B N 1
ATOM 5196 C CA . THR B 1 243 ? -7.066 3.826 -23.422 1 97.75 243 THR B CA 1
ATOM 5197 C C . THR B 1 243 ? -8.188 4.848 -23.609 1 97.75 243 THR B C 1
ATOM 5199 O O . THR B 1 243 ? -8.148 5.652 -24.531 1 97.75 243 THR B O 1
ATOM 5202 N N . GLY B 1 244 ? -9.219 4.785 -22.781 1 95.94 244 GLY B N 1
ATOM 5203 C CA . GLY B 1 244 ? -10.336 5.707 -22.906 1 95.94 244 GLY B CA 1
ATOM 5204 C C . GLY B 1 244 ? -11.102 5.559 -24.203 1 95.94 244 GLY B C 1
ATOM 5205 O O . GLY B 1 244 ? -11.492 6.555 -24.812 1 95.94 244 GLY B O 1
ATOM 5206 N N . GLN B 1 245 ? -11.172 4.277 -24.656 1 95.88 245 GLN B N 1
ATOM 5207 C CA . GLN B 1 245 ? -11.883 3.975 -25.891 1 95.88 245 GLN B CA 1
ATOM 5208 C C . GLN B 1 245 ? -13.055 3.031 -25.641 1 95.88 245 GLN B C 1
ATOM 5210 O O . GLN B 1 245 ? -13.117 2.375 -24.609 1 95.88 245 GLN B O 1
ATOM 5215 N N . ARG B 1 246 ? -14.016 3 -26.75 1 95.56 246 ARG B N 1
ATOM 5216 C CA . ARG B 1 246 ? -15.109 2.033 -26.688 1 95.56 246 ARG B CA 1
ATOM 5217 C C . ARG B 1 246 ? -14.648 0.659 -27.172 1 95.56 246 ARG B C 1
ATOM 5219 O O . ARG B 1 246 ? -13.852 0.555 -28.109 1 95.56 246 ARG B O 1
ATOM 5226 N N . ILE B 1 247 ? -15.031 -0.356 -26.484 1 96.5 247 ILE B N 1
ATOM 5227 C CA . ILE B 1 247 ? -14.703 -1.729 -26.859 1 96.5 247 ILE B CA 1
ATOM 5228 C C . ILE B 1 247 ? -14.992 -1.957 -28.328 1 96.5 247 ILE B C 1
ATOM 5230 O O . ILE B 1 247 ? -14.219 -2.613 -29.031 1 96.5 247 ILE B O 1
ATOM 5234 N N . ALA B 1 248 ? -16.062 -1.426 -28.891 1 95.19 248 ALA B N 1
ATOM 5235 C CA . ALA B 1 248 ? -16.5 -1.593 -30.281 1 95.19 248 ALA B CA 1
ATOM 5236 C C . ALA B 1 248 ? -15.461 -1.037 -31.25 1 95.19 248 ALA B C 1
ATOM 5238 O O . ALA B 1 248 ? -15.328 -1.523 -32.375 1 95.19 248 ALA B O 1
ATOM 5239 N N . ASP B 1 249 ? -14.734 -0.049 -30.844 1 94.12 249 ASP B N 1
ATOM 5240 C CA . ASP B 1 249 ? -13.719 0.568 -31.688 1 94.12 249 ASP B CA 1
ATOM 5241 C C . ASP B 1 249 ? -12.438 -0.264 -31.703 1 94.12 249 ASP B C 1
ATOM 5243 O O . ASP B 1 249 ? -11.703 -0.265 -32.688 1 94.12 249 ASP B O 1
ATOM 5247 N N . LEU B 1 250 ? -12.109 -0.999 -30.578 1 95.75 250 LEU B N 1
ATOM 5248 C CA . LEU B 1 250 ? -10.859 -1.736 -30.438 1 95.75 250 LEU B CA 1
ATOM 5249 C C . LEU B 1 250 ? -11.008 -3.158 -30.969 1 95.75 250 LEU B C 1
ATOM 5251 O O . LEU B 1 250 ? -10.055 -3.723 -31.516 1 95.75 250 LEU B O 1
ATOM 5255 N N . ARG B 1 251 ? -12.188 -3.752 -30.828 1 95.56 251 ARG B N 1
ATOM 5256 C CA . ARG B 1 251 ? -12.398 -5.176 -31.062 1 95.56 251 ARG B CA 1
ATOM 5257 C C . ARG B 1 251 ? -12.031 -5.547 -32.5 1 95.56 251 ARG B C 1
ATOM 5259 O O . ARG B 1 251 ? -11.32 -6.527 -32.719 1 95.56 251 ARG B O 1
ATOM 5266 N N . PRO B 1 252 ? -12.43 -4.758 -33.594 1 94.12 252 PRO B N 1
ATOM 5267 C CA . PRO B 1 252 ? -12.133 -5.176 -34.938 1 94.12 252 PRO B CA 1
ATOM 5268 C C . PRO B 1 252 ? -10.633 -5.281 -35.219 1 94.12 252 PRO B C 1
ATOM 5270 O O . PRO B 1 252 ? -10.195 -6.156 -35.969 1 94.12 252 PRO B O 1
ATOM 5273 N N . THR B 1 253 ? -9.891 -4.492 -34.656 1 92 253 THR B N 1
ATOM 5274 C CA . THR B 1 253 ? -8.453 -4.477 -34.875 1 92 253 THR B CA 1
ATOM 5275 C C . THR B 1 253 ? -7.758 -5.551 -34.062 1 92 253 THR B C 1
ATOM 5277 O O . THR B 1 253 ? -6.801 -6.18 -34.5 1 92 253 THR B O 1
ATOM 5280 N N . LEU B 1 254 ? -8.281 -5.859 -32.875 1 95 254 LEU B N 1
ATOM 5281 C CA . LEU B 1 254 ? -7.562 -6.707 -31.938 1 95 254 LEU B CA 1
ATOM 5282 C C . LEU B 1 254 ? -8.086 -8.141 -31.984 1 95 254 LEU B C 1
ATOM 5284 O O . LEU B 1 254 ? -7.457 -9.047 -31.438 1 95 254 LEU B O 1
ATOM 5288 N N . ARG B 1 255 ? -9.172 -8.297 -32.688 1 92.31 255 ARG B N 1
ATOM 5289 C CA . ARG B 1 255 ? -9.742 -9.633 -32.781 1 92.31 255 ARG B CA 1
ATOM 5290 C C . ARG B 1 255 ? -8.906 -10.531 -33.688 1 92.31 255 ARG B C 1
ATOM 5292 O O . ARG B 1 255 ? -8.875 -11.75 -33.5 1 92.31 255 ARG B O 1
ATOM 5299 N N . ARG B 1 256 ? -8.305 -9.797 -34.625 1 88.69 256 ARG B N 1
ATOM 5300 C CA . ARG B 1 256 ? -7.426 -10.578 -35.469 1 88.69 256 ARG B CA 1
ATOM 5301 C C . ARG B 1 256 ? -6.258 -11.164 -34.688 1 88.69 256 ARG B C 1
ATOM 5303 O O . ARG B 1 256 ? -5.605 -10.453 -33.938 1 88.69 256 ARG B O 1
ATOM 5310 N N . GLY B 1 257 ? -6 -12.398 -34.781 1 84.69 257 GLY B N 1
ATOM 5311 C CA . GLY B 1 257 ? -4.953 -13.07 -34.031 1 84.69 257 GLY B CA 1
ATOM 5312 C C . GLY B 1 257 ? -3.559 -12.602 -34.406 1 84.69 257 GLY B C 1
ATOM 5313 O O . GLY B 1 257 ? -3.307 -12.219 -35.531 1 84.69 257 GLY B O 1
ATOM 5314 N N . SER B 1 258 ? -2.674 -12.516 -33.406 1 90.44 258 SER B N 1
ATOM 5315 C CA . SER B 1 258 ? -1.245 -12.242 -33.562 1 90.44 258 SER B CA 1
ATOM 5316 C C . SER B 1 258 ? -0.435 -13.055 -32.562 1 90.44 258 SER B C 1
ATOM 5318 O O . SER B 1 258 ? -0.981 -13.562 -31.562 1 90.44 258 SER B O 1
ATOM 5320 N N . PRO B 1 259 ? 0.81 -13.242 -32.844 1 94.5 259 PRO B N 1
ATOM 5321 C CA . PRO B 1 259 ? 1.638 -14 -31.906 1 94.5 259 PRO B CA 1
ATOM 5322 C C . PRO B 1 259 ? 1.747 -13.32 -30.547 1 94.5 259 PRO B C 1
ATOM 5324 O O . PRO B 1 259 ? 1.618 -12.094 -30.438 1 94.5 259 PRO B O 1
ATOM 5327 N N . GLN B 1 260 ? 1.901 -14.172 -29.531 1 97.81 260 GLN B N 1
ATOM 5328 C CA . GLN B 1 260 ? 2.17 -13.617 -28.219 1 97.81 260 GLN B CA 1
ATOM 5329 C C . GLN B 1 260 ? 3.412 -12.727 -28.234 1 97.81 260 GLN B C 1
ATOM 5331 O O . GLN B 1 260 ? 4.402 -13.055 -28.891 1 97.81 260 GLN B O 1
ATOM 5336 N N . PRO B 1 261 ? 3.346 -11.562 -27.562 1 97.44 261 PRO B N 1
ATOM 5337 C CA . PRO B 1 261 ? 4.48 -10.641 -27.562 1 97.44 261 PRO B CA 1
ATOM 5338 C C . PRO B 1 261 ? 5.73 -11.234 -26.922 1 97.44 261 PRO B C 1
ATOM 5340 O O . PRO B 1 261 ? 5.645 -11.883 -25.875 1 97.44 261 PRO B O 1
ATOM 5343 N N . ARG B 1 262 ? 6.844 -11.039 -27.594 1 96.88 262 ARG B N 1
ATOM 5344 C CA . ARG B 1 262 ? 8.172 -11.422 -27.109 1 96.88 262 ARG B CA 1
ATOM 5345 C C . ARG B 1 262 ? 9.133 -10.25 -27.172 1 96.88 262 ARG B C 1
ATOM 5347 O O . ARG B 1 262 ? 9.297 -9.633 -28.234 1 96.88 262 ARG B O 1
ATOM 5354 N N . PRO B 1 263 ? 9.734 -9.961 -26.062 1 96.19 263 PRO B N 1
ATOM 5355 C CA . PRO B 1 263 ? 10.719 -8.875 -26.141 1 96.19 263 PRO B CA 1
ATOM 5356 C C . PRO B 1 263 ? 11.938 -9.25 -26.984 1 96.19 263 PRO B C 1
ATOM 5358 O O . PRO B 1 263 ? 12.5 -10.328 -26.828 1 96.19 263 PRO B O 1
ATOM 5361 N N . ARG B 1 264 ? 12.289 -8.367 -27.812 1 94.31 264 ARG B N 1
ATOM 5362 C CA . ARG B 1 264 ? 13.375 -8.617 -28.75 1 94.31 264 ARG B CA 1
ATOM 5363 C C . ARG B 1 264 ? 14.695 -8.055 -28.219 1 94.31 264 ARG B C 1
ATOM 5365 O O . ARG B 1 264 ? 15.766 -8.391 -28.734 1 94.31 264 ARG B O 1
ATOM 5372 N N . PHE B 1 265 ? 14.602 -7.176 -27.25 1 91.19 265 PHE B N 1
ATOM 5373 C CA . PHE B 1 265 ? 15.781 -6.594 -26.625 1 91.19 265 PHE B CA 1
ATOM 5374 C C . PHE B 1 265 ? 15.789 -6.852 -25.125 1 91.19 265 PHE B C 1
ATOM 5376 O O . PHE B 1 265 ? 14.734 -7.094 -24.531 1 91.19 265 PHE B O 1
ATOM 5383 N N . SER B 1 266 ? 16.984 -6.812 -24.562 1 92.38 266 SER B N 1
ATOM 5384 C CA . SER B 1 266 ? 17.109 -6.977 -23.125 1 92.38 266 SER B CA 1
ATOM 5385 C C . SER B 1 266 ? 16.5 -5.793 -22.375 1 92.38 266 SER B C 1
ATOM 5387 O O . SER B 1 266 ? 16.453 -4.684 -22.906 1 92.38 266 SER B O 1
ATOM 5389 N N . ALA B 1 267 ? 16.062 -6.082 -21.188 1 93.75 267 ALA B N 1
ATOM 5390 C CA . ALA B 1 267 ? 15.594 -4.992 -20.344 1 93.75 267 ALA B CA 1
ATOM 5391 C C . ALA B 1 267 ? 16.734 -4.035 -19.984 1 93.75 267 ALA B C 1
ATOM 5393 O O . ALA B 1 267 ? 17.891 -4.453 -19.891 1 93.75 267 ALA B O 1
ATOM 5394 N N . SER B 1 268 ? 16.422 -2.77 -19.875 1 93.44 268 SER B N 1
ATOM 5395 C CA . SER B 1 268 ? 17.359 -1.756 -19.422 1 93.44 268 SER B CA 1
ATOM 5396 C C . SER B 1 268 ? 17.297 -1.573 -17.906 1 93.44 268 SER B C 1
ATOM 5398 O O . SER B 1 268 ? 16.359 -0.972 -17.391 1 93.44 268 SER B O 1
ATOM 5400 N N . VAL B 1 269 ? 18.266 -2.049 -17.156 1 94.5 269 VAL B N 1
ATOM 5401 C CA . VAL B 1 269 ? 18.156 -2.047 -15.695 1 94.5 269 VAL B CA 1
ATOM 5402 C C . VAL B 1 269 ? 19.297 -1.239 -15.094 1 94.5 269 VAL B C 1
ATOM 5404 O O . VAL B 1 269 ? 19.078 -0.214 -14.445 1 94.5 269 VAL B O 1
ATOM 5407 N N . GLY B 1 270 ? 20.562 -1.593 -15.344 1 94.06 270 GLY B N 1
ATOM 5408 C CA . GLY B 1 270 ? 21.719 -0.938 -14.773 1 94.06 270 GLY B CA 1
ATOM 5409 C C . GLY B 1 270 ? 22.016 -1.376 -13.352 1 94.06 270 GLY B C 1
ATOM 5410 O O . GLY B 1 270 ? 21.906 -2.559 -13.023 1 94.06 270 GLY B O 1
ATOM 5411 N N . VAL B 1 271 ? 22.547 -0.423 -12.539 1 95.5 271 VAL B N 1
ATOM 5412 C CA . VAL B 1 271 ? 22.922 -0.719 -11.164 1 95.5 271 VAL B CA 1
ATOM 5413 C C . VAL B 1 271 ? 21.953 -0.044 -10.195 1 95.5 271 VAL B C 1
ATOM 5415 O O . VAL B 1 271 ? 21.203 0.85 -10.586 1 95.5 271 VAL B O 1
ATOM 5418 N N . PRO B 1 272 ? 21.953 -0.463 -8.914 1 96 272 PRO B N 1
ATOM 5419 C CA . PRO B 1 272 ? 20.984 0.068 -7.945 1 96 272 PRO B CA 1
ATOM 5420 C C . PRO B 1 272 ? 20.984 1.594 -7.883 1 96 272 PRO B C 1
ATOM 5422 O O . PRO B 1 272 ? 19.922 2.219 -7.891 1 96 272 PRO B O 1
ATOM 5425 N N . ALA B 1 273 ? 22.109 2.197 -7.898 1 94.75 273 ALA B N 1
ATOM 5426 C CA . ALA B 1 273 ? 22.203 3.65 -7.793 1 94.75 273 ALA B CA 1
ATOM 5427 C C . ALA B 1 273 ? 21.5 4.332 -8.969 1 94.75 273 ALA B C 1
ATOM 5429 O O . ALA B 1 273 ? 20.844 5.359 -8.797 1 94.75 273 ALA B O 1
ATOM 5430 N N . GLU B 1 274 ? 21.609 3.775 -10.141 1 93.12 274 GLU B N 1
ATOM 5431 C CA . GLU B 1 274 ? 20.969 4.328 -11.328 1 93.12 274 GLU B CA 1
ATOM 5432 C C . GLU B 1 274 ? 19.453 4.188 -11.258 1 93.12 274 GLU B C 1
ATOM 5434 O O . GLU B 1 274 ? 18.719 5.105 -11.633 1 93.12 274 GLU B O 1
ATOM 5439 N N . VAL B 1 275 ? 19 3.057 -10.75 1 94.69 275 VAL B N 1
ATOM 5440 C CA . VAL B 1 275 ? 17.562 2.811 -10.633 1 94.69 275 VAL B CA 1
ATOM 5441 C C . VAL B 1 275 ? 16.953 3.812 -9.656 1 94.69 275 VAL B C 1
ATOM 5443 O O . VAL B 1 275 ? 15.922 4.43 -9.961 1 94.69 275 VAL B O 1
ATOM 5446 N N . VAL B 1 276 ? 17.625 4.004 -8.531 1 94.88 276 VAL B N 1
ATOM 5447 C CA . VAL B 1 276 ? 17.109 4.902 -7.492 1 94.88 276 VAL B CA 1
ATOM 5448 C C . VAL B 1 276 ? 17.062 6.332 -8.031 1 94.88 276 VAL B C 1
ATOM 5450 O O . VAL B 1 276 ? 16.125 7.074 -7.742 1 94.88 276 VAL B O 1
ATOM 5453 N N . ARG B 1 277 ? 17.969 6.66 -8.844 1 92.25 277 ARG B N 1
ATOM 5454 C CA . ARG B 1 277 ? 18.047 8.008 -9.398 1 92.25 277 ARG B CA 1
ATOM 5455 C C . ARG B 1 277 ? 16.953 8.25 -10.43 1 92.25 277 ARG B C 1
ATOM 5457 O O . ARG B 1 277 ? 16.438 9.367 -10.555 1 92.25 277 ARG B O 1
ATOM 5464 N N . GLU B 1 278 ? 16.484 7.184 -11.086 1 91.69 278 GLU B N 1
ATOM 5465 C CA . GLU B 1 278 ? 15.586 7.355 -12.227 1 91.69 278 GLU B CA 1
ATOM 5466 C C . GLU B 1 278 ? 14.133 7.102 -11.836 1 91.69 278 GLU B C 1
ATOM 5468 O O . GLU B 1 278 ? 13.211 7.508 -12.547 1 91.69 278 GLU B O 1
ATOM 5473 N N . ARG B 1 279 ? 13.844 6.426 -10.766 1 94.75 279 ARG B N 1
ATOM 5474 C CA . ARG B 1 279 ? 12.492 6.047 -10.383 1 94.75 279 ARG B CA 1
ATOM 5475 C C . ARG B 1 279 ? 11.695 7.258 -9.906 1 94.75 279 ARG B C 1
ATOM 5477 O O . ARG B 1 279 ? 12.055 7.879 -8.898 1 94.75 279 ARG B O 1
ATOM 5484 N N . PRO B 1 280 ? 10.602 7.555 -10.594 1 95.62 280 PRO B N 1
ATOM 5485 C CA . PRO B 1 280 ? 9.844 8.75 -10.219 1 95.62 280 PRO B CA 1
ATOM 5486 C C . PRO B 1 280 ? 9.219 8.641 -8.828 1 95.62 280 PRO B C 1
ATOM 5488 O O . PRO B 1 280 ? 9.07 9.648 -8.133 1 95.62 280 PRO B O 1
ATOM 5491 N N . ASP B 1 281 ? 8.852 7.441 -8.383 1 96.12 281 ASP B N 1
ATOM 5492 C CA . ASP B 1 281 ? 8.242 7.297 -7.062 1 96.12 281 ASP B CA 1
ATOM 5493 C C . ASP B 1 281 ? 9.25 7.574 -5.953 1 96.12 281 ASP B C 1
ATOM 5495 O O . ASP B 1 281 ? 8.898 8.125 -4.906 1 96.12 281 ASP B O 1
ATOM 5499 N N . VAL B 1 282 ? 10.547 7.188 -6.168 1 96.81 282 VAL B N 1
ATOM 5500 C CA . VAL B 1 282 ? 11.609 7.48 -5.207 1 96.81 282 VAL B CA 1
ATOM 5501 C C . VAL B 1 282 ? 11.867 8.984 -5.172 1 96.81 282 VAL B C 1
ATOM 5503 O O . VAL B 1 282 ? 11.977 9.578 -4.094 1 96.81 282 VAL B O 1
ATOM 5506 N N . ASN B 1 283 ? 11.906 9.594 -6.359 1 96.94 283 ASN B N 1
ATOM 5507 C CA . ASN B 1 283 ? 12.117 11.031 -6.441 1 96.94 283 ASN B CA 1
ATOM 5508 C C . ASN B 1 283 ? 10.953 11.812 -5.844 1 96.94 283 ASN B C 1
ATOM 5510 O O . ASN B 1 283 ? 11.148 12.859 -5.23 1 96.94 283 ASN B O 1
ATOM 5514 N N . LEU B 1 284 ? 9.711 11.297 -6.082 1 97.06 284 LEU B N 1
ATOM 5515 C CA . LEU B 1 284 ? 8.516 11.891 -5.484 1 97.06 284 LEU B CA 1
ATOM 5516 C C . LEU B 1 284 ? 8.641 11.938 -3.963 1 97.06 284 LEU B C 1
ATOM 5518 O O . LEU B 1 284 ? 8.398 12.977 -3.35 1 97.06 284 LEU B O 1
ATOM 5522 N N . ALA B 1 285 ? 9.023 10.781 -3.34 1 97.38 285 ALA B N 1
ATOM 5523 C CA . ALA B 1 285 ? 9.195 10.719 -1.891 1 97.38 285 ALA B CA 1
ATOM 5524 C C . ALA B 1 285 ? 10.281 11.68 -1.42 1 97.38 285 ALA B C 1
ATOM 5526 O O . ALA B 1 285 ? 10.164 12.281 -0.349 1 97.38 285 ALA B O 1
ATOM 5527 N N . GLU B 1 286 ? 11.375 11.852 -2.201 1 97.38 286 GLU B N 1
ATOM 5528 C CA . GLU B 1 286 ? 12.453 12.773 -1.865 1 97.38 286 GLU B CA 1
ATOM 5529 C C . GLU B 1 286 ? 11.953 14.219 -1.866 1 97.38 286 GLU B C 1
ATOM 5531 O O . GLU B 1 286 ? 12.305 15 -0.979 1 97.38 286 GLU B O 1
ATOM 5536 N N . ARG B 1 287 ? 11.102 14.586 -2.85 1 97.62 287 ARG B N 1
ATOM 5537 C CA . ARG B 1 287 ? 10.57 15.945 -2.898 1 97.62 287 ARG B CA 1
ATOM 5538 C C . ARG B 1 287 ? 9.617 16.203 -1.735 1 97.62 287 ARG B C 1
ATOM 5540 O O . ARG B 1 287 ? 9.57 17.312 -1.208 1 97.62 287 ARG B O 1
ATOM 5547 N N . GLN B 1 288 ? 8.891 15.203 -1.354 1 97.56 288 GLN B N 1
ATOM 5548 C CA . GLN B 1 288 ? 8.023 15.328 -0.184 1 97.56 288 GLN B CA 1
ATOM 5549 C C . GLN B 1 288 ? 8.844 15.539 1.085 1 97.56 288 GLN B C 1
ATOM 5551 O O . GLN B 1 288 ? 8.461 16.312 1.958 1 97.56 288 GLN B O 1
ATOM 5556 N N . TYR B 1 289 ? 10.062 14.867 1.18 1 97.94 289 TYR B N 1
ATOM 5557 C CA . TYR B 1 289 ? 10.977 15.07 2.297 1 97.94 289 TYR B CA 1
ATOM 5558 C C . TYR B 1 289 ? 11.539 16.484 2.287 1 97.94 289 TYR B C 1
ATOM 5560 O O . TYR B 1 289 ? 11.594 17.141 3.328 1 97.94 289 TYR B O 1
ATOM 5568 N N . ALA B 1 290 ? 11.836 16.969 1.147 1 97.31 290 ALA B N 1
ATOM 5569 C CA . ALA B 1 290 ? 12.312 18.344 1.021 1 97.31 290 ALA B CA 1
ATOM 5570 C C . ALA B 1 290 ? 11.258 19.328 1.495 1 97.31 290 ALA B C 1
ATOM 5572 O O . ALA B 1 290 ? 11.562 20.266 2.252 1 97.31 290 ALA B O 1
ATOM 5573 N N . ALA B 1 291 ? 10.016 19.125 1.006 1 97.75 291 ALA B N 1
ATOM 5574 C CA . ALA B 1 291 ? 8.93 20.016 1.419 1 97.75 291 ALA B CA 1
ATOM 5575 C C . ALA B 1 291 ? 8.781 20.031 2.938 1 97.75 291 ALA B C 1
ATOM 5577 O O . ALA B 1 291 ? 8.672 21.109 3.543 1 97.75 291 ALA B O 1
ATOM 5578 N N . ALA B 1 292 ? 8.828 18.812 3.555 1 96.94 292 ALA B N 1
ATOM 5579 C CA . ALA B 1 292 ? 8.695 18.719 5.004 1 96.94 292 ALA B CA 1
ATOM 5580 C C . ALA B 1 292 ? 9.867 19.391 5.715 1 96.94 292 ALA B C 1
ATOM 5582 O O . ALA B 1 292 ? 9.703 19.984 6.773 1 96.94 292 ALA B O 1
ATOM 5583 N N . ALA B 1 293 ? 11.086 19.297 5.164 1 96.31 293 ALA B N 1
ATOM 5584 C CA . ALA B 1 293 ? 12.266 19.938 5.727 1 96.31 293 ALA B CA 1
ATOM 5585 C C . ALA B 1 293 ? 12.125 21.453 5.715 1 96.31 293 ALA B C 1
ATOM 5587 O O . ALA B 1 293 ? 12.445 22.125 6.703 1 96.31 293 ALA B O 1
ATOM 5588 N N . PHE B 1 294 ? 11.602 21.984 4.625 1 96 294 PHE B N 1
ATOM 5589 C CA . PHE B 1 294 ? 11.414 23.422 4.535 1 96 294 PHE B CA 1
ATOM 5590 C C . PHE B 1 294 ? 10.328 23.891 5.504 1 96 294 PHE B C 1
ATOM 5592 O O . PHE B 1 294 ? 10.398 25 6.031 1 96 294 PHE B O 1
ATOM 5599 N N . GLU B 1 295 ? 9.367 23.062 5.781 1 95.88 295 GLU B N 1
ATOM 5600 C CA . GLU B 1 295 ? 8.32 23.406 6.742 1 95.88 295 GLU B CA 1
ATOM 5601 C C . GLU B 1 295 ? 8.883 23.531 8.148 1 95.88 295 GLU B C 1
ATOM 5603 O O . GLU B 1 295 ? 8.367 24.297 8.969 1 95.88 295 GLU B O 1
ATOM 5608 N N . VAL B 1 296 ? 9.992 22.766 8.477 1 95.75 296 VAL B N 1
ATOM 5609 C CA . VAL B 1 296 ? 10.695 22.953 9.742 1 95.75 296 VAL B CA 1
ATOM 5610 C C . VAL B 1 296 ? 11.242 24.391 9.812 1 95.75 296 VAL B C 1
ATOM 5612 O O . VAL B 1 296 ? 11.18 25.031 10.867 1 95.75 296 VAL B O 1
ATOM 5615 N N . GLY B 1 297 ? 11.742 24.859 8.672 1 94.44 297 GLY B N 1
ATOM 5616 C CA . GLY B 1 297 ? 12.203 26.25 8.609 1 94.44 297 GLY B CA 1
ATOM 5617 C C . GLY B 1 297 ? 11.102 27.25 8.859 1 94.44 297 GLY B C 1
ATOM 5618 O O . GLY B 1 297 ? 11.32 28.281 9.516 1 94.44 297 GLY B O 1
ATOM 5619 N N . VAL B 1 298 ? 9.906 26.984 8.336 1 94.12 298 VAL B N 1
ATOM 5620 C CA . VAL B 1 298 ? 8.758 27.844 8.578 1 94.12 298 VAL B CA 1
ATOM 5621 C C . VAL B 1 298 ? 8.453 27.891 10.078 1 94.12 298 VAL B C 1
ATOM 5623 O O . VAL B 1 298 ? 8.234 28.953 10.641 1 94.12 298 VAL B O 1
ATOM 5626 N N . ALA B 1 299 ? 8.477 26.734 10.734 1 93.44 299 ALA B N 1
ATOM 5627 C CA . ALA B 1 299 ? 8.203 26.641 12.172 1 93.44 299 ALA B CA 1
ATOM 5628 C C . ALA B 1 299 ? 9.297 27.344 12.977 1 93.44 299 ALA B C 1
ATOM 5630 O O . ALA B 1 299 ? 9.016 27.953 14.008 1 93.44 299 ALA B O 1
ATOM 5631 N N . GLN B 1 300 ? 10.57 27.281 12.555 1 92.44 300 GLN B N 1
ATOM 5632 C CA . GLN B 1 300 ? 11.68 27.953 13.227 1 92.44 300 GLN B CA 1
ATOM 5633 C C . GLN B 1 300 ? 11.539 29.469 13.141 1 92.44 300 GLN B C 1
ATOM 5635 O O . GLN B 1 300 ? 11.82 30.172 14.102 1 92.44 300 GLN B O 1
ATOM 5640 N N . ALA B 1 301 ? 11.086 29.875 12 1 91.06 301 ALA B N 1
ATOM 5641 C CA . ALA B 1 301 ? 10.945 31.312 11.781 1 91.06 301 ALA B CA 1
ATOM 5642 C C . ALA B 1 301 ? 9.891 31.906 12.711 1 91.06 301 ALA B C 1
ATOM 5644 O O . ALA B 1 301 ? 9.898 33.125 12.977 1 91.06 301 ALA B O 1
ATOM 5645 N N . ALA B 1 302 ? 9.008 31.094 13.211 1 89.88 302 ALA B N 1
ATOM 5646 C CA . ALA B 1 302 ? 7.914 31.562 14.07 1 89.88 302 ALA B CA 1
ATOM 5647 C C . ALA B 1 302 ? 8.445 32.031 15.422 1 89.88 302 ALA B C 1
ATOM 5649 O O . ALA B 1 302 ? 7.734 32.719 16.172 1 89.88 302 ALA B O 1
ATOM 5650 N N . PHE B 1 303 ? 9.766 31.781 15.812 1 89.38 303 PHE B N 1
ATOM 5651 C CA . PHE B 1 303 ? 10.375 32.219 17.062 1 89.38 303 PHE B CA 1
ATOM 5652 C C . PHE B 1 303 ? 10.977 33.594 16.938 1 89.38 303 PHE B C 1
ATOM 5654 O O . PHE B 1 303 ? 11.336 34.25 17.938 1 89.38 303 PHE B O 1
ATOM 5661 N N . TRP B 1 304 ? 10.945 34.125 15.672 1 87.81 304 TRP B N 1
ATOM 5662 C CA . TRP B 1 304 ? 11.562 35.438 15.406 1 87.81 304 TRP B CA 1
ATOM 5663 C C . TRP B 1 304 ? 10.5 36.5 15.203 1 87.81 304 TRP B C 1
ATOM 5665 O O . TRP B 1 304 ? 9.328 36.188 14.969 1 87.81 304 TRP B O 1
ATOM 5675 N N . PRO B 1 305 ? 10.883 37.812 15.344 1 87.62 305 PRO B N 1
ATOM 5676 C CA . PRO B 1 305 ? 9.891 38.875 15.188 1 87.62 305 PRO B CA 1
ATOM 5677 C C . PRO B 1 305 ? 9.305 38.938 13.781 1 87.62 305 PRO B C 1
ATOM 5679 O O . PRO B 1 305 ? 9.992 38.625 12.805 1 87.62 305 PRO B O 1
ATOM 5682 N N . SER B 1 306 ? 8.148 39.281 13.734 1 89.25 306 SER B N 1
ATOM 5683 C CA . SER B 1 306 ? 7.523 39.625 12.453 1 89.25 306 SER B CA 1
ATOM 5684 C C . SER B 1 306 ? 7.48 41.125 12.234 1 89.25 306 SER B C 1
ATOM 5686 O O . SER B 1 306 ? 7.152 41.875 13.156 1 89.25 306 SER B O 1
ATOM 5688 N N . VAL B 1 307 ? 7.957 41.531 11.062 1 87.94 307 VAL B N 1
ATOM 5689 C CA . VAL B 1 307 ? 7.969 42.938 10.711 1 87.94 307 VAL B CA 1
ATOM 5690 C C . VAL B 1 307 ? 6.93 43.219 9.625 1 87.94 307 VAL B C 1
ATOM 5692 O O . VAL B 1 307 ? 6.914 42.562 8.586 1 87.94 307 VAL B O 1
ATOM 5695 N N . SER B 1 308 ? 6.102 44.125 9.93 1 91.06 308 SER B N 1
ATOM 5696 C CA . SER B 1 308 ? 5.098 44.5 8.945 1 91.06 308 SER B CA 1
ATOM 5697 C C . SER B 1 308 ? 5.113 46 8.703 1 91.06 308 SER B C 1
ATOM 5699 O O . SER B 1 308 ? 5.508 46.781 9.578 1 91.06 308 SER B O 1
ATOM 5701 N N . LEU B 1 309 ? 4.848 46.406 7.488 1 88.06 309 LEU B N 1
ATOM 5702 C CA . LEU B 1 309 ? 4.617 47.781 7.086 1 88.06 309 LEU B CA 1
ATOM 5703 C C . LEU B 1 309 ? 3.15 48 6.73 1 88.06 309 LEU B C 1
ATOM 5705 O O . LEU B 1 309 ? 2.578 47.25 5.934 1 88.06 309 LEU B O 1
ATOM 5709 N N . SER B 1 310 ? 2.576 48.938 7.449 1 90.19 310 SER B N 1
ATOM 5710 C CA . SER B 1 310 ? 1.17 49.219 7.176 1 90.19 310 SER B CA 1
ATOM 5711 C C . SER B 1 310 ? 0.94 50.688 6.93 1 90.19 310 SER B C 1
ATOM 5713 O O . SER B 1 310 ? 1.691 51.531 7.426 1 90.19 310 SER B O 1
ATOM 5715 N N . GLY B 1 311 ? 0.035 51.031 6.07 1 85.69 311 GLY B N 1
ATOM 5716 C CA . GLY B 1 311 ? -0.444 52.344 5.781 1 85.69 311 GLY B CA 1
ATOM 5717 C C . GLY B 1 311 ? -1.94 52.406 5.539 1 85.69 311 GLY B C 1
ATOM 5718 O O . GLY B 1 311 ? -2.533 51.469 5.047 1 85.69 311 GLY B O 1
ATOM 5719 N N . SER B 1 312 ? -2.516 53.469 6.07 1 89.62 312 SER B N 1
ATOM 5720 C CA . SER B 1 312 ? -3.938 53.688 5.824 1 89.62 312 SER B CA 1
ATOM 5721 C C . SER B 1 312 ? -4.262 55.156 5.656 1 89.62 312 SER B C 1
ATOM 5723 O O . SER B 1 312 ? -3.555 56.031 6.188 1 89.62 312 SER B O 1
ATOM 5725 N N . ILE B 1 313 ? -5.148 55.5 4.793 1 86.75 313 ILE B N 1
ATOM 5726 C CA . ILE B 1 313 ? -5.699 56.844 4.613 1 86.75 313 ILE B CA 1
ATOM 5727 C C . ILE B 1 313 ? -7.223 56.75 4.547 1 86.75 313 ILE B C 1
ATOM 5729 O O . ILE B 1 313 ? -7.777 55.875 3.883 1 86.75 313 ILE B O 1
ATOM 5733 N N . SER B 1 314 ? -7.844 57.594 5.363 1 89.25 314 SER B N 1
ATOM 5734 C CA . SER B 1 314 ? -9.297 57.562 5.438 1 89.25 314 SER B CA 1
ATOM 5735 C C . SER B 1 314 ? -9.875 58.969 5.527 1 89.25 314 SER B C 1
ATOM 5737 O O . SER B 1 314 ? -10.188 59.438 6.621 1 89.25 314 SER B O 1
ATOM 5739 N N . PRO B 1 315 ? -10.109 59.656 4.418 1 85.12 315 PRO B N 1
ATOM 5740 C CA . PRO B 1 315 ? -10.914 60.875 4.469 1 85.12 315 PRO B CA 1
ATOM 5741 C C . PRO B 1 315 ? -12.297 60.656 5.078 1 85.12 315 PRO B C 1
ATOM 5743 O O . PRO B 1 315 ? -12.984 59.688 4.719 1 85.12 315 PRO B O 1
ATOM 5746 N N . THR B 1 316 ? -12.656 61.406 6.051 1 86.31 316 THR B N 1
ATOM 5747 C CA . THR B 1 316 ? -13.914 61.25 6.77 1 86.31 316 THR B CA 1
ATOM 5748 C C . THR B 1 316 ? -14.68 62.562 6.797 1 86.31 316 THR B C 1
ATOM 5750 O O . THR B 1 316 ? -14.133 63.594 7.191 1 86.31 316 THR B O 1
ATOM 5753 N N . GLN B 1 317 ? -15.898 62.594 6.363 1 86.19 317 GLN B N 1
ATOM 5754 C CA . GLN B 1 317 ? -16.781 63.75 6.41 1 86.19 317 GLN B CA 1
ATOM 5755 C C . GLN B 1 317 ? -17.766 63.656 7.57 1 86.19 317 GLN B C 1
ATOM 5757 O O . GLN B 1 317 ? -18.469 62.656 7.703 1 86.19 317 GLN B O 1
ATOM 5762 N N . VAL B 1 318 ? -17.703 64.625 8.445 1 80.44 318 VAL B N 1
ATOM 5763 C CA . VAL B 1 318 ? -18.656 64.688 9.547 1 80.44 318 VAL B CA 1
ATOM 5764 C C . VAL B 1 318 ? -19.781 65.625 9.195 1 80.44 318 VAL B C 1
ATOM 5766 O O . VAL B 1 318 ? -19.531 66.812 8.844 1 80.44 318 VAL B O 1
ATOM 5769 N N . ARG B 1 319 ? -20.953 65.125 9.367 1 83.31 319 ARG B N 1
ATOM 5770 C CA . ARG B 1 319 ? -22.078 66 9.062 1 83.31 319 ARG B CA 1
ATOM 5771 C C . ARG B 1 319 ? -22.141 67.188 10.039 1 83.31 319 ARG B C 1
ATOM 5773 O O . ARG B 1 319 ? -22.188 67 11.258 1 83.31 319 ARG B O 1
ATOM 5780 N N . GLY B 1 320 ? -22.234 68.375 9.406 1 78.12 320 GLY B N 1
ATOM 5781 C CA . GLY B 1 320 ? -22.297 69.562 10.211 1 78.12 320 GLY B CA 1
ATOM 5782 C C . GLY B 1 320 ? -20.953 70 10.773 1 78.12 320 GLY B C 1
ATOM 5783 O O . GLY B 1 320 ? -20.844 70.938 11.516 1 78.12 320 GLY B O 1
ATOM 5784 N N . GLY B 1 321 ? -19.953 69.125 10.594 1 77.38 321 GLY B N 1
ATOM 5785 C CA . GLY B 1 321 ? -18.609 69.438 11.078 1 77.38 321 GLY B CA 1
ATOM 5786 C C . GLY B 1 321 ? -17.578 69.438 9.977 1 77.38 321 GLY B C 1
ATOM 5787 O O . GLY B 1 321 ? -17.906 69.625 8.805 1 77.38 321 GLY B O 1
ATOM 5788 N N . ASN B 1 322 ? -16.297 69.5 10.344 1 77.81 322 ASN B N 1
ATOM 5789 C CA . ASN B 1 322 ? -15.203 69.625 9.391 1 77.81 322 ASN B CA 1
ATOM 5790 C C . ASN B 1 322 ? -14.82 68.25 8.828 1 77.81 322 ASN B C 1
ATOM 5792 O O . ASN B 1 322 ? -15.07 67.188 9.461 1 77.81 322 ASN B O 1
ATOM 5796 N N . SER B 1 323 ? -14.375 68.25 7.574 1 84.38 323 SER B N 1
ATOM 5797 C CA . SER B 1 323 ? -13.773 67.062 6.98 1 84.38 323 SER B CA 1
ATOM 5798 C C . SER B 1 323 ? -12.391 66.812 7.57 1 84.38 323 SER B C 1
ATOM 5800 O O . SER B 1 323 ? -11.609 67.75 7.777 1 84.38 323 SER B O 1
ATOM 5802 N N . ILE B 1 324 ? -12.25 65.625 8.039 1 83.62 324 ILE B N 1
ATOM 5803 C CA . ILE B 1 324 ? -10.953 65.188 8.594 1 83.62 324 ILE B CA 1
ATOM 5804 C C . ILE B 1 324 ? -10.391 64 7.82 1 83.62 324 ILE B C 1
ATOM 5806 O O . ILE B 1 324 ? -11.125 63.094 7.473 1 83.62 324 ILE B O 1
ATOM 5810 N N . THR B 1 325 ? -9.047 64.125 7.422 1 85.75 325 THR B N 1
ATOM 5811 C CA . THR B 1 325 ? -8.359 62.969 6.816 1 85.75 325 THR B CA 1
ATOM 5812 C C . THR B 1 325 ? -7.469 62.25 7.836 1 85.75 325 THR B C 1
ATOM 5814 O O . THR B 1 325 ? -6.434 62.812 8.234 1 85.75 325 THR B O 1
ATOM 5817 N N . TYR B 1 326 ? -7.926 61.156 8.18 1 84.88 326 TYR B N 1
ATOM 5818 C CA . TYR B 1 326 ? -7.09 60.312 9.023 1 84.88 326 TYR B CA 1
ATOM 5819 C C . TYR B 1 326 ? -6.102 59.531 8.18 1 84.88 326 TYR B C 1
ATOM 5821 O O . TYR B 1 326 ? -6.449 59.031 7.109 1 84.88 326 TYR B O 1
ATOM 5829 N N . TRP B 1 327 ? -4.809 59.469 8.5 1 86.12 327 TRP B N 1
ATOM 5830 C CA . TRP B 1 327 ? -3.832 58.625 7.82 1 86.12 327 TRP B CA 1
ATOM 5831 C C . TRP B 1 327 ? -2.699 58.25 8.766 1 86.12 327 TRP B C 1
ATOM 5833 O O . TRP B 1 327 ? -2.482 58.906 9.789 1 86.12 327 TRP B O 1
ATOM 5843 N N . ALA B 1 328 ? -2.148 57.156 8.578 1 88.88 328 ALA B N 1
ATOM 5844 C CA . ALA B 1 328 ? -0.999 56.688 9.336 1 88.88 328 ALA B CA 1
ATOM 5845 C C . ALA B 1 328 ? -0.142 55.719 8.5 1 88.88 328 ALA B C 1
ATOM 5847 O O . ALA B 1 328 ? -0.66 55 7.652 1 88.88 328 ALA B O 1
ATOM 5848 N N . ILE B 1 329 ? 1.209 55.75 8.57 1 87.5 329 ILE B N 1
ATOM 5849 C CA . ILE B 1 329 ? 2.141 54.844 7.914 1 87.5 329 ILE B CA 1
ATOM 5850 C C . ILE B 1 329 ? 3.301 54.531 8.859 1 87.5 329 ILE B C 1
ATOM 5852 O O . ILE B 1 329 ? 3.766 55.406 9.594 1 87.5 329 ILE B O 1
ATOM 5856 N N . GLY B 1 330 ? 3.689 53.344 8.844 1 88.5 330 GLY B N 1
ATOM 5857 C CA . GLY B 1 330 ? 4.855 53 9.648 1 88.5 330 GLY B CA 1
ATOM 5858 C C . GLY B 1 330 ? 5.07 51.5 9.797 1 88.5 330 GLY B C 1
ATOM 5859 O O . GLY B 1 330 ? 4.199 50.719 9.445 1 88.5 330 GLY B O 1
ATOM 5860 N N . PRO B 1 331 ? 6.258 51.094 10.273 1 87.31 331 PRO B N 1
ATOM 5861 C CA . PRO B 1 331 ? 6.578 49.688 10.555 1 87.31 331 PRO B CA 1
ATOM 5862 C C . PRO B 1 331 ? 6.125 49.25 11.945 1 87.31 331 PRO B C 1
ATOM 5864 O O . PRO B 1 331 ? 5.996 50.094 12.852 1 87.31 331 PRO B O 1
ATOM 5867 N N . THR B 1 332 ? 5.695 48.062 12.078 1 89.31 332 THR B N 1
ATOM 5868 C CA . THR B 1 332 ? 5.406 47.406 13.352 1 89.31 332 THR B CA 1
ATOM 5869 C C . THR B 1 332 ? 6.188 46.125 13.484 1 89.31 332 THR B C 1
ATOM 5871 O O . THR B 1 332 ? 6.285 45.344 12.523 1 89.31 332 THR B O 1
ATOM 5874 N N . ILE B 1 333 ? 6.875 45.938 14.578 1 87.69 333 ILE B N 1
ATOM 5875 C CA . ILE B 1 333 ? 7.594 44.688 14.891 1 87.69 333 ILE B CA 1
ATOM 5876 C C . ILE B 1 333 ? 6.867 43.938 16 1 87.69 333 ILE B C 1
ATOM 5878 O O . ILE B 1 333 ? 6.531 44.531 17.031 1 87.69 333 ILE B O 1
ATOM 5882 N N . ASN B 1 334 ? 6.492 42.75 15.75 1 88 334 ASN B N 1
ATOM 5883 C CA . ASN B 1 334 ? 5.902 41.875 16.75 1 88 334 ASN B CA 1
ATOM 5884 C C . ASN B 1 334 ? 6.848 40.719 17.109 1 88 334 ASN B C 1
ATOM 5886 O O . ASN B 1 334 ? 7.273 39.969 16.234 1 88 334 ASN B O 1
ATOM 5890 N N . LEU B 1 335 ? 7.277 40.656 18.391 1 86.88 335 LEU B N 1
ATOM 5891 C CA . LEU B 1 335 ? 8.18 39.594 18.859 1 86.88 335 LEU B CA 1
ATOM 5892 C C . LEU B 1 335 ? 7.473 38.688 19.875 1 86.88 335 LEU B C 1
ATOM 5894 O O . LEU B 1 335 ? 7.191 39.125 21 1 86.88 335 LEU B O 1
ATOM 5898 N N . PRO B 1 336 ? 7.203 37.469 19.453 1 84.94 336 PRO B N 1
ATOM 5899 C CA . PRO B 1 336 ? 6.668 36.562 20.438 1 84.94 336 PRO B CA 1
ATOM 5900 C C . PRO B 1 336 ? 7.695 36.156 21.516 1 84.94 336 PRO B C 1
ATOM 5902 O O . PRO B 1 336 ? 8.781 35.688 21.188 1 84.94 336 PRO B O 1
ATOM 5905 N N . ILE B 1 337 ? 7.512 36.438 22.781 1 81.38 337 ILE B N 1
ATOM 5906 C CA . ILE B 1 337 ? 8.477 36.188 23.859 1 81.38 337 ILE B CA 1
ATOM 5907 C C . ILE B 1 337 ? 8.258 34.812 24.453 1 81.38 337 ILE B C 1
ATOM 5909 O O . ILE B 1 337 ? 9.211 34.062 24.656 1 81.38 337 ILE B O 1
ATOM 5913 N N . PHE B 1 338 ? 7.129 34.5 24.938 1 75.38 338 PHE B N 1
ATOM 5914 C CA . PHE B 1 338 ? 6.82 33.188 25.484 1 75.38 338 PHE B CA 1
ATOM 5915 C C . PHE B 1 338 ? 5.617 32.594 24.766 1 75.38 338 PHE B C 1
ATOM 5917 O O . PHE B 1 338 ? 4.48 33.031 24.969 1 75.38 338 PHE B O 1
ATOM 5924 N N . GLN B 1 339 ? 5.961 31.594 23.875 1 81.12 339 GLN B N 1
ATOM 5925 C CA . GLN B 1 339 ? 4.883 30.922 23.172 1 81.12 339 GLN B CA 1
ATOM 5926 C C . GLN B 1 339 ? 5.086 29.406 23.156 1 81.12 339 GLN B C 1
ATOM 5928 O O . GLN B 1 339 ? 5.758 28.875 22.266 1 81.12 339 GLN B O 1
ATOM 5933 N N . ALA B 1 340 ? 4.586 28.703 24.125 1 83.5 340 ALA B N 1
ATOM 5934 C CA . ALA B 1 340 ? 4.664 27.25 24.234 1 83.5 340 ALA B CA 1
ATOM 5935 C C . ALA B 1 340 ? 4.121 26.578 22.984 1 83.5 340 ALA B C 1
ATOM 5937 O O . ALA B 1 340 ? 4.586 25.5 22.594 1 83.5 340 ALA B O 1
ATOM 5938 N N . GLY B 1 341 ? 3.188 27.219 22.312 1 87.62 341 GLY B N 1
ATOM 5939 C CA . GLY B 1 341 ? 2.635 26.703 21.062 1 87.62 341 GLY B CA 1
ATOM 5940 C C . GLY B 1 341 ? 3.662 26.609 19.953 1 87.62 341 GLY B C 1
ATOM 5941 O O . GLY B 1 341 ? 3.672 25.641 19.188 1 87.62 341 GLY B O 1
ATOM 5942 N N . ASN B 1 342 ? 4.586 27.531 19.906 1 89.81 342 ASN B N 1
ATOM 5943 C CA . ASN B 1 342 ? 5.625 27.516 18.891 1 89.81 342 ASN B CA 1
ATOM 5944 C C . ASN B 1 342 ? 6.598 26.359 19.094 1 89.81 342 ASN B C 1
ATOM 5946 O O . ASN B 1 342 ? 7.039 25.734 18.125 1 89.81 342 ASN B O 1
ATOM 5950 N N . ILE B 1 343 ? 6.949 26.094 20.328 1 91.12 343 ILE B N 1
ATOM 5951 C CA . ILE B 1 343 ? 7.855 25 20.641 1 91.12 343 ILE B CA 1
ATOM 5952 C C . ILE B 1 343 ? 7.234 23.672 20.203 1 91.12 343 ILE B C 1
ATOM 5954 O O . ILE B 1 343 ? 7.887 22.875 19.516 1 91.12 343 ILE B O 1
ATOM 5958 N N . ALA B 1 344 ? 5.977 23.484 20.562 1 93.31 344 ALA B N 1
ATOM 5959 C CA . ALA B 1 344 ? 5.266 22.266 20.203 1 93.31 344 ALA B CA 1
ATOM 5960 C C . ALA B 1 344 ? 5.133 22.141 18.688 1 93.31 344 ALA B C 1
ATOM 5962 O O . ALA B 1 344 ? 5.293 21.047 18.125 1 93.31 344 ALA B O 1
ATOM 5963 N N . ASN B 1 345 ? 4.805 23.25 18.047 1 93.06 345 ASN B N 1
ATOM 5964 C CA . ASN B 1 345 ? 4.672 23.25 16.594 1 93.06 345 ASN B CA 1
ATOM 5965 C C . ASN B 1 345 ? 5.988 22.891 15.906 1 93.06 345 ASN B C 1
ATOM 5967 O O . ASN B 1 345 ? 5.992 22.172 14.898 1 93.06 345 ASN B O 1
ATOM 5971 N N . LEU B 1 346 ? 7.141 23.375 16.391 1 94.19 346 LEU B N 1
ATOM 5972 C CA . LEU B 1 346 ? 8.445 23.031 15.836 1 94.19 346 LEU B CA 1
ATOM 5973 C C . LEU B 1 346 ? 8.734 21.547 16 1 94.19 346 LEU B C 1
ATOM 5975 O O . LEU B 1 346 ? 9.172 20.891 15.055 1 94.19 346 LEU B O 1
ATOM 5979 N N . LYS B 1 347 ? 8.406 21.031 17.203 1 94.94 347 LYS B N 1
ATOM 5980 C CA . LYS B 1 347 ? 8.586 19.594 17.438 1 94.94 347 LYS B CA 1
ATOM 5981 C C . LYS B 1 347 ? 7.762 18.766 16.438 1 94.94 347 LYS B C 1
ATOM 5983 O O . LYS B 1 347 ? 8.242 17.766 15.914 1 94.94 347 LYS B O 1
ATOM 5988 N N . GLY B 1 348 ? 6.504 19.188 16.188 1 96.19 348 GLY B N 1
ATOM 5989 C CA . GLY B 1 348 ? 5.66 18.516 15.219 1 96.19 348 GLY B CA 1
ATOM 5990 C C . GLY B 1 348 ? 6.23 18.547 13.812 1 96.19 348 GLY B C 1
ATOM 5991 O O . GLY B 1 348 ? 6.234 17.531 13.117 1 96.19 348 GLY B O 1
ATOM 5992 N N . ALA B 1 349 ? 6.676 19.688 13.414 1 95.69 349 ALA B N 1
ATOM 5993 C CA . ALA B 1 349 ? 7.262 19.828 12.086 1 95.69 349 ALA B CA 1
ATOM 5994 C C . ALA B 1 349 ? 8.5 18.953 11.93 1 95.69 349 ALA B C 1
ATOM 5996 O O . ALA B 1 349 ? 8.695 18.328 10.883 1 95.69 349 ALA B O 1
ATOM 5997 N N . GLU B 1 350 ? 9.359 18.953 12.961 1 95.88 350 GLU B N 1
ATOM 5998 C CA . GLU B 1 350 ? 10.555 18.109 12.945 1 95.88 350 GLU B CA 1
ATOM 5999 C C . GLU B 1 350 ? 10.188 16.625 12.82 1 95.88 350 GLU B C 1
ATOM 6001 O O . GLU B 1 350 ? 10.812 15.898 12.047 1 95.88 350 GLU B O 1
ATOM 6006 N N . SER B 1 351 ? 9.203 16.203 13.547 1 96.5 351 SER B N 1
ATOM 6007 C CA . SER B 1 351 ? 8.758 14.82 13.477 1 96.5 351 SER B CA 1
ATOM 6008 C C . SER B 1 351 ? 8.219 14.477 12.094 1 96.5 351 SER B C 1
ATOM 6010 O O . SER B 1 351 ? 8.508 13.406 11.555 1 96.5 351 SER B O 1
ATOM 6012 N N . ARG B 1 352 ? 7.441 15.352 11.477 1 96.25 352 ARG B N 1
ATOM 6013 C CA . ARG B 1 352 ? 6.926 15.133 10.133 1 96.25 352 ARG B CA 1
ATOM 6014 C C . ARG B 1 352 ? 8.062 15.016 9.117 1 96.25 352 ARG B C 1
ATOM 6016 O O . ARG B 1 352 ? 7.984 14.227 8.18 1 96.25 352 ARG B O 1
ATOM 6023 N N . ALA B 1 353 ? 9.117 15.812 9.297 1 96.56 353 ALA B N 1
ATOM 6024 C CA . ALA B 1 353 ? 10.273 15.719 8.414 1 96.56 353 ALA B CA 1
ATOM 6025 C C . ALA B 1 353 ? 10.969 14.367 8.555 1 96.56 353 ALA B C 1
ATOM 6027 O O . ALA B 1 353 ? 11.359 13.75 7.559 1 96.56 353 ALA B O 1
ATOM 6028 N N . VAL B 1 354 ? 11.086 13.883 9.797 1 96.94 354 VAL B N 1
ATOM 6029 C CA . VAL B 1 354 ? 11.695 12.578 10.031 1 96.94 354 VAL B CA 1
ATOM 6030 C C . VAL B 1 354 ? 10.836 11.484 9.398 1 96.94 354 VAL B C 1
ATOM 6032 O O . VAL B 1 354 ? 11.359 10.57 8.75 1 96.94 354 VAL B O 1
ATOM 6035 N N . GLN B 1 355 ? 9.531 11.555 9.547 1 96.62 355 GLN B N 1
ATOM 6036 C CA . GLN B 1 355 ? 8.625 10.602 8.914 1 96.62 355 GLN B CA 1
ATOM 6037 C C . GLN B 1 355 ? 8.805 10.586 7.398 1 96.62 355 GLN B C 1
ATOM 6039 O O . GLN B 1 355 ? 8.859 9.523 6.785 1 96.62 355 GLN B O 1
ATOM 6044 N N . ALA B 1 356 ? 8.891 11.805 6.824 1 97.25 356 ALA B N 1
ATOM 6045 C CA . ALA B 1 356 ? 9.055 11.906 5.375 1 97.25 356 ALA B CA 1
ATOM 6046 C C . ALA B 1 356 ? 10.391 11.305 4.934 1 97.25 356 ALA B C 1
ATOM 6048 O O . ALA B 1 356 ? 10.477 10.68 3.877 1 97.25 356 ALA B O 1
ATOM 6049 N N . LYS B 1 357 ? 11.445 11.5 5.707 1 97.19 357 LYS B N 1
ATOM 6050 C CA . LYS B 1 357 ? 12.734 10.883 5.41 1 97.19 357 LYS B CA 1
ATOM 6051 C C . LYS B 1 357 ? 12.641 9.367 5.438 1 97.19 357 LYS B C 1
ATOM 6053 O O . LYS B 1 357 ? 13.141 8.688 4.535 1 97.19 357 LYS B O 1
ATOM 6058 N N . LEU B 1 358 ? 12.016 8.82 6.43 1 96.56 358 LEU B N 1
ATOM 6059 C CA . LEU B 1 358 ? 11.844 7.379 6.555 1 96.56 358 LEU B CA 1
ATOM 6060 C C . LEU B 1 358 ? 11.016 6.832 5.402 1 96.56 358 LEU B C 1
ATOM 6062 O O . LEU B 1 358 ? 11.289 5.738 4.898 1 96.56 358 LEU B O 1
ATOM 6066 N N . ALA B 1 359 ? 10 7.57 4.984 1 96.62 359 ALA B N 1
ATOM 6067 C CA . ALA B 1 359 ? 9.188 7.172 3.838 1 96.62 359 ALA B CA 1
ATOM 6068 C C . ALA B 1 359 ? 10.023 7.121 2.562 1 96.62 359 ALA B C 1
ATOM 6070 O O . ALA B 1 359 ? 9.828 6.238 1.723 1 96.62 359 ALA B O 1
ATOM 6071 N N . TRP B 1 360 ? 10.914 8.078 2.387 1 97.06 360 TRP B N 1
ATOM 6072 C CA . TRP B 1 360 ? 11.836 8.055 1.252 1 97.06 360 TRP B CA 1
ATOM 6073 C C . TRP B 1 360 ? 12.742 6.828 1.306 1 97.06 360 TRP B C 1
ATOM 6075 O O . TRP B 1 360 ? 12.914 6.133 0.303 1 97.06 360 TRP B O 1
ATOM 6085 N N . GLU B 1 361 ? 13.32 6.535 2.455 1 97.19 361 GLU B N 1
ATOM 6086 C CA . GLU B 1 361 ? 14.164 5.352 2.615 1 97.19 361 GLU B CA 1
ATOM 6087 C C . GLU B 1 361 ? 13.398 4.078 2.273 1 97.19 361 GLU B C 1
ATOM 6089 O O . GLU B 1 361 ? 13.938 3.17 1.643 1 97.19 361 GLU B O 1
ATOM 6094 N N . GLN B 1 362 ? 12.188 4.027 2.691 1 95.88 362 GLN B N 1
ATOM 6095 C CA . GLN B 1 362 ? 11.336 2.885 2.381 1 95.88 362 GLN B CA 1
ATOM 6096 C C . GLN B 1 362 ? 11.117 2.752 0.876 1 95.88 362 GLN B C 1
ATOM 6098 O O . GLN B 1 362 ? 11.109 1.643 0.341 1 95.88 362 GLN B O 1
ATOM 6103 N N . SER B 1 363 ? 10.875 3.9 0.232 1 96.56 363 SER B N 1
ATOM 6104 C CA . SER B 1 363 ? 10.688 3.863 -1.214 1 96.56 363 SER B CA 1
ATOM 6105 C C . SER B 1 363 ? 11.93 3.332 -1.92 1 96.56 363 SER B C 1
ATOM 6107 O O . SER B 1 363 ? 11.828 2.637 -2.934 1 96.56 363 SER B O 1
ATOM 6109 N N . VAL B 1 364 ? 13.086 3.643 -1.415 1 96.12 364 VAL B N 1
ATOM 6110 C CA . VAL B 1 364 ? 14.344 3.129 -1.958 1 96.12 364 VAL B CA 1
ATOM 6111 C C . VAL B 1 364 ? 14.391 1.61 -1.8 1 96.12 364 VAL B C 1
ATOM 6113 O O . VAL B 1 364 ? 14.672 0.889 -2.76 1 96.12 364 VAL B O 1
ATOM 6116 N N . LEU B 1 365 ? 14.086 1.077 -0.626 1 95.69 365 LEU B N 1
ATOM 6117 C CA . LEU B 1 365 ? 14.102 -0.359 -0.367 1 95.69 365 LEU B CA 1
ATOM 6118 C C . LEU B 1 365 ? 13.094 -1.083 -1.251 1 95.69 365 LEU B C 1
ATOM 6120 O O . LEU B 1 365 ? 13.375 -2.162 -1.775 1 95.69 365 LEU B O 1
ATOM 6124 N N . ASN B 1 366 ? 11.945 -0.492 -1.383 1 95.62 366 ASN B N 1
ATOM 6125 C CA . ASN B 1 366 ? 10.922 -1.087 -2.236 1 95.62 366 ASN B CA 1
ATOM 6126 C C . ASN B 1 366 ? 11.375 -1.151 -3.691 1 95.62 366 ASN B C 1
ATOM 6128 O O . ASN B 1 366 ? 11.125 -2.141 -4.383 1 95.62 366 ASN B O 1
ATOM 6132 N N . ALA B 1 367 ? 11.969 -0.074 -4.145 1 96.31 367 ALA B N 1
ATOM 6133 C CA . ALA B 1 367 ? 12.484 -0.054 -5.516 1 96.31 367 ALA B CA 1
ATOM 6134 C C . ALA B 1 367 ? 13.484 -1.184 -5.742 1 96.31 367 ALA B C 1
ATOM 6136 O O . ALA B 1 367 ? 13.414 -1.889 -6.75 1 96.31 367 ALA B O 1
ATOM 6137 N N . ILE B 1 368 ? 14.383 -1.392 -4.82 1 96.06 368 ILE B N 1
ATOM 6138 C CA . ILE B 1 368 ? 15.391 -2.439 -4.93 1 96.06 368 ILE B CA 1
ATOM 6139 C C . ILE B 1 368 ? 14.711 -3.809 -4.902 1 96.06 368 ILE B C 1
ATOM 6141 O O . ILE B 1 368 ? 15.047 -4.688 -5.703 1 96.06 368 ILE B O 1
ATOM 6145 N N . GLU B 1 369 ? 13.789 -4.023 -4.004 1 96.19 369 GLU B N 1
ATOM 6146 C CA . GLU B 1 369 ? 13.062 -5.285 -3.908 1 96.19 369 GLU B CA 1
ATOM 6147 C C . GLU B 1 369 ? 12.367 -5.625 -5.223 1 96.19 369 GLU B C 1
ATOM 6149 O O . GLU B 1 369 ? 12.414 -6.773 -5.676 1 96.19 369 GLU B O 1
ATOM 6154 N N . GLU B 1 370 ? 11.719 -4.621 -5.793 1 96.75 370 GLU B N 1
ATOM 6155 C CA . GLU B 1 370 ? 10.984 -4.84 -7.035 1 96.75 370 GLU B CA 1
ATOM 6156 C C . GLU B 1 370 ? 11.922 -5.258 -8.164 1 96.75 370 GLU B C 1
ATOM 6158 O O . GLU B 1 370 ? 11.609 -6.172 -8.93 1 96.75 370 GLU B O 1
ATOM 6163 N N . VAL B 1 371 ? 13.062 -4.609 -8.227 1 96.88 371 VAL B N 1
ATOM 6164 C CA . VAL B 1 371 ? 14.016 -4.957 -9.273 1 96.88 371 VAL B CA 1
ATOM 6165 C C . VAL B 1 371 ? 14.586 -6.352 -9.008 1 96.88 371 VAL B C 1
ATOM 6167 O O . VAL B 1 371 ? 14.672 -7.18 -9.914 1 96.88 371 VAL B O 1
ATOM 6170 N N . GLU B 1 372 ? 15 -6.629 -7.781 1 96.81 372 GLU B N 1
ATOM 6171 C CA . GLU B 1 372 ? 15.555 -7.934 -7.434 1 96.81 372 GLU B CA 1
ATOM 6172 C C . GLU B 1 372 ? 14.555 -9.055 -7.723 1 96.81 372 GLU B C 1
ATOM 6174 O O . GLU B 1 372 ? 14.922 -10.086 -8.281 1 96.81 372 GLU B O 1
ATOM 6179 N N . SER B 1 373 ? 13.305 -8.828 -7.387 1 96.62 373 SER B N 1
ATOM 6180 C CA . SER B 1 373 ? 12.25 -9.797 -7.668 1 96.62 373 SER B CA 1
ATOM 6181 C C . SER B 1 373 ? 12.047 -9.977 -9.172 1 96.62 373 SER B C 1
ATOM 6183 O O . SER B 1 373 ? 11.859 -11.094 -9.648 1 96.62 373 SER B O 1
ATOM 6185 N N . GLY B 1 374 ? 12.062 -8.852 -9.828 1 97.25 374 GLY B N 1
ATOM 6186 C CA . GLY B 1 374 ? 11.953 -8.906 -11.281 1 97.25 374 GLY B CA 1
ATOM 6187 C C . GLY B 1 374 ? 13.117 -9.633 -11.93 1 97.25 374 GLY B C 1
ATOM 6188 O O . GLY B 1 374 ? 12.914 -10.414 -12.859 1 97.25 374 GLY B O 1
ATOM 6189 N N . LEU B 1 375 ? 14.32 -9.414 -11.477 1 97 375 LEU B N 1
ATOM 6190 C CA . LEU B 1 375 ? 15.508 -10.07 -12.016 1 97 375 LEU B CA 1
ATOM 6191 C C . LEU B 1 375 ? 15.453 -11.57 -11.773 1 97 375 LEU B C 1
ATOM 6193 O O . LEU B 1 375 ? 15.867 -12.359 -12.625 1 97 375 LEU B O 1
ATOM 6197 N N . ALA B 1 376 ? 14.961 -11.945 -10.633 1 95.88 376 ALA B N 1
ATOM 6198 C CA . ALA B 1 376 ? 14.836 -13.367 -10.312 1 95.88 376 ALA B CA 1
ATOM 6199 C C . ALA B 1 376 ? 13.977 -14.086 -11.344 1 95.88 376 ALA B C 1
ATOM 6201 O O . ALA B 1 376 ? 14.312 -15.188 -11.781 1 95.88 376 ALA B O 1
ATOM 6202 N N . ALA B 1 377 ? 12.922 -13.477 -11.727 1 96.12 377 ALA B N 1
ATOM 6203 C CA . ALA B 1 377 ? 12.008 -14.07 -12.703 1 96.12 377 ALA B CA 1
ATOM 6204 C C . ALA B 1 377 ? 12.57 -13.945 -14.117 1 96.12 377 ALA B C 1
ATOM 6206 O O . ALA B 1 377 ? 12.648 -14.938 -14.844 1 96.12 377 ALA B O 1
ATOM 6207 N N . TYR B 1 378 ? 13.023 -12.797 -14.477 1 96.75 378 TYR B N 1
ATOM 6208 C CA . TYR B 1 378 ? 13.539 -12.469 -15.805 1 96.75 378 TYR B CA 1
ATOM 6209 C C . TYR B 1 378 ? 14.688 -13.398 -16.188 1 96.75 378 TYR B C 1
ATOM 6211 O O . TYR B 1 378 ? 14.727 -13.922 -17.312 1 96.75 378 TYR B O 1
ATOM 6219 N N . ASN B 1 379 ? 15.562 -13.664 -15.328 1 95.62 379 ASN B N 1
ATOM 6220 C CA . ASN B 1 379 ? 16.781 -14.438 -15.602 1 95.62 379 ASN B CA 1
ATOM 6221 C C . ASN B 1 379 ? 16.469 -15.922 -15.781 1 95.62 379 ASN B C 1
ATOM 6223 O O . ASN B 1 379 ? 17.297 -16.672 -16.281 1 95.62 379 ASN B O 1
ATOM 6227 N N . ARG B 1 380 ? 15.281 -16.312 -15.414 1 95.44 380 ARG B N 1
ATOM 6228 C CA . ARG B 1 380 ? 14.961 -17.734 -15.484 1 95.44 380 ARG B CA 1
ATOM 6229 C C . ARG B 1 380 ? 13.945 -18.016 -16.578 1 95.44 380 ARG B C 1
ATOM 6231 O O . ARG B 1 380 ? 13.617 -19.172 -16.859 1 95.44 380 ARG B O 1
ATOM 6238 N N . ASP B 1 381 ? 13.484 -16.984 -17.234 1 95.94 381 ASP B N 1
ATOM 6239 C CA . ASP B 1 381 ? 12.453 -17.125 -18.25 1 95.94 381 ASP B CA 1
ATOM 6240 C C . ASP B 1 381 ? 12.938 -18 -19.406 1 95.94 381 ASP B C 1
ATOM 6242 O O . ASP B 1 381 ? 12.211 -18.875 -19.875 1 95.94 381 ASP B O 1
ATOM 6246 N N . ALA B 1 382 ? 14.18 -17.812 -19.859 1 94.19 382 ALA B N 1
ATOM 6247 C CA . ALA B 1 382 ? 14.703 -18.562 -20.984 1 94.19 382 ALA B CA 1
ATOM 6248 C C . ALA B 1 382 ? 14.781 -20.062 -20.672 1 94.19 382 ALA B C 1
ATOM 6250 O O . ALA B 1 382 ? 14.438 -20.891 -21.516 1 94.19 382 ALA B O 1
ATOM 6251 N N . ARG B 1 383 ? 15.195 -20.312 -19.516 1 94.12 383 ARG B N 1
ATOM 6252 C CA . ARG B 1 383 ? 15.273 -21.703 -19.094 1 94.12 383 ARG B CA 1
ATOM 6253 C C . ARG B 1 383 ? 13.883 -22.344 -19.031 1 94.12 383 ARG B C 1
ATOM 6255 O O . ARG B 1 383 ? 13.695 -23.484 -19.438 1 94.12 383 ARG B O 1
ATOM 6262 N N . ASN B 1 384 ? 12.938 -21.609 -18.531 1 95.25 384 ASN B N 1
ATOM 6263 C CA . ASN B 1 384 ? 11.562 -22.094 -18.453 1 95.25 384 ASN B CA 1
ATOM 6264 C C . ASN B 1 384 ? 10.992 -22.344 -19.844 1 95.25 384 ASN B C 1
ATOM 6266 O O . ASN B 1 384 ? 10.414 -23.406 -20.109 1 95.25 384 ASN B O 1
ATOM 6270 N N . ILE B 1 385 ? 11.211 -21.422 -20.781 1 96.19 385 ILE B N 1
ATOM 6271 C CA . ILE B 1 385 ? 10.703 -21.562 -22.141 1 96.19 385 ILE B CA 1
ATOM 6272 C C . ILE B 1 385 ? 11.328 -22.766 -22.812 1 96.19 385 ILE B C 1
ATOM 6274 O O . ILE B 1 385 ? 10.633 -23.562 -23.453 1 96.19 385 ILE B O 1
ATOM 6278 N N . ALA B 1 386 ? 12.617 -22.953 -22.641 1 95.5 386 ALA B N 1
ATOM 6279 C CA . ALA B 1 386 ? 13.312 -24.094 -23.234 1 95.5 386 ALA B CA 1
ATOM 6280 C C . ALA B 1 386 ? 12.773 -25.422 -22.719 1 95.5 386 ALA B C 1
ATOM 6282 O O . ALA B 1 386 ? 12.555 -26.359 -23.484 1 95.5 386 ALA B O 1
ATOM 6283 N N . ALA B 1 387 ? 12.539 -25.406 -21.438 1 93.88 387 ALA B N 1
ATOM 6284 C CA . ALA B 1 387 ? 11.992 -26.625 -20.828 1 93.88 387 ALA B CA 1
ATOM 6285 C C . ALA B 1 387 ? 10.594 -26.922 -21.359 1 93.88 387 ALA B C 1
ATOM 6287 O O . ALA B 1 387 ? 10.273 -28.062 -21.672 1 93.88 387 ALA B O 1
ATOM 6288 N N . GLN B 1 388 ? 9.773 -25.906 -21.516 1 96 388 GLN B N 1
ATOM 6289 C CA . GLN B 1 388 ? 8.414 -26.078 -22.016 1 96 388 GLN B CA 1
ATOM 6290 C C . GLN B 1 388 ? 8.414 -26.484 -23.484 1 96 388 GLN B C 1
ATOM 6292 O O . GLN B 1 388 ? 7.59 -27.297 -23.922 1 96 388 GLN B O 1
ATOM 6297 N N . GLN B 1 389 ? 9.352 -25.984 -24.25 1 96.19 389 GLN B N 1
ATOM 6298 C CA . GLN B 1 389 ? 9.469 -26.344 -25.656 1 96.19 389 GLN B CA 1
ATOM 6299 C C . GLN B 1 389 ? 9.844 -27.812 -25.812 1 96.19 389 GLN B C 1
ATOM 6301 O O . GLN B 1 389 ? 9.312 -28.5 -26.688 1 96.19 389 GLN B O 1
ATOM 6306 N N . ARG B 1 390 ? 10.727 -28.234 -25.016 1 94.31 390 ARG B N 1
ATOM 6307 C CA . ARG B 1 390 ? 11.086 -29.641 -25.031 1 94.31 390 ARG B CA 1
ATOM 6308 C C . ARG B 1 390 ? 9.891 -30.531 -24.688 1 94.31 390 ARG B C 1
ATOM 6310 O O . ARG B 1 390 ? 9.688 -31.578 -25.297 1 94.31 390 ARG B O 1
ATOM 6317 N N . LEU B 1 391 ? 9.109 -30.062 -23.719 1 93.31 391 LEU B N 1
ATOM 6318 C CA . LEU B 1 391 ? 7.918 -30.812 -23.312 1 93.31 391 LEU B CA 1
ATOM 6319 C C . LEU B 1 391 ? 6.906 -30.875 -24.453 1 93.31 391 LEU B C 1
ATOM 6321 O O . LEU B 1 391 ? 6.273 -31.922 -24.672 1 93.31 391 LEU B O 1
ATOM 6325 N N . VAL B 1 392 ? 6.75 -29.812 -25.188 1 95.81 392 VAL B N 1
ATOM 6326 C CA . VAL B 1 392 ? 5.844 -29.797 -26.328 1 95.81 392 VAL B CA 1
ATOM 6327 C C . VAL B 1 392 ? 6.34 -30.766 -27.391 1 95.81 392 VAL B C 1
ATOM 6329 O O . VAL B 1 392 ? 5.562 -31.562 -27.922 1 95.81 392 VAL B O 1
ATOM 6332 N N . SER B 1 393 ? 7.613 -30.781 -27.672 1 95.31 393 SER B N 1
ATOM 6333 C CA . SER B 1 393 ? 8.188 -31.641 -28.703 1 95.31 393 SER B CA 1
ATOM 6334 C C . SER B 1 393 ? 8.031 -33.125 -28.344 1 95.31 393 SER B C 1
ATOM 6336 O O . SER B 1 393 ? 7.586 -33.906 -29.156 1 95.31 393 SER B O 1
ATOM 6338 N N . THR B 1 394 ? 8.367 -33.438 -27.125 1 91.88 394 THR B N 1
ATOM 6339 C CA . THR B 1 394 ? 8.281 -34.812 -26.688 1 91.88 394 THR B CA 1
ATOM 6340 C C . THR B 1 394 ? 6.828 -35.281 -26.656 1 91.88 394 THR B C 1
ATOM 6342 O O . THR B 1 394 ? 6.527 -36.438 -27.016 1 91.88 394 THR B O 1
ATOM 6345 N N . SER B 1 395 ? 5.918 -34.438 -26.234 1 94.31 395 SER B N 1
ATOM 6346 C CA . SER B 1 395 ? 4.504 -34.781 -26.172 1 94.31 395 SER B CA 1
ATOM 6347 C C . SER B 1 395 ? 3.91 -34.969 -27.562 1 94.31 395 SER B C 1
ATOM 6349 O O . SER B 1 395 ? 3.043 -35.812 -27.781 1 94.31 395 SER B O 1
ATOM 6351 N N . SER B 1 396 ? 4.363 -34.156 -28.5 1 94.88 396 SER B N 1
ATOM 6352 C CA . SER B 1 396 ? 3.92 -34.281 -29.875 1 94.88 396 SER B CA 1
ATOM 6353 C C . SER B 1 396 ? 4.32 -35.656 -30.469 1 94.88 396 SER B C 1
ATOM 6355 O O . SER B 1 396 ? 3.508 -36.312 -31.094 1 94.88 396 SER B O 1
ATOM 6357 N N . GLU B 1 397 ? 5.52 -36 -30.234 1 94.12 397 GLU B N 1
ATOM 6358 C CA . GLU B 1 397 ? 6.004 -37.312 -30.688 1 94.12 397 GLU B CA 1
ATOM 6359 C C . GLU B 1 397 ? 5.223 -38.438 -30.047 1 94.12 397 GLU B C 1
ATOM 6361 O O . GLU B 1 397 ? 4.934 -39.469 -30.703 1 94.12 397 GLU B O 1
ATOM 6366 N N . ALA B 1 398 ? 4.875 -38.25 -28.812 1 92.56 398 ALA B N 1
ATOM 6367 C CA . ALA B 1 398 ? 4.113 -39.281 -28.109 1 92.56 398 ALA B CA 1
ATOM 6368 C C . ALA B 1 398 ? 2.725 -39.469 -28.703 1 92.56 398 ALA B C 1
ATOM 6370 O O . ALA B 1 398 ? 2.215 -40.562 -28.797 1 92.56 398 ALA B O 1
ATOM 6371 N N . VAL B 1 399 ? 2.084 -38.406 -29.094 1 93.62 399 VAL B N 1
ATOM 6372 C CA . VAL B 1 399 ? 0.772 -38.5 -29.734 1 93.62 399 VAL B CA 1
ATOM 6373 C C . VAL B 1 399 ? 0.881 -39.25 -31.047 1 93.62 399 VAL B C 1
ATOM 6375 O O . VAL B 1 399 ? 0.092 -40.156 -31.297 1 93.62 399 VAL B O 1
ATOM 6378 N N . GLU B 1 400 ? 1.865 -38.969 -31.875 1 93.69 400 GLU B N 1
ATOM 6379 C CA . GLU B 1 400 ? 2.043 -39.625 -33.156 1 93.69 400 GLU B CA 1
ATOM 6380 C C . GLU B 1 400 ? 2.283 -41.125 -33 1 93.69 400 GLU B C 1
ATOM 6382 O O . GLU B 1 400 ? 1.653 -41.938 -33.688 1 93.69 400 GLU B O 1
ATOM 6387 N N . LEU B 1 401 ? 3.105 -41.406 -32.094 1 92.88 401 LEU B N 1
ATOM 6388 C CA . LEU B 1 401 ? 3.447 -42.812 -31.891 1 92.88 401 LEU B CA 1
ATOM 6389 C C . LEU B 1 401 ? 2.266 -43.562 -31.297 1 92.88 401 LEU B C 1
ATOM 6391 O O . LEU B 1 401 ? 2.008 -44.719 -31.688 1 92.88 401 LEU B O 1
ATOM 6395 N N . SER B 1 402 ? 1.577 -43 -30.328 1 92.88 402 SER B N 1
ATOM 6396 C CA . SER B 1 402 ? 0.437 -43.688 -29.719 1 92.88 402 SER B CA 1
ATOM 6397 C C . SER B 1 402 ? -0.68 -43.906 -30.734 1 92.88 402 SER B C 1
ATOM 6399 O O . SER B 1 402 ? -1.322 -44.969 -30.734 1 92.88 402 SER B O 1
ATOM 6401 N N . ARG B 1 403 ? -0.92 -43 -31.594 1 91.25 403 ARG B N 1
ATOM 6402 C CA . ARG B 1 403 ? -1.922 -43.156 -32.656 1 91.25 403 ARG B CA 1
ATOM 6403 C C . ARG B 1 403 ? -1.532 -44.281 -33.625 1 91.25 403 ARG B C 1
ATOM 6405 O O . ARG B 1 403 ? -2.369 -45.094 -34 1 91.25 403 ARG B O 1
ATOM 6412 N N . THR B 1 404 ? -0.262 -44.25 -33.969 1 91.94 404 THR B N 1
ATOM 6413 C CA . THR B 1 404 ? 0.229 -45.281 -34.875 1 91.94 404 THR B CA 1
ATOM 6414 C C . THR B 1 404 ? 0.081 -46.656 -34.25 1 91.94 404 THR B C 1
ATOM 6416 O O . THR B 1 404 ? -0.43 -47.594 -34.906 1 91.94 404 THR B O 1
ATOM 6419 N N . ASN B 1 405 ? 0.485 -46.812 -33.031 1 91.25 405 ASN B N 1
ATOM 6420 C CA . ASN B 1 405 ? 0.385 -48.094 -32.344 1 91.25 405 ASN B CA 1
ATOM 6421 C C . ASN B 1 405 ? -1.065 -48.531 -32.219 1 91.25 405 ASN B C 1
ATOM 6423 O O . ASN B 1 405 ? -1.356 -49.719 -32.375 1 91.25 405 ASN B O 1
ATOM 6427 N N . PHE B 1 406 ? -1.932 -47.656 -31.938 1 89.94 406 PHE B N 1
ATOM 6428 C CA . PHE B 1 406 ? -3.344 -48 -31.828 1 89.94 406 PHE B CA 1
ATOM 6429 C C . PHE B 1 406 ? -3.904 -48.438 -33.156 1 89.94 406 PHE B C 1
ATOM 6431 O O . PHE B 1 406 ? -4.637 -49.438 -33.219 1 89.94 406 PHE B O 1
ATOM 6438 N N . SER B 1 407 ? -3.51 -47.781 -34.219 1 88.44 407 SER B N 1
ATOM 6439 C CA . SER B 1 407 ? -4 -48.125 -35.562 1 88.44 407 SER B CA 1
ATOM 6440 C C . SER B 1 407 ? -3.506 -49.5 -36 1 88.44 407 SER B C 1
ATOM 6442 O O . SER B 1 407 ? -4.18 -50.188 -36.75 1 88.44 407 SER B O 1
ATOM 6444 N N . LEU B 1 408 ? -2.393 -49.938 -35.406 1 89.62 408 LEU B N 1
ATOM 6445 C CA . LEU B 1 408 ? -1.799 -51.219 -35.75 1 89.62 408 LEU B CA 1
ATOM 6446 C C . LEU B 1 408 ? -2.24 -52.312 -34.781 1 89.62 408 LEU B C 1
ATOM 6448 O O . LEU B 1 408 ? -1.838 -53.469 -34.938 1 89.62 408 LEU B O 1
ATOM 6452 N N . GLY B 1 409 ? -3.076 -51.906 -33.812 1 86.5 409 GLY B N 1
ATOM 6453 C CA . GLY B 1 409 ? -3.541 -52.844 -32.844 1 86.5 409 GLY B CA 1
ATOM 6454 C C . GLY B 1 409 ? -2.482 -53.188 -31.812 1 86.5 409 GLY B C 1
ATOM 6455 O O . GLY B 1 409 ? -2.602 -54.219 -31.109 1 86.5 409 GLY B O 1
ATOM 6456 N N . GLU B 1 410 ? -1.459 -52.406 -31.719 1 86.69 410 GLU B N 1
ATOM 6457 C CA . GLU B 1 410 ? -0.321 -52.656 -30.844 1 86.69 410 GLU B CA 1
ATOM 6458 C C . GLU B 1 410 ? -0.374 -51.812 -29.594 1 86.69 410 GLU B C 1
ATOM 6460 O O . GLU B 1 410 ? 0.571 -51.781 -28.797 1 86.69 410 GLU B O 1
ATOM 6465 N N . GLY B 1 411 ? -1.409 -51.062 -29.453 1 85.25 411 GLY B N 1
ATOM 6466 C CA . GLY B 1 411 ? -1.582 -50.219 -28.297 1 85.25 411 GLY B CA 1
ATOM 6467 C C . GLY B 1 411 ? -3.037 -49.938 -27.953 1 85.25 411 GLY B C 1
ATOM 6468 O O . GLY B 1 411 ? -3.93 -50.281 -28.75 1 85.25 411 GLY B O 1
ATOM 6469 N N . THR B 1 412 ? -3.221 -49.406 -26.766 1 86.19 412 THR B N 1
ATOM 6470 C CA . THR B 1 412 ? -4.578 -49.094 -26.328 1 86.19 412 THR B CA 1
ATOM 6471 C C . THR B 1 412 ? -4.922 -47.625 -26.578 1 86.19 412 THR B C 1
ATOM 6473 O O . THR B 1 412 ? -4.027 -46.781 -26.719 1 86.19 412 THR B O 1
ATOM 6476 N N . PHE B 1 413 ? -6.188 -47.344 -26.641 1 87.75 413 PHE B N 1
ATOM 6477 C CA . PHE B 1 413 ? -6.602 -45.969 -26.828 1 87.75 413 PHE B CA 1
ATOM 6478 C C . PHE B 1 413 ? -6.277 -45.125 -25.609 1 87.75 413 PHE B C 1
ATOM 6480 O O . PHE B 1 413 ? -6.16 -43.906 -25.688 1 87.75 413 PHE B O 1
ATOM 6487 N N . MET B 1 414 ? -6.164 -45.719 -24.422 1 85.75 414 MET B N 1
ATOM 6488 C CA . MET B 1 414 ? -5.762 -45.031 -23.203 1 85.75 414 MET B CA 1
ATOM 6489 C C . MET B 1 414 ? -4.43 -44.312 -23.391 1 85.75 414 MET B C 1
ATOM 6491 O O . MET B 1 414 ? -4.227 -43.219 -22.875 1 85.75 414 MET B O 1
ATOM 6495 N N . ASN B 1 415 ? -3.557 -44.938 -24.156 1 89.62 415 ASN B N 1
ATOM 6496 C CA . ASN B 1 415 ? -2.281 -44.312 -24.453 1 89.62 415 ASN B CA 1
ATOM 6497 C C . ASN B 1 415 ? -2.467 -43.062 -25.344 1 89.62 415 ASN B C 1
ATOM 6499 O O . ASN B 1 415 ? -1.776 -42.062 -25.172 1 89.62 415 ASN B O 1
ATOM 6503 N N . VAL B 1 416 ? -3.383 -43.219 -26.281 1 89.62 416 VAL B N 1
ATOM 6504 C CA . VAL B 1 416 ? -3.691 -42.062 -27.141 1 89.62 416 VAL B CA 1
ATOM 6505 C C . VAL B 1 416 ? -4.309 -40.938 -26.328 1 89.62 416 VAL B C 1
ATOM 6507 O O . VAL B 1 416 ? -3.893 -39.781 -26.438 1 89.62 416 VAL B O 1
ATOM 6510 N N . LEU B 1 417 ? -5.238 -41.312 -25.469 1 88.88 417 LEU B N 1
ATOM 6511 C CA . LEU B 1 417 ? -5.918 -40.344 -24.609 1 88.88 417 LEU B CA 1
ATOM 6512 C C . LEU B 1 417 ? -4.914 -39.594 -23.734 1 88.88 417 LEU B C 1
ATOM 6514 O O . LEU B 1 417 ? -4.941 -38.344 -23.688 1 88.88 417 LEU B O 1
ATOM 6518 N N . ASP B 1 418 ? -4.062 -40.219 -23.078 1 89.75 418 ASP B N 1
ATOM 6519 C CA . ASP B 1 418 ? -3.066 -39.625 -22.203 1 89.75 418 ASP B CA 1
ATOM 6520 C C . ASP B 1 418 ? -2.117 -38.719 -23 1 89.75 418 ASP B C 1
ATOM 6522 O O . ASP B 1 418 ? -1.781 -37.625 -22.562 1 89.75 418 ASP B O 1
ATOM 6526 N N . ALA B 1 419 ? -1.684 -39.219 -24.109 1 91.56 419 ALA B N 1
ATOM 6527 C CA . ALA B 1 419 ? -0.757 -38.469 -24.953 1 91.56 419 ALA B CA 1
ATOM 6528 C C . ALA B 1 419 ? -1.394 -37.156 -25.438 1 91.56 419 ALA B C 1
ATOM 6530 O O . ALA B 1 419 ? -0.751 -36.125 -25.438 1 91.56 419 ALA B O 1
ATOM 6531 N N . GLU B 1 420 ? -2.617 -37.25 -25.859 1 91.56 420 GLU B N 1
ATOM 6532 C CA . GLU B 1 420 ? -3.33 -36.094 -26.344 1 91.56 420 GLU B CA 1
ATOM 6533 C C . GLU B 1 420 ? -3.518 -35.062 -25.234 1 91.56 420 GLU B C 1
ATOM 6535 O O . GLU B 1 420 ? -3.324 -33.844 -25.453 1 91.56 420 GLU B O 1
ATOM 6540 N N . ARG B 1 421 ? -3.887 -35.531 -24.094 1 91.44 421 ARG B N 1
ATOM 6541 C CA . ARG B 1 421 ? -4.035 -34.656 -22.938 1 91.44 421 ARG B CA 1
ATOM 6542 C C . ARG B 1 421 ? -2.711 -33.969 -22.594 1 91.44 421 ARG B C 1
ATOM 6544 O O . ARG B 1 421 ? -2.666 -32.75 -22.375 1 91.44 421 ARG B O 1
ATOM 6551 N N . SER B 1 422 ? -1.729 -34.75 -22.547 1 92.19 422 SER B N 1
ATOM 6552 C CA . SER B 1 422 ? -0.405 -34.25 -22.203 1 92.19 422 SER B CA 1
ATOM 6553 C C . SER B 1 422 ? 0.089 -33.219 -23.219 1 92.19 422 SER B C 1
ATOM 6555 O O . SER B 1 422 ? 0.723 -32.219 -22.875 1 92.19 422 SER B O 1
ATOM 6557 N N . TYR B 1 423 ? -0.207 -33.438 -24.484 1 92.94 423 TYR B N 1
ATOM 6558 C CA . TYR B 1 423 ? 0.252 -32.562 -25.547 1 92.94 423 TYR B CA 1
ATOM 6559 C C . TYR B 1 423 ? -0.434 -31.203 -25.469 1 92.94 423 TYR B C 1
ATOM 6561 O O . TYR B 1 423 ? 0.228 -30.172 -25.5 1 92.94 423 TYR B O 1
ATOM 6569 N N . LEU B 1 424 ? -1.72 -31.188 -25.312 1 93.31 424 LEU B N 1
ATOM 6570 C CA . LEU B 1 424 ? -2.418 -29.922 -25.172 1 93.31 424 LEU B CA 1
ATOM 6571 C C . LEU B 1 424 ? -1.95 -29.172 -23.922 1 93.31 424 LEU B C 1
ATOM 6573 O O . LEU B 1 424 ? -1.724 -27.969 -23.969 1 93.31 424 LEU B O 1
ATOM 6577 N N . SER B 1 425 ? -1.828 -29.906 -22.828 1 94.38 425 SER B N 1
ATOM 6578 C CA . SER B 1 425 ? -1.336 -29.312 -21.578 1 94.38 425 SER B CA 1
ATOM 6579 C C . SER B 1 425 ? 0.046 -28.703 -21.781 1 94.38 425 SER B C 1
ATOM 6581 O O . SER B 1 425 ? 0.321 -27.609 -21.281 1 94.38 425 SER B O 1
ATOM 6583 N N . ALA B 1 426 ? 0.917 -29.375 -22.469 1 94.94 426 ALA B N 1
ATOM 6584 C CA . ALA B 1 426 ? 2.26 -28.875 -22.75 1 94.94 426 ALA B CA 1
ATOM 6585 C C . ALA B 1 426 ? 2.203 -27.594 -23.578 1 94.94 426 ALA B C 1
ATOM 6587 O O . ALA B 1 426 ? 2.92 -26.641 -23.312 1 94.94 426 ALA B O 1
ATOM 6588 N N . GLN B 1 427 ? 1.347 -27.625 -24.609 1 96.06 427 GLN B N 1
ATOM 6589 C CA . GLN B 1 427 ? 1.196 -26.438 -25.469 1 96.06 427 GLN B CA 1
ATOM 6590 C C . GLN B 1 427 ? 0.679 -25.25 -24.656 1 96.06 427 GLN B C 1
ATOM 6592 O O . GLN B 1 427 ? 1.175 -24.141 -24.812 1 96.06 427 GLN B O 1
ATOM 6597 N N . GLN B 1 428 ? -0.267 -25.5 -23.859 1 96.12 428 GLN B N 1
ATOM 6598 C CA . GLN B 1 428 ? -0.839 -24.453 -23.031 1 96.12 428 GLN B CA 1
ATOM 6599 C C . GLN B 1 428 ? 0.173 -23.938 -22 1 96.12 428 GLN B C 1
ATOM 6601 O O . GLN B 1 428 ? 0.2 -22.75 -21.688 1 96.12 428 GLN B O 1
ATOM 6606 N N . SER B 1 429 ? 0.977 -24.828 -21.484 1 96.75 429 SER B N 1
ATOM 6607 C CA . SER B 1 429 ? 2.025 -24.438 -20.531 1 96.75 429 SER B CA 1
ATOM 6608 C C . SER B 1 429 ? 3.082 -23.578 -21.219 1 96.75 429 SER B C 1
ATOM 6610 O O . SER B 1 429 ? 3.605 -22.641 -20.609 1 96.75 429 SER B O 1
ATOM 6612 N N . LEU B 1 430 ? 3.42 -23.922 -22.469 1 96.75 430 LEU B N 1
ATOM 6613 C CA . LEU B 1 430 ? 4.352 -23.078 -23.203 1 96.75 430 LEU B CA 1
ATOM 6614 C C . LEU B 1 430 ? 3.764 -21.703 -23.453 1 96.75 430 LEU B C 1
ATOM 6616 O O . LEU B 1 430 ? 4.457 -20.688 -23.312 1 96.75 430 LEU B O 1
ATOM 6620 N N . SER B 1 431 ? 2.486 -21.672 -23.812 1 97.75 431 SER B N 1
ATOM 6621 C CA . SER B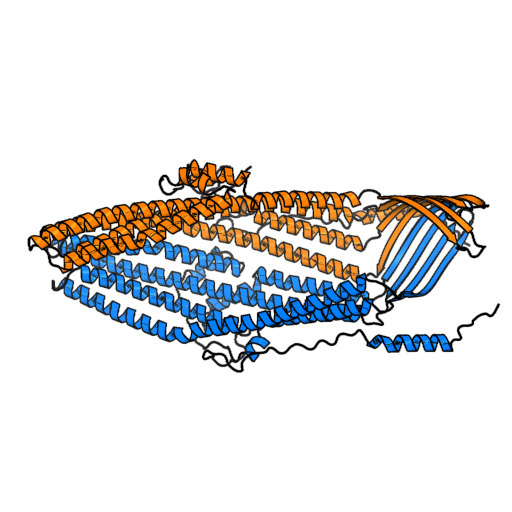 1 431 ? 1.8 -20.391 -24 1 97.75 431 SER B CA 1
ATOM 6622 C C . SER B 1 431 ? 1.822 -19.562 -22.719 1 97.75 431 SER B C 1
ATOM 6624 O O . SER B 1 431 ? 2.062 -18.344 -22.766 1 97.75 431 SER B O 1
ATOM 6626 N N . ALA B 1 432 ? 1.599 -20.172 -21.578 1 97.44 432 ALA B N 1
ATOM 6627 C CA . ALA B 1 432 ? 1.641 -19.5 -20.281 1 97.44 432 ALA B CA 1
ATOM 6628 C C . ALA B 1 432 ? 3.045 -19 -19.969 1 97.44 432 ALA B C 1
ATOM 6630 O O . ALA B 1 432 ? 3.211 -17.922 -19.391 1 97.44 432 ALA B O 1
ATOM 6631 N N . ALA B 1 433 ? 4.035 -19.766 -20.312 1 97.25 433 ALA B N 1
ATOM 6632 C CA . ALA B 1 433 ? 5.422 -19.359 -20.094 1 97.25 433 ALA B CA 1
ATOM 6633 C C . ALA B 1 433 ? 5.766 -18.125 -20.922 1 97.25 433 ALA B C 1
ATOM 6635 O O . ALA B 1 433 ? 6.484 -17.234 -20.469 1 97.25 433 ALA B O 1
ATOM 6636 N N . GLU B 1 434 ? 5.27 -18.141 -22.141 1 97.75 434 GLU B N 1
ATOM 6637 C CA . GLU B 1 434 ? 5.488 -16.984 -23 1 97.75 434 GLU B CA 1
ATOM 6638 C C . GLU B 1 434 ? 4.816 -15.734 -22.422 1 97.75 434 GLU B C 1
ATOM 6640 O O . GLU B 1 434 ? 5.398 -14.648 -22.422 1 97.75 434 GLU B O 1
ATOM 6645 N N . ARG B 1 435 ? 3.631 -15.836 -21.906 1 98.12 435 ARG B N 1
ATOM 6646 C CA . ARG B 1 435 ? 2.947 -14.742 -21.219 1 98.12 435 ARG B CA 1
ATOM 6647 C C . ARG B 1 435 ? 3.762 -14.242 -20.031 1 98.12 435 ARG B C 1
ATOM 6649 O O . ARG B 1 435 ? 3.912 -13.031 -19.844 1 98.12 435 ARG B O 1
ATOM 6656 N N . GLN B 1 436 ? 4.266 -15.211 -19.312 1 97.62 436 GLN B N 1
ATOM 6657 C CA . GLN B 1 436 ? 5.023 -14.875 -18.109 1 97.62 436 GLN B CA 1
ATOM 6658 C C . GLN B 1 436 ? 6.32 -14.156 -18.469 1 97.62 436 GLN B C 1
ATOM 6660 O O . GLN B 1 436 ? 6.73 -13.227 -17.766 1 97.62 436 GLN B O 1
ATOM 6665 N N . ARG B 1 437 ? 6.938 -14.609 -19.516 1 97.62 437 ARG B N 1
ATOM 6666 C CA . ARG B 1 437 ? 8.156 -13.938 -19.969 1 97.62 437 ARG B CA 1
ATOM 6667 C C . ARG B 1 437 ? 7.879 -12.477 -20.297 1 97.62 437 ARG B C 1
ATOM 6669 O O . ARG B 1 437 ? 8.633 -11.586 -19.891 1 97.62 437 ARG B O 1
ATOM 6676 N N . ALA B 1 438 ? 6.832 -12.211 -21.016 1 98.31 438 ALA B N 1
ATOM 6677 C CA . ALA B 1 438 ? 6.465 -10.844 -21.359 1 98.31 438 ALA B CA 1
ATOM 6678 C C . ALA B 1 438 ? 6.133 -10.039 -20.109 1 98.31 438 ALA B C 1
ATOM 6680 O O . ALA B 1 438 ? 6.578 -8.898 -19.953 1 98.31 438 ALA B O 1
ATOM 6681 N N . ALA B 1 439 ? 5.391 -10.648 -19.219 1 98.12 439 ALA B N 1
ATOM 6682 C CA . ALA B 1 439 ? 5 -9.984 -17.984 1 98.12 439 ALA B CA 1
ATOM 6683 C C . ALA B 1 439 ? 6.219 -9.664 -17.125 1 98.12 439 ALA B C 1
ATOM 6685 O O . ALA B 1 439 ? 6.293 -8.602 -16.5 1 98.12 439 ALA B O 1
ATOM 6686 N N . ASP B 1 440 ? 7.172 -10.633 -17.078 1 97.94 440 ASP B N 1
ATOM 6687 C CA . ASP B 1 440 ? 8.391 -10.43 -16.297 1 97.94 440 ASP B CA 1
ATOM 6688 C C . ASP B 1 440 ? 9.227 -9.289 -16.891 1 97.94 440 ASP B C 1
ATOM 6690 O O . ASP B 1 440 ? 9.805 -8.492 -16.141 1 97.94 440 ASP B O 1
ATOM 6694 N N . PHE B 1 441 ? 9.266 -9.266 -18.172 1 97.5 441 PHE B N 1
ATOM 6695 C CA . PHE B 1 441 ? 9.969 -8.18 -18.844 1 97.5 441 PHE B CA 1
ATOM 6696 C C . PHE B 1 441 ? 9.344 -6.832 -18.5 1 97.5 441 PHE B C 1
ATOM 6698 O O . PHE B 1 441 ? 10.047 -5.871 -18.188 1 97.5 441 PHE B O 1
ATOM 6705 N N . ILE B 1 442 ? 8.008 -6.73 -18.594 1 97.38 442 ILE B N 1
ATOM 6706 C CA . ILE B 1 442 ? 7.277 -5.508 -18.281 1 97.38 442 ILE B CA 1
ATOM 6707 C C . ILE B 1 442 ? 7.547 -5.098 -16.844 1 97.38 442 ILE B C 1
ATOM 6709 O O . ILE B 1 442 ? 7.906 -3.947 -16.562 1 97.38 442 ILE B O 1
ATOM 6713 N N . ALA B 1 443 ? 7.43 -6.066 -15.922 1 97.19 443 ALA B N 1
ATOM 6714 C CA . ALA B 1 443 ? 7.621 -5.793 -14.5 1 97.19 443 ALA B CA 1
ATOM 6715 C C . ALA B 1 443 ? 9.023 -5.258 -14.219 1 97.19 443 ALA B C 1
ATOM 6717 O O . ALA B 1 443 ? 9.188 -4.285 -13.484 1 97.19 443 ALA B O 1
ATOM 6718 N N . LEU B 1 444 ? 10.023 -5.914 -14.797 1 96.69 444 LEU B N 1
ATOM 6719 C CA . LEU B 1 444 ? 11.406 -5.5 -14.586 1 96.69 444 LEU B CA 1
ATOM 6720 C C . LEU B 1 444 ? 11.664 -4.133 -15.203 1 96.69 444 LEU B C 1
ATOM 6722 O O . LEU B 1 444 ? 12.336 -3.291 -14.594 1 96.69 444 LEU B O 1
ATOM 6726 N N . SER B 1 445 ? 11.148 -3.91 -16.391 1 95.25 445 SER B N 1
ATOM 6727 C CA . SER B 1 445 ? 11.352 -2.639 -17.078 1 95.25 445 SER B CA 1
ATOM 6728 C C . SER B 1 445 ? 10.727 -1.485 -16.297 1 95.25 445 SER B C 1
ATOM 6730 O O . SER B 1 445 ? 11.344 -0.425 -16.156 1 95.25 445 SER B O 1
ATOM 6732 N N . VAL B 1 446 ? 9.539 -1.702 -15.797 1 94.62 446 VAL B N 1
ATOM 6733 C CA . VAL B 1 446 ? 8.844 -0.68 -15.023 1 94.62 446 VAL B CA 1
ATOM 6734 C C . VAL B 1 446 ? 9.578 -0.445 -13.703 1 94.62 446 VAL B C 1
ATOM 6736 O O . VAL B 1 446 ? 9.75 0.7 -13.273 1 94.62 446 VAL B O 1
ATOM 6739 N N . ALA B 1 447 ? 10.008 -1.51 -13.07 1 95.5 447 ALA B N 1
ATOM 6740 C CA . ALA B 1 447 ? 10.742 -1.407 -11.812 1 95.5 447 ALA B CA 1
ATOM 6741 C C . ALA B 1 447 ? 12.039 -0.625 -11.992 1 95.5 447 ALA B C 1
ATOM 6743 O O . ALA B 1 447 ? 12.469 0.093 -11.094 1 95.5 447 ALA B O 1
ATOM 6744 N N . ALA B 1 448 ? 12.688 -0.809 -13.078 1 93.19 448 ALA B N 1
ATOM 6745 C CA . ALA B 1 448 ? 13.961 -0.148 -13.352 1 93.19 448 ALA B CA 1
ATOM 6746 C C . ALA B 1 448 ? 13.742 1.277 -13.852 1 93.19 448 ALA B C 1
ATOM 6748 O O . ALA B 1 448 ? 14.703 2.014 -14.086 1 93.19 448 ALA B O 1
ATOM 6749 N N . ALA B 1 449 ? 12.594 1.886 -13.719 1 75.81 449 ALA B N 1
ATOM 6750 C CA . ALA B 1 449 ? 12.188 3.262 -13.992 1 75.81 449 ALA B CA 1
ATOM 6751 C C . ALA B 1 449 ? 12.328 3.592 -15.477 1 75.81 449 ALA B C 1
ATOM 6753 O O . ALA B 1 449 ? 12.414 4.762 -15.852 1 75.81 449 ALA B O 1
ATOM 6754 N N . GLY B 1 450 ? 12.648 2.486 -16.453 1 63.22 450 GLY B N 1
ATOM 6755 C CA . GLY B 1 450 ? 12.914 2.592 -17.875 1 63.22 450 GLY B CA 1
ATOM 6756 C C . GLY B 1 450 ? 12.305 3.83 -18.5 1 63.22 450 GLY B C 1
ATOM 6757 O O . GLY B 1 450 ? 11.109 4.086 -18.359 1 63.22 450 GLY B O 1
ATOM 6758 N N . ARG B 1 451 ? 12.695 5.016 -18.594 1 53.25 451 ARG B N 1
ATOM 6759 C CA . ARG B 1 451 ? 12.445 6.379 -19.047 1 53.25 451 ARG B CA 1
ATOM 6760 C C . ARG B 1 451 ? 11.359 6.402 -20.125 1 53.25 451 ARG B C 1
ATOM 6762 O O . ARG B 1 451 ? 11.297 5.516 -20.969 1 53.25 451 ARG B O 1
ATOM 6769 N N . SER B 1 452 ? 9.969 6.418 -19.781 1 51.69 452 SER B N 1
ATOM 6770 C CA . SER B 1 452 ? 8.938 7.016 -20.641 1 51.69 452 SER B CA 1
ATOM 6771 C C . SER B 1 452 ? 9.367 8.391 -21.141 1 51.69 452 SER B C 1
ATOM 6773 O O . SER B 1 452 ? 9.102 9.406 -20.484 1 51.69 452 SER B O 1
ATOM 6775 N N . THR B 1 453 ? 10.547 8.727 -21.469 1 42.72 453 THR B N 1
ATOM 6776 C CA . THR B 1 453 ? 10.812 10.109 -21.844 1 42.72 453 THR B CA 1
ATOM 6777 C C . THR B 1 453 ? 9.727 10.625 -22.781 1 42.72 453 THR B C 1
ATOM 6779 O O . THR B 1 453 ? 9.312 9.922 -23.719 1 42.72 453 THR B O 1
ATOM 6782 N N . ARG B 1 454 ? 8.867 11.516 -22.297 1 34.97 454 ARG B N 1
ATOM 6783 C CA . ARG B 1 454 ? 8.078 12.422 -23.125 1 34.97 454 ARG B CA 1
ATOM 6784 C C . ARG B 1 454 ? 8.961 13.133 -24.156 1 34.97 454 ARG B C 1
ATOM 6786 O O . ARG B 1 454 ? 10.125 13.422 -23.875 1 34.97 454 ARG B O 1
#

Organism: NCBI:txid2306993

InterPro domains:
  IPR003423 Outer membrane efflux protein [PF02321] (71-245)
  IPR003423 Outer membrane efflux protein [PF02321] (274-448)
  IPR006311 Twin-arginine translocation pathway, signal sequence [PS51318] (1-35)
  IPR010131 Multidrug resistance outer membrane protein MdtP/Nodulation protein T-like [PTHR30203] (9-447)
  IPR010131 Multidrug resistance outer membrane protein MdtP/Nodulation protein T-like [TIGR01845] (16-447)

Radius of gyration: 39.46 Å; Cα contacts (8 Å, |Δi|>4): 1443; chains: 2; bounding box: 54×128×85 Å